Protein AF-A0A016W0G4-F1 (afdb_monomer_lite)

InterPro domains:
  IPR000731 Sterol-sensing domain [PS50156] (265-422)
  IPR003392 Patched domain-containing protein, SSD domain [PF02460] (266-421)
  IPR035901 GIY-YIG endonuclease superfamily [G3DSA:3.40.1440.10] (708-803)
  IPR051697 Patched domain-containing protein [PTHR10796] (2-549)

Secondary structure (DSSP, 8-state):
-HHHHHHHHHHHHHHHHHSHHHHHHHHHHHHHHHGGGGGG--B---HHHHHS-TT-HHHHHHHHHHHHS---TTB--TTT----TTEEEEEEEEGGG--TTSHHHHHHHHHHHHHHHHH-EEEETTEEEEHHHHBPPBGGG-S--STHHHHHHHHHHTT---BSSEEEESEEEE-TTTEES-EEEE-TTS-EEEEE--EEEEEEEB---SHHHHHHHHHHHHHHHHHHHTSPPPSSEEEEEEETTHHHHHHHHHHHHHHHHHHHHHHHHHHHHHHHH--BPTTSS-B-TTT--HHHHHHHHHHHHHHHHHHHHHHHHTTPPB-GGGGGHHHHHHHHHHHHHHHHHHHHHHS-TTS-HHHHHHHHHHHHHHHHHHHHHHHHHHHHHHTTSS-HHHHHHHHHHHHHHHHHHHHIIIIIHHHHHHHHHHHHTTB-TTT-SBPBPTTT--SHHHHHHSB-PPPPSSTT-TTSS---HHHHHIIIIIHHHHHSHHHHHHHHHHHHHHHHHHHHHHHTPPP---GGGGS-TT-THHHHHHHHHHHTGGG-PPPP---SS----HHHHHHHHHHTT-SPP-S--HHHHHHHHHHHHHS-SSHHHHHHHHHHHHHHHHHTT-----PPPP--------PPPTTPEEEEE-S--HHHHHHHHHHHHHTT-TTTEEEEE-----THHHHTT--TT-S----TT-SSGGGS-TTGGG-SSEEEEEEETTT--EEEEEESS-HHHHHHHHHHHHHTT-TTSHHHHHHHHTSTT----EEEEEEEE--SHHHHHHHHHHHHHHH--TTS-TTTS----TTTGGGGGTS--

pLDDT: mean 78.37, std 17.79, range [26.62, 97.94]

Organism: NCBI:txid53326

Structure (mmCIF, N/CA/C/O backbone):
data_AF-A0A016W0G4-F1
#
_entry.id   AF-A0A016W0G4-F1
#
loop_
_atom_site.group_PDB
_atom_site.id
_atom_site.type_symbol
_atom_site.label_atom_id
_atom_site.label_alt_id
_atom_site.label_comp_id
_atom_site.label_asym_id
_atom_site.label_entity_id
_atom_site.label_seq_id
_atom_site.pdbx_PDB_ins_code
_atom_site.Cartn_x
_atom_site.Cartn_y
_atom_site.Cartn_z
_atom_site.occupancy
_atom_site.B_iso_or_equiv
_atom_site.auth_seq_id
_atom_site.auth_comp_id
_atom_site.auth_asym_id
_atom_site.auth_atom_id
_atom_site.pdbx_PDB_model_num
ATOM 1 N N . MET A 1 1 ? 29.508 -19.670 -17.051 1.00 72.19 1 MET A N 1
ATOM 2 C CA . MET A 1 1 ? 28.104 -19.219 -17.183 1.00 72.19 1 MET A CA 1
ATOM 3 C C . MET A 1 1 ? 28.005 -17.931 -17.998 1.00 72.19 1 MET A C 1
ATOM 5 O O . MET A 1 1 ? 27.237 -17.900 -18.943 1.00 72.19 1 MET A O 1
ATOM 9 N N . GLU A 1 2 ? 28.829 -16.914 -17.728 1.00 82.44 2 GLU A N 1
ATOM 10 C CA . GLU A 1 2 ? 28.777 -15.618 -18.434 1.00 82.44 2 GLU A CA 1
ATOM 11 C C . GLU A 1 2 ? 29.105 -15.686 -19.941 1.00 82.44 2 GLU A C 1
ATOM 13 O O . GLU A 1 2 ? 28.310 -15.257 -20.769 1.00 82.44 2 GLU A O 1
ATOM 18 N N . ARG A 1 3 ? 30.233 -16.302 -20.329 1.00 87.19 3 ARG A N 1
ATOM 19 C CA . ARG A 1 3 ? 30.649 -16.424 -21.744 1.00 87.19 3 ARG A CA 1
ATOM 20 C C . ARG A 1 3 ? 29.600 -17.054 -22.685 1.00 87.19 3 ARG A C 1
ATOM 22 O O . ARG A 1 3 ? 29.374 -16.482 -23.750 1.00 87.19 3 ARG A O 1
ATOM 29 N N . PRO A 1 4 ? 28.958 -18.200 -22.364 1.00 91.44 4 PRO A N 1
ATOM 30 C CA . PRO A 1 4 ? 27.935 -18.768 -23.245 1.00 91.44 4 PRO A CA 1
ATOM 31 C C . PRO A 1 4 ? 26.684 -17.884 -23.339 1.00 91.44 4 PRO A C 1
ATOM 33 O O . PRO A 1 4 ? 26.126 -17.749 -24.424 1.00 91.44 4 PRO A O 1
ATOM 36 N N . LEU A 1 5 ? 26.287 -17.227 -22.245 1.00 90.81 5 LEU A N 1
ATOM 37 C CA . LEU A 1 5 ? 25.146 -16.311 -22.225 1.00 90.81 5 LEU A CA 1
ATOM 38 C C . LEU A 1 5 ? 25.415 -15.049 -23.066 1.00 90.81 5 LEU A C 1
ATOM 40 O O . LEU A 1 5 ? 24.578 -14.646 -23.870 1.00 90.81 5 LEU A O 1
ATOM 44 N N . ALA A 1 6 ? 26.617 -14.480 -22.959 1.00 92.56 6 ALA A N 1
ATOM 45 C CA . ALA A 1 6 ? 27.058 -13.365 -23.792 1.00 92.56 6 ALA A CA 1
ATOM 46 C C . ALA A 1 6 ? 27.084 -13.742 -25.284 1.00 92.56 6 ALA A C 1
ATOM 48 O O . ALA A 1 6 ? 26.667 -12.955 -26.131 1.00 92.56 6 ALA A O 1
ATOM 49 N N . ASN A 1 7 ? 27.519 -14.961 -25.624 1.00 93.06 7 ASN A N 1
ATOM 50 C CA . ASN A 1 7 ? 27.489 -15.454 -27.004 1.00 93.06 7 ASN A CA 1
ATOM 51 C C . ASN A 1 7 ? 26.055 -15.641 -27.527 1.00 93.06 7 ASN A C 1
ATOM 53 O O . ASN A 1 7 ? 25.784 -15.297 -28.678 1.00 93.06 7 ASN A O 1
ATOM 57 N N . PHE A 1 8 ? 25.134 -16.126 -26.688 1.00 94.94 8 PHE A N 1
ATOM 58 C CA . PHE A 1 8 ? 23.711 -16.207 -27.023 1.00 94.94 8 PHE A CA 1
ATOM 59 C C . PHE A 1 8 ? 23.129 -14.819 -27.313 1.00 94.94 8 PHE A C 1
ATOM 61 O O . PHE A 1 8 ? 22.574 -14.599 -28.390 1.00 94.94 8 PHE A O 1
ATOM 68 N N . PHE A 1 9 ? 23.326 -13.854 -26.408 1.00 95.25 9 PHE A N 1
ATOM 69 C CA . PHE A 1 9 ? 22.840 -12.486 -26.604 1.00 95.25 9 PHE A CA 1
ATOM 70 C C . PHE A 1 9 ? 23.512 -11.777 -27.783 1.00 95.25 9 PHE A C 1
ATOM 72 O O . PHE A 1 9 ? 22.859 -10.984 -28.461 1.00 95.25 9 PHE A O 1
ATOM 79 N N . ARG A 1 10 ? 24.773 -12.104 -28.095 1.00 94.88 10 ARG A N 1
ATOM 80 C CA . ARG A 1 10 ? 25.451 -11.623 -29.306 1.00 94.88 10 ARG A CA 1
ATOM 81 C C . ARG A 1 10 ? 24.738 -12.088 -30.572 1.00 94.88 10 ARG A C 1
ATOM 83 O O . ARG A 1 10 ? 24.449 -11.270 -31.443 1.00 94.88 10 ARG A O 1
ATOM 90 N N . GLY A 1 11 ? 24.443 -13.387 -30.662 1.00 95.12 11 GLY A N 1
ATOM 91 C CA . GLY A 1 11 ? 23.694 -13.960 -31.782 1.00 95.12 11 GLY A CA 1
ATOM 92 C C . GLY A 1 11 ? 22.274 -13.397 -31.874 1.00 95.12 11 GLY A C 1
ATOM 93 O O . GLY A 1 11 ? 21.832 -13.005 -32.952 1.00 95.12 11 GLY A O 1
ATOM 94 N N . TYR A 1 12 ? 21.595 -13.274 -30.734 1.00 95.50 12 TYR A N 1
ATOM 95 C CA . TYR A 1 12 ? 20.252 -12.707 -30.642 1.00 95.50 12 TYR A CA 1
ATOM 96 C C . TYR A 1 12 ? 20.200 -11.236 -31.090 1.00 95.50 12 TYR A C 1
ATOM 98 O O . TYR A 1 12 ? 19.369 -10.878 -31.919 1.00 95.50 12 TYR A O 1
ATOM 106 N N . GLY A 1 13 ? 21.126 -10.387 -30.633 1.00 94.88 13 GLY A N 1
ATOM 107 C CA . GLY A 1 13 ? 21.201 -8.983 -31.058 1.00 94.88 13 GLY A CA 1
ATOM 108 C C . GLY A 1 13 ? 21.475 -8.827 -32.559 1.00 94.88 13 GLY A C 1
ATOM 109 O O . GLY A 1 13 ? 20.872 -7.984 -33.231 1.00 94.88 13 GLY A O 1
ATOM 110 N N . ALA A 1 14 ? 22.331 -9.685 -33.123 1.00 94.00 14 ALA A N 1
ATOM 111 C CA . ALA A 1 14 ? 22.558 -9.737 -34.567 1.00 94.00 14 ALA A CA 1
ATOM 112 C C . ALA A 1 14 ? 21.297 -10.178 -35.340 1.00 94.00 14 ALA A C 1
ATOM 114 O O . ALA A 1 14 ? 21.042 -9.695 -36.439 1.00 94.00 14 ALA A O 1
ATOM 115 N N . PHE A 1 15 ? 20.476 -11.061 -34.767 1.00 95.31 15 PHE A N 1
ATOM 116 C CA . PHE A 1 15 ? 19.204 -11.469 -35.362 1.00 95.31 15 PHE A CA 1
ATOM 117 C C . PHE A 1 15 ? 18.156 -10.345 -35.332 1.00 95.31 15 PHE A C 1
ATOM 119 O O . PHE A 1 15 ? 17.570 -10.023 -36.367 1.00 95.31 15 PHE A O 1
ATOM 126 N N . VAL A 1 16 ? 17.968 -9.693 -34.179 1.00 95.44 16 VAL A N 1
ATOM 127 C CA . VAL A 1 16 ? 17.016 -8.578 -34.011 1.00 95.44 16 VAL A CA 1
ATOM 128 C C . VAL A 1 16 ? 17.361 -7.407 -34.935 1.00 95.44 16 VAL A C 1
ATOM 130 O O . VAL A 1 16 ? 16.472 -6.819 -35.546 1.00 95.44 16 VAL A O 1
ATOM 133 N N . SER A 1 17 ? 18.650 -7.101 -35.107 1.00 93.88 17 SER A N 1
ATOM 134 C CA . SER A 1 17 ? 19.097 -6.017 -35.998 1.00 93.88 17 SER A CA 1
ATOM 135 C C . SER A 1 17 ? 18.844 -6.282 -37.487 1.00 93.88 17 SER A C 1
ATOM 137 O O . SER A 1 17 ? 18.617 -5.328 -38.231 1.00 93.88 17 SER A O 1
ATOM 139 N N . ARG A 1 18 ? 18.817 -7.548 -37.929 1.00 93.25 18 ARG A N 1
ATOM 140 C CA . ARG A 1 18 ? 18.437 -7.912 -39.309 1.00 93.25 18 ARG A CA 1
ATOM 141 C C . ARG A 1 18 ? 16.938 -7.757 -39.560 1.00 93.25 18 ARG A C 1
ATOM 143 O O . ARG A 1 18 ? 16.538 -7.388 -40.663 1.00 93.25 18 ARG A O 1
ATOM 150 N N . HIS A 1 19 ? 16.115 -8.014 -38.544 1.00 93.75 19 HIS A N 1
ATOM 151 C CA . HIS A 1 19 ? 14.655 -7.990 -38.647 1.00 93.75 19 HIS A CA 1
ATOM 152 C C . HIS A 1 19 ? 14.003 -7.152 -37.532 1.00 93.75 19 HIS A C 1
ATOM 154 O O . HIS A 1 19 ? 13.277 -7.706 -36.713 1.00 93.75 19 HIS A O 1
ATOM 160 N N . PRO A 1 20 ? 14.192 -5.821 -37.486 1.00 93.75 20 PRO A N 1
ATOM 161 C CA . PRO A 1 20 ? 13.731 -5.007 -36.357 1.00 93.75 20 PRO A CA 1
ATOM 162 C C . PRO A 1 20 ? 12.205 -4.817 -36.295 1.00 93.75 20 PRO A C 1
ATOM 164 O O . PRO A 1 20 ? 11.644 -4.731 -35.208 1.00 93.75 20 PRO A O 1
ATOM 167 N N . PHE A 1 21 ? 11.503 -4.764 -37.434 1.00 94.31 21 PHE A N 1
ATOM 168 C CA . PHE A 1 21 ? 10.072 -4.419 -37.463 1.00 94.31 21 PHE A CA 1
ATOM 169 C C . PHE A 1 21 ? 9.152 -5.416 -36.728 1.00 94.31 21 PHE A C 1
ATOM 171 O O . PHE A 1 21 ? 8.317 -4.952 -35.949 1.00 94.31 21 PHE A O 1
ATOM 178 N N . PRO A 1 22 ? 9.294 -6.751 -36.885 1.00 94.75 22 PRO A N 1
ATOM 179 C CA . PRO A 1 22 ? 8.512 -7.713 -36.104 1.00 94.75 22 PRO A CA 1
ATOM 180 C C . PRO A 1 22 ? 8.674 -7.543 -34.587 1.00 94.75 22 PRO A C 1
ATOM 182 O O . PRO A 1 22 ? 7.689 -7.604 -33.855 1.00 94.75 22 PRO A O 1
ATOM 185 N N . PHE A 1 23 ? 9.894 -7.255 -34.119 1.00 95.38 23 PHE A N 1
ATOM 186 C CA . PHE A 1 23 ? 10.196 -7.041 -32.699 1.00 95.38 23 PHE A CA 1
ATOM 187 C C . PHE A 1 23 ? 9.695 -5.700 -32.150 1.00 95.38 23 PHE A C 1
ATOM 189 O O . PHE A 1 23 ? 9.698 -5.510 -30.940 1.00 95.38 23 PHE A O 1
ATOM 196 N N . ILE A 1 24 ? 9.236 -4.786 -33.009 1.00 95.50 24 ILE A N 1
ATOM 197 C CA . ILE A 1 24 ? 8.542 -3.558 -32.601 1.00 95.50 24 ILE A CA 1
ATOM 198 C C . ILE A 1 24 ? 7.030 -3.794 -32.598 1.00 95.50 24 ILE A C 1
ATOM 200 O O . ILE A 1 24 ? 6.357 -3.483 -31.619 1.00 95.50 24 ILE A O 1
ATOM 204 N N . ALA A 1 25 ? 6.496 -4.371 -33.677 1.00 95.62 25 ALA A N 1
ATOM 205 C CA . ALA A 1 25 ? 5.059 -4.564 -33.845 1.00 95.62 25 ALA A CA 1
ATOM 206 C C . ALA A 1 25 ? 4.473 -5.538 -32.813 1.00 95.62 25 ALA A C 1
ATOM 208 O O . ALA A 1 25 ? 3.433 -5.256 -32.222 1.00 95.62 25 ALA A O 1
ATOM 209 N N . PHE A 1 26 ? 5.142 -6.668 -32.564 1.00 95.56 26 PHE A N 1
ATOM 210 C CA . PHE A 1 26 ? 4.615 -7.712 -31.686 1.00 95.56 26 PHE A CA 1
ATOM 211 C C . PHE A 1 26 ? 4.476 -7.266 -30.218 1.00 95.56 26 PHE A C 1
ATOM 213 O O . PHE A 1 26 ? 3.378 -7.414 -29.680 1.00 95.56 26 PHE A O 1
ATOM 220 N N . PRO A 1 27 ? 5.490 -6.650 -29.569 1.00 96.31 27 PRO A N 1
ATOM 221 C CA . PRO A 1 27 ? 5.321 -6.093 -28.226 1.00 96.31 27 PRO A CA 1
ATOM 222 C C . PRO A 1 27 ? 4.206 -5.053 -28.131 1.00 96.31 27 PRO A C 1
ATOM 224 O O . PRO A 1 27 ? 3.415 -5.112 -27.199 1.00 96.31 27 PRO A O 1
ATOM 227 N N . VAL A 1 28 ? 4.085 -4.150 -29.113 1.00 96.56 28 VAL A N 1
ATOM 228 C CA . VAL A 1 28 ? 3.019 -3.132 -29.131 1.00 96.56 28 VAL A CA 1
ATOM 229 C C . VAL A 1 28 ? 1.632 -3.777 -29.198 1.00 96.56 28 VAL A C 1
ATOM 231 O O . VAL A 1 28 ? 0.749 -3.401 -28.430 1.00 96.56 28 VAL A O 1
ATOM 234 N N . LEU A 1 29 ? 1.438 -4.774 -30.066 1.00 96.50 29 LEU A N 1
ATOM 235 C CA . LEU A 1 29 ? 0.166 -5.495 -30.176 1.00 96.50 29 LEU A CA 1
ATOM 236 C C . LEU A 1 29 ? -0.171 -6.269 -28.895 1.00 96.50 29 LEU A C 1
ATOM 238 O O . LEU A 1 29 ? -1.316 -6.226 -28.448 1.00 96.50 29 LEU A O 1
ATOM 242 N N . ILE A 1 30 ? 0.816 -6.925 -28.277 1.00 96.25 30 ILE A N 1
ATOM 243 C CA . ILE A 1 30 ? 0.628 -7.598 -26.985 1.00 96.25 30 ILE A CA 1
ATOM 244 C C . ILE A 1 30 ? 0.231 -6.597 -25.906 1.00 96.25 30 ILE A C 1
ATOM 246 O O . ILE A 1 30 ? -0.697 -6.868 -25.148 1.00 96.25 30 ILE A O 1
ATOM 250 N N . THR A 1 31 ? 0.902 -5.448 -25.828 1.00 96.88 31 THR A N 1
ATOM 251 C CA 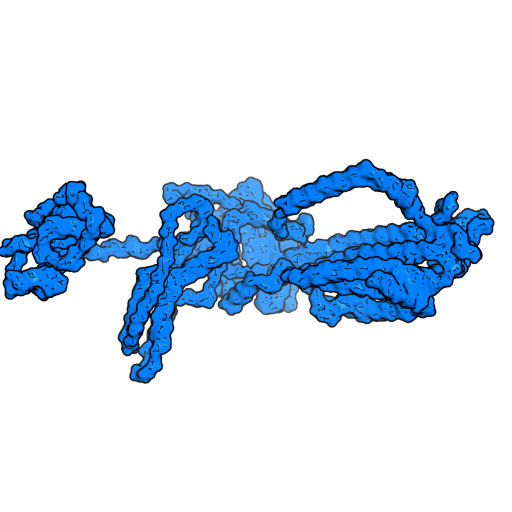. THR A 1 31 ? 0.571 -4.428 -24.832 1.00 96.88 31 THR A CA 1
ATOM 252 C C . THR A 1 31 ? -0.852 -3.919 -25.016 1.00 96.88 31 THR A C 1
ATOM 254 O O . THR A 1 31 ? -1.575 -3.799 -24.030 1.00 96.88 31 THR A O 1
ATOM 257 N N . LEU A 1 32 ? -1.283 -3.665 -26.255 1.00 95.94 32 LEU A N 1
ATOM 258 C CA . LEU A 1 32 ? -2.657 -3.247 -26.550 1.00 95.94 32 LEU A CA 1
ATOM 259 C C . LEU A 1 32 ? -3.683 -4.316 -26.156 1.00 95.94 32 LEU A C 1
ATOM 261 O O . LEU A 1 32 ? -4.700 -3.978 -25.555 1.00 95.94 32 LEU A O 1
ATOM 265 N N . TYR A 1 33 ? -3.401 -5.590 -26.447 1.00 95.88 33 TYR A N 1
ATOM 266 C CA . TYR A 1 33 ? -4.255 -6.710 -26.055 1.00 95.88 33 TYR A CA 1
ATOM 267 C C . TYR A 1 33 ? -4.351 -6.850 -24.533 1.00 95.88 33 TYR A C 1
ATOM 269 O O . TYR A 1 33 ? -5.446 -6.865 -23.990 1.00 95.88 33 TYR A O 1
ATOM 277 N N . LEU A 1 34 ? -3.228 -6.892 -23.815 1.00 96.31 34 LEU A N 1
ATOM 278 C CA . LEU A 1 34 ? -3.247 -7.048 -22.358 1.00 96.31 34 LEU A CA 1
ATOM 279 C C . LEU A 1 34 ? -3.878 -5.836 -21.659 1.00 96.31 34 LEU A C 1
ATOM 281 O O . LEU A 1 34 ? -4.572 -5.996 -20.658 1.00 96.31 34 LEU A O 1
ATOM 285 N N . SER A 1 35 ? -3.711 -4.631 -22.212 1.00 95.50 35 SER A N 1
ATOM 286 C CA . SER A 1 35 ? -4.311 -3.406 -21.670 1.00 95.50 35 SER A CA 1
ATOM 287 C C . SER A 1 35 ? -5.845 -3.398 -21.726 1.00 95.50 35 SER A C 1
ATOM 289 O O . SER A 1 35 ? -6.459 -2.590 -21.033 1.00 95.50 35 SER A O 1
ATOM 291 N N . THR A 1 36 ? -6.513 -4.293 -22.467 1.00 94.75 36 THR A N 1
ATOM 292 C CA . THR A 1 36 ? -7.984 -4.388 -22.397 1.00 94.75 36 THR A CA 1
ATOM 293 C C . THR A 1 36 ? -8.477 -4.787 -21.003 1.00 94.75 36 THR A C 1
ATOM 295 O O . THR A 1 36 ? -9.626 -4.508 -20.670 1.00 94.75 36 THR A O 1
ATOM 298 N N . GLY A 1 37 ? -7.617 -5.366 -20.155 1.00 93.19 37 GLY A N 1
ATOM 299 C CA . GLY A 1 37 ? -7.932 -5.648 -18.751 1.00 93.19 37 GLY A CA 1
ATOM 300 C C . GLY A 1 37 ? -8.322 -4.419 -17.933 1.00 93.19 37 GLY A C 1
ATOM 301 O O . GLY A 1 37 ? -9.095 -4.534 -16.989 1.00 93.19 37 GLY A O 1
ATOM 302 N N . PHE A 1 38 ? -7.886 -3.214 -18.317 1.00 92.25 38 PHE A N 1
ATOM 303 C CA . PHE A 1 38 ? -8.296 -1.995 -17.612 1.00 92.25 38 PHE A CA 1
ATOM 304 C C . PHE A 1 38 ? -9.815 -1.753 -17.656 1.00 92.25 38 PHE A C 1
ATOM 306 O O . PHE A 1 38 ? -10.347 -1.112 -16.752 1.00 92.25 38 PHE A O 1
ATOM 313 N N . PHE A 1 39 ? -10.533 -2.291 -18.651 1.00 92.00 39 PHE A N 1
ATOM 314 C CA . PHE A 1 39 ? -11.993 -2.173 -18.724 1.00 92.00 39 PHE A CA 1
ATOM 315 C C . PHE A 1 39 ? -12.730 -3.023 -17.678 1.00 92.00 39 PHE A C 1
ATOM 317 O O . PHE A 1 39 ? -13.867 -2.705 -17.341 1.00 92.00 39 PHE A O 1
ATOM 324 N N . THR A 1 40 ? -12.100 -4.074 -17.145 1.00 90.81 40 THR A N 1
ATOM 325 C CA . THR A 1 40 ? -12.675 -4.965 -16.122 1.00 90.81 40 THR A CA 1
ATOM 326 C C . THR A 1 40 ? -12.156 -4.659 -14.715 1.00 90.81 40 THR A C 1
ATOM 328 O O . THR A 1 40 ? -12.325 -5.463 -13.803 1.00 90.81 40 THR A O 1
ATOM 331 N N . LEU A 1 41 ? -11.519 -3.499 -14.516 1.00 88.00 41 LEU A N 1
ATOM 332 C CA . LEU A 1 41 ? -10.936 -3.099 -13.238 1.00 88.00 41 LEU A CA 1
ATOM 333 C C . LEU A 1 41 ? -12.011 -2.940 -12.148 1.00 88.00 41 LEU A C 1
ATOM 335 O O . LEU A 1 41 ? -12.794 -1.989 -12.159 1.00 88.00 41 LEU A O 1
ATOM 339 N N . THR A 1 42 ? -11.971 -3.810 -11.140 1.00 85.75 42 THR A N 1
ATOM 340 C CA . THR A 1 42 ? -12.725 -3.652 -9.889 1.00 85.75 42 THR A CA 1
ATOM 341 C C . THR A 1 42 ? -11.758 -3.415 -8.722 1.00 85.75 42 THR A C 1
ATOM 343 O O . THR A 1 42 ? -11.077 -4.356 -8.303 1.00 85.75 42 THR A O 1
ATOM 346 N N . PRO A 1 43 ? -11.649 -2.179 -8.193 1.00 85.06 43 PRO A N 1
ATOM 347 C CA . PRO A 1 43 ? -10.744 -1.884 -7.087 1.00 85.06 43 PRO A CA 1
ATOM 348 C C . PRO A 1 43 ? -11.268 -2.469 -5.771 1.00 85.06 43 PRO A C 1
ATOM 350 O O . PRO A 1 43 ? -12.445 -2.322 -5.440 1.00 85.06 43 PRO A O 1
ATOM 353 N N . GLN A 1 44 ? -10.379 -3.087 -4.996 1.00 86.25 44 GLN A N 1
ATOM 354 C CA . GLN A 1 44 ? -10.651 -3.516 -3.630 1.00 86.25 44 GLN A CA 1
ATOM 355 C C . GLN A 1 44 ? -10.264 -2.394 -2.664 1.00 86.25 44 GLN A C 1
ATOM 357 O O . GLN A 1 44 ? -9.103 -2.002 -2.606 1.00 86.25 44 GLN A O 1
ATOM 362 N N . THR A 1 45 ? -11.228 -1.889 -1.891 1.00 80.25 45 THR A N 1
ATOM 363 C CA . THR A 1 45 ? -11.026 -0.743 -0.980 1.00 80.25 45 THR A CA 1
ATOM 364 C C . THR A 1 45 ? -11.173 -1.103 0.498 1.00 80.25 45 THR A C 1
ATOM 366 O O . THR A 1 45 ? -11.085 -0.226 1.356 1.00 80.25 45 THR A O 1
ATOM 369 N N . ASP A 1 46 ? -11.448 -2.367 0.830 1.00 80.75 46 ASP A N 1
ATOM 370 C CA . ASP A 1 46 ? -11.607 -2.783 2.225 1.00 80.75 46 ASP A CA 1
ATOM 371 C C . ASP A 1 46 ? -10.256 -2.798 2.957 1.00 80.75 46 ASP A C 1
ATOM 373 O O . ASP A 1 46 ? -9.445 -3.716 2.810 1.00 80.75 46 ASP A O 1
ATOM 377 N N . ALA A 1 47 ? -10.034 -1.779 3.788 1.00 79.81 47 ALA A N 1
ATOM 378 C CA . ALA A 1 47 ? -8.820 -1.638 4.579 1.00 79.81 47 ALA A CA 1
ATOM 379 C C . ALA A 1 47 ? -8.611 -2.806 5.561 1.00 79.81 47 ALA A C 1
ATOM 381 O O . ALA A 1 47 ? -7.471 -3.203 5.802 1.00 79.81 47 ALA A O 1
ATOM 382 N N . ILE A 1 48 ? -9.684 -3.401 6.102 1.00 80.62 48 ILE A N 1
ATOM 383 C CA . ILE A 1 48 ? -9.547 -4.531 7.031 1.00 80.62 48 ILE A CA 1
ATOM 384 C C . ILE A 1 48 ? -8.996 -5.731 6.273 1.00 80.62 48 ILE A C 1
ATOM 386 O O . ILE A 1 48 ? -8.038 -6.349 6.729 1.00 80.62 48 ILE A O 1
ATOM 390 N N . TYR A 1 49 ? -9.551 -6.047 5.104 1.00 85.56 49 TYR A N 1
ATOM 391 C CA . TYR A 1 49 ? -9.040 -7.129 4.270 1.00 85.56 49 TYR A CA 1
ATOM 392 C C . TYR A 1 49 ? -7.585 -6.888 3.841 1.00 85.56 49 TYR A C 1
ATOM 394 O O . TYR A 1 49 ? -6.754 -7.779 3.998 1.00 85.56 49 TYR A O 1
ATOM 402 N N . LEU A 1 50 ? -7.272 -5.680 3.365 1.00 86.69 50 LEU A N 1
ATOM 403 C CA . LEU A 1 50 ? -5.982 -5.332 2.765 1.00 86.69 50 LEU A CA 1
ATOM 404 C C . LEU A 1 50 ? -4.807 -5.312 3.755 1.00 86.69 50 LEU A C 1
ATOM 406 O O . LEU A 1 50 ? -3.714 -5.757 3.400 1.00 86.69 50 LEU A O 1
ATOM 410 N N . TYR A 1 51 ? -5.017 -4.811 4.976 1.00 85.75 51 TYR A N 1
ATOM 411 C CA . TYR A 1 51 ? -3.937 -4.554 5.941 1.00 85.75 51 TYR A CA 1
ATOM 412 C C . TYR A 1 51 ? -3.862 -5.558 7.094 1.00 85.75 51 TYR A C 1
ATOM 414 O O . TYR A 1 51 ? -2.970 -5.455 7.933 1.00 85.75 51 TYR A O 1
ATOM 422 N N . THR A 1 52 ? -4.760 -6.545 7.151 1.00 87.31 52 THR A N 1
ATOM 423 C CA . THR A 1 52 ? -4.685 -7.615 8.156 1.00 87.31 52 THR A CA 1
ATOM 424 C C . THR A 1 52 ? -4.326 -8.955 7.511 1.00 87.31 52 THR A C 1
ATOM 426 O O . THR A 1 52 ? -4.807 -9.239 6.408 1.00 87.31 52 THR A O 1
ATOM 429 N N . PRO A 1 53 ? -3.529 -9.812 8.180 1.00 90.50 53 PRO A N 1
ATOM 430 C CA . PRO A 1 53 ? -3.105 -11.087 7.608 1.00 90.50 53 PRO A CA 1
ATOM 431 C C . PRO A 1 53 ? -4.289 -11.954 7.157 1.00 90.50 53 PRO A C 1
ATOM 433 O O . PRO A 1 53 ? -5.326 -11.967 7.825 1.00 90.50 53 PRO A O 1
ATOM 436 N N . THR A 1 54 ? -4.182 -12.663 6.028 1.00 86.31 54 THR A N 1
ATOM 437 C CA . THR A 1 54 ? -5.255 -13.559 5.534 1.00 86.31 54 THR A CA 1
ATOM 438 C C . THR A 1 54 ? -5.599 -14.643 6.547 1.00 86.31 54 THR A C 1
ATOM 440 O O . THR A 1 54 ? -6.769 -14.817 6.879 1.00 86.31 54 THR A O 1
ATOM 443 N N . ASP A 1 55 ? -4.570 -15.266 7.119 1.00 87.31 55 ASP A N 1
ATOM 444 C CA . ASP A 1 55 ? -4.685 -16.409 8.030 1.00 87.31 55 ASP A CA 1
ATOM 445 C C . ASP A 1 55 ? -4.698 -15.978 9.506 1.00 87.31 55 ASP A C 1
ATOM 447 O O . ASP A 1 55 ? -4.344 -16.742 10.406 1.00 87.31 55 ASP A O 1
ATOM 451 N N . ALA A 1 56 ? -5.067 -14.720 9.776 1.00 87.50 56 ALA A N 1
ATOM 452 C CA . ALA A 1 56 ? -5.102 -14.194 11.132 1.00 87.50 56 ALA A CA 1
ATOM 453 C C . ALA A 1 56 ? -6.139 -14.957 11.982 1.00 87.50 56 ALA A C 1
ATOM 455 O O . ALA A 1 56 ? -7.321 -14.969 11.621 1.00 87.50 56 ALA A O 1
ATOM 456 N N . PRO A 1 57 ? -5.764 -15.496 13.160 1.00 87.00 57 PRO A N 1
ATOM 457 C CA . PRO A 1 57 ? -6.717 -16.118 14.082 1.00 87.00 57 PRO A CA 1
ATOM 458 C C . PRO A 1 57 ? -7.892 -15.197 14.432 1.00 87.00 57 PRO A C 1
ATOM 460 O O . PRO A 1 57 ? -9.024 -15.658 14.550 1.00 87.00 57 PRO A O 1
ATOM 463 N N . SER A 1 58 ? -7.648 -13.884 14.495 1.00 85.50 58 SER A N 1
ATOM 464 C CA . SER A 1 58 ? -8.673 -12.868 14.745 1.00 85.50 58 SER A CA 1
ATOM 465 C C . SER A 1 58 ? -9.754 -12.804 13.660 1.00 85.50 58 SER A C 1
ATOM 467 O O . SER A 1 58 ? -10.904 -12.505 13.979 1.00 85.50 58 SER A O 1
ATOM 469 N N . LYS A 1 59 ? -9.440 -13.113 12.390 1.00 86.19 59 LYS A N 1
ATOM 470 C CA . LYS A 1 59 ? -10.447 -13.213 11.317 1.00 86.19 59 LYS A CA 1
ATOM 471 C C . LYS A 1 59 ? -11.349 -14.421 11.531 1.00 86.19 59 LYS A C 1
ATOM 473 O O . LYS A 1 59 ? -12.566 -14.286 11.433 1.00 86.19 59 LYS A O 1
ATOM 478 N N . THR A 1 60 ? -10.773 -15.566 11.892 1.00 85.50 60 THR A N 1
ATOM 479 C CA . THR A 1 60 ? -11.529 -16.784 12.211 1.00 85.50 60 THR A CA 1
ATOM 480 C C . THR A 1 60 ? -12.411 -16.582 13.441 1.00 85.50 60 THR A C 1
ATOM 482 O O . THR A 1 60 ? -13.591 -16.916 13.415 1.00 85.50 60 THR A O 1
ATOM 485 N N . GLU A 1 61 ? -11.880 -15.979 14.507 1.00 85.81 61 GLU A N 1
ATOM 486 C CA . GLU A 1 61 ? -12.645 -15.643 15.715 1.00 85.81 61 GLU A CA 1
ATOM 487 C C . GLU A 1 61 ? -13.790 -14.673 15.411 1.00 85.81 61 GLU A C 1
ATOM 489 O O . GLU A 1 61 ? -14.924 -14.894 15.839 1.00 85.81 61 GLU A O 1
ATOM 494 N N . ARG A 1 62 ? -13.522 -13.633 14.615 1.00 83.56 62 ARG A N 1
ATOM 495 C CA . ARG A 1 62 ? -14.540 -12.691 14.138 1.00 83.56 62 ARG A CA 1
ATOM 496 C C . ARG A 1 62 ? -15.628 -13.396 13.331 1.00 83.56 62 ARG A C 1
ATOM 498 O O . ARG A 1 62 ? -16.800 -13.095 13.535 1.00 83.56 62 ARG A O 1
ATOM 505 N N . GLN A 1 63 ? -15.263 -14.326 12.449 1.00 83.62 63 GLN A N 1
ATOM 506 C CA . GLN A 1 63 ? -16.229 -15.101 11.671 1.00 83.62 63 GLN A CA 1
ATOM 507 C C . GLN A 1 63 ? -17.104 -15.972 12.579 1.00 83.62 63 GLN A C 1
ATOM 509 O O . GLN A 1 63 ? -18.322 -15.920 12.476 1.00 83.62 63 GLN A O 1
ATOM 514 N N . ILE A 1 64 ? -16.506 -16.674 13.547 1.00 84.44 64 ILE A N 1
ATOM 515 C CA . ILE A 1 64 ? -17.243 -17.475 14.537 1.00 84.44 64 ILE A CA 1
ATOM 516 C C . ILE A 1 64 ? -18.243 -16.609 15.315 1.00 84.44 64 ILE A C 1
ATOM 518 O O . ILE A 1 64 ? -19.367 -17.035 15.570 1.00 84.44 64 ILE A O 1
ATOM 522 N N . ILE A 1 65 ? -17.857 -15.390 15.699 1.00 82.88 65 ILE A N 1
ATOM 523 C CA . ILE A 1 65 ? -18.745 -14.462 16.410 1.00 82.88 65 ILE A CA 1
ATOM 524 C C . ILE A 1 65 ? -19.921 -14.040 15.524 1.00 82.88 65 ILE A C 1
ATOM 526 O O . ILE A 1 65 ? -21.046 -13.997 16.019 1.00 82.88 65 ILE A O 1
ATOM 530 N N . HIS A 1 66 ? -19.685 -13.776 14.238 1.00 79.94 66 HIS A N 1
ATOM 531 C CA . HIS A 1 66 ? -20.751 -13.467 13.277 1.00 79.94 66 HIS A CA 1
ATOM 532 C C . HIS A 1 66 ? -21.698 -14.634 13.039 1.00 79.94 66 HIS A C 1
ATOM 534 O O . HIS A 1 66 ? -22.905 -14.422 12.948 1.00 79.94 66 HIS A O 1
ATOM 540 N N . ASP A 1 67 ? -21.167 -15.852 12.989 1.00 83.56 67 ASP A N 1
ATOM 541 C CA . ASP A 1 67 ? -21.964 -17.057 12.784 1.00 83.56 67 ASP A CA 1
ATOM 542 C C . ASP A 1 67 ? -22.810 -17.387 14.032 1.00 83.56 67 ASP A C 1
ATOM 544 O O . ASP A 1 67 ? -23.964 -17.798 13.918 1.00 83.56 67 ASP A O 1
ATOM 548 N N . LEU A 1 68 ? -22.264 -17.180 15.240 1.00 82.44 68 LEU A N 1
ATOM 549 C CA . LEU A 1 68 ? -22.953 -17.444 16.513 1.00 82.44 68 LEU A CA 1
ATOM 550 C C . LEU A 1 68 ? -23.932 -16.336 16.923 1.00 82.44 68 LEU A C 1
ATOM 552 O O . LEU A 1 68 ? -24.987 -16.620 17.497 1.00 82.44 68 LEU A O 1
ATOM 556 N N . TRP A 1 69 ? -23.576 -15.076 16.675 1.00 78.94 69 TRP A N 1
ATOM 557 C CA . TRP A 1 69 ? -24.383 -13.899 16.995 1.00 78.94 69 TRP A CA 1
ATOM 558 C C . TRP A 1 69 ? -24.529 -13.007 15.765 1.00 78.94 69 TRP A C 1
ATOM 560 O O . TRP A 1 69 ? -23.988 -11.896 15.741 1.00 78.94 69 TRP A O 1
ATOM 570 N N . PRO A 1 70 ? -25.296 -13.455 14.758 1.00 77.88 70 PRO A N 1
ATOM 571 C CA . PRO A 1 70 ? -25.548 -12.637 13.590 1.00 77.88 70 PRO A CA 1
ATOM 572 C C . PRO A 1 70 ? -26.255 -11.351 14.019 1.00 77.88 70 PRO A C 1
ATOM 574 O O . PRO A 1 70 ? -27.281 -11.362 14.712 1.00 77.88 70 PRO A O 1
ATOM 577 N N . LEU A 1 71 ? -25.689 -10.219 13.611 1.00 74.81 71 LEU A N 1
ATOM 578 C CA . LEU A 1 71 ? -26.293 -8.912 13.825 1.00 74.81 71 LEU A CA 1
ATOM 579 C C . LEU A 1 71 ? -27.476 -8.754 12.848 1.00 74.81 71 LEU A C 1
ATOM 581 O O . LEU A 1 71 ? -27.304 -8.388 11.689 1.00 74.81 71 LEU A O 1
ATOM 585 N N . GLY A 1 72 ? -28.681 -9.084 13.318 1.00 70.56 72 GLY A N 1
ATOM 586 C CA . GLY A 1 72 ? -29.949 -8.839 12.615 1.00 70.56 72 GLY A CA 1
ATOM 587 C C . GLY A 1 72 ? -30.564 -7.473 12.951 1.00 70.56 72 GLY A C 1
ATOM 588 O O . GLY A 1 72 ? -30.071 -6.769 13.832 1.00 70.56 72 GLY A O 1
ATOM 589 N N . GLU A 1 73 ? -31.668 -7.110 12.285 1.00 66.81 73 GLU A N 1
ATOM 590 C CA . GLU A 1 73 ? -32.279 -5.771 12.403 1.00 66.81 73 GLU A CA 1
ATOM 591 C C . GLU A 1 73 ? -32.712 -5.384 13.832 1.00 66.81 73 GLU A C 1
ATOM 593 O O . GLU A 1 73 ? -32.623 -4.202 14.164 1.00 66.81 73 GLU A O 1
ATOM 598 N N . ASP A 1 74 ? -33.082 -6.351 14.685 1.00 74.50 74 ASP A N 1
ATOM 599 C CA . ASP A 1 74 ? -33.635 -6.103 16.033 1.00 74.50 74 ASP A CA 1
ATOM 600 C C . ASP A 1 74 ? -32.827 -6.728 17.190 1.00 74.50 74 ASP A C 1
ATOM 602 O O . ASP A 1 74 ? -33.241 -6.688 18.354 1.00 74.50 74 ASP A O 1
ATOM 606 N N . ASN A 1 75 ? -31.666 -7.322 16.899 1.00 77.88 75 ASN A N 1
ATOM 607 C CA . ASN A 1 75 ? -30.850 -8.036 17.891 1.00 77.88 75 ASN A CA 1
ATOM 608 C C . ASN A 1 75 ? -29.558 -7.292 18.262 1.00 77.88 75 ASN A C 1
ATOM 610 O O . ASN A 1 75 ? -28.609 -7.885 18.778 1.00 77.88 75 ASN A O 1
ATOM 614 N N . TYR A 1 76 ? -29.494 -5.988 17.994 1.00 80.44 76 TYR A N 1
ATOM 615 C CA . TYR A 1 76 ? -28.315 -5.209 18.339 1.00 80.44 76 TYR A CA 1
ATOM 616 C C . TYR A 1 76 ? -28.271 -4.917 19.838 1.00 80.44 76 TYR A C 1
ATOM 618 O O . TYR A 1 76 ? -29.247 -4.465 20.438 1.00 80.44 76 TYR A O 1
ATOM 626 N N . VAL A 1 77 ? -27.112 -5.172 20.443 1.00 76.38 77 VAL A N 1
ATOM 627 C CA . VAL A 1 77 ? -26.823 -4.845 21.839 1.00 76.38 77 VAL A CA 1
ATOM 628 C C . VAL A 1 77 ? -25.595 -3.930 21.857 1.00 76.38 77 VAL A C 1
ATOM 630 O O . VAL A 1 77 ? -24.510 -4.383 21.473 1.00 76.38 77 VAL A O 1
ATOM 633 N N . PRO A 1 78 ? -25.738 -2.665 22.298 1.00 73.06 78 PRO A N 1
ATOM 634 C CA . PRO A 1 78 ? -24.612 -1.750 22.459 1.00 73.06 78 PRO A CA 1
ATOM 635 C C . PRO A 1 78 ? -23.508 -2.377 23.314 1.00 73.06 78 PRO A C 1
ATOM 637 O O . PRO A 1 78 ? -23.788 -3.014 24.329 1.00 73.06 78 PRO A O 1
ATOM 640 N N . GLY A 1 79 ? -22.253 -2.224 22.891 1.00 68.12 79 GLY A N 1
ATOM 641 C CA . GLY A 1 79 ? -21.099 -2.794 23.593 1.00 68.12 79 GLY A CA 1
ATOM 642 C C . GLY A 1 79 ? -20.897 -4.305 23.415 1.00 68.12 79 GLY A C 1
ATOM 643 O O . GLY A 1 79 ? -19.967 -4.833 24.016 1.00 68.12 79 GLY A O 1
ATOM 644 N N . ARG A 1 80 ? -21.720 -4.994 22.601 1.00 71.12 80 ARG A N 1
ATOM 645 C CA . ARG A 1 80 ? -21.522 -6.399 22.172 1.00 71.12 80 ARG A CA 1
ATOM 646 C C . ARG A 1 80 ? -21.094 -6.537 20.704 1.00 71.12 80 ARG A C 1
ATOM 648 O O . ARG A 1 80 ? -20.684 -7.606 20.272 1.00 71.12 80 ARG A O 1
ATOM 655 N N . ALA A 1 81 ? -21.197 -5.476 19.910 1.00 68.69 81 ALA A N 1
ATOM 656 C CA . ALA A 1 81 ? -20.741 -5.519 18.526 1.00 68.69 81 ALA A CA 1
ATOM 657 C C . ALA A 1 81 ? -19.211 -5.650 18.488 1.00 68.69 81 ALA A C 1
ATOM 659 O O . ALA A 1 81 ? -18.502 -4.825 19.054 1.00 68.69 81 ALA A O 1
ATOM 660 N N . VAL A 1 82 ? -18.716 -6.713 17.851 1.00 67.31 82 VAL A N 1
ATOM 661 C CA . VAL A 1 82 ? -17.272 -6.981 17.696 1.00 67.31 82 VAL A CA 1
ATOM 662 C C . VAL A 1 82 ? -16.726 -6.341 16.422 1.00 67.31 82 VAL A C 1
ATOM 664 O O . VAL A 1 82 ? -15.526 -6.125 16.282 1.00 67.31 82 VAL A O 1
ATOM 667 N N . THR A 1 83 ? -17.609 -5.995 15.487 1.00 67.81 83 THR A N 1
ATOM 668 C CA . THR A 1 83 ? -17.233 -5.384 14.217 1.00 67.81 83 THR A CA 1
ATOM 669 C C . THR A 1 83 ? -17.836 -4.010 14.044 1.00 67.81 83 THR A C 1
ATOM 671 O O . THR A 1 83 ? -19.055 -3.859 14.051 1.00 67.81 83 THR A O 1
ATOM 674 N N . GLN A 1 84 ? -16.966 -3.043 13.770 1.00 68.94 84 GLN A N 1
ATOM 675 C CA . GLN A 1 84 ? -17.300 -1.648 13.476 1.00 68.94 84 GLN A CA 1
ATOM 676 C C . GLN A 1 84 ? -17.792 -1.467 12.026 1.00 68.94 84 GLN A C 1
ATOM 678 O O . GLN A 1 84 ? -17.360 -0.581 11.292 1.00 68.94 84 GLN A O 1
ATOM 683 N N . SER A 1 85 ? -18.652 -2.371 11.549 1.00 72.88 85 SER A N 1
ATOM 684 C CA . SER A 1 85 ? -19.216 -2.288 10.200 1.00 72.88 85 SER A CA 1
ATOM 685 C C . SER A 1 85 ? -20.358 -1.276 10.177 1.00 72.88 85 SER A C 1
ATOM 687 O O . SER A 1 85 ? -21.359 -1.486 10.863 1.00 72.88 85 SER A O 1
ATOM 689 N N . ARG A 1 86 ? -20.236 -0.228 9.351 1.00 86.12 86 ARG A N 1
ATOM 690 C CA . ARG A 1 86 ? -21.227 0.857 9.232 1.00 86.12 86 ARG A CA 1
ATOM 691 C C . ARG A 1 86 ? -21.484 1.570 10.563 1.00 86.12 86 ARG A C 1
ATOM 693 O O . ARG A 1 86 ? -22.593 1.566 11.096 1.00 86.12 86 ARG A O 1
ATOM 700 N N . GLU A 1 87 ? -20.425 2.143 11.113 1.00 88.44 87 GLU A N 1
ATOM 701 C CA . GLU A 1 87 ? -20.428 2.884 12.370 1.00 88.44 87 GLU A CA 1
ATOM 702 C C . GLU A 1 87 ? -19.923 4.310 12.131 1.00 88.44 87 GLU A C 1
ATOM 704 O O . GLU A 1 87 ? -18.943 4.511 11.409 1.00 88.44 87 GLU A O 1
ATOM 709 N N . ALA A 1 88 ? -20.582 5.287 12.751 1.00 92.12 88 ALA A N 1
ATOM 710 C CA . ALA A 1 88 ? -20.118 6.664 12.833 1.00 92.12 88 ALA A CA 1
ATOM 711 C C . ALA A 1 88 ? -19.885 7.040 14.300 1.00 92.12 88 ALA A C 1
ATOM 713 O O . ALA A 1 88 ? -20.744 6.823 15.154 1.00 92.12 88 ALA A O 1
ATOM 714 N N . GLN A 1 89 ? -18.723 7.608 14.589 1.00 91.94 89 GLN A N 1
ATOM 715 C CA . GLN A 1 89 ? -18.303 8.033 15.915 1.00 91.94 89 GLN A CA 1
ATOM 716 C C . GLN A 1 89 ? -18.141 9.549 15.939 1.00 91.94 89 GLN A C 1
ATOM 718 O O . GLN A 1 89 ? -17.615 10.152 15.003 1.00 91.94 89 GLN A O 1
ATOM 723 N N . VAL A 1 90 ? -18.583 10.174 17.024 1.00 93.38 90 VAL A N 1
ATOM 724 C CA . VAL A 1 90 ? -18.373 11.597 17.292 1.00 93.38 90 VAL A CA 1
ATOM 725 C C . VAL A 1 90 ? -17.809 11.728 18.691 1.00 93.38 90 VAL A C 1
ATOM 727 O O . VAL A 1 90 ? -18.472 11.379 19.665 1.00 93.38 90 VAL A O 1
ATOM 730 N N . THR A 1 91 ? -16.603 12.266 18.787 1.00 93.06 91 THR A N 1
ATOM 731 C CA . THR A 1 91 ? -15.981 12.614 20.058 1.00 93.06 91 THR A CA 1
ATOM 732 C C . THR A 1 91 ? -16.161 14.104 20.295 1.00 93.06 91 THR A C 1
ATOM 734 O O . THR A 1 91 ? -15.685 14.942 19.525 1.00 93.06 91 THR A O 1
ATOM 737 N N . VAL A 1 92 ? -16.857 14.423 21.379 1.00 93.62 92 VAL A N 1
ATOM 738 C CA . VAL A 1 92 ? -17.099 15.785 21.843 1.00 93.62 92 VAL A CA 1
ATOM 739 C C . VAL A 1 92 ? -16.148 16.076 22.989 1.00 93.62 92 VAL A C 1
ATOM 741 O O . VAL A 1 92 ? -16.135 15.336 23.968 1.00 93.62 92 VAL A O 1
ATOM 744 N N . VAL A 1 93 ? -15.376 17.154 22.896 1.00 93.50 93 VAL A N 1
ATOM 745 C CA . VAL A 1 93 ? -14.464 17.595 23.957 1.00 93.50 93 VAL A CA 1
ATOM 746 C C . VAL A 1 93 ? -14.918 18.960 24.471 1.00 93.50 93 VAL A C 1
ATOM 748 O O . VAL A 1 93 ? -15.329 19.827 23.702 1.00 93.50 93 VAL A O 1
ATOM 751 N N . ALA A 1 94 ? -14.896 19.159 25.786 1.00 93.31 94 ALA A N 1
ATOM 752 C CA . ALA A 1 94 ? -15.238 20.440 26.393 1.00 93.31 94 ALA A CA 1
ATOM 753 C C . ALA A 1 94 ? -14.162 21.497 26.082 1.00 93.31 94 ALA A C 1
ATOM 755 O O . ALA A 1 94 ? -12.971 21.284 26.334 1.00 93.31 94 ALA A O 1
ATOM 756 N N . LYS A 1 95 ? -14.576 22.667 25.575 1.00 90.12 95 LYS A N 1
ATOM 757 C CA . LYS A 1 95 ? -13.671 23.809 25.375 1.00 90.12 95 LYS A CA 1
ATOM 758 C C . LYS A 1 95 ? -13.174 24.338 26.729 1.00 90.12 95 LYS A C 1
ATOM 760 O O . LYS A 1 95 ? -13.846 24.215 27.752 1.00 90.12 95 LYS A O 1
ATOM 765 N N . ASN A 1 96 ? -11.967 24.908 26.739 1.00 86.75 96 ASN A N 1
ATOM 766 C CA . ASN A 1 96 ? -11.317 25.506 27.918 1.00 86.75 96 ASN A CA 1
ATOM 767 C C . ASN A 1 96 ? -11.140 24.560 29.125 1.00 86.75 96 ASN A C 1
ATOM 769 O O . ASN A 1 96 ? -10.994 25.018 30.255 1.00 86.75 96 ASN A O 1
ATOM 773 N N . GLY A 1 97 ? -11.158 23.239 28.908 1.00 81.19 97 GLY A N 1
ATOM 774 C CA . GLY A 1 97 ? -11.020 22.257 29.987 1.00 81.19 97 GLY A CA 1
ATOM 775 C C . GLY A 1 97 ? -12.221 22.195 30.937 1.00 81.19 97 GLY A C 1
ATOM 776 O O . GLY A 1 97 ? -12.065 21.731 32.068 1.00 81.19 97 GLY A O 1
ATOM 777 N N . GLY A 1 98 ? -13.393 22.662 30.491 1.00 87.12 98 GLY A N 1
ATOM 778 C CA . GLY A 1 98 ? -14.637 22.621 31.254 1.00 87.12 98 GLY A CA 1
ATOM 779 C C . GLY A 1 98 ? -15.132 21.202 31.559 1.00 87.12 98 GLY A C 1
ATOM 780 O O . GLY A 1 98 ? -14.655 20.212 31.004 1.00 87.12 98 GLY A O 1
ATOM 781 N N . ASN A 1 99 ? -16.108 21.101 32.464 1.00 91.06 99 ASN A N 1
ATOM 782 C CA . ASN A 1 99 ? -16.729 19.829 32.830 1.00 91.06 99 ASN A CA 1
ATOM 783 C C . ASN A 1 99 ? -17.936 19.538 31.926 1.00 91.06 99 ASN A C 1
ATOM 785 O O . ASN A 1 99 ? -18.956 20.221 32.006 1.00 91.06 99 ASN A O 1
ATOM 789 N N . ILE A 1 100 ? -17.841 18.485 31.115 1.00 90.81 100 ILE A N 1
ATOM 790 C CA . ILE A 1 100 ? -18.864 18.093 30.138 1.00 90.81 100 ILE A CA 1
ATOM 791 C C . ILE A 1 100 ? -20.179 17.621 30.786 1.00 90.81 100 ILE A C 1
ATOM 793 O O . ILE A 1 100 ? -21.216 17.584 30.128 1.00 90.81 100 ILE A O 1
ATOM 797 N N . LEU A 1 101 ? -20.148 17.279 32.080 1.00 89.12 101 LEU A N 1
ATOM 798 C CA . LEU A 1 101 ? -21.320 16.849 32.853 1.00 89.12 101 LEU A CA 1
ATOM 799 C C . LEU A 1 101 ? -22.249 18.009 33.227 1.00 89.12 101 LEU A C 1
ATOM 801 O O . LEU A 1 101 ? -23.408 17.783 33.583 1.00 89.12 101 LEU A O 1
ATOM 805 N N . LEU A 1 102 ? -21.763 19.249 33.132 1.00 90.94 102 LEU A N 1
ATOM 806 C CA . LEU A 1 102 ? -22.554 20.442 33.410 1.00 90.94 102 LEU A CA 1
ATOM 807 C C . LEU A 1 102 ? -23.702 20.596 32.393 1.00 90.94 102 LEU A C 1
ATOM 809 O O . LEU A 1 102 ? -23.575 20.220 31.222 1.00 90.94 102 LEU A O 1
ATOM 813 N N . PRO A 1 103 ? -24.830 21.200 32.804 1.00 89.31 103 PRO A N 1
ATOM 814 C CA . PRO A 1 103 ? -26.062 21.196 32.017 1.00 89.31 103 PRO A CA 1
ATOM 815 C C . PRO A 1 103 ? -25.956 22.022 30.726 1.00 89.31 103 PRO A C 1
ATOM 817 O O . PRO A 1 103 ? -26.744 21.838 29.800 1.00 89.31 103 PRO A O 1
ATOM 820 N N . GLU A 1 104 ? -25.011 22.958 30.640 1.00 90.69 104 GLU A N 1
ATOM 821 C CA . GLU A 1 104 ? -24.729 23.747 29.430 1.00 90.69 104 GLU A CA 1
ATOM 822 C C . GLU A 1 104 ? -24.107 22.888 28.320 1.00 90.69 104 GLU A C 1
ATOM 824 O O . GLU A 1 104 ? -24.556 22.918 27.168 1.00 90.69 104 GLU A O 1
ATOM 829 N N . TYR A 1 105 ? -23.139 22.047 28.686 1.00 91.50 105 TYR A N 1
ATOM 830 C CA . TYR A 1 105 ? -22.475 21.118 27.775 1.00 91.50 105 TYR A CA 1
ATOM 831 C C . TYR A 1 105 ? -23.432 19.997 27.370 1.00 91.50 105 TYR A C 1
ATOM 833 O O . TYR A 1 105 ? -23.600 19.743 26.179 1.00 91.50 105 TYR A O 1
ATOM 841 N N . ALA A 1 106 ? -24.157 19.406 28.325 1.00 89.44 106 ALA A N 1
ATOM 842 C CA . ALA A 1 106 ? -25.140 18.361 28.041 1.00 89.44 106 ALA A CA 1
ATOM 843 C C . ALA A 1 106 ? -26.267 18.837 27.102 1.00 89.44 106 ALA A C 1
ATOM 845 O O . ALA A 1 106 ? -26.665 18.105 26.192 1.00 89.44 106 ALA A O 1
ATOM 846 N N . ARG A 1 107 ? -26.752 20.082 27.254 1.00 90.75 107 ARG A N 1
ATOM 847 C CA . ARG A 1 107 ? -27.719 20.685 26.314 1.00 90.75 107 ARG A CA 1
ATOM 848 C C . ARG A 1 107 ? -27.135 20.863 24.914 1.00 90.75 107 ARG A C 1
ATOM 850 O O . ARG A 1 107 ? -27.840 20.610 23.937 1.00 90.75 107 ARG A O 1
ATOM 857 N N . SER A 1 108 ? -25.871 21.270 24.816 1.00 91.38 108 SER A N 1
ATOM 858 C CA . SER A 1 108 ? -25.172 21.426 23.533 1.00 91.38 108 SER A CA 1
ATOM 859 C C . SER A 1 108 ? -24.985 20.071 22.838 1.00 91.38 108 SER A C 1
ATOM 861 O O . SER A 1 108 ? -25.320 19.925 21.665 1.00 91.38 108 SER A O 1
ATOM 863 N N . ILE A 1 109 ? -24.590 19.034 23.583 1.00 91.75 109 ILE A N 1
ATOM 864 C CA . ILE A 1 109 ? -24.458 17.664 23.065 1.00 91.75 109 ILE A CA 1
ATOM 865 C C . ILE A 1 109 ? -25.809 17.105 22.608 1.00 91.75 109 ILE A C 1
ATOM 867 O O . ILE A 1 109 ? -25.909 16.518 21.534 1.00 91.75 109 ILE A O 1
ATOM 871 N N . LYS A 1 110 ? -26.880 17.337 23.374 1.00 90.06 110 LYS A N 1
ATOM 872 C CA . LYS A 1 110 ? -28.239 16.934 22.984 1.00 90.06 110 LYS A CA 1
ATOM 873 C C . LYS A 1 110 ? -28.695 17.618 21.695 1.00 90.06 110 LYS A C 1
ATOM 875 O O . LYS A 1 110 ? -29.345 16.988 20.863 1.00 90.06 110 LYS A O 1
ATOM 880 N N . ARG A 1 111 ? -28.370 18.904 21.516 1.00 91.56 111 ARG A N 1
ATOM 881 C CA . ARG A 1 111 ? -28.658 19.637 20.275 1.00 91.56 111 ARG A CA 1
ATOM 882 C C . ARG A 1 111 ? -27.946 18.992 19.086 1.00 91.56 111 ARG A C 1
ATOM 884 O O . ARG A 1 111 ? -28.579 18.801 18.049 1.00 91.56 111 ARG A O 1
ATOM 891 N N . LEU A 1 112 ? -26.680 18.618 19.259 1.00 92.38 112 LEU A N 1
ATOM 892 C CA . LEU A 1 112 ? -25.899 17.918 18.244 1.00 92.38 112 LEU A CA 1
ATOM 893 C C . LEU A 1 112 ? -26.474 16.528 17.919 1.00 92.38 112 LEU A C 1
ATOM 895 O O . LEU A 1 112 ? -26.669 16.213 16.748 1.00 92.38 112 LEU A O 1
ATOM 899 N N . ASP A 1 113 ? -26.829 15.723 18.923 1.00 92.19 113 ASP A N 1
ATOM 900 C CA . ASP A 1 113 ? -27.470 14.411 18.720 1.00 92.19 113 ASP A CA 1
ATOM 901 C C . ASP A 1 113 ? -28.808 14.551 17.967 1.00 92.19 113 ASP A C 1
ATOM 903 O O . ASP A 1 113 ? -29.057 13.858 16.979 1.00 92.19 113 ASP A O 1
ATOM 907 N N . MET A 1 114 ? -29.643 15.531 18.333 1.00 90.94 114 MET A N 1
ATOM 908 C CA . MET A 1 114 ? -30.883 15.831 17.603 1.00 90.94 114 MET A CA 1
ATOM 909 C C . MET A 1 114 ? -30.635 16.298 16.165 1.00 90.94 114 MET A C 1
ATOM 911 O O . MET A 1 114 ? -31.435 15.984 15.277 1.00 90.94 114 MET A O 1
ATOM 915 N N . TYR A 1 115 ? -29.557 17.047 15.926 1.00 92.75 115 TYR A N 1
ATOM 916 C CA . TYR A 1 115 ? -29.147 17.461 14.588 1.00 92.75 115 TYR A CA 1
ATOM 917 C C . TYR A 1 115 ? -28.773 16.239 13.742 1.00 92.75 115 TYR A C 1
ATOM 919 O O . TYR A 1 115 ? -29.348 16.048 12.668 1.00 92.75 115 TYR A O 1
ATOM 927 N N . ILE A 1 116 ? -27.911 15.359 14.259 1.00 93.25 116 ILE A N 1
ATOM 928 C CA . ILE A 1 116 ? -27.469 14.140 13.567 1.00 93.25 116 ILE A CA 1
ATOM 929 C C . ILE A 1 116 ? -28.659 13.229 13.243 1.00 93.25 116 ILE A C 1
ATOM 931 O O . ILE A 1 116 ? -28.803 12.773 12.108 1.00 93.25 116 ILE A O 1
ATOM 935 N N . GLN A 1 117 ? -29.562 13.006 14.202 1.00 91.00 117 GLN A N 1
ATOM 936 C CA . GLN A 1 117 ? -30.677 12.076 14.012 1.00 91.00 117 GLN A CA 1
ATOM 937 C C . GLN A 1 117 ? -31.753 12.584 13.038 1.00 91.00 117 GLN A C 1
ATOM 939 O O . GLN A 1 117 ? -32.334 11.781 12.304 1.00 91.00 117 GLN A O 1
ATOM 944 N N . ASN A 1 118 ? -32.052 13.891 13.043 1.00 91.12 118 ASN A N 1
ATOM 945 C CA . ASN A 1 118 ? -33.225 14.437 12.347 1.00 91.12 118 ASN A CA 1
ATOM 946 C C . ASN A 1 118 ? -32.897 15.242 11.080 1.00 91.12 118 ASN A C 1
ATOM 948 O O . ASN A 1 118 ? -33.724 15.291 10.163 1.00 91.12 118 ASN A O 1
ATOM 952 N N . ARG A 1 119 ? -31.746 15.930 11.029 1.00 91.69 119 ARG A N 1
ATOM 953 C CA . ARG A 1 119 ? -31.383 16.802 9.895 1.00 91.69 119 ARG A CA 1
ATOM 954 C C . ARG A 1 119 ? -30.665 16.049 8.786 1.00 91.69 119 ARG A C 1
ATOM 956 O O . ARG A 1 119 ? -30.901 16.369 7.625 1.00 91.69 119 ARG A O 1
ATOM 963 N N . ILE A 1 120 ? -29.856 15.050 9.130 1.00 94.00 120 ILE A N 1
ATOM 964 C CA . ILE A 1 120 ? -29.114 14.254 8.150 1.00 94.00 120 ILE A CA 1
ATOM 965 C C . ILE A 1 120 ? -30.085 13.299 7.457 1.00 94.00 120 ILE A C 1
ATOM 967 O O . ILE A 1 120 ? -30.616 12.364 8.064 1.00 94.00 120 ILE A O 1
ATOM 971 N N . LYS A 1 121 ? -30.334 13.564 6.174 1.00 93.44 121 LYS A N 1
ATOM 972 C CA . LYS A 1 121 ? -31.313 12.854 5.350 1.00 93.44 121 LYS A CA 1
ATOM 973 C C . LYS A 1 121 ? -30.684 12.430 4.034 1.00 93.44 121 LYS A C 1
ATOM 975 O O . LYS A 1 121 ? -30.033 13.234 3.375 1.00 93.44 121 LYS A O 1
ATOM 980 N N . VAL A 1 122 ? -30.940 11.192 3.624 1.00 94.00 122 VAL A N 1
ATOM 981 C CA . VAL A 1 122 ? -30.472 10.649 2.343 1.00 94.00 122 VAL A CA 1
ATOM 982 C C . VAL A 1 122 ? -31.665 10.273 1.485 1.00 94.00 122 VAL A C 1
ATOM 984 O O . VAL A 1 122 ? -32.519 9.502 1.914 1.00 94.00 122 VAL A O 1
ATOM 987 N N . ARG A 1 123 ? -31.726 10.786 0.254 1.00 91.94 123 ARG A N 1
ATOM 988 C CA . ARG A 1 123 ? -32.772 10.418 -0.704 1.00 91.94 123 ARG A CA 1
ATOM 989 C C . ARG A 1 123 ? -32.276 9.288 -1.604 1.00 91.94 123 ARG A C 1
ATOM 991 O O . ARG A 1 123 ? -31.341 9.481 -2.373 1.00 91.94 123 ARG A O 1
ATOM 998 N N . PHE A 1 124 ? -32.922 8.128 -1.541 1.00 91.12 124 PHE A N 1
ATOM 999 C CA . PHE A 1 124 ? -32.629 6.979 -2.399 1.00 91.12 124 PHE A CA 1
ATOM 1000 C C . PHE A 1 124 ? -33.934 6.345 -2.890 1.00 91.12 124 PHE A C 1
ATOM 1002 O O . PHE A 1 124 ? -34.848 6.125 -2.101 1.00 91.12 124 PHE A O 1
ATOM 1009 N N . ARG A 1 125 ? -34.049 6.089 -4.204 1.00 85.88 125 ARG A N 1
ATOM 1010 C CA . ARG A 1 125 ? -35.255 5.517 -4.852 1.00 85.88 125 ARG A CA 1
ATOM 1011 C C . ARG A 1 125 ? -36.577 6.172 -4.407 1.00 85.88 125 ARG A C 1
ATOM 1013 O O . ARG A 1 125 ? -37.562 5.499 -4.138 1.00 85.88 125 ARG A O 1
ATOM 1020 N N . ASN A 1 126 ? -36.591 7.505 -4.348 1.00 88.69 126 ASN A N 1
ATOM 1021 C CA . ASN A 1 126 ? -37.753 8.318 -3.965 1.00 88.69 126 ASN A CA 1
ATOM 1022 C C . ASN A 1 126 ? -38.231 8.166 -2.501 1.00 88.69 126 ASN A C 1
ATOM 1024 O O . ASN A 1 126 ? -39.301 8.658 -2.147 1.00 88.69 126 ASN A O 1
ATOM 1028 N N . HIS A 1 127 ? -37.423 7.556 -1.632 1.00 91.75 127 HIS A N 1
ATOM 1029 C CA . HIS A 1 127 ? -37.598 7.575 -0.180 1.00 91.75 127 HIS A CA 1
ATOM 1030 C C . HIS A 1 127 ? -36.476 8.361 0.491 1.00 91.75 127 HIS A C 1
ATOM 1032 O O . HIS A 1 127 ? -35.344 8.395 0.004 1.00 91.75 127 HIS A O 1
ATOM 1038 N N . THR A 1 128 ? -36.816 9.045 1.584 1.00 92.88 128 THR A N 1
ATOM 1039 C CA . THR A 1 128 ? -35.864 9.844 2.359 1.00 92.88 128 THR A CA 1
ATOM 1040 C C . THR A 1 128 ? -35.566 9.126 3.659 1.00 92.88 128 THR A C 1
ATOM 1042 O O . THR A 1 128 ? -36.398 9.122 4.557 1.00 92.88 128 THR A O 1
ATOM 1045 N N . TYR A 1 129 ? -34.371 8.561 3.749 1.00 92.75 129 TYR A N 1
ATOM 1046 C CA . TYR A 1 129 ? -33.900 7.829 4.908 1.00 92.75 129 TYR A CA 1
ATOM 1047 C C . TYR A 1 129 ? -33.312 8.783 5.947 1.00 92.75 129 TYR A C 1
ATOM 1049 O O . TYR A 1 129 ? -32.487 9.646 5.627 1.00 92.75 129 TYR A O 1
ATOM 1057 N N . THR A 1 130 ? -33.730 8.609 7.198 1.00 92.69 130 THR A N 1
ATOM 1058 C CA . THR A 1 130 ? -33.145 9.267 8.379 1.00 92.69 130 THR A CA 1
ATOM 1059 C C . THR A 1 130 ? -32.336 8.261 9.196 1.00 92.69 130 THR A C 1
ATOM 1061 O O . THR A 1 130 ? -32.460 7.049 9.001 1.00 92.69 130 THR A O 1
ATOM 1064 N N . TYR A 1 131 ? -31.557 8.737 10.173 1.00 91.50 131 TYR A N 1
ATOM 1065 C CA . TYR A 1 131 ? -30.845 7.842 11.093 1.00 91.50 131 TYR A CA 1
ATOM 1066 C C . TYR A 1 131 ? -31.789 6.837 11.773 1.00 91.50 131 TYR A C 1
ATOM 1068 O O . TYR A 1 131 ? -31.448 5.671 11.926 1.00 91.50 131 TYR A O 1
ATOM 1076 N N . ARG A 1 132 ? -33.014 7.254 12.121 1.00 89.00 132 ARG A N 1
ATOM 1077 C CA . ARG A 1 132 ? -33.989 6.396 12.815 1.00 89.00 132 ARG A CA 1
ATOM 1078 C C . ARG A 1 132 ? -34.434 5.169 12.013 1.00 89.00 132 ARG A C 1
ATOM 1080 O O . ARG A 1 132 ? -34.879 4.180 12.593 1.00 89.00 132 ARG A O 1
ATOM 1087 N N . GLU A 1 133 ? -34.337 5.236 10.691 1.00 88.25 133 GLU A N 1
ATOM 1088 C CA . GLU A 1 133 ? -34.680 4.132 9.790 1.00 88.25 133 GLU A CA 1
ATOM 1089 C C . GLU A 1 133 ? -33.465 3.254 9.469 1.00 88.25 133 GLU A C 1
ATOM 1091 O O . GLU A 1 133 ? -33.612 2.046 9.264 1.00 88.25 133 GLU A O 1
ATOM 1096 N N . LEU A 1 134 ? -32.272 3.859 9.461 1.00 90.44 134 LEU A N 1
ATOM 1097 C CA . LEU A 1 134 ? -31.005 3.203 9.138 1.00 90.44 134 LEU A CA 1
ATOM 1098 C C . LEU A 1 134 ? -30.275 2.634 10.358 1.00 90.44 134 LEU A C 1
ATOM 1100 O O . LEU A 1 134 ? -29.347 1.857 10.173 1.00 90.44 134 LEU A O 1
ATOM 1104 N N . CYS A 1 135 ? -30.658 2.989 11.583 1.00 89.38 135 CYS A N 1
ATOM 1105 C CA . CYS A 1 135 ? -30.028 2.477 12.796 1.00 89.38 135 CYS A CA 1
ATOM 1106 C C . CYS A 1 135 ? -30.274 0.967 12.974 1.00 89.38 135 CYS A C 1
ATOM 1108 O O . CYS A 1 135 ? -31.323 0.437 12.584 1.00 89.38 135 CYS A O 1
ATOM 1110 N N . LEU A 1 136 ? -29.347 0.276 13.640 1.00 87.38 136 LEU A N 1
ATOM 1111 C CA . LEU A 1 136 ? -29.646 -1.045 14.197 1.00 87.38 136 LEU A CA 1
ATOM 1112 C C . LEU A 1 136 ? -30.537 -0.896 15.432 1.00 87.38 136 LEU A C 1
ATOM 1114 O O . LEU A 1 136 ? -30.254 -0.083 16.313 1.00 87.38 136 LEU A O 1
ATOM 1118 N N . ARG A 1 137 ? -31.622 -1.672 15.511 1.00 86.38 137 ARG A N 1
ATOM 1119 C CA . ARG A 1 137 ? -32.576 -1.570 16.617 1.00 86.38 137 ARG A CA 1
ATOM 1120 C C . ARG A 1 137 ? -32.197 -2.525 17.736 1.00 86.38 137 ARG A C 1
ATOM 1122 O O . ARG A 1 137 ? -31.786 -3.664 17.511 1.00 86.38 137 ARG A O 1
ATOM 1129 N N . TRP A 1 138 ? -32.358 -2.048 18.965 1.00 82.25 138 TRP A N 1
ATOM 1130 C CA . TRP A 1 138 ? -32.223 -2.883 20.146 1.00 82.25 138 TRP A CA 1
ATOM 1131 C C . TRP A 1 138 ? -33.602 -3.364 20.599 1.00 82.25 138 TRP A C 1
ATOM 1133 O O . TRP A 1 138 ? -34.340 -2.631 21.270 1.00 82.25 138 TRP A O 1
ATOM 1143 N N . LYS A 1 139 ? -33.937 -4.624 20.282 1.00 75.19 139 LYS A N 1
ATOM 1144 C CA . LYS A 1 139 ? -35.252 -5.216 20.583 1.00 75.19 139 LYS A CA 1
ATOM 1145 C C . LYS A 1 139 ? -36.374 -4.280 20.081 1.00 75.19 139 LYS A C 1
ATOM 1147 O O . LYS A 1 139 ? -36.196 -3.503 19.148 1.00 75.19 139 LYS A O 1
ATOM 1152 N N . ASN A 1 140 ? -37.509 -4.258 20.777 1.00 72.31 140 ASN A N 1
ATOM 1153 C CA . ASN A 1 140 ? -38.622 -3.343 20.505 1.00 72.31 140 ASN A CA 1
ATOM 1154 C C . ASN A 1 140 ? -38.428 -1.931 21.102 1.00 72.31 140 ASN A C 1
ATOM 1156 O O . ASN A 1 140 ? -39.388 -1.168 21.171 1.00 72.31 140 ASN A O 1
ATOM 1160 N N . ARG A 1 141 ? -37.225 -1.568 21.581 1.00 74.00 141 ARG A N 1
ATOM 1161 C CA . ARG A 1 141 ? -36.949 -0.233 22.155 1.00 74.00 141 ARG A CA 1
ATOM 1162 C C . ARG A 1 141 ? -36.441 0.782 21.121 1.00 74.00 141 ARG A C 1
ATOM 1164 O O . ARG A 1 141 ? -36.226 1.938 21.472 1.00 74.00 141 ARG A O 1
ATOM 1171 N N . GLY A 1 142 ? -36.302 0.376 19.856 1.00 82.12 142 GLY A N 1
ATOM 1172 C CA . GLY A 1 142 ? -35.880 1.244 18.755 1.00 82.12 142 GLY A CA 1
ATOM 1173 C C . GLY A 1 142 ? -34.362 1.428 18.679 1.00 82.12 142 GLY A C 1
ATOM 1174 O O . GLY A 1 142 ? -33.603 0.563 19.117 1.00 82.12 142 GLY A O 1
ATOM 1175 N N . CYS A 1 143 ? -33.913 2.539 18.086 1.00 84.00 143 CYS A N 1
ATOM 1176 C CA . CYS A 1 143 ? -32.488 2.850 17.969 1.00 84.00 143 CYS A CA 1
ATOM 1177 C C . CYS A 1 143 ? -31.866 3.074 19.356 1.00 84.00 143 CYS A C 1
ATOM 1179 O O . CYS A 1 143 ? -32.400 3.879 20.126 1.00 84.00 143 CYS A O 1
ATOM 1181 N N . PRO A 1 144 ? -30.717 2.458 19.669 1.00 75.44 144 PRO A N 1
ATOM 1182 C CA . PRO A 1 144 ? -29.921 2.864 20.814 1.00 75.44 144 PRO A CA 1
ATOM 1183 C C . PRO A 1 144 ? -29.418 4.285 20.559 1.00 75.44 144 PRO A C 1
ATOM 1185 O O . PRO A 1 144 ? -28.593 4.526 19.682 1.00 75.44 144 PRO A O 1
ATOM 1188 N N . GLY A 1 145 ? -30.012 5.238 21.273 1.00 70.75 145 GLY A N 1
ATOM 1189 C CA . GLY A 1 145 ? -29.648 6.648 21.214 1.00 70.75 145 GLY A CA 1
ATOM 1190 C C . GLY A 1 145 ? -28.691 7.043 22.333 1.00 70.75 145 GLY A C 1
ATOM 1191 O O . GLY A 1 145 ? -28.495 6.320 23.315 1.00 70.75 145 GLY A O 1
ATOM 1192 N N . ASN A 1 146 ? -28.172 8.263 22.240 1.00 77.38 146 ASN A N 1
ATOM 1193 C CA . ASN A 1 146 ? -27.268 8.838 23.232 1.00 77.38 146 ASN A CA 1
ATOM 1194 C C . ASN A 1 146 ? -27.998 9.437 24.455 1.00 77.38 146 ASN A C 1
ATOM 1196 O O . ASN A 1 146 ? -27.479 10.304 25.149 1.00 77.38 146 ASN A O 1
ATOM 1200 N N . ASN A 1 147 ? -29.204 8.953 24.774 1.00 72.94 147 ASN A N 1
ATOM 1201 C CA . ASN A 1 147 ? -30.042 9.497 25.857 1.00 72.94 147 ASN A CA 1
ATOM 1202 C C . ASN A 1 147 ? -29.403 9.371 27.250 1.00 72.94 147 ASN A C 1
ATOM 1204 O O . ASN A 1 147 ? -29.770 10.097 28.172 1.00 72.94 147 ASN A O 1
ATOM 1208 N N . HIS A 1 148 ? -28.435 8.466 27.400 1.00 77.88 148 HIS A N 1
ATOM 1209 C CA . HIS A 1 148 ? -27.671 8.280 28.628 1.00 77.88 148 HIS A CA 1
ATOM 1210 C C . HIS A 1 148 ? -26.928 9.562 29.050 1.00 77.88 148 HIS A C 1
ATOM 1212 O O . HIS A 1 148 ? -26.828 9.826 30.244 1.00 77.88 148 HIS A O 1
ATOM 1218 N N . ILE A 1 149 ? -26.517 10.406 28.097 1.00 77.62 149 ILE A N 1
ATOM 1219 C CA . ILE A 1 149 ? -25.831 11.686 28.342 1.00 77.62 149 ILE A CA 1
ATOM 1220 C C . ILE A 1 149 ? -26.665 12.603 29.234 1.00 77.62 149 ILE A C 1
ATOM 1222 O O . ILE A 1 149 ? -26.182 13.129 30.236 1.00 77.62 149 ILE A O 1
ATOM 1226 N N . GLN A 1 150 ? -27.938 12.777 28.878 1.00 80.38 150 GLN A N 1
ATOM 1227 C CA . GLN A 1 150 ? -28.814 13.694 29.593 1.00 80.38 150 GLN A CA 1
ATOM 1228 C C . GLN A 1 150 ? -29.132 13.179 30.997 1.00 80.38 150 GLN A C 1
ATOM 1230 O O . GLN A 1 150 ? -29.074 13.947 31.949 1.00 80.38 150 GLN A O 1
ATOM 1235 N N . ILE A 1 151 ? -29.388 11.875 31.124 1.00 83.12 151 ILE A N 1
ATOM 1236 C CA . ILE A 1 151 ? -29.661 11.236 32.416 1.00 83.12 151 ILE A CA 1
ATOM 1237 C C . ILE A 1 151 ? -28.465 11.423 33.357 1.00 83.12 151 ILE A C 1
ATOM 1239 O O . ILE A 1 151 ? -28.633 11.805 34.508 1.00 83.12 151 ILE A O 1
ATOM 1243 N N . ILE A 1 152 ? -27.247 11.198 32.863 1.00 83.81 152 ILE A N 1
ATOM 1244 C CA . ILE A 1 152 ? -26.021 11.322 33.660 1.00 83.81 152 ILE A CA 1
ATOM 1245 C C . ILE A 1 152 ? -25.781 12.774 34.087 1.00 83.81 152 ILE A C 1
ATOM 1247 O O . ILE A 1 152 ? -25.427 13.016 35.239 1.00 83.81 152 ILE A O 1
ATOM 1251 N N . SER A 1 153 ? -26.016 13.738 33.195 1.00 85.25 153 SER A N 1
ATOM 1252 C CA . SER A 1 153 ? -25.916 15.160 33.536 1.00 85.25 153 SER A CA 1
ATOM 1253 C C . SER A 1 153 ? -26.960 15.580 34.576 1.00 85.25 153 SER A C 1
ATOM 1255 O O . SER A 1 153 ? -26.627 16.283 35.527 1.00 85.25 153 SER A O 1
ATOM 1257 N N . GLU A 1 154 ? -28.211 15.132 34.451 1.00 86.38 154 GLU A N 1
ATOM 1258 C CA . GLU A 1 154 ? -29.266 15.415 35.435 1.00 86.38 154 GLU A CA 1
ATOM 1259 C C . GLU A 1 154 ? -28.910 14.839 36.812 1.00 86.38 154 GLU A C 1
ATOM 1261 O O . GLU A 1 154 ? -28.953 15.560 37.806 1.00 86.38 154 GLU A O 1
ATOM 1266 N N . LEU A 1 155 ? -28.461 13.582 36.873 1.00 85.75 155 LEU A N 1
ATOM 1267 C CA . LEU A 1 155 ? -28.026 12.939 38.118 1.00 85.75 155 LEU A CA 1
ATOM 1268 C C . LEU A 1 155 ? -26.858 13.682 38.783 1.00 85.75 155 LEU A C 1
ATOM 1270 O O . LEU A 1 155 ? -26.890 13.917 39.990 1.00 85.75 155 LEU A O 1
ATOM 1274 N N . TYR A 1 156 ? -25.858 14.084 37.995 1.00 85.75 156 TYR A N 1
ATOM 1275 C CA . TYR A 1 156 ? -24.704 14.840 38.484 1.00 85.75 156 TYR A CA 1
ATOM 1276 C C . TYR A 1 156 ? -25.127 16.193 39.075 1.00 85.75 156 TYR A C 1
ATOM 1278 O O . TYR A 1 156 ? -24.709 16.551 40.174 1.00 85.75 156 TYR A O 1
ATOM 1286 N N . ASN A 1 157 ? -26.014 16.922 38.391 1.00 86.25 157 ASN A N 1
ATOM 1287 C CA . ASN A 1 157 ? -26.505 18.222 38.862 1.00 86.25 157 ASN A CA 1
ATOM 1288 C C . ASN A 1 157 ? -27.441 18.116 40.074 1.00 86.25 157 ASN A C 1
ATOM 1290 O O . ASN A 1 157 ? -27.513 19.047 40.871 1.00 86.25 157 ASN A O 1
ATOM 1294 N N . HIS A 1 158 ? -28.127 16.984 40.245 1.00 87.12 158 HIS A N 1
ATOM 1295 C CA . HIS A 1 158 ? -28.896 16.682 41.453 1.00 87.12 158 HIS A CA 1
ATOM 1296 C C . HIS A 1 158 ? -28.023 16.247 42.645 1.00 87.12 158 HIS A C 1
ATOM 1298 O O . HIS A 1 158 ? -28.564 15.937 43.704 1.00 87.12 158 HIS A O 1
ATOM 1304 N N . GLY A 1 159 ? -26.692 16.237 42.500 1.00 81.25 159 GLY A N 1
ATOM 1305 C CA . GLY A 1 159 ? -25.760 15.877 43.570 1.00 81.25 159 GLY A CA 1
ATOM 1306 C C . GLY A 1 159 ? -25.731 14.380 43.877 1.00 81.25 159 GLY A C 1
ATOM 1307 O O . GLY A 1 159 ? -25.362 13.985 44.979 1.00 81.25 159 GLY A O 1
ATOM 1308 N N . ILE A 1 160 ? -26.150 13.533 42.931 1.00 83.56 160 ILE A N 1
ATOM 1309 C CA . ILE A 1 160 ? -26.129 12.080 43.105 1.00 83.56 160 ILE A CA 1
ATOM 1310 C C . ILE A 1 160 ? -24.726 11.568 42.774 1.00 83.56 160 ILE A C 1
ATOM 1312 O O . ILE A 1 160 ? -24.239 11.741 41.657 1.00 83.56 160 ILE A O 1
ATOM 1316 N N . ASN A 1 161 ? -24.092 10.887 43.732 1.00 84.06 161 ASN A N 1
ATOM 1317 C CA . ASN A 1 161 ? -22.766 10.295 43.557 1.00 84.06 161 ASN A CA 1
ATOM 1318 C C . ASN A 1 161 ? -22.805 9.165 42.512 1.00 84.06 161 ASN A C 1
ATOM 1320 O O . ASN A 1 161 ? -23.375 8.096 42.738 1.00 84.06 161 ASN A O 1
ATOM 1324 N N . ILE A 1 162 ? -22.174 9.395 41.357 1.00 84.44 162 ILE A N 1
ATOM 1325 C CA . ILE A 1 162 ? -22.077 8.416 40.268 1.00 84.44 162 ILE A CA 1
ATOM 1326 C C . ILE A 1 162 ? -20.780 7.628 40.429 1.00 84.44 162 ILE A C 1
ATOM 1328 O O . ILE A 1 162 ? -19.687 8.185 40.329 1.00 84.44 162 ILE A O 1
ATOM 1332 N N . THR A 1 163 ? -20.888 6.318 40.639 1.00 85.62 163 THR A N 1
ATOM 1333 C CA . THR A 1 163 ? -19.722 5.429 40.688 1.00 85.62 163 THR A CA 1
ATOM 1334 C C . THR A 1 163 ? -19.115 5.238 39.295 1.00 85.62 163 THR A C 1
ATOM 1336 O O . THR A 1 163 ? -19.834 5.083 38.305 1.00 85.62 163 THR A O 1
ATOM 1339 N N . TYR A 1 164 ? -17.784 5.204 39.214 1.00 84.19 164 TYR A N 1
ATOM 1340 C CA . TYR A 1 164 ? -17.032 5.009 37.969 1.00 84.19 164 TYR A CA 1
ATOM 1341 C C . TYR A 1 164 ? -16.055 3.828 38.122 1.00 84.19 164 TYR A C 1
ATOM 1343 O O . TYR A 1 164 ? -15.477 3.675 39.199 1.00 84.19 164 TYR A O 1
ATOM 1351 N N . PRO A 1 165 ? -15.845 2.963 37.104 1.00 78.62 165 PRO A N 1
ATOM 1352 C CA . PRO A 1 165 ? -16.282 3.045 35.699 1.00 78.62 165 PRO A CA 1
ATOM 1353 C C . PRO A 1 165 ? -17.666 2.448 35.405 1.00 78.62 165 PRO A C 1
ATOM 1355 O O . PRO A 1 165 ? -18.149 2.529 34.276 1.00 78.62 165 PRO A O 1
ATOM 1358 N N . THR A 1 166 ? -18.312 1.837 36.396 1.00 80.94 166 THR A N 1
ATOM 1359 C CA . THR A 1 166 ? -19.663 1.276 36.268 1.00 80.94 166 THR A CA 1
ATOM 1360 C C . THR A 1 166 ? -20.626 1.962 37.218 1.00 80.94 166 THR A C 1
ATOM 1362 O O . THR A 1 166 ? -20.287 2.163 38.383 1.00 80.94 166 THR A O 1
ATOM 1365 N N . PHE A 1 167 ? -21.851 2.206 36.762 1.00 78.62 167 PHE A N 1
ATOM 1366 C CA . PHE A 1 167 ? -22.945 2.703 37.596 1.00 78.62 167 PHE A CA 1
ATOM 1367 C C . PHE A 1 167 ? -24.051 1.655 37.717 1.00 78.62 167 PHE A C 1
ATOM 1369 O O . PHE A 1 167 ? -24.221 0.800 36.842 1.00 78.62 167 PHE A O 1
ATOM 1376 N N . ARG A 1 168 ? -24.815 1.714 38.809 1.00 70.50 168 ARG A N 1
ATOM 1377 C CA . ARG A 1 168 ? -25.986 0.861 39.043 1.00 70.50 168 ARG A CA 1
ATOM 1378 C C . ARG A 1 168 ? -27.201 1.736 39.323 1.00 70.50 168 ARG A C 1
ATOM 1380 O O . ARG A 1 168 ? -27.420 2.135 40.458 1.00 70.50 168 ARG A O 1
ATOM 1387 N N . ILE A 1 169 ? -27.988 2.023 38.287 1.00 62.91 169 ILE A N 1
ATOM 1388 C CA . ILE A 1 169 ? -29.258 2.752 38.413 1.00 62.91 169 ILE A CA 1
ATOM 1389 C C . ILE A 1 169 ? -30.317 1.955 37.653 1.00 62.91 169 ILE A C 1
ATOM 1391 O O . ILE A 1 169 ? -30.406 2.029 36.429 1.00 62.91 169 ILE A O 1
ATOM 1395 N N . GLY A 1 170 ? -31.060 1.110 38.375 1.00 64.88 170 GLY A N 1
ATOM 1396 C CA . GLY A 1 170 ? -31.998 0.127 37.812 1.00 64.88 170 GLY A CA 1
ATOM 1397 C C . GLY A 1 170 ? -31.302 -1.036 37.088 1.00 64.88 170 GLY A C 1
ATOM 1398 O O . GLY A 1 170 ? -31.432 -2.187 37.491 1.00 64.88 170 GLY A O 1
ATOM 1399 N N . SER A 1 171 ? -30.511 -0.731 36.058 1.00 58.66 171 SER A N 1
ATOM 1400 C CA . SER A 1 171 ? -29.610 -1.648 35.350 1.00 58.66 171 SER A CA 1
ATOM 1401 C C . SER A 1 171 ? -28.151 -1.220 35.528 1.00 58.66 171 SER A C 1
ATOM 1403 O O . SER A 1 171 ? -27.858 -0.026 35.595 1.00 58.66 171 SER A O 1
ATOM 1405 N N . SER A 1 172 ? -27.221 -2.176 35.586 1.00 68.31 172 SER A N 1
ATOM 1406 C CA . SER A 1 172 ? -25.785 -1.876 35.594 1.00 68.31 172 SER A CA 1
ATOM 1407 C C . SER A 1 172 ? -25.310 -1.439 34.207 1.00 68.31 172 SER A C 1
ATOM 1409 O O . SER A 1 172 ? -25.547 -2.163 33.238 1.00 68.31 172 SER A O 1
ATOM 1411 N N . GLY A 1 173 ? -24.618 -0.304 34.112 1.00 71.50 173 GLY A N 1
ATOM 1412 C CA . GLY A 1 173 ? -24.029 0.203 32.870 1.00 71.50 173 GLY A CA 1
ATOM 1413 C C . GLY A 1 173 ? -22.540 0.524 33.017 1.00 71.50 173 GLY A C 1
ATOM 1414 O O . GLY A 1 173 ? -22.067 0.813 34.118 1.00 71.50 173 GLY A O 1
ATOM 1415 N N . TYR A 1 174 ? -21.801 0.464 31.907 1.00 77.50 174 TYR A N 1
ATOM 1416 C CA . TYR A 1 174 ? -20.379 0.815 31.835 1.00 77.50 174 TYR A CA 1
ATOM 1417 C C . TYR A 1 174 ? -20.215 2.201 31.201 1.00 77.50 174 TYR A C 1
ATOM 1419 O O . TYR A 1 174 ? -20.635 2.414 30.067 1.00 77.50 174 TYR A O 1
ATOM 1427 N N . LEU A 1 175 ? -19.625 3.138 31.944 1.00 80.12 175 LEU A N 1
ATOM 1428 C CA . LEU A 1 175 ? -19.417 4.532 31.531 1.00 80.12 175 LEU A CA 1
ATOM 1429 C C . LEU A 1 175 ? -18.063 4.752 30.865 1.00 80.12 175 LEU A C 1
ATOM 1431 O O . LEU A 1 175 ? -17.928 5.686 30.081 1.00 80.12 175 LEU A O 1
ATOM 1435 N N . GLY A 1 176 ? -17.082 3.887 31.138 1.00 77.69 176 GLY A N 1
ATOM 1436 C CA . GLY A 1 176 ? -15.714 4.059 30.637 1.00 77.69 176 GLY A CA 1
ATOM 1437 C C . GLY A 1 176 ? -15.577 3.995 29.114 1.00 77.69 176 GLY A C 1
ATOM 1438 O O . GLY A 1 176 ? -14.588 4.471 28.578 1.00 77.69 176 GLY A O 1
ATOM 1439 N N . ALA A 1 177 ? -16.574 3.454 28.405 1.00 77.25 177 ALA A N 1
ATOM 1440 C CA . ALA A 1 177 ? -16.600 3.456 26.942 1.00 77.25 177 ALA A CA 1
ATOM 1441 C C . ALA A 1 177 ? -17.134 4.774 26.353 1.00 77.25 177 ALA A C 1
ATOM 1443 O O . ALA A 1 177 ? -16.849 5.081 25.202 1.00 77.25 177 ALA A O 1
ATOM 1444 N N . GLY A 1 178 ? -17.933 5.530 27.114 1.00 81.94 178 GLY A N 1
ATOM 1445 C CA . GLY A 1 178 ? -18.608 6.740 26.636 1.00 81.94 178 GLY A CA 1
ATOM 1446 C C . GLY A 1 178 ? -18.028 8.038 27.192 1.00 81.94 178 GLY A C 1
ATOM 1447 O O . GLY A 1 178 ? -18.129 9.067 26.535 1.00 81.94 178 GLY A O 1
ATOM 1448 N N . ILE A 1 179 ? -17.403 8.011 28.372 1.00 88.12 179 ILE A N 1
ATOM 1449 C CA . ILE A 1 179 ? -16.871 9.201 29.049 1.00 88.12 179 ILE A CA 1
ATOM 1450 C C . ILE A 1 179 ? -15.343 9.140 29.088 1.00 88.12 179 ILE A C 1
ATOM 1452 O O . ILE A 1 179 ? -14.773 8.163 29.566 1.00 88.12 179 ILE A O 1
ATOM 1456 N N . GLY A 1 180 ? -14.696 10.210 28.627 1.00 88.31 180 GLY A N 1
ATOM 1457 C CA . GLY A 1 180 ? -13.243 10.349 28.577 1.00 88.31 180 GLY A CA 1
ATOM 1458 C C . GLY A 1 180 ? -12.722 11.533 29.395 1.00 88.31 180 GLY A C 1
ATOM 1459 O O . GLY A 1 180 ? -13.447 12.485 29.705 1.00 88.31 180 GLY A O 1
ATOM 1460 N N . GLY A 1 181 ? -11.436 11.481 29.753 1.00 86.94 181 GLY A N 1
ATOM 1461 C CA . GLY A 1 181 ? -10.770 12.535 30.529 1.00 86.94 181 GLY A CA 1
ATOM 1462 C C . GLY A 1 181 ? -11.419 12.762 31.897 1.00 86.94 181 GLY A C 1
ATOM 1463 O O . GLY A 1 181 ? -11.695 13.902 32.272 1.00 86.94 181 GLY A O 1
ATOM 1464 N N . VAL A 1 182 ? -11.731 11.667 32.596 1.00 89.88 182 VAL A N 1
ATOM 1465 C CA . VAL A 1 182 ? -12.411 11.686 33.893 1.00 89.88 182 VAL A CA 1
ATOM 1466 C C . VAL A 1 182 ? -11.470 12.106 35.020 1.00 89.88 182 VAL A C 1
ATOM 1468 O O . VAL A 1 182 ? -10.328 11.656 35.093 1.00 89.88 182 VAL A O 1
ATOM 1471 N N . SER A 1 183 ? -11.967 12.938 35.930 1.00 88.00 183 SER A N 1
ATOM 1472 C CA . SER A 1 183 ? -11.368 13.145 37.244 1.00 88.00 183 SER A CA 1
ATOM 1473 C C . SER A 1 183 ? -12.215 12.429 38.290 1.00 88.00 183 SER A C 1
ATOM 1475 O O . SER A 1 183 ? -13.448 12.448 38.240 1.00 88.00 183 SER A O 1
ATOM 1477 N N . LEU A 1 184 ? -11.547 11.737 39.207 1.00 88.62 184 LEU A N 1
ATOM 1478 C CA . LEU A 1 184 ? -12.182 10.859 40.181 1.00 88.62 184 LEU A CA 1
ATOM 1479 C C . LEU A 1 184 ? -11.940 11.409 41.582 1.00 88.62 184 LEU A C 1
ATOM 1481 O O . LEU A 1 184 ? -10.805 11.739 41.928 1.00 88.62 184 LEU A O 1
ATOM 1485 N N . SER A 1 185 ? -12.994 11.474 42.389 1.00 86.19 185 SER A N 1
ATOM 1486 C CA . SER A 1 185 ? -12.891 11.708 43.828 1.00 86.19 185 SER A CA 1
ATOM 1487 C C . SER A 1 185 ? -13.245 10.428 44.583 1.00 86.19 185 SER A C 1
ATOM 1489 O O . SER A 1 185 ? -13.846 9.498 44.039 1.00 86.19 185 SER A O 1
ATOM 1491 N N . LYS A 1 186 ? -12.790 10.334 45.831 1.00 85.12 186 LYS A N 1
ATOM 1492 C CA . LYS A 1 186 ? -13.163 9.241 46.729 1.00 85.12 186 LYS A CA 1
ATOM 1493 C C . LYS A 1 186 ? -14.193 9.770 47.706 1.00 85.12 186 LYS A C 1
ATOM 1495 O O . LYS A 1 186 ? -13.977 10.822 48.296 1.00 85.12 186 LYS A O 1
ATOM 1500 N N . ASP A 1 187 ? -15.283 9.033 47.831 1.00 79.06 187 ASP A N 1
ATOM 1501 C CA . ASP A 1 187 ? -16.292 9.279 48.854 1.00 79.06 187 ASP A CA 1
ATOM 1502 C C . ASP A 1 187 ? -15.775 8.839 50.237 1.00 79.06 187 ASP A C 1
ATOM 1504 O O . ASP A 1 187 ? -14.808 8.071 50.317 1.00 79.06 187 ASP A O 1
ATOM 1508 N N . ASP A 1 188 ? -16.450 9.244 51.313 1.00 74.50 188 ASP A N 1
ATOM 1509 C CA . ASP A 1 188 ? -16.068 8.925 52.703 1.00 74.50 188 ASP A CA 1
ATOM 1510 C C . ASP A 1 188 ? -16.002 7.406 52.965 1.00 74.50 188 ASP A C 1
ATOM 1512 O O . ASP A 1 188 ? -15.211 6.921 53.773 1.00 74.50 188 ASP A O 1
ATOM 1516 N N . ASN A 1 189 ? -16.768 6.626 52.195 1.00 74.25 189 ASN A N 1
ATOM 1517 C CA . ASN A 1 189 ? -16.779 5.159 52.216 1.00 74.25 189 ASN A CA 1
ATOM 1518 C C . ASN A 1 189 ? -15.681 4.506 51.348 1.00 74.25 189 ASN A C 1
ATOM 1520 O O . ASN A 1 189 ? -15.694 3.293 51.131 1.00 74.25 189 ASN A O 1
ATOM 1524 N N . GLY A 1 190 ? -14.759 5.292 50.784 1.00 76.44 190 GLY A N 1
ATOM 1525 C CA . GLY A 1 190 ? -13.680 4.820 49.911 1.00 76.44 190 GLY A CA 1
ATOM 1526 C C . GLY A 1 190 ? -14.119 4.424 48.496 1.00 76.44 190 GLY A C 1
ATOM 1527 O O . GLY A 1 190 ? -13.305 3.907 47.727 1.00 76.44 190 GLY A O 1
ATOM 1528 N N . THR A 1 191 ? -15.384 4.661 48.128 1.00 80.06 191 THR A N 1
ATOM 1529 C CA . THR A 1 191 ? -15.887 4.388 46.773 1.00 80.06 191 THR A CA 1
ATOM 1530 C C . THR A 1 191 ? -15.422 5.458 45.789 1.00 80.06 191 THR A C 1
ATOM 1532 O O . THR A 1 191 ? -15.364 6.641 46.122 1.00 80.06 191 THR A O 1
ATOM 1535 N N . VAL A 1 192 ? -15.054 5.036 44.579 1.00 84.06 192 VAL A N 1
ATOM 1536 C CA . VAL A 1 192 ? -14.558 5.930 43.528 1.00 84.06 192 VAL A CA 1
ATOM 1537 C C . VAL A 1 192 ? -15.747 6.526 42.779 1.00 84.06 192 VAL A C 1
ATOM 1539 O O . VAL A 1 192 ? -16.497 5.806 42.112 1.00 84.06 192 VAL A O 1
ATOM 1542 N N . ILE A 1 193 ? -15.909 7.839 42.898 1.00 87.88 193 ILE A N 1
ATOM 1543 C CA . ILE A 1 193 ? -17.001 8.602 42.299 1.00 87.88 193 ILE A CA 1
ATOM 1544 C C . ILE A 1 193 ? -16.473 9.535 41.204 1.00 87.88 193 ILE A C 1
ATOM 1546 O O . ILE A 1 193 ? -15.313 9.956 41.201 1.00 87.88 193 ILE A O 1
ATOM 1550 N N . LEU A 1 194 ? -17.332 9.822 40.232 1.00 87.94 194 LEU A N 1
ATOM 1551 C CA . LEU A 1 194 ? -17.029 10.692 39.102 1.00 87.94 194 LEU A CA 1
ATOM 1552 C C . LEU A 1 194 ? -17.099 12.165 39.533 1.00 87.94 194 LEU A C 1
ATOM 1554 O O . LEU A 1 194 ? -18.187 12.677 39.789 1.00 87.94 194 LEU A O 1
ATOM 1558 N N . ALA A 1 195 ? -15.955 12.852 39.580 1.00 86.75 195 ALA A N 1
ATOM 1559 C CA . ALA A 1 195 ? -15.879 14.260 39.975 1.00 86.75 195 ALA A CA 1
ATOM 1560 C C . ALA A 1 195 ? -16.070 15.206 38.781 1.00 86.75 195 ALA A C 1
ATOM 1562 O O . ALA A 1 195 ? -16.818 16.177 38.868 1.00 86.75 195 ALA A O 1
ATOM 1563 N N . SER A 1 196 ? -15.426 14.924 37.648 1.00 89.56 196 SER A N 1
ATOM 1564 C CA . SER A 1 196 ? -15.631 15.655 36.392 1.00 89.56 196 SER A CA 1
ATOM 1565 C C . SER A 1 196 ? -15.274 14.795 35.184 1.00 89.56 196 SER A C 1
ATOM 1567 O O . SER A 1 196 ? -14.593 13.778 35.318 1.00 89.56 196 SER A O 1
ATOM 1569 N N . ALA A 1 197 ? -15.708 15.209 33.997 1.00 91.19 197 ALA A N 1
ATOM 1570 C CA . ALA A 1 197 ? -15.288 14.607 32.738 1.00 91.19 197 ALA A CA 1
ATOM 1571 C C . ALA A 1 197 ? -15.043 15.674 31.671 1.00 91.19 197 ALA A C 1
ATOM 1573 O O . ALA A 1 197 ? -15.664 16.738 31.699 1.00 91.19 197 ALA A O 1
ATOM 1574 N N . ARG A 1 198 ? -14.144 15.390 30.724 1.00 91.81 198 ARG A N 1
ATOM 1575 C CA . ARG A 1 198 ? -13.750 16.344 29.672 1.00 91.81 198 ARG A CA 1
ATOM 1576 C C . ARG A 1 198 ? -14.258 15.983 28.286 1.00 91.81 198 ARG A C 1
ATOM 1578 O O . ARG A 1 198 ? -14.454 16.885 27.478 1.00 91.81 198 ARG A O 1
ATOM 1585 N N . ALA A 1 199 ? -14.454 14.700 28.005 1.00 92.25 199 ALA A N 1
ATOM 1586 C CA . ALA A 1 199 ? -14.834 14.233 26.681 1.00 92.25 199 ALA A CA 1
ATOM 1587 C C . ALA A 1 199 ? -15.985 13.226 26.733 1.00 92.25 199 ALA A C 1
ATOM 1589 O O . ALA A 1 199 ? -16.153 12.504 27.717 1.00 92.25 199 ALA A O 1
ATOM 1590 N N . TRP A 1 200 ? -16.755 13.169 25.649 1.00 91.38 200 TRP A N 1
ATOM 1591 C CA . TRP A 1 200 ? -17.829 12.207 25.446 1.00 91.38 200 TRP A CA 1
ATOM 1592 C C . TRP A 1 200 ? -17.746 11.571 24.061 1.00 91.38 200 TRP A C 1
ATOM 1594 O O . TRP A 1 200 ? -17.652 12.284 23.063 1.00 91.38 200 TRP A O 1
ATOM 1604 N N . LEU A 1 201 ? -17.816 10.243 23.996 1.00 90.38 201 LEU A N 1
ATOM 1605 C CA . LEU A 1 201 ? -17.851 9.469 22.759 1.00 90.38 201 LEU A CA 1
ATOM 1606 C C . LEU A 1 201 ? -19.294 9.062 22.449 1.00 90.38 201 LEU A C 1
ATOM 1608 O O . LEU A 1 201 ? -19.922 8.309 23.193 1.00 90.38 201 LEU A O 1
ATOM 1612 N N . MET A 1 202 ? -19.824 9.574 21.343 1.00 90.31 202 MET A N 1
ATOM 1613 C CA . MET A 1 202 ? -21.121 9.188 20.793 1.00 90.31 202 MET A CA 1
ATOM 1614 C C . MET A 1 202 ? -20.913 8.215 19.641 1.00 90.31 202 MET A C 1
ATOM 1616 O O . MET A 1 202 ? -20.146 8.497 18.720 1.00 90.31 202 MET A O 1
ATOM 1620 N N . VAL A 1 203 ? -21.633 7.097 19.671 1.00 88.25 203 VAL A N 1
ATOM 1621 C CA . VAL A 1 203 ? -21.532 6.041 18.660 1.00 88.25 203 VAL A CA 1
ATOM 1622 C C . VAL A 1 203 ? -22.887 5.840 17.994 1.00 88.25 203 VAL A C 1
ATOM 1624 O O . VAL A 1 203 ? -23.898 5.628 18.663 1.00 88.25 203 VAL A O 1
ATOM 1627 N N . TYR A 1 204 ? -22.898 5.893 16.667 1.00 90.25 204 TYR A N 1
ATOM 1628 C CA . TYR A 1 204 ? -24.070 5.726 15.820 1.00 90.25 204 TYR A CA 1
ATOM 1629 C C . TYR A 1 204 ? -23.884 4.483 14.953 1.00 90.25 204 TYR A C 1
ATOM 1631 O O . TYR A 1 204 ? -23.076 4.472 14.023 1.00 90.25 204 TYR A O 1
ATOM 1639 N N . GLN A 1 205 ? -24.640 3.429 15.253 1.00 88.12 205 GLN A N 1
ATOM 1640 C CA . GLN A 1 205 ? -24.551 2.164 14.530 1.00 88.12 205 GLN A CA 1
ATOM 1641 C C . GLN A 1 205 ? -25.645 2.062 13.467 1.00 88.12 205 GLN A C 1
ATOM 1643 O O . GLN A 1 205 ? -26.837 2.141 13.777 1.00 88.12 205 GLN A O 1
ATOM 1648 N N . LEU A 1 206 ? -25.243 1.824 12.221 1.00 89.75 206 LEU A N 1
ATOM 1649 C CA . LEU A 1 206 ? -26.136 1.708 11.073 1.00 89.75 206 LEU A CA 1
ATOM 1650 C C . LEU A 1 206 ? -26.289 0.246 10.634 1.00 89.75 206 LEU A C 1
ATOM 1652 O O . LEU A 1 206 ? -25.450 -0.618 10.899 1.00 89.75 206 LEU A O 1
ATOM 1656 N N . LYS A 1 207 ? -27.371 -0.032 9.910 1.00 88.00 207 LYS A N 1
ATOM 1657 C CA . LYS A 1 207 ? -27.634 -1.314 9.259 1.00 88.00 207 LYS A CA 1
ATOM 1658 C C . LYS A 1 207 ? -26.591 -1.565 8.173 1.00 88.00 207 LYS A C 1
ATOM 1660 O O . LYS A 1 207 ? -26.423 -0.756 7.259 1.00 88.00 207 LYS A O 1
ATOM 1665 N N . PHE A 1 208 ? -25.926 -2.714 8.248 1.00 83.81 208 PHE A N 1
ATOM 1666 C CA . PHE A 1 208 ? -24.938 -3.167 7.263 1.00 83.81 208 PHE A CA 1
ATOM 1667 C C . PHE A 1 208 ? -25.463 -4.301 6.358 1.00 83.81 208 PHE A C 1
ATOM 1669 O O . PHE A 1 208 ? -24.781 -4.677 5.406 1.00 83.81 208 PHE A O 1
ATOM 1676 N N . PHE A 1 209 ? -26.667 -4.822 6.623 1.00 79.00 209 PHE A N 1
ATOM 1677 C CA . PHE A 1 209 ? -27.361 -5.843 5.831 1.00 79.00 209 PHE A CA 1
ATOM 1678 C C . PHE A 1 209 ? -28.863 -5.506 5.750 1.00 79.00 209 PHE A C 1
ATOM 1680 O O . PHE A 1 209 ? -29.396 -4.995 6.739 1.00 79.00 209 PHE A O 1
ATOM 1687 N N . PRO A 1 210 ? -29.567 -5.780 4.629 1.00 84.81 210 PRO A N 1
ATOM 1688 C CA . PRO A 1 210 ? -29.092 -6.311 3.337 1.00 84.81 210 PRO A CA 1
ATOM 1689 C C . PRO A 1 210 ? -28.227 -5.316 2.536 1.00 84.81 210 PRO A C 1
ATOM 1691 O O . PRO A 1 210 ? -28.169 -4.134 2.871 1.00 84.81 210 PRO A O 1
ATOM 1694 N N . ILE A 1 211 ? -27.568 -5.775 1.458 1.00 84.00 211 ILE A N 1
ATOM 1695 C CA . ILE A 1 211 ? -26.599 -4.987 0.651 1.00 84.00 211 ILE A CA 1
ATOM 1696 C C . ILE A 1 211 ? -27.172 -3.631 0.208 1.00 84.00 211 ILE A C 1
ATOM 1698 O O . ILE A 1 211 ? -26.494 -2.612 0.324 1.00 84.00 211 ILE A O 1
ATOM 1702 N N . ASN A 1 212 ? -28.438 -3.593 -0.224 1.00 88.44 212 ASN A N 1
ATOM 1703 C CA . ASN A 1 212 ? -29.107 -2.349 -0.622 1.00 88.44 212 ASN A CA 1
ATOM 1704 C C . ASN A 1 212 ? -29.165 -1.325 0.522 1.00 88.44 212 ASN A C 1
ATOM 1706 O O . ASN A 1 212 ? -28.903 -0.147 0.303 1.00 88.44 212 ASN A O 1
ATOM 1710 N N . VAL A 1 213 ? -29.475 -1.768 1.746 1.00 87.38 213 VAL A N 1
ATOM 1711 C CA . VAL A 1 213 ? -29.511 -0.890 2.926 1.00 87.38 213 VAL A CA 1
ATOM 1712 C C . VAL A 1 213 ? -28.094 -0.504 3.335 1.00 87.38 213 VAL A C 1
ATOM 1714 O O . VAL A 1 213 ? -27.858 0.657 3.634 1.00 87.38 213 VAL A O 1
ATOM 1717 N N . SER A 1 214 ? -27.131 -1.427 3.252 1.00 89.12 214 SER A N 1
ATOM 1718 C CA . SER A 1 214 ? -25.710 -1.134 3.497 1.00 89.12 214 SER A CA 1
ATOM 1719 C C . SER A 1 214 ? -25.173 -0.039 2.579 1.00 89.12 214 SER A C 1
ATOM 1721 O O . SER A 1 214 ? -24.416 0.826 3.017 1.00 89.12 214 SER A O 1
ATOM 1723 N N . TYR A 1 215 ? -25.585 -0.052 1.309 1.00 90.19 215 TYR A N 1
ATOM 1724 C CA . TYR A 1 215 ? -25.244 0.989 0.346 1.00 90.19 215 TYR A CA 1
ATOM 1725 C C . TYR A 1 215 ? -25.830 2.346 0.757 1.00 90.19 215 TYR A C 1
ATOM 1727 O O . TYR A 1 215 ? -25.104 3.338 0.795 1.00 90.19 215 TYR A O 1
ATOM 1735 N N . VAL A 1 216 ? -27.110 2.390 1.151 1.00 92.88 216 VAL A N 1
ATOM 1736 C CA . VAL A 1 216 ? -27.755 3.619 1.651 1.00 92.88 216 VAL A CA 1
ATOM 1737 C C . VAL A 1 216 ? -27.103 4.111 2.947 1.00 92.88 216 VAL A C 1
ATOM 1739 O O . VAL A 1 216 ? -26.827 5.303 3.062 1.00 92.88 216 VAL A O 1
ATOM 1742 N N . SER A 1 217 ? -26.782 3.217 3.886 1.00 92.31 217 SER A N 1
ATOM 1743 C CA . SER A 1 217 ? -26.018 3.533 5.101 1.00 92.31 217 SER A CA 1
ATOM 1744 C C . SER A 1 217 ? -24.645 4.112 4.761 1.00 92.31 217 SER A C 1
ATOM 1746 O O . SER A 1 217 ? -24.218 5.079 5.381 1.00 92.31 217 SER A O 1
ATOM 1748 N N . GLY A 1 218 ? -23.974 3.584 3.735 1.00 91.88 218 GLY A N 1
ATOM 1749 C CA . GLY A 1 218 ? -22.706 4.127 3.254 1.00 91.88 218 GLY A CA 1
ATOM 1750 C C . GLY A 1 218 ? -22.816 5.523 2.640 1.00 91.88 218 GLY A C 1
ATOM 1751 O O . GLY A 1 218 ? -21.908 6.335 2.813 1.00 91.88 218 GLY A O 1
ATOM 1752 N N . ILE A 1 219 ? -23.925 5.833 1.959 1.00 92.56 219 ILE A N 1
ATOM 1753 C CA . ILE A 1 219 ? -24.223 7.203 1.513 1.00 92.56 219 ILE A CA 1
ATOM 1754 C C . ILE A 1 219 ? -24.492 8.097 2.727 1.00 92.56 219 ILE A C 1
ATOM 1756 O O . ILE A 1 219 ? -23.983 9.214 2.777 1.00 92.56 219 ILE A O 1
ATOM 1760 N N . TRP A 1 220 ? -25.234 7.604 3.722 1.00 94.81 220 TRP A N 1
ATOM 1761 C CA . TRP A 1 220 ? -25.518 8.353 4.946 1.00 94.81 220 TRP A CA 1
ATOM 1762 C C . TRP A 1 220 ? -24.246 8.715 5.709 1.00 94.81 220 TRP A C 1
ATOM 1764 O O . TRP A 1 220 ? -24.137 9.855 6.135 1.00 94.81 220 TRP A O 1
ATOM 1774 N N . GLU A 1 221 ? -23.254 7.823 5.807 1.00 93.81 221 GLU A N 1
ATOM 1775 C CA . GLU A 1 221 ? -21.943 8.129 6.409 1.00 93.81 221 GLU A CA 1
ATOM 1776 C C . GLU A 1 221 ? -21.228 9.291 5.693 1.00 93.81 221 GLU A C 1
ATOM 1778 O O . GLU A 1 221 ? -20.696 10.194 6.341 1.00 93.81 221 GLU A O 1
ATOM 1783 N N . LYS A 1 222 ? -21.273 9.319 4.354 1.00 92.62 222 LYS A N 1
ATOM 1784 C CA . LYS A 1 222 ? -20.696 10.410 3.549 1.00 92.62 222 LYS A CA 1
ATOM 1785 C C . LYS A 1 222 ? -21.449 11.723 3.742 1.00 92.62 222 LYS A C 1
ATOM 1787 O O . LYS A 1 222 ? -20.841 12.780 3.886 1.00 92.62 222 LYS A O 1
ATOM 1792 N N . THR A 1 223 ? -22.780 11.670 3.767 1.00 93.94 223 THR A N 1
ATOM 1793 C CA . THR A 1 223 ? -23.620 12.840 4.057 1.00 93.94 223 THR A CA 1
ATOM 1794 C C . THR A 1 223 ? -23.414 13.322 5.494 1.00 93.94 223 THR A C 1
ATOM 1796 O O . THR A 1 223 ? -23.375 14.524 5.734 1.00 93.94 223 THR A O 1
ATOM 1799 N N . PHE A 1 224 ? -23.211 12.407 6.441 1.00 95.12 224 PHE A N 1
ATOM 1800 C CA . PHE A 1 224 ? -22.884 12.711 7.828 1.00 95.12 224 PHE A CA 1
ATOM 1801 C C . PHE A 1 224 ? -21.582 13.499 7.937 1.00 95.12 224 PHE A C 1
ATOM 1803 O O . PHE A 1 224 ? -21.592 14.557 8.559 1.00 95.12 224 PHE A O 1
ATOM 1810 N N . LYS A 1 225 ? -20.514 13.069 7.255 1.00 93.50 225 LYS A N 1
ATOM 1811 C CA . LYS A 1 225 ? -19.263 13.835 7.163 1.00 93.50 225 LYS A CA 1
ATOM 1812 C C . LYS A 1 225 ? -19.511 15.268 6.679 1.00 93.50 225 LYS A C 1
ATOM 1814 O O . LYS A 1 225 ? -19.155 16.210 7.377 1.00 93.50 225 LYS A O 1
ATOM 1819 N N . LEU A 1 226 ? -20.205 15.435 5.547 1.00 93.69 226 LEU A N 1
ATOM 1820 C CA . LEU A 1 226 ? -20.523 16.762 4.994 1.00 93.69 226 LEU A CA 1
ATOM 1821 C C . LEU A 1 226 ? -21.294 17.647 5.985 1.00 93.69 226 LEU A C 1
ATOM 1823 O O . LEU A 1 226 ? -21.102 18.859 6.021 1.00 93.69 226 LEU A O 1
ATOM 1827 N N . HIS A 1 227 ? -22.182 17.059 6.784 1.00 94.19 227 HIS A N 1
ATOM 1828 C CA . HIS A 1 227 ? -22.919 17.785 7.813 1.00 94.19 227 HIS A CA 1
ATOM 1829 C C . HIS A 1 227 ? -22.067 18.135 9.033 1.00 94.19 227 HIS A C 1
ATOM 1831 O O . HIS A 1 227 ? -22.314 19.178 9.630 1.00 94.19 227 HIS A O 1
ATOM 1837 N N . MET A 1 228 ? -21.102 17.295 9.410 1.00 93.75 228 MET A N 1
ATOM 1838 C CA . MET A 1 228 ? -20.176 17.586 10.507 1.00 93.75 228 MET A CA 1
ATOM 1839 C C . MET A 1 228 ? -19.162 18.665 10.120 1.00 93.75 228 MET A C 1
ATOM 1841 O O . MET A 1 228 ? -18.882 19.531 10.941 1.00 93.75 228 MET A O 1
ATOM 1845 N N . ASP A 1 229 ? -18.699 18.681 8.867 1.00 91.94 229 ASP A N 1
ATOM 1846 C CA . ASP A 1 229 ? -17.828 19.743 8.337 1.00 91.94 229 ASP A CA 1
ATOM 1847 C C . ASP A 1 229 ? -18.507 21.119 8.327 1.00 91.94 229 ASP A C 1
ATOM 1849 O O . ASP A 1 229 ? -17.870 22.138 8.571 1.00 91.94 229 ASP A O 1
ATOM 1853 N N . ASN A 1 230 ? -19.815 21.151 8.056 1.00 93.12 230 ASN A N 1
ATOM 1854 C CA . ASN A 1 230 ? -20.605 22.384 7.995 1.00 93.12 230 ASN A CA 1
ATOM 1855 C C . ASN A 1 230 ? -21.354 22.694 9.302 1.00 93.12 230 ASN A C 1
ATOM 1857 O O . ASN A 1 230 ? -22.198 23.596 9.329 1.00 93.12 230 ASN A O 1
ATOM 1861 N N . TYR A 1 231 ? -21.121 21.927 10.370 1.00 91.19 231 TYR A N 1
ATOM 1862 C CA . TYR A 1 231 ? -21.788 22.169 11.642 1.00 91.19 231 TYR A CA 1
ATOM 1863 C C . TYR A 1 231 ? -21.206 23.443 12.285 1.00 91.19 231 TYR A C 1
ATOM 1865 O O . TYR A 1 231 ? -19.985 23.574 12.370 1.00 91.19 231 TYR A O 1
ATOM 1873 N N . PRO A 1 232 ? -22.045 24.403 12.718 1.00 89.12 232 PRO A N 1
ATOM 1874 C CA . PRO A 1 232 ? -21.561 25.671 13.253 1.00 89.12 232 PRO A CA 1
ATOM 1875 C C . PRO A 1 232 ? -20.736 25.453 14.524 1.00 89.12 232 PRO A C 1
ATOM 1877 O O . PRO A 1 232 ? -21.082 24.619 15.360 1.00 89.12 232 PRO A O 1
ATOM 1880 N N . GLU A 1 233 ? -19.667 26.231 14.697 1.00 86.12 233 GLU A N 1
ATOM 1881 C CA . GLU A 1 233 ? -18.856 26.143 15.909 1.00 86.12 233 GLU A CA 1
ATOM 1882 C C . GLU A 1 233 ? -19.673 26.519 17.153 1.00 86.12 233 GLU A C 1
ATOM 1884 O O . GLU A 1 233 ? -20.132 27.652 17.307 1.00 86.12 233 GLU A O 1
ATOM 1889 N N . ASP A 1 234 ? -19.821 25.569 18.076 1.00 88.94 234 ASP A N 1
ATOM 1890 C CA . ASP A 1 234 ? -20.434 25.818 19.376 1.00 88.94 234 ASP A CA 1
ATOM 1891 C C . ASP A 1 234 ? -19.404 26.448 20.348 1.00 88.94 234 ASP A C 1
ATOM 1893 O O . ASP A 1 234 ? -18.220 26.086 20.340 1.00 88.94 234 ASP A O 1
ATOM 1897 N N . PRO A 1 235 ? -19.816 27.367 21.242 1.00 89.25 235 PRO A N 1
ATOM 1898 C CA . PRO A 1 235 ? -18.908 28.020 22.191 1.00 89.25 235 PRO A CA 1
ATOM 1899 C C . PRO A 1 235 ? -18.428 27.091 23.319 1.00 89.25 235 PRO A C 1
ATOM 1901 O O . PRO A 1 235 ? -17.372 27.329 23.899 1.00 89.25 235 PRO A O 1
ATOM 1904 N N . PHE A 1 236 ? -19.169 26.017 23.613 1.00 90.12 236 PHE A N 1
ATOM 1905 C CA . PHE A 1 236 ? -18.890 25.108 24.734 1.00 90.12 236 PHE A CA 1
ATOM 1906 C C . PHE A 1 236 ? -18.133 23.837 24.331 1.00 90.12 236 PHE A C 1
ATOM 1908 O O . PHE A 1 236 ? -17.399 23.275 25.142 1.00 90.12 236 PHE A O 1
ATOM 1915 N N . ILE A 1 237 ? -18.303 23.357 23.098 1.00 92.69 237 ILE A N 1
ATOM 1916 C CA . ILE A 1 237 ? -17.813 22.039 22.678 1.00 92.69 237 ILE A CA 1
ATOM 1917 C C . ILE A 1 237 ? -16.951 22.130 21.420 1.00 92.69 237 ILE A C 1
ATOM 1919 O O . ILE A 1 237 ? -17.223 22.925 20.523 1.00 92.69 237 ILE A O 1
ATOM 1923 N N . SER A 1 238 ? -15.901 21.316 21.357 1.00 92.12 238 SER A N 1
ATOM 1924 C CA . SER A 1 238 ? -15.159 21.012 20.136 1.00 92.12 238 SER A CA 1
ATOM 1925 C C . SER A 1 238 ? -15.522 19.609 19.656 1.00 92.12 238 SER A C 1
ATOM 1927 O O . SER A 1 238 ? -15.720 18.687 20.452 1.00 92.12 238 SER A O 1
ATOM 1929 N N . LEU A 1 239 ? -15.659 19.464 18.340 1.00 92.75 239 LEU A N 1
ATOM 1930 C CA . LEU A 1 239 ? -16.169 18.256 17.703 1.00 92.75 239 LEU A CA 1
ATOM 1931 C C . LEU A 1 239 ? -15.075 17.607 16.871 1.00 92.75 239 LEU A C 1
ATOM 1933 O O . LEU A 1 239 ? -14.407 18.266 16.081 1.00 92.75 239 LEU A O 1
ATOM 1937 N N . THR A 1 240 ? -14.928 16.300 17.029 1.00 93.62 240 THR A N 1
ATOM 1938 C CA . THR A 1 240 ? -14.139 15.455 16.132 1.00 93.62 240 THR A CA 1
ATOM 1939 C C . THR A 1 240 ? -14.974 14.235 15.787 1.00 93.62 240 THR A C 1
ATOM 1941 O O . THR A 1 240 ? -15.777 13.777 16.600 1.00 93.62 240 THR A O 1
ATOM 1944 N N . TYR A 1 241 ? -14.829 13.703 14.583 1.00 93.69 241 TYR A N 1
ATOM 1945 C CA . TYR A 1 241 ? -15.715 12.650 14.109 1.00 93.69 241 TYR A CA 1
ATOM 1946 C C . TYR A 1 241 ? -14.975 11.669 13.200 1.00 93.69 241 TYR A C 1
ATOM 1948 O O . TYR A 1 241 ? -13.923 11.972 12.641 1.00 93.69 241 TYR A O 1
ATOM 1956 N N . PHE A 1 242 ? -15.544 10.478 13.066 1.00 91.62 242 PHE A N 1
ATOM 1957 C CA . PHE A 1 242 ? -15.002 9.365 12.300 1.00 91.62 242 PHE A CA 1
ATOM 1958 C C . PHE A 1 242 ? -16.152 8.498 11.785 1.00 91.62 242 PHE A C 1
ATOM 1960 O O . PHE A 1 242 ? -17.204 8.415 12.415 1.00 91.62 242 PHE A O 1
ATOM 1967 N N . HIS A 1 243 ? -15.982 7.841 10.642 1.00 92.06 243 HIS A N 1
ATOM 1968 C CA . HIS A 1 243 ? -16.926 6.830 10.167 1.00 92.06 243 HIS A CA 1
ATOM 1969 C C . HIS A 1 243 ? -16.184 5.635 9.570 1.00 92.06 243 HIS A C 1
ATOM 1971 O O . HIS A 1 243 ? -15.007 5.712 9.227 1.00 92.06 243 HIS A O 1
ATOM 1977 N N . SER A 1 244 ? -16.885 4.516 9.396 1.00 87.81 244 SER A N 1
ATOM 1978 C CA . SER A 1 244 ? -16.262 3.248 8.991 1.00 87.81 244 SER A CA 1
ATOM 1979 C C . SER A 1 244 ? -15.515 3.295 7.644 1.00 87.81 244 SER A C 1
ATOM 1981 O O . SER A 1 244 ? -14.550 2.560 7.447 1.00 87.81 244 SER A O 1
ATOM 1983 N N . GLN A 1 245 ? -15.915 4.185 6.729 1.00 86.25 245 GLN A N 1
ATOM 1984 C CA . GLN A 1 245 ? -15.261 4.394 5.425 1.00 86.25 245 GLN A CA 1
ATOM 1985 C C . GLN A 1 245 ? -14.084 5.386 5.454 1.00 86.25 245 GLN A C 1
ATOM 1987 O O . GLN A 1 245 ? -13.383 5.496 4.452 1.00 86.25 245 GLN A O 1
ATOM 1992 N N . THR A 1 246 ? -13.843 6.098 6.563 1.00 88.75 246 THR A N 1
ATOM 1993 C CA . THR A 1 246 ? -12.835 7.171 6.628 1.00 88.75 246 THR A CA 1
ATOM 1994 C C . THR A 1 246 ? -11.448 6.683 6.224 1.00 88.75 246 THR A C 1
ATOM 1996 O O . THR A 1 246 ? -10.805 7.314 5.396 1.00 88.75 246 THR A O 1
ATOM 1999 N N . LEU A 1 247 ? -10.998 5.533 6.737 1.00 83.50 247 LEU A N 1
ATOM 2000 C CA . LEU A 1 247 ? -9.662 5.019 6.419 1.00 83.50 247 LEU A CA 1
ATOM 2001 C C . LEU A 1 247 ? -9.504 4.701 4.923 1.00 83.50 247 LEU A C 1
ATOM 2003 O O . LEU A 1 247 ? -8.504 5.077 4.320 1.00 83.50 247 LEU A O 1
ATOM 2007 N N . ALA A 1 248 ? -10.499 4.053 4.312 1.00 81.62 248 ALA A N 1
ATOM 2008 C CA . ALA A 1 248 ? -10.474 3.727 2.886 1.00 81.62 248 ALA A CA 1
ATOM 2009 C C . ALA A 1 248 ? -10.509 4.990 2.006 1.00 81.62 248 ALA A C 1
ATOM 2011 O O . ALA A 1 248 ? -9.774 5.087 1.026 1.00 81.62 248 ALA A O 1
ATOM 2012 N N . GLU A 1 249 ? -11.328 5.982 2.369 1.00 85.06 249 GLU A N 1
ATOM 2013 C CA . GLU A 1 249 ? -11.408 7.258 1.651 1.00 85.06 249 GLU A CA 1
ATOM 2014 C C . GLU A 1 249 ? -10.128 8.087 1.782 1.00 85.06 249 GLU A C 1
ATOM 2016 O O . GLU A 1 249 ? -9.681 8.681 0.804 1.00 85.06 249 GLU A O 1
ATOM 2021 N N . GLU A 1 250 ? -9.516 8.116 2.964 1.00 86.12 250 GLU A N 1
ATOM 2022 C CA . GLU A 1 250 ? -8.281 8.861 3.209 1.00 86.12 250 GLU A CA 1
ATOM 2023 C C . GLU A 1 250 ? -7.074 8.222 2.516 1.00 86.12 250 GLU A C 1
ATOM 2025 O O . GLU A 1 250 ? -6.236 8.941 1.972 1.00 86.12 250 GLU A O 1
ATOM 2030 N N . LEU A 1 251 ? -7.016 6.888 2.444 1.00 80.56 251 LEU A N 1
ATOM 2031 C CA . LEU A 1 251 ? -6.015 6.178 1.643 1.00 80.56 251 LEU A CA 1
ATOM 2032 C C . LEU A 1 251 ? -6.181 6.471 0.148 1.00 80.56 251 LEU A C 1
ATOM 2034 O O . LEU A 1 251 ? -5.197 6.779 -0.529 1.00 80.56 251 LEU A O 1
ATOM 2038 N N . LYS A 1 252 ? -7.421 6.456 -0.355 1.00 83.19 252 LYS A N 1
ATOM 2039 C CA . LYS A 1 252 ? -7.716 6.843 -1.738 1.00 83.19 252 LYS A CA 1
ATOM 2040 C C . LYS A 1 252 ? -7.315 8.295 -2.010 1.00 83.19 252 LYS A C 1
ATOM 2042 O O . LYS A 1 252 ? -6.637 8.570 -2.996 1.00 83.19 252 LYS A O 1
ATOM 2047 N N . ARG A 1 253 ? -7.663 9.219 -1.107 1.00 85.94 253 ARG A N 1
ATOM 2048 C CA . ARG A 1 253 ? -7.282 10.639 -1.188 1.00 85.94 253 ARG A CA 1
ATOM 2049 C C . ARG A 1 253 ? -5.765 10.811 -1.216 1.00 85.94 253 ARG A C 1
ATOM 2051 O O . ARG A 1 253 ? -5.268 11.643 -1.970 1.00 85.94 253 ARG A O 1
ATOM 2058 N N . ASN A 1 254 ? -5.030 10.025 -0.430 1.00 82.69 254 ASN A N 1
ATOM 2059 C CA . ASN A 1 254 ? -3.572 10.027 -0.455 1.00 82.69 254 ASN A CA 1
ATOM 2060 C C . ASN A 1 254 ? -3.044 9.618 -1.841 1.00 82.69 254 ASN A C 1
ATOM 2062 O O . ASN A 1 254 ? -2.254 10.354 -2.431 1.00 82.69 254 ASN A O 1
ATOM 2066 N N . ALA A 1 255 ? -3.542 8.513 -2.406 1.00 80.56 255 ALA A N 1
ATOM 2067 C CA . ALA A 1 255 ? -3.168 8.060 -3.747 1.00 80.56 255 ALA A CA 1
ATOM 2068 C C . ALA A 1 255 ? -3.479 9.112 -4.831 1.00 80.56 255 ALA A C 1
ATOM 2070 O O . ALA A 1 255 ? -2.600 9.462 -5.624 1.00 80.56 255 ALA A O 1
ATOM 2071 N N . ASP A 1 256 ? -4.684 9.690 -4.806 1.00 83.69 256 ASP A N 1
ATOM 2072 C CA . ASP A 1 256 ? -5.105 10.739 -5.743 1.00 83.69 256 ASP A CA 1
ATOM 2073 C C . ASP A 1 256 ? -4.242 12.011 -5.598 1.00 83.69 256 ASP A C 1
ATOM 2075 O O . ASP A 1 256 ? -3.905 12.656 -6.592 1.00 83.69 256 ASP A O 1
ATOM 2079 N N . SER A 1 257 ? -3.811 12.351 -4.375 1.00 83.69 257 SER A N 1
ATOM 2080 C CA . SER A 1 257 ? -2.915 13.490 -4.119 1.00 83.69 257 SER A CA 1
ATOM 2081 C C . SER A 1 257 ? -1.478 13.265 -4.612 1.00 83.69 257 SER A C 1
ATOM 2083 O O . SER A 1 257 ? -0.778 14.220 -4.965 1.00 83.69 257 SER A O 1
ATOM 2085 N N . LEU A 1 258 ? -1.029 12.005 -4.657 1.00 81.69 258 LEU A N 1
ATOM 2086 C CA . LEU A 1 258 ? 0.310 11.620 -5.107 1.00 81.69 258 LEU A CA 1
ATOM 2087 C C . LEU A 1 258 ? 0.403 11.529 -6.635 1.00 81.69 258 LEU A C 1
ATOM 2089 O O . LEU A 1 258 ? 1.451 11.854 -7.196 1.00 81.69 258 LEU A O 1
ATOM 2093 N N . ALA A 1 259 ? -0.686 11.166 -7.319 1.00 83.38 259 ALA A N 1
ATOM 2094 C CA . ALA A 1 259 ? -0.748 11.060 -8.779 1.00 83.38 259 ALA A CA 1
ATOM 2095 C C . ALA A 1 259 ? -0.160 12.276 -9.542 1.00 83.38 259 ALA A C 1
ATOM 2097 O O . ALA A 1 259 ? 0.728 12.072 -10.376 1.00 83.38 259 ALA A O 1
ATOM 2098 N N . PRO A 1 260 ? -0.540 13.545 -9.265 1.00 87.19 260 PRO A N 1
ATOM 2099 C CA . PRO A 1 260 ? 0.034 14.694 -9.971 1.00 87.19 260 PRO A CA 1
ATOM 2100 C C . PRO A 1 260 ? 1.527 14.897 -9.677 1.00 87.19 260 PRO A C 1
ATOM 2102 O O . PRO A 1 260 ? 2.277 15.325 -10.557 1.00 87.19 260 PRO A O 1
ATOM 2105 N N . ARG A 1 261 ? 1.992 14.550 -8.468 1.00 87.44 261 ARG A N 1
ATOM 2106 C CA . ARG A 1 261 ? 3.418 14.625 -8.107 1.00 87.44 261 ARG A CA 1
ATOM 2107 C C . ARG A 1 261 ? 4.237 13.618 -8.910 1.00 87.44 261 ARG A C 1
ATOM 2109 O O . ARG A 1 261 ? 5.327 13.954 -9.369 1.00 87.44 261 ARG A O 1
ATOM 2116 N N . PHE A 1 262 ? 3.694 12.423 -9.143 1.00 84.50 262 PHE A N 1
ATOM 2117 C CA . PHE A 1 262 ? 4.327 11.439 -10.017 1.00 84.50 262 PHE A CA 1
ATOM 2118 C C . PHE A 1 262 ? 4.404 11.922 -11.461 1.00 84.50 262 PHE A C 1
ATOM 2120 O O . PHE A 1 262 ? 5.464 11.802 -12.065 1.00 84.50 262 PHE A O 1
ATOM 2127 N N . ILE A 1 263 ? 3.344 12.536 -12.001 1.00 87.12 263 ILE A N 1
ATOM 2128 C CA . ILE A 1 263 ? 3.378 13.116 -13.356 1.00 87.12 263 ILE A CA 1
ATOM 2129 C C . ILE A 1 263 ? 4.508 14.147 -13.470 1.00 87.12 263 ILE A C 1
ATOM 2131 O O . ILE A 1 263 ? 5.303 14.087 -14.407 1.00 87.12 263 ILE A O 1
ATOM 2135 N N . PHE A 1 264 ? 4.633 15.049 -12.494 1.00 89.88 264 PHE A N 1
ATOM 2136 C CA . PHE A 1 264 ? 5.718 16.030 -12.467 1.00 89.88 264 PHE A CA 1
ATOM 2137 C C . PHE A 1 264 ? 7.106 15.369 -12.411 1.00 89.88 264 PHE A C 1
ATOM 2139 O O . PHE A 1 264 ? 7.997 15.731 -13.182 1.00 89.88 264 PHE A O 1
ATOM 2146 N N . ALA A 1 265 ? 7.283 14.353 -11.562 1.00 88.31 265 ALA A N 1
ATOM 2147 C CA . ALA A 1 265 ? 8.530 13.594 -11.476 1.00 88.31 265 ALA A CA 1
ATOM 2148 C C . ALA A 1 265 ? 8.863 12.858 -12.788 1.00 88.31 265 ALA A C 1
ATOM 2150 O O . ALA A 1 265 ? 10.016 12.869 -13.217 1.00 88.31 265 ALA A O 1
ATOM 2151 N N . PHE A 1 266 ? 7.866 12.281 -13.468 1.00 87.94 266 PHE A N 1
ATOM 2152 C CA . PHE A 1 266 ? 8.044 11.645 -14.775 1.00 87.94 266 PHE A CA 1
ATOM 2153 C C . PHE A 1 266 ? 8.479 12.642 -15.845 1.00 87.94 266 PHE A C 1
ATOM 2155 O O . PHE A 1 26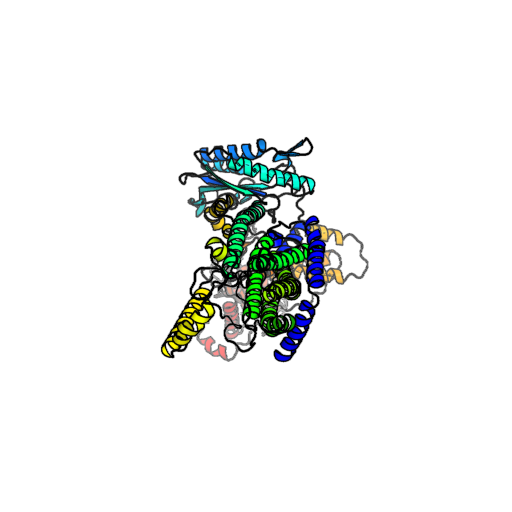6 ? 9.387 12.343 -16.616 1.00 87.94 266 PHE A O 1
ATOM 2162 N N . VAL A 1 267 ? 7.882 13.836 -15.878 1.00 90.50 267 VAL A N 1
ATOM 2163 C CA . VAL A 1 267 ? 8.286 14.894 -16.813 1.00 90.50 267 VAL A CA 1
ATOM 2164 C C . VAL A 1 267 ? 9.741 15.298 -16.573 1.00 90.50 267 VAL A C 1
ATOM 2166 O O . VAL A 1 267 ? 10.517 15.360 -17.526 1.00 90.50 267 VAL A O 1
ATOM 2169 N N . ILE A 1 268 ? 10.143 15.497 -15.312 1.00 91.56 268 ILE A N 1
ATOM 2170 C CA . ILE A 1 268 ? 11.543 15.787 -14.963 1.00 91.56 268 ILE A CA 1
ATOM 2171 C C . ILE A 1 268 ? 12.464 14.656 -15.417 1.00 91.56 268 ILE A C 1
ATOM 2173 O O . ILE A 1 268 ? 13.501 14.924 -16.022 1.00 91.56 268 ILE A O 1
ATOM 2177 N N . LEU A 1 269 ? 12.089 13.403 -15.161 1.00 89.12 269 LEU A N 1
ATOM 2178 C CA . LEU A 1 269 ? 12.883 12.239 -15.535 1.00 89.12 269 LEU A CA 1
ATOM 2179 C C . LEU A 1 269 ? 13.036 12.120 -17.059 1.00 89.12 269 LEU A C 1
ATOM 2181 O O . LEU A 1 269 ? 14.144 11.885 -17.530 1.00 89.12 269 LEU A O 1
ATOM 2185 N N . VAL A 1 270 ? 11.981 12.368 -17.843 1.00 89.62 270 VAL A N 1
ATOM 2186 C CA . VAL A 1 270 ? 12.048 12.398 -19.317 1.00 89.62 270 VAL A CA 1
ATOM 2187 C C . VAL A 1 270 ? 12.952 13.532 -19.806 1.00 89.62 270 VAL A C 1
ATOM 2189 O O . VAL A 1 270 ? 13.796 13.307 -20.672 1.00 89.62 270 VAL A O 1
ATOM 2192 N N . ILE A 1 271 ? 12.826 14.740 -19.247 1.00 91.75 271 ILE A N 1
ATOM 2193 C CA . ILE A 1 271 ? 13.671 15.888 -19.616 1.00 91.75 271 ILE A CA 1
ATOM 2194 C C . ILE A 1 271 ? 15.139 15.593 -19.300 1.00 91.75 271 ILE A C 1
ATOM 2196 O O . ILE A 1 271 ? 16.004 15.754 -20.163 1.00 91.75 271 ILE A O 1
ATOM 2200 N N . PHE A 1 272 ? 15.419 15.116 -18.087 1.00 89.81 272 PHE A N 1
ATOM 2201 C CA . PHE A 1 272 ? 16.752 14.691 -17.674 1.00 89.81 272 PHE A CA 1
ATOM 2202 C C . PHE A 1 272 ? 17.294 13.617 -18.618 1.00 89.81 272 PHE A C 1
ATOM 2204 O O . PHE A 1 272 ? 18.419 13.723 -19.110 1.00 89.81 272 PHE A O 1
ATOM 2211 N N . ALA A 1 273 ? 16.463 12.632 -18.957 1.00 87.50 273 ALA A N 1
ATOM 2212 C CA . ALA A 1 273 ? 16.859 11.541 -19.818 1.00 87.50 273 ALA A CA 1
ATOM 2213 C C . ALA A 1 273 ? 17.175 12.004 -21.252 1.00 87.50 273 ALA A C 1
ATOM 2215 O O . ALA A 1 273 ? 18.118 11.511 -21.883 1.00 87.50 273 ALA A O 1
ATOM 2216 N N . VAL A 1 274 ? 16.422 12.971 -21.780 1.00 89.25 274 VAL A N 1
ATOM 2217 C CA . VAL A 1 274 ? 16.695 13.605 -23.075 1.00 89.25 274 VAL A CA 1
ATOM 2218 C C . VAL A 1 274 ? 18.015 14.370 -23.016 1.00 89.25 274 VAL A C 1
ATOM 2220 O O . VAL A 1 274 ? 18.874 14.130 -23.863 1.00 89.25 274 VAL A O 1
ATOM 2223 N N . ILE A 1 275 ? 18.233 15.204 -21.995 1.00 87.12 275 ILE A N 1
ATOM 2224 C CA . ILE A 1 275 ? 19.466 15.991 -21.826 1.00 87.12 275 ILE A CA 1
ATOM 2225 C C . ILE A 1 275 ? 20.698 15.079 -21.735 1.00 87.12 275 ILE A C 1
ATOM 2227 O O . ILE A 1 275 ? 21.667 15.289 -22.462 1.00 87.12 275 ILE A O 1
ATOM 2231 N N . CYS A 1 276 ? 20.655 14.020 -20.922 1.00 83.75 276 CYS A N 1
ATOM 2232 C CA . CYS A 1 276 ? 21.754 13.056 -20.795 1.00 83.75 276 CYS A CA 1
ATOM 2233 C C . CYS A 1 276 ? 22.034 12.275 -22.089 1.00 83.75 276 CYS A C 1
ATOM 2235 O O . CYS A 1 276 ? 23.150 11.792 -22.305 1.00 83.75 276 CYS A O 1
ATOM 2237 N N . SER A 1 277 ? 21.039 12.142 -22.970 1.00 83.56 277 SER A N 1
ATOM 2238 C CA . SER A 1 277 ? 21.206 11.479 -24.266 1.00 83.56 277 SER A CA 1
ATOM 2239 C C . SER A 1 277 ? 21.878 12.364 -25.328 1.00 83.56 277 SER A C 1
ATOM 2241 O O . SER A 1 277 ? 22.388 11.825 -26.322 1.00 83.56 277 SER A O 1
ATOM 2243 N N . MET A 1 278 ? 21.912 13.688 -25.120 1.00 84.44 278 MET A N 1
ATOM 2244 C CA . MET A 1 278 ? 22.541 14.657 -26.020 1.00 84.44 278 MET A CA 1
ATOM 2245 C C . MET A 1 278 ? 24.067 14.595 -25.910 1.00 84.44 278 MET A C 1
ATOM 2247 O O . MET A 1 278 ? 24.639 14.517 -24.825 1.00 84.44 278 MET A O 1
ATOM 2251 N N . VAL A 1 279 ? 24.750 14.626 -27.054 1.00 80.44 279 VAL A N 1
ATOM 2252 C CA . VAL A 1 279 ? 26.215 14.573 -27.129 1.00 80.44 279 VAL A CA 1
ATOM 2253 C C . VAL A 1 279 ? 26.726 15.849 -27.779 1.00 80.44 279 VAL A C 1
ATOM 2255 O O . VAL A 1 279 ? 26.325 16.186 -28.890 1.00 80.44 279 VAL A O 1
ATOM 2258 N N . THR A 1 280 ? 27.641 16.544 -27.108 1.00 78.00 280 THR A N 1
ATOM 2259 C CA . THR A 1 280 ? 28.306 17.737 -27.643 1.00 78.00 280 THR A CA 1
ATOM 2260 C C . THR A 1 280 ? 29.572 17.377 -28.420 1.00 78.00 280 THR A C 1
ATOM 2262 O O . THR A 1 280 ? 30.230 16.355 -28.179 1.00 78.00 280 THR A O 1
ATOM 2265 N N . ILE A 1 281 ? 29.927 18.216 -29.392 1.00 73.25 281 ILE A N 1
ATOM 2266 C CA . ILE A 1 281 ? 31.157 18.062 -30.174 1.00 73.25 281 ILE A CA 1
ATOM 2267 C C . ILE A 1 281 ? 32.347 18.566 -29.343 1.00 73.25 281 ILE A C 1
ATOM 2269 O O . ILE A 1 281 ? 32.300 19.649 -28.762 1.00 73.25 281 ILE A O 1
ATOM 2273 N N . LYS A 1 282 ? 33.441 17.787 -29.292 1.00 66.38 282 LYS A N 1
ATOM 2274 C CA . LYS A 1 282 ? 34.657 18.120 -28.522 1.00 66.38 282 LYS A CA 1
ATOM 2275 C C . LYS A 1 282 ? 35.147 19.540 -28.856 1.00 66.38 282 LYS A C 1
ATOM 2277 O O . LYS A 1 282 ? 35.426 19.819 -30.017 1.00 66.38 282 LYS A O 1
ATOM 2282 N N . GLY A 1 283 ? 35.292 20.388 -27.835 1.00 62.00 283 GLY A N 1
ATOM 2283 C CA . GLY A 1 283 ? 35.812 21.756 -27.972 1.00 62.00 283 GLY A CA 1
ATOM 2284 C C . GLY A 1 283 ? 34.782 22.814 -28.384 1.00 62.00 283 GLY A C 1
ATOM 2285 O O . GLY A 1 283 ? 35.165 23.955 -28.608 1.00 62.00 283 GLY A O 1
ATOM 2286 N N . THR A 1 284 ? 33.490 22.468 -28.476 1.00 68.25 284 THR A N 1
ATOM 2287 C CA . THR A 1 284 ? 32.411 23.422 -28.789 1.00 68.25 284 THR A CA 1
ATOM 2288 C C . THR A 1 284 ? 31.144 23.137 -27.975 1.00 68.25 284 THR A C 1
ATOM 2290 O O . THR A 1 284 ? 30.932 22.009 -27.540 1.00 68.25 284 THR A O 1
ATOM 2293 N N . PHE A 1 285 ? 30.268 24.135 -27.821 1.00 72.69 285 PHE A N 1
ATOM 2294 C CA . PHE A 1 285 ? 28.947 23.977 -27.187 1.00 72.69 285 PHE A CA 1
ATOM 2295 C C . PHE A 1 285 ? 27.851 23.467 -28.145 1.00 72.69 285 PHE A C 1
ATOM 2297 O O . PHE A 1 285 ? 26.686 23.403 -27.765 1.00 72.69 285 PHE A O 1
ATOM 2304 N N . TYR A 1 286 ? 28.197 23.093 -29.382 1.00 78.94 286 TYR A N 1
ATOM 2305 C CA . TYR A 1 286 ? 27.228 22.601 -30.365 1.00 78.94 286 TYR A CA 1
ATOM 2306 C C . TYR A 1 286 ? 26.953 21.098 -30.207 1.00 78.94 286 TYR A C 1
ATOM 2308 O O . TYR A 1 286 ? 27.845 20.309 -29.865 1.00 78.94 286 TYR A O 1
ATOM 2316 N N . PHE A 1 287 ? 25.710 20.701 -30.489 1.00 81.56 287 PHE A N 1
ATOM 2317 C CA . PHE A 1 287 ? 25.251 19.316 -30.408 1.00 81.56 287 PHE A CA 1
ATOM 2318 C C . PHE A 1 287 ? 25.584 18.518 -31.673 1.00 81.56 287 PHE A C 1
ATOM 2320 O O . PHE A 1 287 ? 25.519 19.022 -32.792 1.00 81.56 287 PHE A O 1
ATOM 2327 N N . ASP A 1 288 ? 25.934 17.247 -31.482 1.00 83.69 288 ASP A N 1
ATOM 2328 C CA . ASP A 1 288 ? 26.110 16.267 -32.551 1.00 83.69 288 ASP A CA 1
ATOM 2329 C C . ASP A 1 288 ? 24.790 15.513 -32.750 1.00 83.69 288 ASP A C 1
ATOM 2331 O O . ASP A 1 288 ? 24.464 14.591 -31.992 1.00 83.69 288 ASP A O 1
ATOM 2335 N N . TRP A 1 289 ? 24.012 15.911 -33.756 1.00 83.62 289 TRP A N 1
ATOM 2336 C CA . TRP A 1 289 ? 22.668 15.379 -34.000 1.00 83.62 289 TRP A CA 1
ATOM 2337 C C . TRP A 1 289 ? 22.657 13.956 -34.572 1.00 83.62 289 TRP A C 1
ATOM 2339 O O . TRP A 1 289 ? 21.608 13.320 -34.600 1.00 83.62 289 TRP A O 1
ATOM 2349 N N . VAL A 1 290 ? 23.813 13.426 -34.986 1.00 83.25 290 VAL A N 1
ATOM 2350 C CA . VAL A 1 290 ? 23.966 12.024 -35.426 1.00 83.25 290 VAL A CA 1
ATOM 2351 C C . VAL A 1 290 ? 24.184 11.094 -34.230 1.00 83.25 290 VAL A C 1
ATOM 2353 O O . VAL A 1 290 ? 23.709 9.962 -34.212 1.00 83.25 290 VAL A O 1
ATOM 2356 N N . LEU A 1 291 ? 24.912 11.559 -33.210 1.00 82.19 291 LEU A N 1
ATOM 2357 C CA . LEU A 1 291 ? 25.237 10.757 -32.024 1.00 82.19 291 LEU A CA 1
ATOM 2358 C C . LEU A 1 291 ? 24.226 10.899 -30.887 1.00 82.19 291 LEU A C 1
ATOM 2360 O O . LEU A 1 291 ? 24.097 9.976 -30.073 1.00 82.19 291 LEU A O 1
ATOM 2364 N N . SER A 1 292 ? 23.547 12.044 -30.819 1.00 86.88 292 SER A N 1
ATOM 2365 C CA . SER A 1 292 ? 22.502 12.325 -29.834 1.00 86.88 292 SER A CA 1
ATOM 2366 C C . SER A 1 292 ? 21.282 11.439 -30.078 1.00 86.88 292 SER A C 1
ATOM 2368 O O . SER A 1 292 ? 20.878 11.237 -31.221 1.00 86.88 292 SER A O 1
ATOM 2370 N N . LYS A 1 293 ? 20.687 10.904 -29.005 1.00 87.81 293 LYS A N 1
ATOM 2371 C CA . LYS A 1 293 ? 19.568 9.943 -29.086 1.00 87.81 293 LYS A CA 1
ATOM 2372 C C . LYS A 1 293 ? 18.341 10.370 -28.248 1.00 87.81 293 LYS A C 1
ATOM 2374 O O . LYS A 1 293 ? 17.856 9.565 -27.455 1.00 87.81 293 LYS A O 1
ATOM 2379 N N . PRO A 1 294 ? 17.810 11.598 -28.429 1.00 89.25 294 PRO A N 1
ATOM 2380 C CA . PRO A 1 294 ? 16.707 12.121 -27.616 1.00 89.25 294 PRO A CA 1
ATOM 2381 C C . PRO A 1 294 ? 15.403 11.333 -27.794 1.00 89.25 294 PRO A C 1
ATOM 2383 O O . PRO A 1 294 ? 14.775 10.962 -26.809 1.00 89.25 294 PRO A O 1
ATOM 2386 N N . ILE A 1 295 ? 15.033 10.994 -29.034 1.00 89.69 295 ILE A N 1
ATOM 2387 C CA . ILE A 1 295 ? 13.819 10.214 -29.329 1.00 89.69 295 ILE A CA 1
ATOM 2388 C C . ILE A 1 295 ? 13.907 8.802 -28.741 1.00 89.69 295 ILE A C 1
ATOM 2390 O O . ILE A 1 295 ? 12.943 8.305 -28.167 1.00 89.69 295 ILE A O 1
ATOM 2394 N N . LEU A 1 296 ? 15.078 8.167 -28.833 1.00 91.19 296 LEU A N 1
ATOM 2395 C CA . LEU A 1 296 ? 15.286 6.844 -28.249 1.00 91.19 296 LEU A CA 1
ATOM 2396 C C . LEU A 1 296 ? 15.142 6.876 -26.719 1.00 91.19 296 LEU A C 1
ATOM 2398 O O . LEU A 1 296 ? 14.624 5.927 -26.145 1.00 91.19 296 LEU A O 1
ATOM 2402 N N . SER A 1 297 ? 15.555 7.976 -26.080 1.00 90.00 297 SER A N 1
ATOM 2403 C CA . SER A 1 297 ? 15.396 8.184 -24.637 1.00 90.00 297 SER A CA 1
ATOM 2404 C C . SER A 1 297 ? 13.919 8.180 -24.216 1.00 90.00 297 SER A C 1
ATOM 2406 O O . SER A 1 297 ? 13.521 7.481 -23.287 1.00 90.00 297 SER A O 1
ATOM 2408 N N . VAL A 1 298 ? 13.069 8.875 -24.980 1.00 91.94 298 VAL A N 1
ATOM 2409 C CA . VAL A 1 298 ? 11.611 8.862 -24.775 1.00 91.94 298 VAL A CA 1
ATOM 2410 C C . VAL A 1 298 ? 11.042 7.458 -24.990 1.00 91.94 298 VAL A C 1
ATOM 2412 O O . VAL A 1 298 ? 10.248 6.983 -24.181 1.00 91.94 298 VAL A O 1
ATOM 2415 N N . PHE A 1 299 ? 11.485 6.750 -26.033 1.00 92.88 299 PHE A N 1
ATOM 2416 C CA . PHE A 1 299 ? 11.040 5.378 -26.277 1.00 92.88 299 PHE A CA 1
ATOM 2417 C C . PHE A 1 299 ? 11.465 4.382 -25.194 1.00 92.88 299 PHE A C 1
ATOM 2419 O O . PHE A 1 299 ? 10.754 3.404 -24.986 1.00 92.88 299 PHE A O 1
ATOM 2426 N N . GLY A 1 300 ? 12.569 4.606 -24.479 1.00 92.44 300 GLY A N 1
ATOM 2427 C CA . GLY A 1 300 ? 12.922 3.763 -23.334 1.00 92.44 300 GLY A CA 1
ATOM 2428 C C . GLY A 1 300 ? 12.020 3.985 -22.118 1.00 92.44 300 GLY A C 1
ATOM 2429 O O . GLY A 1 300 ? 11.689 3.027 -21.424 1.00 92.44 300 GLY A O 1
ATOM 2430 N N . VAL A 1 301 ? 11.525 5.208 -21.906 1.00 92.38 301 VAL A N 1
ATOM 2431 C CA . VAL A 1 301 ? 10.470 5.462 -20.908 1.00 92.38 301 VAL A CA 1
ATOM 2432 C C . VAL A 1 301 ? 9.155 4.806 -21.339 1.00 92.38 301 VAL A C 1
ATOM 2434 O O . VAL A 1 301 ? 8.505 4.143 -20.532 1.00 92.38 301 VAL A O 1
ATOM 2437 N N . ILE A 1 302 ? 8.793 4.916 -22.624 1.00 93.56 302 ILE A N 1
ATOM 2438 C CA . ILE A 1 302 ? 7.617 4.232 -23.190 1.00 93.56 302 ILE A CA 1
ATOM 2439 C C . ILE A 1 302 ? 7.750 2.712 -23.043 1.00 93.56 302 ILE A C 1
ATOM 2441 O O . ILE A 1 302 ? 6.772 2.065 -22.693 1.00 93.56 302 ILE A O 1
ATOM 2445 N N . ASN A 1 303 ? 8.943 2.142 -23.233 1.00 95.25 303 ASN A N 1
ATOM 2446 C CA . ASN A 1 303 ? 9.204 0.715 -23.038 1.00 95.25 303 ASN A CA 1
ATOM 2447 C C . ASN A 1 303 ? 8.845 0.251 -21.615 1.00 95.25 303 ASN A C 1
ATOM 2449 O O . ASN A 1 303 ? 8.142 -0.745 -21.448 1.00 95.25 303 ASN A O 1
ATOM 2453 N N . ALA A 1 304 ? 9.266 1.003 -20.593 1.00 94.38 304 ALA A N 1
ATOM 2454 C CA . ALA A 1 304 ? 8.883 0.719 -19.210 1.00 94.38 304 ALA A CA 1
ATOM 2455 C C . ALA A 1 304 ? 7.367 0.881 -18.994 1.00 94.38 304 ALA A C 1
ATOM 2457 O O . ALA A 1 304 ? 6.731 0.024 -18.382 1.00 94.38 304 ALA A O 1
ATOM 2458 N N . GLY A 1 305 ? 6.765 1.930 -19.566 1.00 94.19 305 GLY A N 1
ATOM 2459 C CA . GLY A 1 305 ? 5.315 2.150 -19.540 1.00 94.19 305 GLY A CA 1
ATOM 2460 C C . GLY A 1 305 ? 4.512 1.011 -20.180 1.00 94.19 305 GLY A C 1
ATOM 2461 O O . GLY A 1 305 ? 3.501 0.585 -19.626 1.00 94.19 305 GLY A O 1
ATOM 2462 N N . MET A 1 306 ? 4.984 0.465 -21.303 1.00 95.88 306 MET A N 1
ATOM 2463 C CA . MET A 1 306 ? 4.383 -0.698 -21.959 1.00 95.88 306 MET A CA 1
ATOM 2464 C C . MET A 1 306 ? 4.440 -1.934 -21.059 1.00 95.88 306 MET A C 1
ATOM 2466 O O . MET A 1 306 ? 3.444 -2.651 -20.954 1.00 95.88 306 MET A O 1
ATOM 2470 N N . GLY A 1 307 ? 5.570 -2.168 -20.382 1.00 96.44 307 GLY A N 1
ATOM 2471 C CA . GLY A 1 307 ? 5.726 -3.262 -19.417 1.00 96.44 307 GLY A CA 1
ATOM 2472 C C . GLY A 1 307 ? 4.740 -3.154 -18.253 1.00 96.44 307 GLY A C 1
ATOM 2473 O O . GLY A 1 307 ? 4.065 -4.127 -17.921 1.00 96.44 307 GLY A O 1
ATOM 2474 N N . ILE A 1 308 ? 4.583 -1.946 -17.703 1.00 95.62 308 ILE A N 1
ATOM 2475 C CA . ILE A 1 308 ? 3.617 -1.631 -16.640 1.00 95.62 308 ILE A CA 1
ATOM 2476 C C . ILE A 1 308 ? 2.177 -1.874 -17.104 1.00 95.62 308 ILE A C 1
ATOM 2478 O O . ILE A 1 308 ? 1.439 -2.601 -16.442 1.00 95.62 308 ILE A O 1
ATOM 2482 N N . ALA A 1 309 ? 1.780 -1.301 -18.244 1.00 95.94 309 ALA A N 1
ATOM 2483 C CA . ALA A 1 309 ? 0.423 -1.437 -18.774 1.00 95.94 309 ALA A CA 1
ATOM 2484 C C . ALA A 1 309 ? 0.069 -2.903 -19.064 1.00 95.94 309 ALA A C 1
ATOM 2486 O O . ALA A 1 309 ? -1.026 -3.357 -18.740 1.00 95.94 309 ALA A O 1
ATOM 2487 N N . SER A 1 310 ? 1.028 -3.658 -19.604 1.00 97.00 310 SER A N 1
ATOM 2488 C CA . SER A 1 310 ? 0.864 -5.080 -19.912 1.00 97.00 310 SER A CA 1
ATOM 2489 C C . SER A 1 310 ? 0.742 -5.939 -18.654 1.00 97.00 310 SER A C 1
ATOM 2491 O O . SER A 1 310 ? -0.098 -6.833 -18.616 1.00 97.00 310 SER A O 1
ATOM 2493 N N . ALA A 1 311 ? 1.533 -5.657 -17.612 1.00 96.75 311 ALA A N 1
ATOM 2494 C CA . ALA A 1 311 ? 1.440 -6.365 -16.336 1.00 96.75 311 ALA A CA 1
ATOM 2495 C C . ALA A 1 311 ? 0.125 -6.069 -15.615 1.00 96.75 311 ALA A C 1
ATOM 2497 O O . ALA A 1 311 ? -0.563 -6.994 -15.197 1.00 96.75 311 ALA A O 1
ATOM 2498 N N . MET A 1 312 ? -0.245 -4.789 -15.502 1.00 95.19 312 MET A N 1
ATOM 2499 C CA . MET A 1 312 ? -1.490 -4.394 -14.846 1.00 95.19 312 MET A CA 1
ATOM 2500 C C . MET A 1 312 ? -2.698 -4.971 -15.579 1.00 95.19 312 MET A C 1
ATOM 2502 O O . MET A 1 312 ? -3.501 -5.670 -14.971 1.00 95.19 312 MET A O 1
ATOM 2506 N N . GLY A 1 313 ? -2.799 -4.739 -16.889 1.00 95.69 313 GLY A N 1
ATOM 2507 C CA . GLY A 1 313 ? -3.905 -5.248 -17.691 1.00 95.69 313 GLY A CA 1
ATOM 2508 C C . GLY A 1 313 ? -3.960 -6.778 -17.713 1.00 95.69 313 GLY A C 1
ATOM 2509 O O . GLY A 1 313 ? -5.023 -7.354 -17.499 1.00 95.69 313 GLY A O 1
ATOM 2510 N N . GLY A 1 314 ? -2.814 -7.449 -17.868 1.00 95.62 314 GLY A N 1
ATOM 2511 C CA . GLY A 1 314 ? -2.731 -8.909 -17.866 1.00 95.62 314 GLY A CA 1
ATOM 2512 C C . GLY A 1 314 ? -3.143 -9.546 -16.538 1.00 95.62 314 GLY A C 1
ATOM 2513 O O . GLY A 1 314 ? -3.876 -10.530 -16.543 1.00 95.62 314 GLY A O 1
ATOM 2514 N N . LEU A 1 315 ? -2.729 -8.980 -15.401 1.00 95.50 315 LEU A N 1
ATOM 2515 C CA . LEU A 1 315 ? -3.117 -9.489 -14.082 1.00 95.50 315 LEU A CA 1
ATOM 2516 C C . LEU A 1 315 ? -4.597 -9.239 -13.775 1.00 95.50 315 LEU A C 1
ATOM 2518 O O . LEU A 1 315 ? -5.247 -10.113 -13.208 1.00 95.50 315 LEU A O 1
ATOM 2522 N N . ILE A 1 316 ? -5.151 -8.102 -14.205 1.00 95.06 316 ILE A N 1
ATOM 2523 C CA . ILE A 1 316 ? -6.589 -7.832 -14.070 1.00 95.06 316 ILE A CA 1
ATOM 2524 C C . ILE A 1 316 ? -7.409 -8.806 -14.934 1.00 95.06 316 ILE A C 1
ATOM 2526 O O . ILE A 1 316 ? -8.445 -9.288 -14.485 1.00 95.06 316 ILE A O 1
ATOM 2530 N N . LEU A 1 317 ? -6.940 -9.162 -16.139 1.00 94.25 317 LEU A N 1
ATOM 2531 C CA . LEU A 1 317 ? -7.578 -10.200 -16.968 1.00 94.25 317 LEU A CA 1
ATOM 2532 C C . LEU A 1 317 ? -7.540 -11.592 -16.316 1.00 94.25 317 LEU A C 1
ATOM 2534 O O . LEU A 1 317 ? -8.417 -12.410 -16.581 1.00 94.25 317 LEU A O 1
ATOM 2538 N N . LEU A 1 318 ? -6.545 -11.857 -15.466 1.00 94.12 318 LEU A N 1
ATOM 2539 C CA . LEU A 1 318 ? -6.440 -13.075 -14.656 1.00 94.12 318 LEU A CA 1
ATOM 2540 C C . LEU A 1 318 ? -7.216 -12.983 -13.327 1.00 94.12 318 LEU A C 1
ATOM 2542 O O . LEU A 1 318 ? -7.006 -13.818 -12.450 1.00 94.12 318 LEU A O 1
ATOM 2546 N N . ASP A 1 319 ? -8.095 -11.986 -13.178 1.00 91.69 319 ASP A N 1
ATOM 2547 C CA . ASP A 1 319 ? -8.934 -11.750 -11.993 1.00 91.69 319 ASP A CA 1
ATOM 2548 C C . ASP A 1 319 ? -8.133 -11.481 -10.700 1.00 91.69 319 ASP A C 1
ATOM 2550 O O . ASP A 1 319 ? -8.581 -11.730 -9.578 1.00 91.69 319 ASP A O 1
ATOM 2554 N N . VAL A 1 320 ? -6.914 -10.943 -10.830 1.00 92.12 320 VAL A N 1
ATOM 2555 C CA . VAL A 1 320 ? -6.124 -10.505 -9.674 1.00 92.12 320 VAL A CA 1
ATOM 2556 C C . VAL A 1 320 ? -6.615 -9.133 -9.217 1.00 92.12 320 VAL A C 1
ATOM 2558 O O . VAL A 1 320 ? -6.518 -8.145 -9.946 1.00 92.12 320 VAL A O 1
ATOM 2561 N N . GLN A 1 321 ? -7.088 -9.053 -7.972 1.00 90.06 321 GLN A N 1
ATOM 2562 C CA . GLN A 1 321 ? -7.648 -7.827 -7.391 1.00 90.06 321 GLN A CA 1
ATOM 2563 C C . GLN A 1 321 ? -6.676 -6.640 -7.463 1.00 90.06 321 GLN A C 1
ATOM 2565 O O . GLN A 1 321 ? -5.490 -6.763 -7.148 1.00 90.06 321 GLN A O 1
ATOM 2570 N N . TYR A 1 322 ? -7.204 -5.473 -7.835 1.00 91.12 322 TYR A N 1
ATOM 2571 C CA . TYR A 1 322 ? -6.466 -4.213 -7.840 1.00 91.12 322 TYR A CA 1
ATOM 2572 C C . TYR A 1 322 ? -6.613 -3.484 -6.497 1.00 91.12 322 TYR A C 1
ATOM 2574 O O . TYR A 1 322 ? -7.710 -3.406 -5.946 1.00 91.12 322 TYR A O 1
ATOM 2582 N N . ASN A 1 323 ? -5.518 -2.906 -6.001 1.00 88.19 323 ASN A N 1
ATOM 2583 C CA . ASN A 1 323 ? -5.469 -2.081 -4.791 1.00 88.19 323 ASN A CA 1
ATOM 2584 C C . ASN A 1 323 ? -4.807 -0.728 -5.109 1.00 88.19 323 ASN A C 1
ATOM 2586 O O . ASN A 1 323 ? -3.877 -0.673 -5.911 1.00 88.19 323 ASN A O 1
ATOM 2590 N N . ASP A 1 324 ? -5.212 0.345 -4.429 1.00 84.25 324 ASP A N 1
ATOM 2591 C CA . ASP A 1 324 ? -4.719 1.709 -4.660 1.00 84.25 324 ASP A CA 1
ATOM 2592 C C . ASP A 1 324 ? -3.201 1.866 -4.413 1.00 84.25 324 ASP A C 1
ATOM 2594 O O . ASP A 1 324 ? -2.560 2.692 -5.056 1.00 84.25 324 ASP A O 1
ATOM 2598 N N . ILE A 1 325 ? -2.574 1.028 -3.571 1.00 84.12 325 ILE A N 1
ATOM 2599 C CA . ILE A 1 325 ? -1.103 1.021 -3.377 1.00 84.12 325 ILE A CA 1
ATOM 2600 C C . ILE A 1 325 ? -0.354 0.673 -4.677 1.00 84.12 325 ILE A C 1
ATOM 2602 O O . ILE A 1 325 ? 0.757 1.158 -4.910 1.00 84.12 325 ILE A O 1
ATOM 2606 N N . VAL A 1 326 ? -0.963 -0.128 -5.561 1.00 89.25 326 VAL A N 1
ATOM 2607 C CA . VAL A 1 326 ? -0.378 -0.496 -6.862 1.00 89.25 326 VAL A CA 1
ATOM 2608 C C . VAL A 1 326 ? -0.149 0.743 -7.735 1.00 89.25 326 VAL A C 1
ATOM 2610 O O . VAL A 1 326 ? 0.749 0.731 -8.574 1.00 89.25 326 VAL A O 1
ATOM 2613 N N . ALA A 1 327 ? -0.848 1.856 -7.486 1.00 84.88 327 ALA A N 1
ATOM 2614 C CA . ALA A 1 327 ? -0.638 3.117 -8.198 1.00 84.88 327 ALA A CA 1
ATOM 2615 C C . ALA A 1 327 ? 0.778 3.710 -8.030 1.00 84.88 327 ALA A C 1
ATOM 2617 O O . ALA A 1 327 ? 1.183 4.543 -8.838 1.00 84.88 327 ALA A O 1
ATOM 2618 N N . VAL A 1 328 ? 1.555 3.277 -7.025 1.00 84.44 328 VAL A N 1
ATOM 2619 C CA . VAL A 1 328 ? 2.956 3.703 -6.821 1.00 84.44 328 VAL A CA 1
ATOM 2620 C C . VAL A 1 328 ? 3.944 2.883 -7.668 1.00 84.44 328 VAL A C 1
ATOM 2622 O O . VAL A 1 328 ? 5.026 3.365 -8.006 1.00 84.44 328 VAL A O 1
ATOM 2625 N N . MET A 1 329 ? 3.572 1.663 -8.074 1.00 90.88 329 MET A N 1
ATOM 2626 C CA . MET A 1 329 ? 4.420 0.750 -8.855 1.00 90.88 329 MET A CA 1
ATOM 2627 C C . MET A 1 329 ? 5.007 1.376 -10.137 1.00 90.88 329 MET A C 1
ATOM 2629 O O . MET A 1 329 ? 6.202 1.172 -10.379 1.00 90.88 329 MET A O 1
ATOM 2633 N N . PRO A 1 330 ? 4.253 2.141 -10.960 1.00 91.00 330 PRO A N 1
ATOM 2634 C CA . PRO A 1 330 ? 4.779 2.698 -12.204 1.00 91.00 330 PRO A CA 1
ATOM 2635 C C . PRO A 1 330 ? 6.039 3.545 -12.011 1.00 91.00 330 PRO A C 1
ATOM 2637 O O . PRO A 1 330 ? 6.938 3.509 -12.844 1.00 91.00 330 PRO A O 1
ATOM 2640 N N . PHE A 1 331 ? 6.136 4.280 -10.901 1.00 87.12 331 PHE A N 1
ATOM 2641 C CA . PHE A 1 331 ? 7.300 5.113 -10.609 1.00 87.12 331 PHE A CA 1
ATOM 2642 C C . PHE A 1 331 ? 8.563 4.272 -10.387 1.00 87.12 331 PHE A C 1
ATOM 2644 O O . PHE A 1 331 ? 9.607 4.552 -10.978 1.00 87.12 331 PHE A O 1
ATOM 2651 N N . LEU A 1 332 ? 8.445 3.202 -9.596 1.00 89.81 332 LEU A N 1
ATOM 2652 C CA . LEU A 1 332 ? 9.540 2.273 -9.321 1.00 89.81 332 LEU A CA 1
ATOM 2653 C C . LEU A 1 332 ? 10.017 1.593 -10.610 1.00 89.81 332 LEU A C 1
ATOM 2655 O O . LEU A 1 332 ? 11.210 1.591 -10.911 1.00 89.81 332 LEU A O 1
ATOM 2659 N N . VAL A 1 333 ? 9.083 1.056 -11.399 1.00 93.12 333 VAL A N 1
ATOM 2660 C CA . VAL A 1 333 ? 9.411 0.283 -12.606 1.00 93.12 333 VAL A CA 1
ATOM 2661 C C . VAL A 1 333 ? 9.984 1.170 -13.713 1.00 93.12 333 VAL A C 1
ATOM 2663 O O . VAL A 1 333 ? 10.919 0.756 -14.395 1.00 93.12 333 VAL A O 1
ATOM 2666 N N . VAL A 1 334 ? 9.497 2.405 -13.880 1.00 92.12 334 VAL A N 1
ATOM 2667 C CA . VAL A 1 334 ? 10.096 3.354 -14.834 1.00 92.12 334 VAL A CA 1
ATOM 2668 C C . VAL A 1 334 ? 11.524 3.710 -14.436 1.00 92.12 334 VAL A C 1
ATOM 2670 O O . VAL A 1 334 ? 12.380 3.742 -15.315 1.00 92.12 334 VAL A O 1
ATOM 2673 N N . ALA A 1 335 ? 11.816 3.929 -13.149 1.00 90.25 335 ALA A N 1
ATOM 2674 C CA . ALA A 1 335 ? 13.181 4.213 -12.707 1.00 90.25 335 ALA A CA 1
ATOM 2675 C C . ALA A 1 335 ? 14.143 3.076 -13.103 1.00 90.25 335 ALA A C 1
ATOM 2677 O O . ALA A 1 335 ? 15.133 3.329 -13.794 1.00 90.25 335 ALA A O 1
ATOM 2678 N N . VAL A 1 336 ? 13.788 1.824 -12.790 1.00 91.44 336 VAL A N 1
ATOM 2679 C CA . VAL A 1 336 ? 14.568 0.632 -13.180 1.00 91.44 336 VAL A CA 1
ATOM 2680 C C . VAL A 1 336 ? 14.664 0.491 -14.708 1.00 91.44 336 VAL A C 1
ATOM 2682 O O . VAL A 1 336 ? 15.737 0.250 -15.259 1.00 91.44 336 VAL A O 1
ATOM 2685 N N . GLY A 1 337 ? 13.557 0.692 -15.428 1.00 90.75 337 GLY A N 1
ATOM 2686 C CA . GLY A 1 337 ? 13.522 0.611 -16.890 1.00 90.75 337 GLY A CA 1
ATOM 2687 C C . GLY A 1 337 ? 14.402 1.661 -17.576 1.00 90.75 337 GLY A C 1
ATOM 2688 O O . GLY A 1 337 ? 15.093 1.354 -18.550 1.00 90.75 337 GLY A O 1
ATOM 2689 N N . THR A 1 338 ? 14.434 2.889 -17.053 1.00 90.00 338 THR 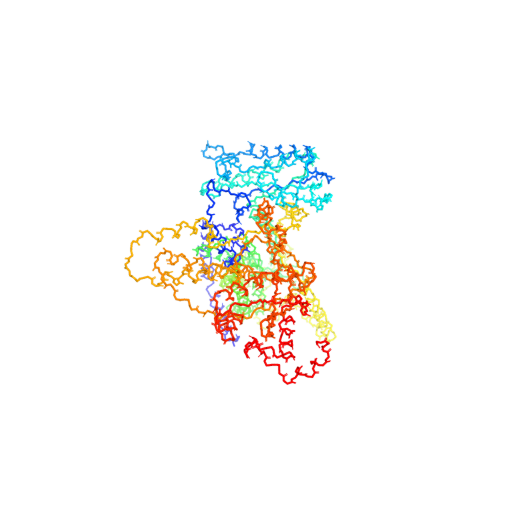A N 1
ATOM 2690 C CA . THR A 1 338 ? 15.290 3.953 -17.594 1.00 90.00 338 THR A CA 1
ATOM 2691 C C . THR A 1 338 ? 16.775 3.719 -17.351 1.00 90.00 338 THR A C 1
ATOM 2693 O O . THR A 1 338 ? 17.575 4.032 -18.233 1.00 90.00 338 THR A O 1
ATOM 2696 N N . ASP A 1 339 ? 17.155 3.114 -16.225 1.00 91.25 339 ASP A N 1
ATOM 2697 C CA . ASP A 1 339 ? 18.544 2.717 -15.979 1.00 91.25 339 ASP A CA 1
ATOM 2698 C C . ASP A 1 339 ? 19.017 1.684 -17.018 1.00 91.25 339 ASP A C 1
ATOM 2700 O O . ASP A 1 339 ? 20.019 1.890 -17.713 1.00 91.25 339 ASP A O 1
ATOM 2704 N N . ASN A 1 340 ? 18.208 0.645 -17.254 1.00 92.50 340 ASN A N 1
ATOM 2705 C CA . ASN A 1 340 ? 18.478 -0.383 -18.266 1.00 92.50 340 ASN A CA 1
ATOM 2706 C C . ASN A 1 340 ? 18.605 0.201 -19.686 1.00 92.50 340 ASN A C 1
ATOM 2708 O O . ASN A 1 340 ? 19.471 -0.201 -20.472 1.00 92.50 340 ASN A O 1
ATOM 2712 N N . MET A 1 341 ? 17.771 1.189 -20.019 1.00 91.56 341 MET A N 1
ATOM 2713 C CA . MET A 1 341 ? 17.865 1.938 -21.271 1.00 91.56 341 MET A CA 1
ATOM 2714 C C . MET A 1 341 ? 19.210 2.666 -21.402 1.00 91.56 341 MET A C 1
ATOM 2716 O O . MET A 1 341 ? 19.880 2.543 -22.435 1.00 91.56 341 MET A O 1
ATOM 2720 N N . PHE A 1 342 ? 19.627 3.411 -20.373 1.00 89.75 342 PHE A N 1
ATOM 2721 C CA . PHE A 1 342 ? 20.904 4.126 -20.388 1.00 89.75 342 PHE A CA 1
ATOM 2722 C C . PHE A 1 342 ? 22.094 3.186 -20.489 1.00 89.75 342 PHE A C 1
ATOM 2724 O O . PHE A 1 342 ? 23.033 3.485 -21.232 1.00 89.75 342 PHE A O 1
ATOM 2731 N N . LEU A 1 343 ? 22.032 2.038 -19.816 1.00 91.00 343 LEU A N 1
ATOM 2732 C CA . LEU A 1 343 ? 23.064 1.016 -19.884 1.00 91.00 343 LEU A CA 1
ATOM 2733 C C . LEU A 1 343 ? 23.242 0.490 -21.318 1.00 91.00 343 LEU A C 1
ATOM 2735 O O . LEU A 1 343 ? 24.365 0.468 -21.826 1.00 91.00 343 LEU A O 1
ATOM 2739 N N . MET A 1 344 ? 22.148 0.175 -22.024 1.00 91.62 344 MET A N 1
ATOM 2740 C CA . MET A 1 344 ? 22.206 -0.251 -23.433 1.00 91.62 344 MET A CA 1
ATOM 2741 C C . MET A 1 344 ? 22.725 0.851 -24.364 1.00 91.62 344 MET A C 1
ATOM 2743 O O . MET A 1 344 ? 23.577 0.603 -25.221 1.00 91.62 344 MET A O 1
ATOM 2747 N N . VAL A 1 345 ? 22.257 2.091 -24.198 1.00 89.69 345 VAL A N 1
ATOM 2748 C CA . VAL A 1 345 ? 22.728 3.222 -25.016 1.00 89.69 345 VAL A CA 1
ATOM 2749 C C . VAL A 1 345 ? 24.218 3.489 -24.781 1.00 89.69 345 VAL A C 1
ATOM 2751 O O . VAL A 1 345 ? 24.953 3.785 -25.729 1.00 89.69 345 VAL A O 1
ATOM 2754 N N . ALA A 1 346 ? 24.687 3.377 -23.538 1.00 87.62 346 ALA A N 1
ATOM 2755 C CA . ALA A 1 346 ? 26.094 3.521 -23.192 1.00 87.62 346 ALA A CA 1
ATOM 2756 C C . ALA A 1 346 ? 26.949 2.390 -23.785 1.00 87.62 346 ALA A C 1
ATOM 2758 O O . ALA A 1 346 ? 28.029 2.672 -24.309 1.00 87.62 346 ALA A O 1
ATOM 2759 N N . ALA A 1 347 ? 26.460 1.147 -23.765 1.00 89.81 347 ALA A N 1
ATOM 2760 C CA . ALA A 1 347 ? 27.144 -0.000 -24.355 1.00 89.81 347 ALA A CA 1
ATOM 2761 C C . ALA A 1 347 ? 27.305 0.145 -25.880 1.00 89.81 347 ALA A C 1
ATOM 2763 O O . ALA A 1 347 ? 28.425 0.040 -26.381 1.00 89.81 347 ALA A O 1
ATOM 2764 N N . VAL A 1 348 ? 26.255 0.535 -26.623 1.00 89.38 348 VAL A N 1
ATOM 2765 C CA . VAL A 1 348 ? 26.381 0.812 -28.074 1.00 89.38 348 VAL A CA 1
ATOM 2766 C C . VAL A 1 348 ? 27.385 1.927 -28.357 1.00 89.38 348 VAL A C 1
ATOM 2768 O O . VAL A 1 348 ? 28.143 1.838 -29.324 1.00 89.38 348 VAL A O 1
ATOM 2771 N N . LYS A 1 349 ? 27.445 2.973 -27.522 1.00 84.94 349 LYS A N 1
ATOM 2772 C CA . LYS A 1 349 ? 28.407 4.079 -27.695 1.00 84.94 349 LYS A CA 1
ATOM 2773 C C . LYS A 1 349 ? 29.873 3.645 -27.532 1.00 84.94 349 LYS A C 1
ATOM 2775 O O . LYS A 1 349 ? 30.749 4.340 -28.045 1.00 84.94 349 LYS A O 1
ATOM 2780 N N . ARG A 1 350 ? 30.153 2.532 -26.839 1.00 83.62 350 ARG A N 1
ATOM 2781 C CA . ARG A 1 350 ? 31.512 1.972 -26.690 1.00 83.62 350 ARG A CA 1
ATOM 2782 C C . ARG A 1 350 ? 31.955 1.138 -27.897 1.00 83.62 350 ARG A C 1
ATOM 2784 O O . ARG A 1 350 ? 33.154 0.957 -28.080 1.00 83.62 350 ARG A O 1
ATOM 2791 N N . THR A 1 351 ? 31.017 0.663 -28.718 1.00 87.56 351 THR A N 1
ATOM 2792 C CA . THR A 1 351 ? 31.327 -0.117 -29.929 1.00 87.56 351 THR A CA 1
ATOM 2793 C C . THR A 1 351 ? 31.950 0.749 -31.027 1.00 87.56 351 THR A C 1
ATOM 2795 O O . THR A 1 351 ? 31.704 1.957 -31.107 1.00 87.56 351 THR A O 1
ATOM 2798 N N . CYS A 1 352 ? 32.756 0.138 -31.902 1.00 85.56 352 CYS A N 1
ATOM 2799 C CA . CYS A 1 352 ? 33.381 0.857 -33.010 1.00 85.56 352 CYS A CA 1
ATOM 2800 C C . CYS A 1 352 ? 32.335 1.307 -34.041 1.00 85.56 352 CYS A C 1
ATOM 2802 O O . CYS A 1 352 ? 31.595 0.496 -34.592 1.00 85.56 352 CYS A O 1
ATOM 2804 N N . ARG A 1 353 ? 32.313 2.608 -34.360 1.00 82.50 353 ARG A N 1
ATOM 2805 C CA . ARG A 1 353 ? 31.358 3.197 -35.318 1.00 82.50 353 ARG A CA 1
ATOM 2806 C C . ARG A 1 353 ? 31.540 2.756 -36.774 1.00 82.50 353 ARG A C 1
ATOM 2808 O O . ARG A 1 353 ? 30.625 2.964 -37.561 1.00 82.50 353 ARG A O 1
ATOM 2815 N N . ALA A 1 354 ? 32.699 2.203 -37.131 1.00 82.38 354 ALA A N 1
ATOM 2816 C CA . ALA A 1 354 ? 32.980 1.709 -38.480 1.00 82.38 354 ALA A CA 1
ATOM 2817 C C . ALA A 1 354 ? 32.519 0.254 -38.702 1.00 82.38 354 ALA A C 1
ATOM 2819 O O . ALA A 1 354 ? 32.497 -0.207 -39.839 1.00 82.38 354 ALA A O 1
ATOM 2820 N N . ALA A 1 355 ? 32.166 -0.472 -37.633 1.00 85.44 355 ALA A N 1
ATOM 2821 C CA . ALA A 1 355 ? 31.646 -1.833 -37.731 1.00 85.44 355 ALA A CA 1
ATOM 2822 C C . ALA A 1 355 ? 30.188 -1.847 -38.224 1.00 85.44 355 ALA A C 1
ATOM 2824 O O . ALA A 1 355 ? 29.460 -0.859 -38.077 1.00 85.44 355 ALA A O 1
ATOM 2825 N N . THR A 1 356 ? 29.752 -2.980 -38.783 1.00 89.75 356 THR A N 1
ATOM 2826 C CA . THR A 1 356 ? 28.371 -3.141 -39.259 1.00 89.75 356 THR A CA 1
ATOM 2827 C C . THR A 1 356 ? 27.371 -3.069 -38.104 1.00 89.75 356 THR A C 1
ATOM 2829 O O . THR A 1 356 ? 27.703 -3.328 -36.943 1.00 89.75 356 THR A O 1
ATOM 2832 N N . VAL A 1 357 ? 26.124 -2.700 -38.408 1.00 90.44 357 VAL A N 1
ATOM 2833 C CA . VAL A 1 357 ? 25.073 -2.513 -37.393 1.00 90.44 357 VAL A CA 1
ATOM 2834 C C . VAL A 1 357 ? 24.832 -3.807 -36.610 1.00 90.44 357 VAL A C 1
ATOM 2836 O O . VAL A 1 357 ? 24.684 -3.762 -35.390 1.00 90.44 357 VAL A O 1
ATOM 2839 N N . GLU A 1 358 ? 24.867 -4.957 -37.284 1.00 93.06 358 GLU A N 1
ATOM 2840 C CA . GLU A 1 358 ? 24.639 -6.269 -36.675 1.00 93.06 358 GLU A CA 1
ATOM 2841 C C . GLU A 1 358 ? 25.726 -6.608 -35.658 1.00 93.06 358 GLU A C 1
ATOM 2843 O O . GLU A 1 358 ? 25.429 -7.082 -34.561 1.00 93.06 358 GLU A O 1
ATOM 2848 N N . GLN A 1 359 ? 26.986 -6.325 -35.999 1.00 91.69 359 GLN A N 1
ATOM 2849 C CA . GLN A 1 359 ? 28.106 -6.580 -35.105 1.00 91.69 359 GLN A CA 1
ATOM 2850 C C . GLN A 1 359 ? 28.068 -5.641 -33.894 1.00 91.69 359 GLN A C 1
ATOM 2852 O O . GLN A 1 359 ? 28.249 -6.096 -32.767 1.00 91.69 359 GLN A O 1
ATOM 2857 N N . ARG A 1 360 ? 27.754 -4.355 -34.099 1.00 92.62 360 ARG A N 1
ATOM 2858 C CA . ARG A 1 360 ? 27.642 -3.373 -33.007 1.00 92.62 360 ARG A CA 1
ATOM 2859 C C . ARG A 1 360 ? 26.529 -3.725 -32.023 1.00 92.62 360 ARG A C 1
ATOM 2861 O O . ARG A 1 360 ? 26.745 -3.690 -30.814 1.00 92.62 360 ARG A O 1
ATOM 2868 N N . ILE A 1 361 ? 25.342 -4.073 -32.520 1.00 94.75 361 ILE A N 1
ATOM 2869 C CA . ILE A 1 361 ? 24.217 -4.463 -31.660 1.00 94.75 361 ILE A CA 1
ATOM 2870 C C . ILE A 1 361 ? 24.489 -5.813 -30.990 1.00 94.75 361 ILE A C 1
ATOM 2872 O O . ILE A 1 361 ? 24.204 -5.959 -29.804 1.00 94.75 361 ILE A O 1
ATOM 2876 N N . GLY A 1 362 ? 25.106 -6.768 -31.690 1.00 93.62 362 GLY A N 1
ATOM 2877 C CA . GLY A 1 362 ? 25.533 -8.036 -31.097 1.00 93.62 362 GLY A CA 1
ATOM 2878 C C . GLY A 1 362 ? 26.542 -7.846 -29.958 1.00 93.62 362 GLY A C 1
ATOM 2879 O O . GLY A 1 362 ? 26.373 -8.416 -28.883 1.00 93.62 362 GLY A O 1
ATOM 2880 N N . GLU A 1 363 ? 27.573 -7.021 -30.149 1.00 92.06 363 GLU A N 1
ATOM 2881 C CA . GLU A 1 363 ? 28.551 -6.696 -29.101 1.00 92.06 363 GLU A CA 1
ATOM 2882 C C . GLU A 1 363 ? 27.911 -5.948 -27.926 1.00 92.06 363 GLU A C 1
ATOM 2884 O O . GLU A 1 363 ? 28.184 -6.282 -26.776 1.00 92.06 363 GLU A O 1
ATOM 2889 N N . CYS A 1 364 ? 27.004 -5.005 -28.197 1.00 93.44 364 CYS A N 1
ATOM 2890 C CA . CYS A 1 364 ? 26.243 -4.323 -27.153 1.00 93.44 364 CYS A CA 1
ATOM 2891 C C . CYS A 1 364 ? 25.395 -5.292 -26.324 1.00 93.44 364 CYS A C 1
ATOM 2893 O O . CYS A 1 364 ? 25.395 -5.207 -25.100 1.00 93.44 364 CYS A O 1
ATOM 2895 N N . MET A 1 365 ? 24.649 -6.192 -26.968 1.00 94.19 365 MET A N 1
ATOM 2896 C CA . MET A 1 365 ? 23.781 -7.143 -26.270 1.00 94.19 365 MET A CA 1
ATOM 2897 C C . MET A 1 365 ? 24.593 -8.162 -25.467 1.00 94.19 365 MET A C 1
ATOM 2899 O O . MET A 1 365 ? 24.173 -8.542 -24.380 1.00 94.19 365 MET A O 1
ATOM 2903 N N . ALA A 1 366 ? 25.772 -8.559 -25.950 1.00 93.50 366 ALA A N 1
ATOM 2904 C CA . ALA A 1 366 ? 26.667 -9.458 -25.223 1.00 93.50 366 ALA A CA 1
ATOM 2905 C C . ALA A 1 366 ? 27.141 -8.887 -23.872 1.00 93.50 366 ALA A C 1
ATOM 2907 O O . ALA A 1 366 ? 27.360 -9.661 -22.945 1.00 93.50 366 ALA A O 1
ATOM 2908 N N . ASP A 1 367 ? 27.301 -7.562 -23.779 1.00 90.19 367 ASP A N 1
ATOM 2909 C CA . ASP A 1 367 ? 27.750 -6.847 -22.575 1.00 90.19 367 ASP A CA 1
ATOM 2910 C C . ASP A 1 367 ? 26.552 -6.391 -21.717 1.00 90.19 367 ASP A C 1
ATOM 2912 O O . ASP A 1 367 ? 26.369 -6.819 -20.578 1.00 90.19 367 ASP A O 1
ATOM 2916 N N . ALA A 1 368 ? 25.653 -5.583 -22.290 1.00 93.31 368 ALA A N 1
ATOM 2917 C CA . ALA A 1 368 ? 24.561 -4.960 -21.545 1.00 93.31 368 ALA A CA 1
ATOM 2918 C C . ALA A 1 368 ? 23.437 -5.935 -21.166 1.00 93.31 368 ALA A C 1
ATOM 2920 O O . ALA A 1 368 ? 22.929 -5.862 -20.049 1.00 93.31 368 ALA A O 1
ATOM 2921 N N . ALA A 1 369 ? 23.030 -6.855 -22.052 1.00 92.44 369 ALA A N 1
ATOM 2922 C CA . ALA A 1 369 ? 21.860 -7.701 -21.785 1.00 92.44 369 ALA A CA 1
ATOM 2923 C C . ALA A 1 369 ? 22.112 -8.713 -20.659 1.00 92.44 369 ALA A C 1
ATOM 2925 O O . ALA A 1 369 ? 21.182 -9.057 -19.936 1.00 92.44 369 ALA A O 1
ATOM 2926 N N . VAL A 1 370 ? 23.364 -9.147 -20.469 1.00 91.56 370 VAL A N 1
ATOM 2927 C CA . VAL A 1 370 ? 23.752 -10.010 -19.342 1.00 91.56 370 VAL A CA 1
ATOM 2928 C C . VAL A 1 370 ? 23.603 -9.258 -18.021 1.00 91.56 370 VAL A C 1
ATOM 2930 O O . VAL A 1 370 ? 22.979 -9.777 -17.098 1.00 91.56 370 VAL A O 1
ATOM 2933 N N . SER A 1 371 ? 24.108 -8.022 -17.946 1.00 91.94 371 SER A N 1
ATOM 2934 C CA . SER A 1 371 ? 23.960 -7.176 -16.756 1.00 91.94 371 SER A CA 1
ATOM 2935 C C . SER A 1 371 ? 22.488 -6.894 -16.444 1.00 91.94 371 SER A C 1
ATOM 2937 O O . SER A 1 371 ? 22.077 -7.019 -15.295 1.00 91.94 371 SER A O 1
ATOM 2939 N N . ILE A 1 372 ? 21.691 -6.564 -17.465 1.00 93.94 372 ILE A N 1
ATOM 2940 C CA . ILE A 1 372 ? 20.259 -6.262 -17.318 1.00 93.94 372 ILE A CA 1
ATOM 2941 C C . ILE A 1 372 ? 19.463 -7.508 -16.907 1.00 93.94 372 ILE A C 1
ATOM 2943 O O . ILE A 1 372 ? 18.536 -7.415 -16.111 1.00 93.94 372 ILE A O 1
ATOM 2947 N N . LEU A 1 373 ? 19.805 -8.688 -17.433 1.00 93.12 373 LEU A N 1
ATOM 2948 C CA . LEU A 1 373 ? 19.161 -9.935 -17.020 1.00 93.12 373 LEU A CA 1
ATOM 2949 C C . LEU A 1 373 ? 19.418 -10.212 -15.536 1.00 93.12 373 LEU A C 1
ATOM 2951 O O . LEU A 1 373 ? 18.504 -10.632 -14.833 1.00 93.12 373 LEU A O 1
ATOM 2955 N N . ILE A 1 374 ? 20.648 -9.985 -15.063 1.00 91.69 374 ILE A N 1
ATOM 2956 C CA . ILE A 1 374 ? 20.994 -10.186 -13.654 1.00 91.69 374 ILE A CA 1
ATOM 2957 C C . ILE A 1 374 ? 20.173 -9.242 -12.776 1.00 91.69 374 ILE A C 1
ATOM 2959 O O . ILE A 1 374 ? 19.531 -9.727 -11.850 1.00 91.69 374 ILE A O 1
ATOM 2963 N N . THR A 1 375 ? 20.135 -7.942 -13.089 1.00 92.88 375 THR A N 1
ATOM 2964 C CA . THR A 1 375 ? 19.363 -6.964 -12.303 1.00 92.88 375 THR A CA 1
ATOM 2965 C C . THR A 1 375 ? 17.863 -7.264 -12.331 1.00 92.88 375 THR A C 1
ATOM 2967 O O . THR A 1 375 ? 17.227 -7.330 -11.282 1.00 92.88 375 THR A O 1
ATOM 2970 N N . ALA A 1 376 ? 17.298 -7.555 -13.506 1.00 93.00 376 ALA A N 1
ATOM 2971 C CA . ALA A 1 376 ? 15.885 -7.899 -13.639 1.00 93.00 376 ALA A CA 1
ATOM 2972 C C . ALA A 1 376 ? 15.515 -9.176 -12.868 1.00 93.00 376 ALA A C 1
ATOM 2974 O O . ALA A 1 376 ? 14.462 -9.223 -12.235 1.00 93.00 376 ALA A O 1
ATOM 2975 N N . LEU A 1 377 ? 16.373 -10.204 -12.888 1.00 91.94 377 LEU A N 1
ATOM 2976 C CA . LEU A 1 377 ? 16.156 -11.425 -12.112 1.00 91.94 377 LEU A CA 1
ATOM 2977 C C . LEU A 1 377 ? 16.271 -11.167 -10.610 1.00 91.94 377 LEU A C 1
ATOM 2979 O O . LEU A 1 377 ? 15.424 -11.648 -9.864 1.00 91.94 377 LEU A O 1
ATOM 2983 N N . THR A 1 378 ? 17.277 -10.420 -10.148 1.00 94.81 378 THR A N 1
ATOM 2984 C CA . THR A 1 378 ? 17.420 -10.115 -8.715 1.00 94.81 378 THR A CA 1
ATOM 2985 C C . THR A 1 378 ? 16.246 -9.300 -8.191 1.00 94.81 378 THR A C 1
ATOM 2987 O O . THR A 1 378 ? 15.749 -9.594 -7.103 1.00 94.81 378 THR A O 1
ATOM 2990 N N . ASP A 1 379 ? 15.745 -8.342 -8.973 1.00 93.81 379 ASP A N 1
ATOM 2991 C CA . ASP A 1 379 ? 14.581 -7.543 -8.591 1.00 93.81 379 ASP A CA 1
ATOM 2992 C C . ASP A 1 379 ? 13.307 -8.398 -8.612 1.00 93.81 379 ASP A C 1
ATOM 2994 O O . ASP A 1 379 ? 12.552 -8.406 -7.638 1.00 93.81 379 ASP A O 1
ATOM 2998 N N . ALA A 1 380 ? 13.095 -9.197 -9.665 1.00 92.38 380 ALA A N 1
ATOM 2999 C CA . ALA A 1 380 ? 11.957 -10.111 -9.757 1.00 92.38 380 ALA A CA 1
ATOM 3000 C C . ALA A 1 380 ? 11.950 -11.148 -8.622 1.00 92.38 380 ALA A C 1
ATOM 3002 O O . ALA A 1 380 ? 10.895 -11.414 -8.052 1.00 92.38 380 ALA A O 1
ATOM 3003 N N . PHE A 1 381 ? 13.108 -11.695 -8.234 1.00 94.06 381 PHE A N 1
ATOM 3004 C CA . PHE A 1 381 ? 13.208 -12.585 -7.076 1.00 94.06 381 PHE A CA 1
ATOM 3005 C C . PHE A 1 381 ? 12.944 -11.847 -5.764 1.00 94.06 381 PHE A C 1
ATOM 3007 O O . PHE A 1 381 ? 12.239 -12.383 -4.913 1.00 94.06 381 PHE A O 1
ATOM 3014 N N . SER A 1 382 ? 13.444 -10.620 -5.603 1.00 94.38 382 SER A N 1
ATOM 3015 C CA . SER A 1 382 ? 13.208 -9.818 -4.396 1.00 94.38 382 SER A CA 1
ATOM 3016 C C . SER A 1 382 ? 11.717 -9.523 -4.199 1.00 94.38 382 SER A C 1
ATOM 3018 O O . SER A 1 382 ? 11.175 -9.761 -3.119 1.00 94.38 382 SER A O 1
ATOM 3020 N N . PHE A 1 383 ? 11.016 -9.096 -5.256 1.00 94.69 383 PHE A N 1
ATOM 3021 C CA . PHE A 1 383 ? 9.560 -8.923 -5.216 1.00 94.69 383 PHE A CA 1
ATOM 3022 C C . PHE A 1 383 ? 8.813 -10.257 -5.139 1.00 94.69 383 PHE A C 1
ATOM 3024 O O . PHE A 1 383 ? 7.792 -10.335 -4.462 1.00 94.69 383 PHE A O 1
ATOM 3031 N N . GLY A 1 384 ? 9.337 -11.316 -5.757 1.00 93.94 384 GLY A N 1
ATOM 3032 C CA . GLY A 1 384 ? 8.811 -12.677 -5.654 1.00 93.94 384 GLY A CA 1
ATOM 3033 C C . GLY A 1 384 ? 8.815 -13.203 -4.217 1.00 93.94 384 GLY A C 1
ATOM 3034 O O . GLY A 1 384 ? 7.824 -13.761 -3.768 1.00 93.94 384 GLY A O 1
ATOM 3035 N N . VAL A 1 385 ? 9.872 -12.955 -3.440 1.00 94.81 385 VAL A N 1
ATOM 3036 C CA . VAL A 1 385 ? 9.891 -13.278 -2.001 1.00 94.81 385 VAL A CA 1
ATOM 3037 C C . VAL A 1 385 ? 8.833 -12.463 -1.244 1.00 94.81 385 VAL A C 1
ATOM 3039 O O . VAL A 1 385 ? 8.181 -12.981 -0.338 1.00 94.81 385 VAL A O 1
ATOM 3042 N N . GLY A 1 386 ? 8.590 -11.217 -1.656 1.00 93.12 386 GLY A N 1
ATOM 3043 C CA . GLY A 1 386 ? 7.535 -10.366 -1.100 1.00 93.12 386 GLY A CA 1
ATOM 3044 C C . GLY A 1 386 ? 6.110 -10.913 -1.273 1.00 93.12 386 GLY A C 1
ATOM 3045 O O . GLY A 1 386 ? 5.230 -10.585 -0.473 1.00 93.12 386 GLY A O 1
ATOM 3046 N N . THR A 1 387 ? 5.860 -11.811 -2.235 1.00 92.06 387 THR A N 1
ATOM 3047 C CA . THR A 1 387 ? 4.535 -12.438 -2.400 1.00 92.06 387 THR A CA 1
ATOM 3048 C C . THR A 1 387 ? 4.219 -13.465 -1.308 1.00 92.06 387 THR A C 1
ATOM 3050 O O . THR A 1 387 ? 3.068 -13.860 -1.168 1.00 92.06 387 THR A O 1
ATOM 3053 N N . ILE A 1 388 ? 5.216 -13.892 -0.522 1.00 93.06 388 ILE A N 1
ATOM 3054 C CA . ILE A 1 388 ? 5.053 -14.836 0.601 1.00 93.06 388 ILE A CA 1
ATOM 3055 C C . ILE A 1 388 ? 4.549 -14.119 1.870 1.00 93.06 388 ILE A C 1
ATOM 3057 O O . ILE A 1 388 ? 4.134 -14.761 2.833 1.00 93.06 388 ILE A O 1
ATOM 3061 N N . THR A 1 389 ? 4.556 -12.780 1.892 1.00 91.88 389 THR A N 1
ATOM 3062 C CA . THR A 1 389 ? 4.026 -11.991 3.020 1.00 91.88 389 THR A CA 1
ATOM 3063 C C . THR A 1 389 ? 2.565 -12.342 3.290 1.00 91.88 389 THR A C 1
ATOM 3065 O O . THR A 1 389 ? 1.859 -12.690 2.368 1.00 91.88 389 THR A O 1
ATOM 3068 N N . THR A 1 390 ? 2.066 -12.262 4.523 1.00 90.56 390 THR A N 1
ATOM 3069 C CA . THR A 1 390 ? 0.665 -12.628 4.835 1.00 90.56 390 THR A CA 1
ATOM 3070 C C . THR A 1 390 ? -0.329 -11.475 4.657 1.00 90.56 390 THR A C 1
ATOM 3072 O O . THR A 1 390 ? -1.533 -11.674 4.814 1.00 90.56 390 THR A O 1
ATOM 3075 N N . ILE A 1 391 ? 0.161 -10.266 4.354 1.00 91.25 391 ILE A N 1
ATOM 3076 C CA . ILE A 1 391 ? -0.627 -9.033 4.218 1.00 91.25 391 ILE A CA 1
ATOM 3077 C C . ILE A 1 391 ? -1.039 -8.854 2.745 1.00 91.25 391 ILE A C 1
ATOM 3079 O O . ILE A 1 391 ? -0.166 -8.569 1.917 1.00 91.25 391 ILE A O 1
ATOM 3083 N N . PRO A 1 392 ? -2.341 -8.941 2.399 1.00 91.88 392 PRO A N 1
ATOM 3084 C CA . PRO A 1 392 ? -2.804 -8.914 1.007 1.00 91.88 392 PRO A CA 1
ATOM 3085 C C . PRO A 1 392 ? -2.361 -7.689 0.214 1.00 91.88 392 PRO A C 1
ATOM 3087 O O . PRO A 1 392 ? -1.983 -7.808 -0.948 1.00 91.88 392 PRO A O 1
ATOM 3090 N N . ALA A 1 393 ? -2.362 -6.505 0.831 1.00 89.88 393 ALA A N 1
ATOM 3091 C CA . ALA A 1 393 ? -1.954 -5.277 0.157 1.00 89.88 393 ALA A CA 1
ATOM 3092 C C . ALA A 1 393 ? -0.517 -5.347 -0.390 1.00 89.88 393 ALA A C 1
ATOM 3094 O O . ALA A 1 393 ? -0.265 -4.910 -1.514 1.00 89.88 393 ALA A O 1
ATOM 3095 N N . VAL A 1 394 ? 0.405 -5.920 0.393 1.00 92.19 394 VAL A N 1
ATOM 3096 C CA . VAL A 1 394 ? 1.820 -6.075 0.027 1.00 92.19 394 VAL A CA 1
ATOM 3097 C C . VAL A 1 394 ? 1.989 -7.217 -0.971 1.00 92.19 394 VAL A C 1
ATOM 3099 O O . VAL A 1 394 ? 2.670 -7.034 -1.975 1.00 92.19 394 VAL A O 1
ATOM 3102 N N . GLN A 1 395 ? 1.313 -8.352 -0.756 1.00 93.94 395 GLN A N 1
ATOM 3103 C CA . GLN A 1 395 ? 1.310 -9.473 -1.703 1.00 93.94 395 GLN A CA 1
ATOM 3104 C C . GLN A 1 395 ? 0.899 -9.024 -3.110 1.00 93.94 395 GLN A C 1
ATOM 3106 O O . GLN A 1 395 ? 1.624 -9.275 -4.071 1.00 93.94 395 GLN A O 1
ATOM 3111 N N . ILE A 1 396 ? -0.238 -8.325 -3.226 1.00 93.88 396 ILE A N 1
ATOM 3112 C CA . ILE A 1 396 ? -0.763 -7.815 -4.497 1.00 93.88 396 ILE A CA 1
ATOM 3113 C C . ILE A 1 396 ? 0.267 -6.875 -5.132 1.00 93.88 396 ILE A C 1
ATOM 3115 O O . ILE A 1 396 ? 0.668 -7.088 -6.273 1.00 93.88 396 ILE A O 1
ATOM 3119 N N . PHE A 1 397 ? 0.776 -5.888 -4.390 1.00 93.69 397 PHE A N 1
ATOM 3120 C CA . PHE A 1 397 ? 1.805 -4.974 -4.894 1.00 93.69 397 PHE A CA 1
ATOM 3121 C C . PHE A 1 397 ? 3.051 -5.708 -5.428 1.00 93.69 397 PHE A C 1
ATOM 3123 O O . PHE A 1 397 ? 3.543 -5.392 -6.515 1.00 93.69 397 PHE A O 1
ATOM 3130 N N . CYS A 1 398 ? 3.534 -6.720 -4.706 1.00 95.62 398 CYS A N 1
ATOM 3131 C CA . CYS A 1 398 ? 4.687 -7.528 -5.093 1.00 95.62 398 CYS A CA 1
ATOM 3132 C C . CYS A 1 398 ? 4.432 -8.375 -6.350 1.00 95.62 398 CYS A C 1
ATOM 3134 O O . CYS A 1 398 ? 5.303 -8.432 -7.216 1.00 95.62 398 CYS A O 1
ATOM 3136 N N . ILE A 1 399 ? 3.246 -8.981 -6.494 1.00 95.56 399 ILE A N 1
ATOM 3137 C CA . ILE A 1 399 ? 2.858 -9.746 -7.694 1.00 95.56 399 ILE A CA 1
ATOM 3138 C C . ILE A 1 399 ? 2.847 -8.833 -8.925 1.00 95.56 399 ILE A C 1
ATOM 3140 O O . ILE A 1 399 ? 3.471 -9.154 -9.941 1.00 95.56 399 ILE A O 1
ATOM 3144 N N . TYR A 1 400 ? 2.189 -7.673 -8.817 1.00 95.88 400 TYR A N 1
ATOM 3145 C CA . TYR A 1 400 ? 2.120 -6.688 -9.897 1.00 95.88 400 TYR A CA 1
ATOM 3146 C C . TYR A 1 400 ? 3.515 -6.188 -10.291 1.00 95.88 400 TYR A C 1
ATOM 3148 O O . TYR A 1 400 ? 3.861 -6.202 -11.474 1.00 95.88 400 TYR A O 1
ATOM 3156 N N . THR A 1 401 ? 4.350 -5.828 -9.312 1.00 95.56 401 THR A N 1
ATOM 3157 C CA . THR A 1 401 ? 5.705 -5.309 -9.565 1.00 95.56 401 THR A CA 1
ATOM 3158 C C . THR A 1 401 ? 6.624 -6.372 -10.167 1.00 95.56 401 THR A C 1
ATOM 3160 O O . THR A 1 401 ? 7.346 -6.088 -11.121 1.00 95.56 401 THR A O 1
ATOM 3163 N N . CYS A 1 402 ? 6.568 -7.613 -9.672 1.00 95.94 402 CYS A N 1
ATOM 3164 C CA . CYS A 1 402 ? 7.340 -8.732 -10.215 1.00 95.94 402 CYS A CA 1
ATOM 3165 C C . CYS A 1 402 ? 6.996 -8.983 -11.693 1.00 95.94 402 CYS A C 1
ATOM 3167 O O . CYS A 1 402 ? 7.888 -9.015 -12.543 1.00 95.94 402 CYS A O 1
ATOM 3169 N N . CYS A 1 403 ? 5.702 -9.066 -12.026 1.00 95.88 403 CYS A N 1
ATOM 3170 C CA . CYS A 1 403 ? 5.254 -9.232 -13.409 1.00 95.88 403 CYS A CA 1
ATOM 3171 C C . CYS A 1 403 ? 5.676 -8.044 -14.296 1.00 95.88 403 CYS A C 1
ATOM 3173 O O . CYS A 1 403 ? 6.187 -8.246 -15.400 1.00 95.88 403 CYS A O 1
ATOM 3175 N N . ALA A 1 404 ? 5.539 -6.811 -13.795 1.00 96.69 404 ALA A N 1
ATOM 3176 C CA . ALA A 1 404 ? 5.933 -5.596 -14.506 1.00 96.69 404 ALA A CA 1
ATOM 3177 C C . ALA A 1 404 ? 7.431 -5.551 -14.821 1.00 96.69 404 ALA A C 1
ATOM 3179 O O . ALA A 1 404 ? 7.801 -5.192 -15.939 1.00 96.69 404 ALA A O 1
ATOM 3180 N N . LEU A 1 405 ? 8.298 -5.952 -13.890 1.00 95.56 405 LEU A N 1
ATOM 3181 C CA . LEU A 1 405 ? 9.744 -5.997 -14.115 1.00 95.56 405 LEU A CA 1
ATOM 3182 C C . LEU A 1 405 ? 10.133 -7.066 -15.141 1.00 95.56 405 LEU A C 1
ATOM 3184 O O . LEU A 1 405 ? 10.924 -6.783 -16.042 1.00 95.56 405 LEU A O 1
ATOM 3188 N N . VAL A 1 406 ? 9.529 -8.258 -15.071 1.00 95.31 406 VAL A N 1
ATOM 3189 C CA . VAL A 1 406 ? 9.767 -9.332 -16.051 1.00 95.31 406 VAL A CA 1
ATOM 3190 C C . VAL A 1 406 ? 9.325 -8.902 -17.453 1.00 95.31 406 VAL A C 1
ATOM 3192 O O . VAL A 1 406 ? 10.090 -9.045 -18.408 1.00 95.31 406 VAL A O 1
ATOM 3195 N N . LEU A 1 407 ? 8.129 -8.323 -17.598 1.00 96.12 407 LEU A N 1
ATOM 3196 C CA . LEU A 1 407 ? 7.647 -7.826 -18.893 1.00 96.12 407 LEU A CA 1
ATOM 3197 C C . LEU A 1 407 ? 8.475 -6.639 -19.400 1.00 96.12 407 LEU A C 1
ATOM 3199 O O . LEU A 1 407 ? 8.793 -6.583 -20.586 1.00 96.12 407 LEU A O 1
ATOM 3203 N N . THR A 1 408 ? 8.898 -5.733 -18.515 1.00 95.44 408 THR A N 1
ATOM 3204 C CA . THR A 1 408 ? 9.785 -4.615 -18.875 1.00 95.44 408 THR A CA 1
ATOM 3205 C C . THR A 1 408 ? 11.131 -5.120 -19.390 1.00 95.44 408 THR A C 1
ATOM 3207 O O . THR A 1 408 ? 11.631 -4.599 -20.386 1.00 95.44 408 THR A O 1
ATOM 3210 N N . PHE A 1 409 ? 11.698 -6.165 -18.779 1.00 95.56 409 PHE A N 1
ATOM 3211 C CA . PHE A 1 409 ? 12.904 -6.828 -19.278 1.00 95.56 409 PHE A CA 1
ATOM 3212 C C . PHE A 1 409 ? 12.691 -7.444 -20.667 1.00 95.56 409 PHE A C 1
ATOM 3214 O O . PHE A 1 409 ? 13.496 -7.218 -21.573 1.00 95.56 409 PHE A O 1
ATOM 3221 N N . LEU A 1 410 ? 11.591 -8.179 -20.866 1.00 95.69 410 LEU A N 1
ATOM 3222 C CA . LEU A 1 410 ? 11.268 -8.784 -22.161 1.00 95.69 410 LEU A CA 1
ATOM 3223 C C . LEU A 1 410 ? 11.094 -7.725 -23.258 1.00 95.69 410 LEU A C 1
ATOM 3225 O O . LEU A 1 410 ? 11.600 -7.899 -24.368 1.00 95.69 410 LEU A O 1
ATOM 3229 N N . TYR A 1 411 ? 10.440 -6.603 -22.956 1.00 96.62 411 TYR A N 1
ATOM 3230 C CA . TYR A 1 411 ? 10.313 -5.480 -23.886 1.00 96.62 411 TYR A CA 1
ATOM 3231 C C . TYR A 1 411 ? 11.637 -4.740 -24.101 1.00 96.62 411 TYR A C 1
ATOM 3233 O O . TYR A 1 411 ? 11.948 -4.357 -25.228 1.00 96.62 411 TYR A O 1
ATOM 3241 N N . GLN A 1 412 ? 12.496 -4.654 -23.084 1.00 95.38 412 GLN A N 1
ATOM 3242 C CA . GLN A 1 412 ? 13.832 -4.075 -23.219 1.00 95.38 412 GLN A CA 1
ATOM 3243 C C . GLN A 1 412 ? 14.686 -4.842 -24.248 1.00 95.38 412 GLN A C 1
ATOM 3245 O O . GLN A 1 412 ? 15.305 -4.234 -25.125 1.00 95.38 412 GLN A O 1
ATOM 3250 N N . ILE A 1 413 ? 14.698 -6.179 -24.190 1.00 94.88 413 ILE A N 1
ATOM 3251 C CA . ILE A 1 413 ? 15.479 -7.004 -25.130 1.00 94.88 413 ILE A CA 1
ATOM 3252 C C . ILE A 1 413 ? 14.826 -7.138 -26.514 1.00 94.88 413 ILE A C 1
ATOM 3254 O O . ILE A 1 413 ? 15.527 -7.453 -27.471 1.00 94.88 413 ILE A O 1
ATOM 3258 N N . THR A 1 414 ? 13.519 -6.881 -26.642 1.00 95.12 414 THR A N 1
ATOM 3259 C CA . THR A 1 414 ? 12.784 -6.950 -27.917 1.00 95.12 414 THR A CA 1
ATOM 3260 C C . THR A 1 414 ? 12.560 -5.558 -28.513 1.00 95.12 414 THR A C 1
ATOM 3262 O O . THR A 1 414 ? 13.314 -5.135 -29.391 1.00 95.12 414 THR A O 1
ATOM 3265 N N . PHE A 1 415 ? 11.561 -4.831 -28.013 1.00 96.19 415 PHE A N 1
ATOM 3266 C CA . PHE A 1 415 ? 11.132 -3.516 -28.484 1.00 96.19 415 PHE A CA 1
ATOM 3267 C C . PHE A 1 415 ? 12.266 -2.487 -28.444 1.00 96.19 415 PHE A C 1
ATOM 3269 O O . PHE A 1 415 ? 12.606 -1.897 -29.474 1.00 96.19 415 PHE A O 1
ATOM 3276 N N . PHE A 1 416 ? 12.906 -2.295 -27.287 1.00 95.62 416 PHE A N 1
ATOM 3277 C CA . PHE A 1 416 ? 13.952 -1.277 -27.166 1.00 95.62 416 PHE A CA 1
ATOM 3278 C C . PHE A 1 416 ? 15.222 -1.645 -27.948 1.00 95.62 416 PHE A C 1
ATOM 3280 O O . PHE A 1 416 ? 15.803 -0.790 -28.620 1.00 95.62 416 PHE A O 1
ATOM 3287 N N . CYS A 1 417 ? 15.632 -2.918 -27.935 1.00 95.50 417 CYS A N 1
ATOM 3288 C CA . CYS A 1 417 ? 16.747 -3.406 -28.753 1.00 95.50 417 CYS A CA 1
ATOM 3289 C C . CYS A 1 417 ? 16.509 -3.166 -30.256 1.00 95.50 417 CYS A C 1
ATOM 3291 O O . CYS A 1 417 ? 17.400 -2.680 -30.961 1.00 95.50 417 CYS A O 1
ATOM 3293 N N . ALA A 1 418 ? 15.294 -3.429 -30.747 1.00 95.75 418 ALA A N 1
ATOM 3294 C CA . ALA A 1 418 ? 14.931 -3.190 -32.139 1.00 95.75 418 ALA A CA 1
ATOM 3295 C C . ALA A 1 418 ? 14.990 -1.695 -32.499 1.00 95.75 418 ALA A C 1
ATOM 3297 O O . ALA A 1 418 ? 15.598 -1.333 -33.511 1.00 95.75 418 ALA A O 1
ATOM 3298 N N . LEU A 1 419 ? 14.467 -0.809 -31.645 1.00 94.81 419 LEU A N 1
ATOM 3299 C CA . LEU A 1 419 ? 14.573 0.644 -31.835 1.00 94.81 419 LEU A CA 1
ATOM 3300 C C . LEU A 1 419 ? 16.024 1.138 -31.800 1.00 94.81 419 LEU A C 1
ATOM 3302 O O . LEU A 1 419 ? 16.418 1.980 -32.608 1.00 94.81 419 LEU A O 1
ATOM 3306 N N . LEU A 1 420 ? 16.845 0.585 -30.908 1.00 94.19 420 LEU A N 1
ATOM 3307 C CA . LEU A 1 420 ? 18.270 0.892 -30.829 1.00 94.19 420 LEU A CA 1
ATOM 3308 C C . LEU A 1 420 ? 19.019 0.443 -32.092 1.00 94.19 420 LEU A C 1
ATOM 3310 O O . LEU A 1 420 ? 19.915 1.155 -32.553 1.00 94.19 420 LEU A O 1
ATOM 3314 N N . SER A 1 421 ? 18.639 -0.688 -32.694 1.00 94.00 421 SER A N 1
ATOM 3315 C CA . SER A 1 421 ? 19.223 -1.143 -33.960 1.00 94.00 421 SER A CA 1
ATOM 3316 C C . SER A 1 421 ? 18.878 -0.208 -35.128 1.00 94.00 421 SER A C 1
ATOM 3318 O O . SER A 1 421 ? 19.775 0.179 -35.879 1.00 94.00 421 SER A O 1
ATOM 3320 N N . LEU A 1 422 ? 17.628 0.270 -35.217 1.00 92.69 422 LEU A N 1
ATOM 3321 C CA . LEU A 1 422 ? 17.213 1.284 -36.196 1.00 92.69 422 LEU A CA 1
ATOM 3322 C C . LEU A 1 422 ? 17.946 2.613 -35.991 1.00 92.69 422 LEU A C 1
ATOM 3324 O O . LEU A 1 422 ? 18.484 3.175 -36.944 1.00 92.69 422 LEU A O 1
ATOM 3328 N N . ALA A 1 423 ? 18.048 3.081 -34.745 1.00 91.44 423 ALA A N 1
ATOM 3329 C CA . ALA A 1 423 ? 18.792 4.294 -34.420 1.00 91.44 423 ALA A CA 1
ATOM 3330 C C . ALA A 1 423 ? 20.280 4.172 -34.792 1.00 91.44 423 ALA A C 1
ATOM 3332 O O . ALA A 1 423 ? 20.888 5.133 -35.263 1.00 91.44 423 ALA A O 1
ATOM 3333 N N . THR A 1 424 ? 20.869 2.986 -34.625 1.00 90.44 424 THR A N 1
ATOM 3334 C CA . THR A 1 424 ? 22.264 2.711 -35.002 1.00 90.44 424 THR A CA 1
ATOM 3335 C C . THR A 1 424 ? 22.443 2.659 -36.520 1.00 90.44 424 THR A C 1
ATOM 3337 O O . THR A 1 424 ? 23.457 3.132 -37.035 1.00 90.44 424 THR A O 1
ATOM 3340 N N . LYS A 1 425 ? 21.444 2.158 -37.256 1.00 90.19 425 LYS A N 1
ATOM 3341 C CA . LYS A 1 425 ? 21.413 2.218 -38.723 1.00 90.19 425 LYS A CA 1
ATOM 3342 C C . LYS A 1 425 ? 21.356 3.663 -39.226 1.00 90.19 425 LYS A C 1
ATOM 3344 O O . LYS A 1 425 ? 22.147 4.042 -40.085 1.00 90.19 425 LYS A O 1
ATOM 3349 N N . TRP A 1 426 ? 20.497 4.498 -38.642 1.00 88.75 426 TRP A N 1
ATOM 3350 C CA . TRP A 1 426 ? 20.436 5.928 -38.972 1.00 88.75 426 TRP A CA 1
ATOM 3351 C C . TRP A 1 426 ? 21.729 6.673 -38.620 1.00 88.75 426 TRP A C 1
ATOM 3353 O O . TRP A 1 426 ? 22.153 7.551 -39.372 1.00 88.75 426 TRP A O 1
ATOM 3363 N N . GLU A 1 427 ? 22.389 6.289 -37.522 1.00 87.31 427 GLU A N 1
ATOM 3364 C CA . GLU A 1 427 ? 23.707 6.812 -37.147 1.00 87.31 427 GLU A CA 1
ATOM 3365 C C . GLU A 1 427 ? 24.776 6.466 -38.197 1.00 87.31 427 GLU A C 1
ATOM 3367 O O . GLU A 1 427 ? 25.590 7.324 -38.543 1.00 87.31 427 GLU A O 1
ATOM 3372 N N . ALA A 1 428 ? 24.774 5.233 -38.718 1.00 85.44 428 ALA A N 1
ATOM 3373 C CA . ALA A 1 428 ? 25.709 4.793 -39.756 1.00 85.44 428 ALA A CA 1
ATOM 3374 C C . ALA A 1 428 ? 25.507 5.555 -41.079 1.00 85.44 428 ALA A C 1
ATOM 3376 O O . ALA A 1 428 ? 26.478 5.907 -41.746 1.00 85.44 428 ALA A O 1
ATOM 3377 N N . GLU A 1 429 ? 24.257 5.882 -41.415 1.00 84.94 429 GLU A N 1
ATOM 3378 C CA . GLU A 1 429 ? 23.892 6.674 -42.596 1.00 84.94 429 GLU A CA 1
ATOM 3379 C C . GLU A 1 429 ? 24.113 8.193 -42.410 1.00 84.94 429 GLU A C 1
ATOM 3381 O O . GLU A 1 429 ? 23.975 8.967 -43.356 1.00 84.94 429 GLU A O 1
ATOM 3386 N N . GLY A 1 430 ? 24.478 8.649 -41.203 1.00 81.81 430 GLY A N 1
ATOM 3387 C CA . GLY A 1 430 ? 24.732 10.064 -40.907 1.00 81.81 430 GLY A CA 1
ATOM 3388 C C . GLY A 1 430 ? 23.473 10.940 -40.900 1.00 81.81 430 GLY A C 1
ATOM 3389 O O . GLY A 1 430 ? 23.553 12.149 -41.157 1.00 81.81 430 GLY A O 1
ATOM 3390 N N . ARG A 1 431 ? 22.308 10.339 -40.631 1.00 84.56 431 ARG A N 1
ATOM 3391 C CA . ARG A 1 431 ? 21.022 11.041 -40.559 1.00 84.56 431 ARG A CA 1
ATOM 3392 C C . ARG A 1 431 ? 20.858 11.788 -39.239 1.00 84.56 431 ARG A C 1
ATOM 3394 O O . ARG A 1 431 ? 21.408 11.410 -38.208 1.00 84.56 431 ARG A O 1
ATOM 3401 N N . HIS A 1 432 ? 20.064 12.846 -39.283 1.00 84.25 432 HIS A N 1
ATOM 3402 C CA . HIS A 1 432 ? 19.675 13.637 -38.131 1.00 84.25 432 HIS A CA 1
ATOM 3403 C C . HIS A 1 432 ? 18.735 12.822 -37.233 1.00 84.25 432 HIS A C 1
ATOM 3405 O O . HIS A 1 432 ? 17.775 12.236 -37.730 1.00 84.25 432 HIS A O 1
ATOM 3411 N N . CYS A 1 433 ? 18.959 12.810 -35.916 1.00 79.38 433 CYS A N 1
ATOM 3412 C CA . CYS A 1 433 ? 18.183 11.968 -35.000 1.00 79.38 433 CYS A CA 1
ATOM 3413 C C . CYS A 1 433 ? 16.689 12.331 -34.907 1.00 79.38 433 CYS A C 1
ATOM 3415 O O . CYS A 1 433 ? 15.886 11.437 -34.676 1.00 79.38 433 CYS A O 1
ATOM 3417 N N . LEU A 1 434 ? 16.323 13.608 -35.093 1.00 80.31 434 LEU A N 1
ATOM 3418 C CA . LEU A 1 434 ? 14.924 14.080 -35.121 1.00 80.31 434 LEU A CA 1
ATOM 3419 C C . LEU A 1 434 ? 14.259 13.988 -36.506 1.00 80.31 434 LEU A C 1
ATOM 3421 O O . LEU A 1 434 ? 13.218 13.358 -36.646 1.00 80.31 434 LEU A O 1
ATOM 3425 N N . TRP A 1 435 ? 14.846 14.623 -37.526 1.00 79.75 435 TRP A N 1
ATOM 3426 C CA . TRP A 1 435 ? 14.222 14.764 -38.850 1.00 79.75 435 TRP A CA 1
ATOM 3427 C C . TRP A 1 435 ? 14.587 13.669 -39.858 1.00 79.75 435 TRP A C 1
ATOM 3429 O O . TRP A 1 435 ? 14.058 13.669 -40.963 1.00 79.75 435 TRP A O 1
ATOM 3439 N N . LEU A 1 436 ? 15.489 12.739 -39.513 1.00 79.50 436 LEU A N 1
ATOM 3440 C CA . LEU A 1 436 ? 15.937 11.630 -40.375 1.00 79.50 436 LEU A CA 1
ATOM 3441 C C . LEU A 1 436 ? 16.519 12.054 -41.742 1.00 79.50 436 LEU A C 1
ATOM 3443 O O . LEU A 1 436 ? 16.725 11.224 -42.629 1.00 79.50 436 LEU A O 1
ATOM 3447 N N . THR A 1 437 ? 16.839 13.334 -41.892 1.00 82.06 437 THR A N 1
ATOM 3448 C CA . THR A 1 437 ? 17.497 13.964 -43.042 1.00 82.06 437 THR A CA 1
ATOM 3449 C C . THR A 1 437 ? 19.023 13.905 -42.910 1.00 82.06 437 THR A C 1
ATOM 3451 O O . THR A 1 437 ? 19.530 13.850 -41.789 1.00 82.06 437 THR A O 1
ATOM 3454 N N . PRO A 1 438 ? 19.801 13.933 -44.007 1.00 80.88 438 PRO A N 1
ATOM 3455 C CA . PRO A 1 438 ? 21.264 13.894 -43.929 1.00 80.88 438 PRO A CA 1
ATOM 3456 C C . PRO A 1 438 ? 21.838 15.135 -43.221 1.00 80.88 438 PRO A C 1
ATOM 3458 O O . PRO A 1 438 ? 21.420 16.260 -43.486 1.00 80.88 438 PRO A O 1
ATOM 3461 N N . THR A 1 439 ? 22.810 14.929 -42.326 1.00 80.62 439 THR A N 1
ATOM 3462 C CA . THR A 1 439 ? 23.487 16.016 -41.592 1.00 80.62 439 THR A CA 1
ATOM 3463 C C . THR A 1 439 ? 24.703 16.574 -42.332 1.00 80.62 439 THR A C 1
ATOM 3465 O O . THR A 1 439 ? 25.324 15.912 -43.175 1.00 80.62 439 THR A O 1
ATOM 3468 N N . ILE A 1 440 ? 25.068 17.809 -41.984 1.00 77.56 440 ILE A N 1
ATOM 3469 C CA . ILE A 1 440 ? 26.216 18.528 -42.533 1.00 77.56 440 ILE A CA 1
ATOM 3470 C C . ILE A 1 440 ? 27.452 18.215 -41.682 1.00 77.56 440 ILE A C 1
ATOM 3472 O O . ILE A 1 440 ? 27.426 18.262 -40.448 1.00 77.56 440 ILE A O 1
ATOM 3476 N N . ALA A 1 441 ? 28.566 17.903 -42.348 1.00 72.88 441 ALA A N 1
ATOM 3477 C CA . ALA A 1 441 ? 29.827 17.641 -41.666 1.00 72.88 441 ALA A CA 1
ATOM 3478 C C . ALA A 1 441 ? 30.358 18.916 -40.969 1.00 72.88 441 ALA A C 1
ATOM 3480 O O . ALA A 1 441 ? 30.266 20.002 -41.548 1.00 72.88 441 ALA A O 1
ATOM 3481 N N . PRO A 1 442 ? 31.015 18.814 -39.793 1.00 65.81 442 PRO A N 1
ATOM 3482 C CA . PRO A 1 442 ? 31.461 19.980 -39.023 1.00 65.81 442 PRO A CA 1
ATOM 3483 C C . PRO A 1 442 ? 32.417 20.917 -39.762 1.00 65.81 442 PRO A C 1
ATOM 3485 O O . PRO A 1 442 ? 32.473 22.104 -39.463 1.00 65.81 442 PRO A O 1
ATOM 3488 N N . LYS A 1 443 ? 33.144 20.391 -40.752 1.00 64.81 443 LYS A N 1
ATOM 3489 C CA . LYS A 1 443 ? 34.088 21.150 -41.579 1.00 64.81 443 LYS A CA 1
ATOM 3490 C C . LYS A 1 443 ? 33.412 22.011 -42.660 1.00 64.81 443 LYS A C 1
ATOM 3492 O O . LYS A 1 443 ? 34.069 22.890 -43.197 1.00 64.81 443 LYS A O 1
ATOM 3497 N N . LEU A 1 444 ? 32.137 21.765 -42.987 1.00 62.84 444 LEU A N 1
ATOM 3498 C CA . LEU A 1 444 ? 31.424 22.395 -44.112 1.00 62.84 444 LEU A CA 1
ATOM 3499 C C . LEU A 1 444 ? 30.360 23.431 -43.693 1.00 62.84 444 LEU A C 1
ATOM 3501 O O . LEU A 1 444 ? 29.761 24.069 -44.553 1.00 62.84 444 LEU A O 1
ATOM 3505 N N . ALA A 1 445 ? 30.086 23.608 -42.396 1.00 63.59 445 ALA A N 1
ATOM 3506 C CA . ALA A 1 445 ? 29.007 24.484 -41.934 1.00 63.59 445 ALA A CA 1
ATOM 3507 C C . ALA A 1 445 ? 29.458 25.958 -41.821 1.00 63.59 445 ALA A C 1
ATOM 3509 O O . ALA A 1 445 ? 30.256 26.305 -40.943 1.00 63.59 445 ALA A O 1
ATOM 3510 N N . SER A 1 446 ? 28.918 26.838 -42.674 1.00 59.75 446 SER A N 1
ATOM 3511 C CA . SER A 1 446 ? 29.250 28.276 -42.720 1.00 59.75 446 SER A CA 1
ATOM 3512 C C . SER A 1 446 ? 28.344 29.175 -41.856 1.00 59.75 446 SER A C 1
ATOM 3514 O O . SER A 1 446 ? 28.847 30.115 -41.252 1.00 59.75 446 SER A O 1
ATOM 3516 N N . SER A 1 447 ? 27.041 28.878 -41.731 1.00 74.88 447 SER A N 1
ATOM 3517 C CA . SER A 1 447 ? 26.054 29.710 -41.001 1.00 74.88 447 SER A CA 1
ATOM 3518 C C . SER A 1 447 ? 25.814 29.257 -39.542 1.00 74.88 447 SER A C 1
ATOM 3520 O O . SER A 1 447 ? 25.788 28.046 -39.293 1.00 74.88 447 SER A O 1
ATOM 3522 N N . PRO A 1 448 ? 25.594 30.172 -38.567 1.00 71.94 448 PRO A N 1
ATOM 3523 C CA . PRO A 1 448 ? 25.353 29.832 -37.156 1.00 71.94 448 PRO A CA 1
ATOM 3524 C C . PRO A 1 448 ? 24.076 29.007 -36.914 1.00 71.94 448 PRO A C 1
ATOM 3526 O O . PRO A 1 448 ? 24.092 28.113 -36.070 1.00 71.94 448 PRO A O 1
ATOM 3529 N N . SER A 1 449 ? 23.001 29.220 -37.683 1.00 71.44 449 SER A N 1
ATOM 3530 C CA . SER A 1 449 ? 21.778 28.399 -37.597 1.00 71.44 449 SER A CA 1
ATOM 3531 C C . SER A 1 449 ? 22.017 26.967 -38.089 1.00 71.44 449 SER A C 1
ATOM 3533 O O . SER A 1 449 ? 21.593 26.001 -37.453 1.00 71.44 449 SER A O 1
ATOM 3535 N N . ASN A 1 450 ? 22.792 26.821 -39.168 1.00 73.00 450 ASN A N 1
ATOM 3536 C CA . ASN A 1 450 ? 23.195 25.520 -39.704 1.00 73.00 450 ASN A CA 1
ATOM 3537 C C . ASN A 1 450 ? 24.161 24.787 -38.764 1.00 73.00 450 ASN A C 1
ATOM 3539 O O . ASN A 1 450 ? 24.108 23.563 -38.657 1.00 73.00 450 ASN A O 1
ATOM 3543 N N . ARG A 1 451 ? 25.006 25.526 -38.035 1.00 69.44 451 ARG A N 1
ATOM 3544 C CA . ARG A 1 451 ? 25.856 24.966 -36.977 1.00 69.44 451 ARG A CA 1
ATOM 3545 C C . ARG A 1 451 ? 25.039 24.492 -35.776 1.00 69.44 451 ARG A C 1
ATOM 3547 O O . ARG A 1 451 ? 25.331 23.441 -35.228 1.00 69.44 451 ARG A O 1
ATOM 3554 N N . LEU A 1 452 ? 23.996 25.213 -35.378 1.00 74.06 452 LEU A N 1
ATOM 3555 C CA . LEU A 1 452 ? 23.197 24.810 -34.222 1.00 74.06 452 LEU A CA 1
ATOM 3556 C C . LEU A 1 452 ? 22.331 23.569 -34.497 1.00 74.06 452 LEU A C 1
ATOM 3558 O O . LEU A 1 452 ? 22.244 22.688 -33.644 1.00 74.06 452 LEU A O 1
ATOM 3562 N N . LEU A 1 453 ? 21.712 23.485 -35.680 1.00 76.94 453 LEU A N 1
ATOM 3563 C CA . LEU A 1 453 ? 20.645 22.514 -35.958 1.00 76.94 453 LEU A CA 1
ATOM 3564 C C . LEU A 1 453 ? 21.047 21.338 -36.861 1.00 76.94 453 LEU A C 1
ATOM 3566 O O . LEU A 1 453 ? 20.339 20.343 -36.875 1.00 76.94 453 LEU A O 1
ATOM 3570 N N . TRP A 1 454 ? 22.150 21.415 -37.618 1.00 77.69 454 TRP A N 1
ATOM 3571 C CA . TRP A 1 454 ? 22.417 20.448 -38.702 1.00 77.69 454 TRP A CA 1
ATOM 3572 C C . TRP A 1 454 ? 23.791 19.761 -38.642 1.00 77.69 454 TRP A C 1
ATOM 3574 O O . TRP A 1 454 ? 24.146 19.026 -39.566 1.00 77.69 454 TRP A O 1
ATOM 3584 N N . LEU A 1 455 ? 24.567 19.960 -37.571 1.00 78.88 455 LEU A N 1
ATOM 3585 C CA . LEU A 1 455 ? 25.887 19.341 -37.393 1.00 78.88 455 LEU A CA 1
ATOM 3586 C C . LEU A 1 455 ? 25.811 17.842 -37.067 1.00 78.88 455 LEU A C 1
ATOM 3588 O O . LEU A 1 455 ? 25.078 17.420 -36.172 1.00 78.88 455 LEU A O 1
ATOM 3592 N N . GLY A 1 456 ? 26.657 17.047 -37.730 1.00 77.69 456 GLY A N 1
ATOM 3593 C CA . GLY A 1 456 ? 26.791 15.614 -37.459 1.00 77.69 456 GLY A CA 1
ATOM 3594 C C . GLY A 1 456 ? 28.186 15.055 -37.738 1.00 77.69 456 GLY A C 1
ATOM 3595 O O . GLY A 1 456 ? 28.746 15.254 -38.818 1.00 77.69 456 GLY A O 1
ATOM 3596 N N . SER A 1 457 ? 28.774 14.321 -36.785 1.00 77.94 457 SER A N 1
ATOM 3597 C CA . SER A 1 457 ? 30.088 13.687 -36.999 1.00 77.94 457 SER A CA 1
ATOM 3598 C C . SER A 1 457 ? 29.968 12.381 -37.788 1.00 77.94 457 SER A C 1
ATOM 3600 O O . SER A 1 457 ? 29.288 11.455 -37.346 1.00 77.94 457 SER A O 1
ATOM 3602 N N . ARG A 1 458 ? 30.734 12.222 -38.874 1.00 78.31 458 ARG A N 1
ATOM 3603 C CA . ARG A 1 458 ? 30.817 10.956 -39.632 1.00 78.31 458 ARG A CA 1
ATOM 3604 C C . ARG A 1 458 ? 31.865 9.987 -39.054 1.00 78.31 458 ARG A C 1
ATOM 3606 O O . ARG A 1 458 ? 32.800 10.452 -38.394 1.00 78.31 458 ARG A O 1
ATOM 3613 N N . PRO A 1 459 ? 31.695 8.661 -39.223 1.00 73.31 459 PRO A N 1
ATOM 3614 C CA . PRO A 1 459 ? 32.733 7.690 -38.883 1.00 73.31 459 PRO A CA 1
ATOM 3615 C C . PRO A 1 459 ? 33.949 7.856 -39.806 1.00 73.31 459 PRO A C 1
ATOM 3617 O O . PRO A 1 459 ? 33.817 8.233 -40.969 1.00 73.31 459 PRO A O 1
ATOM 3620 N N . HIS A 1 460 ? 35.139 7.604 -39.267 1.00 73.44 460 HIS A N 1
ATOM 3621 C CA . HIS A 1 460 ? 36.382 7.569 -40.030 1.00 73.44 460 HIS A CA 1
ATOM 3622 C C . HIS A 1 460 ? 36.501 6.211 -40.745 1.00 73.44 460 HIS A C 1
ATOM 3624 O O . HIS A 1 460 ? 36.189 5.198 -40.114 1.00 73.44 460 HIS A O 1
ATOM 3630 N N . PRO A 1 461 ? 36.955 6.162 -42.013 1.00 70.06 461 PRO A N 1
ATOM 3631 C CA . PRO A 1 461 ? 37.025 4.924 -42.799 1.00 70.06 461 PRO A CA 1
ATOM 3632 C C . PRO A 1 461 ? 37.935 3.852 -42.183 1.00 70.06 461 PRO A C 1
ATOM 3634 O O . PRO A 1 461 ? 37.662 2.667 -42.327 1.00 70.06 461 PRO A O 1
ATOM 3637 N N . ASP A 1 462 ? 38.983 4.255 -41.460 1.00 72.81 462 ASP A N 1
ATOM 3638 C CA . ASP A 1 462 ? 39.845 3.325 -40.719 1.00 72.81 462 ASP A CA 1
ATOM 3639 C C . ASP A 1 462 ? 39.200 2.884 -39.381 1.00 72.81 462 ASP A C 1
ATOM 3641 O O . ASP A 1 462 ? 39.036 3.723 -38.484 1.00 72.81 462 ASP A O 1
ATOM 3645 N N . PRO A 1 463 ? 38.855 1.593 -39.195 1.00 70.81 463 PRO A N 1
ATOM 3646 C CA . PRO A 1 463 ? 38.166 1.095 -38.005 1.00 70.81 463 PRO A CA 1
ATOM 3647 C C . PRO A 1 463 ? 38.975 1.217 -36.707 1.00 70.81 463 PRO A C 1
ATOM 3649 O O . PRO A 1 463 ?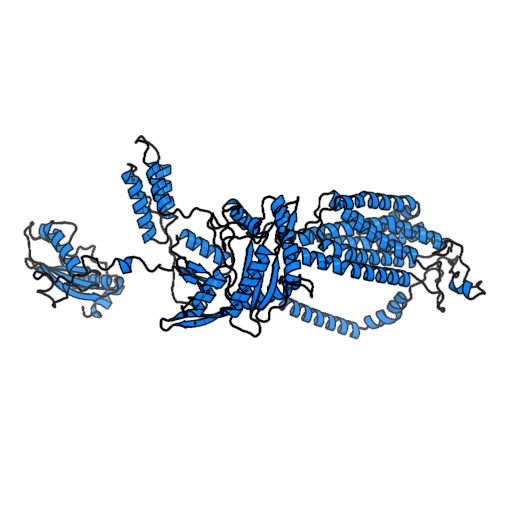 38.371 1.258 -35.635 1.00 70.81 463 PRO A O 1
ATOM 3652 N N . LYS A 1 464 ? 40.312 1.318 -36.768 1.00 72.12 464 LYS A N 1
ATOM 3653 C CA . LYS A 1 464 ? 41.163 1.474 -35.571 1.00 72.12 464 LYS A CA 1
ATOM 3654 C C . LYS A 1 464 ? 41.344 2.931 -35.131 1.00 72.12 464 LYS A C 1
ATOM 3656 O O . LYS A 1 464 ? 41.927 3.184 -34.077 1.00 72.12 464 LYS A O 1
ATOM 3661 N N . HIS A 1 465 ? 40.843 3.903 -35.896 1.00 72.81 465 HIS A N 1
ATOM 3662 C CA . HIS A 1 465 ? 41.033 5.314 -35.572 1.00 72.81 465 HIS A CA 1
ATOM 3663 C C . HIS A 1 465 ? 40.279 5.711 -34.288 1.00 72.81 465 HIS A C 1
ATOM 3665 O O . HIS A 1 465 ? 39.069 5.518 -34.161 1.00 72.81 465 HIS A O 1
ATOM 3671 N N . ALA A 1 466 ? 40.961 6.404 -33.367 1.00 65.00 466 ALA A N 1
ATOM 3672 C CA . ALA A 1 466 ? 40.419 6.872 -32.081 1.00 65.00 466 ALA A CA 1
ATOM 3673 C C . ALA A 1 466 ? 39.192 7.818 -32.167 1.00 65.00 466 ALA A C 1
ATOM 3675 O O . ALA A 1 466 ? 38.586 8.150 -31.151 1.00 65.00 466 ALA A O 1
ATOM 3676 N N . SER A 1 467 ? 38.804 8.285 -33.360 1.00 65.50 467 SER A N 1
ATOM 3677 C CA . SER A 1 467 ? 37.590 9.085 -33.583 1.00 65.50 467 SER A CA 1
ATOM 3678 C C . SER A 1 467 ? 36.331 8.221 -33.664 1.00 65.50 467 SER A C 1
ATOM 3680 O O . SER A 1 467 ? 35.225 8.740 -33.490 1.00 65.50 467 SER A O 1
ATOM 3682 N N . ASN A 1 468 ? 36.501 6.920 -33.923 1.00 66.56 468 ASN A N 1
ATOM 3683 C CA . ASN A 1 468 ? 35.425 5.941 -34.044 1.00 66.56 468 ASN A CA 1
ATOM 3684 C C . ASN A 1 468 ? 34.952 5.406 -32.692 1.00 66.56 468 ASN A C 1
ATOM 3686 O O . ASN A 1 468 ? 33.871 4.831 -32.632 1.00 66.56 468 ASN A O 1
ATOM 3690 N N . ILE A 1 469 ? 35.704 5.667 -31.618 1.00 67.69 469 ILE A N 1
ATOM 3691 C CA . ILE A 1 469 ? 35.312 5.395 -30.233 1.00 67.69 469 ILE A CA 1
ATOM 3692 C C . ILE A 1 469 ? 35.266 6.739 -29.497 1.00 67.69 469 ILE A C 1
ATOM 3694 O O . ILE A 1 469 ? 36.292 7.331 -29.156 1.00 67.69 469 ILE A O 1
ATOM 3698 N N . LYS A 1 470 ? 34.062 7.277 -29.275 1.00 67.00 470 LYS A N 1
ATOM 3699 C CA . LYS A 1 470 ? 33.881 8.519 -28.506 1.00 67.00 470 LYS A CA 1
ATOM 3700 C C . LYS A 1 470 ? 33.439 8.185 -27.080 1.00 67.00 470 LYS A C 1
ATOM 3702 O O . LYS A 1 470 ? 32.268 7.916 -26.838 1.00 67.00 470 LYS A O 1
ATOM 3707 N N . HIS A 1 471 ? 34.366 8.276 -26.126 1.00 65.62 471 HIS A N 1
ATOM 3708 C CA . HIS A 1 471 ? 34.033 8.210 -24.700 1.00 65.62 471 HIS A CA 1
ATOM 3709 C C . HIS A 1 471 ? 33.219 9.433 -24.253 1.00 65.62 471 HIS A C 1
ATOM 3711 O O . HIS A 1 471 ? 33.494 10.561 -24.678 1.00 65.62 471 HIS A O 1
ATOM 3717 N N . CYS A 1 472 ? 32.245 9.201 -23.370 1.00 67.00 472 CYS A N 1
ATOM 3718 C CA . CYS A 1 472 ? 31.439 10.254 -22.758 1.00 67.00 472 CYS A CA 1
ATOM 3719 C C . CYS A 1 472 ? 32.301 11.142 -21.842 1.00 67.00 472 CYS A C 1
ATOM 3721 O O . CYS A 1 472 ? 33.301 10.681 -21.284 1.00 67.00 472 CYS A O 1
ATOM 3723 N N . SER A 1 473 ? 31.912 12.409 -21.662 1.00 69.19 473 SER A N 1
ATOM 3724 C CA . SER A 1 473 ? 32.639 13.349 -20.791 1.00 69.19 473 SER A CA 1
ATOM 3725 C C . SER A 1 473 ? 32.736 12.830 -19.348 1.00 69.19 473 SER A C 1
ATOM 3727 O O . SER A 1 473 ? 33.813 12.840 -18.756 1.00 69.19 473 SER A O 1
ATOM 3729 N N . ALA A 1 474 ? 31.646 12.249 -18.832 1.00 75.62 474 ALA A N 1
ATOM 3730 C CA . ALA A 1 474 ? 31.608 11.638 -17.504 1.00 75.62 474 ALA A CA 1
ATOM 3731 C C . ALA A 1 474 ? 32.628 10.496 -17.346 1.00 75.62 474 ALA A C 1
ATOM 3733 O O . ALA A 1 474 ? 33.322 10.419 -16.339 1.00 75.62 474 ALA A O 1
ATOM 3734 N N . THR A 1 475 ? 32.797 9.643 -18.363 1.00 77.38 475 THR A N 1
ATOM 3735 C CA . THR A 1 475 ? 33.783 8.549 -18.321 1.00 77.38 475 THR A CA 1
ATOM 3736 C C . THR A 1 475 ? 35.207 9.082 -18.173 1.00 77.38 475 THR A C 1
ATOM 3738 O O . THR A 1 475 ? 35.990 8.516 -17.419 1.00 77.38 475 THR A O 1
ATOM 3741 N N . LYS A 1 476 ? 35.534 10.203 -18.830 1.00 79.31 476 LYS A N 1
ATOM 3742 C CA . LYS A 1 476 ? 36.846 10.848 -18.679 1.00 79.31 476 LYS A CA 1
ATOM 3743 C C . LYS A 1 476 ? 37.051 11.429 -17.284 1.00 79.31 476 LYS A C 1
ATOM 3745 O O . LYS A 1 476 ? 38.149 11.318 -16.758 1.00 79.31 476 LYS A O 1
ATOM 3750 N N . PHE A 1 477 ? 36.017 12.022 -16.687 1.00 87.25 477 PHE A N 1
ATOM 3751 C CA . PHE A 1 477 ? 36.074 12.490 -15.301 1.00 87.25 477 PHE A CA 1
ATOM 3752 C C . PHE A 1 477 ? 36.363 11.330 -14.339 1.00 87.25 477 PHE A C 1
ATOM 3754 O O . PHE A 1 477 ? 37.291 11.414 -13.532 1.00 87.25 477 PHE A O 1
ATOM 3761 N N . PHE A 1 478 ? 35.633 10.218 -14.478 1.00 88.88 478 PHE A N 1
ATOM 3762 C CA . PHE A 1 478 ? 35.842 9.049 -13.628 1.00 88.88 478 PHE A CA 1
ATOM 3763 C C . PHE A 1 478 ? 37.225 8.421 -13.820 1.00 88.88 478 PHE A C 1
ATOM 3765 O O . PHE A 1 478 ? 37.881 8.087 -12.841 1.00 88.88 478 PHE A O 1
ATOM 3772 N N . GLN A 1 479 ? 37.690 8.301 -15.064 1.00 86.75 479 GLN A N 1
ATOM 3773 C CA . GLN A 1 479 ? 38.985 7.700 -15.380 1.00 86.75 479 GLN A CA 1
ATOM 3774 C C . GLN A 1 479 ? 40.173 8.579 -14.964 1.00 86.75 479 GLN A C 1
ATOM 3776 O O . GLN A 1 479 ? 41.149 8.059 -14.433 1.00 86.75 479 GLN A O 1
ATOM 3781 N N . ASN A 1 480 ? 40.108 9.891 -15.208 1.00 89.31 480 ASN A N 1
ATOM 3782 C CA . ASN A 1 480 ? 41.265 10.777 -15.052 1.00 89.31 480 ASN A CA 1
ATOM 3783 C C . ASN A 1 480 ? 41.337 11.453 -13.681 1.00 89.31 480 ASN A C 1
ATOM 3785 O O . ASN A 1 480 ? 42.428 11.812 -13.254 1.00 89.31 480 ASN A O 1
ATOM 3789 N N . TRP A 1 481 ? 40.200 11.670 -13.014 1.00 90.06 481 TRP A N 1
ATOM 3790 C CA . TRP A 1 481 ? 40.154 12.424 -11.759 1.00 90.06 481 TRP A CA 1
ATOM 3791 C C . TRP A 1 481 ? 39.689 11.555 -10.591 1.00 90.06 481 TRP A C 1
ATOM 3793 O O . TRP A 1 481 ? 40.430 11.376 -9.631 1.00 90.06 481 TRP A O 1
ATOM 3803 N N . TYR A 1 482 ? 38.513 10.933 -10.695 1.00 93.19 482 TYR A N 1
ATOM 3804 C CA . TYR A 1 482 ? 37.939 10.168 -9.582 1.00 93.19 482 TYR A CA 1
ATOM 3805 C C . TYR A 1 482 ? 38.725 8.890 -9.248 1.00 93.19 482 TYR A C 1
ATOM 3807 O O . TYR A 1 482 ? 39.084 8.670 -8.093 1.00 93.19 482 TYR A O 1
ATOM 3815 N N . ALA A 1 483 ? 39.012 8.042 -10.244 1.00 93.19 483 ALA A N 1
ATOM 3816 C CA . ALA A 1 483 ? 39.668 6.756 -10.019 1.00 93.19 483 ALA A CA 1
ATOM 3817 C C . ALA A 1 483 ? 41.095 6.903 -9.456 1.00 93.19 483 ALA A C 1
ATOM 3819 O O . ALA A 1 483 ? 41.398 6.201 -8.493 1.00 93.19 483 ALA A O 1
ATOM 3820 N N . PRO A 1 484 ? 41.959 7.816 -9.948 1.00 94.56 484 PRO A N 1
ATOM 3821 C CA . PRO A 1 484 ? 43.280 8.022 -9.355 1.00 9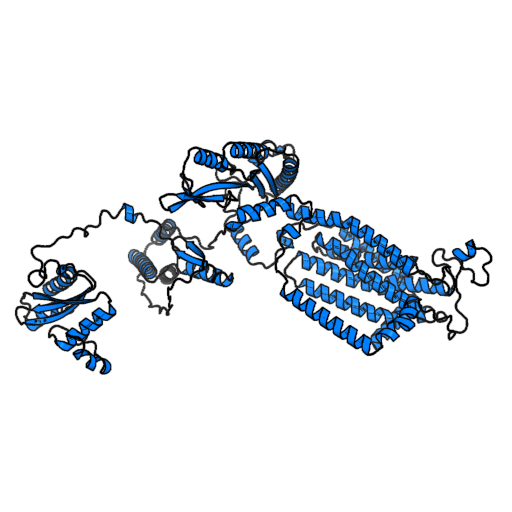4.56 484 PRO A CA 1
ATOM 3822 C C . PRO A 1 484 ? 43.221 8.491 -7.899 1.00 94.56 484 PRO A C 1
ATOM 3824 O O . PRO A 1 484 ? 44.002 8.004 -7.087 1.00 94.56 484 PRO A O 1
ATOM 3827 N N . ILE A 1 485 ? 42.277 9.376 -7.555 1.00 94.81 485 ILE A N 1
ATOM 3828 C CA . ILE A 1 485 ? 42.054 9.831 -6.174 1.00 94.81 485 ILE A CA 1
ATOM 3829 C C . ILE A 1 485 ? 41.626 8.644 -5.299 1.00 94.81 485 ILE A C 1
ATOM 3831 O O . ILE A 1 485 ? 42.265 8.355 -4.292 1.00 94.81 485 ILE A O 1
ATOM 3835 N N . LEU A 1 486 ? 40.607 7.888 -5.715 1.00 93.50 486 LEU A N 1
ATOM 3836 C CA . LEU A 1 486 ? 40.115 6.733 -4.957 1.00 93.50 486 LEU A CA 1
ATOM 3837 C C . LEU A 1 486 ? 41.157 5.609 -4.837 1.00 93.50 486 LEU A C 1
ATOM 3839 O O . LEU A 1 486 ? 41.135 4.840 -3.878 1.00 93.50 486 LEU A O 1
ATOM 3843 N N . MET A 1 487 ? 42.074 5.483 -5.801 1.00 93.62 487 MET A N 1
ATOM 3844 C CA . MET A 1 487 ? 43.093 4.435 -5.786 1.00 93.62 487 MET A CA 1
ATOM 3845 C C . MET A 1 487 ? 44.226 4.684 -4.783 1.00 93.62 487 MET A C 1
ATOM 3847 O O . MET A 1 487 ? 44.937 3.729 -4.454 1.00 93.62 487 MET A O 1
ATOM 3851 N N . GLN A 1 488 ? 44.361 5.902 -4.248 1.00 96.19 488 GLN A N 1
ATOM 3852 C CA . GLN A 1 488 ? 45.347 6.217 -3.213 1.00 96.19 488 GLN A CA 1
ATOM 3853 C C . GLN A 1 488 ? 45.074 5.415 -1.926 1.00 96.19 488 GLN A C 1
ATOM 3855 O O . GLN A 1 488 ? 43.936 5.382 -1.449 1.00 96.19 488 GLN A O 1
ATOM 3860 N N . PRO A 1 489 ? 46.097 4.791 -1.310 1.00 95.69 489 PRO A N 1
ATOM 3861 C CA . PRO A 1 489 ? 45.904 3.896 -0.166 1.00 95.69 489 PRO A CA 1
ATOM 3862 C C . PRO A 1 489 ? 45.297 4.606 1.053 1.00 95.69 489 PRO A C 1
ATOM 3864 O O . PRO A 1 489 ? 44.432 4.039 1.717 1.00 95.69 489 PRO A O 1
ATOM 3867 N N . ALA A 1 490 ? 45.679 5.864 1.304 1.00 96.06 490 ALA A N 1
ATOM 3868 C CA . ALA A 1 490 ? 45.123 6.675 2.388 1.00 96.06 490 ALA A CA 1
ATOM 3869 C C . ALA A 1 490 ? 43.616 6.932 2.211 1.00 96.06 490 ALA A C 1
ATOM 3871 O O . ALA A 1 490 ? 42.850 6.827 3.166 1.00 96.06 490 ALA A O 1
ATOM 3872 N N . ILE A 1 491 ? 43.176 7.207 0.979 1.00 95.88 491 ILE A N 1
ATOM 3873 C CA . ILE A 1 491 ? 41.766 7.474 0.668 1.00 95.88 491 ILE A CA 1
ATOM 3874 C C . ILE A 1 491 ? 40.940 6.189 0.754 1.00 95.88 491 ILE A C 1
ATOM 3876 O O . ILE A 1 491 ? 39.835 6.222 1.287 1.00 95.88 491 ILE A O 1
ATOM 3880 N N . LYS A 1 492 ? 41.478 5.037 0.328 1.00 95.56 492 LYS A N 1
ATOM 3881 C CA . LYS A 1 492 ? 40.819 3.735 0.543 1.00 95.56 492 LYS A CA 1
ATOM 3882 C C . LYS A 1 492 ? 40.636 3.420 2.023 1.00 95.56 492 LYS A C 1
ATOM 3884 O O . LYS A 1 492 ? 39.559 2.978 2.413 1.00 95.56 492 LYS A O 1
ATOM 3889 N N . ALA A 1 493 ? 41.666 3.659 2.837 1.00 96.06 493 ALA A N 1
ATOM 3890 C CA . ALA A 1 493 ? 41.589 3.457 4.280 1.00 96.06 493 ALA A CA 1
ATOM 3891 C C . ALA A 1 493 ? 40.540 4.383 4.916 1.00 96.06 493 ALA A C 1
ATOM 3893 O O . ALA A 1 493 ? 39.716 3.920 5.700 1.00 96.06 493 ALA A O 1
ATOM 3894 N N . LEU A 1 494 ? 40.511 5.660 4.517 1.00 96.31 494 LEU A N 1
ATOM 3895 C CA . LEU A 1 494 ? 39.514 6.623 4.984 1.00 96.31 494 LEU A CA 1
ATOM 3896 C C . LEU A 1 494 ? 38.088 6.237 4.560 1.00 96.31 494 LEU A C 1
ATOM 3898 O O . LEU A 1 494 ? 37.179 6.286 5.381 1.00 96.31 494 LEU A O 1
ATOM 3902 N N . ALA A 1 495 ? 37.888 5.819 3.308 1.00 95.81 495 ALA A N 1
ATOM 3903 C CA . ALA A 1 495 ? 36.589 5.370 2.809 1.00 95.81 495 ALA A CA 1
ATOM 3904 C C . ALA A 1 495 ? 36.110 4.097 3.527 1.00 95.81 495 ALA A C 1
ATOM 3906 O O . ALA A 1 495 ? 34.940 4.001 3.888 1.00 95.81 495 ALA A O 1
ATOM 3907 N N . GLY A 1 496 ? 37.018 3.149 3.786 1.00 96.19 496 GLY A N 1
ATOM 3908 C CA . GLY A 1 496 ? 36.732 1.959 4.586 1.00 96.19 496 GLY A CA 1
ATOM 3909 C C . GLY A 1 496 ? 36.348 2.309 6.024 1.00 96.19 496 GLY A C 1
ATOM 3910 O O . GLY A 1 496 ? 35.329 1.830 6.514 1.00 96.19 496 GLY A O 1
ATOM 3911 N N . LEU A 1 497 ? 37.101 3.203 6.675 1.00 96.81 497 LEU A N 1
ATOM 3912 C CA . LEU A 1 497 ? 36.784 3.702 8.016 1.00 96.81 497 LEU A CA 1
ATOM 3913 C C . LEU A 1 497 ? 35.411 4.386 8.048 1.00 96.81 497 LEU A C 1
ATOM 3915 O O . LEU A 1 497 ? 34.605 4.105 8.931 1.00 96.81 497 LEU A O 1
ATOM 3919 N N . TRP A 1 498 ? 35.125 5.244 7.067 1.00 97.19 498 TRP A N 1
ATOM 3920 C CA . TRP A 1 498 ? 33.839 5.926 6.951 1.00 97.19 498 TRP A CA 1
ATOM 3921 C C . TRP A 1 498 ? 32.681 4.944 6.757 1.00 97.19 498 TRP A C 1
ATOM 3923 O O . TRP A 1 498 ? 31.638 5.088 7.390 1.00 97.19 498 TRP A O 1
ATOM 3933 N N . TYR A 1 499 ? 32.871 3.906 5.939 1.00 97.38 499 TYR A N 1
ATOM 3934 C CA . TYR A 1 499 ? 31.877 2.850 5.767 1.00 97.38 499 TYR A CA 1
ATOM 3935 C C . TYR A 1 499 ? 31.650 2.063 7.065 1.00 97.38 499 TYR A C 1
ATOM 3937 O O . TYR A 1 499 ? 30.505 1.805 7.424 1.00 97.38 499 TYR A O 1
ATOM 3945 N N . CYS A 1 500 ? 32.706 1.753 7.826 1.00 97.62 500 CYS A N 1
ATOM 3946 C CA . CYS A 1 500 ? 32.573 1.125 9.145 1.00 97.62 500 CYS A CA 1
ATOM 3947 C C . CYS A 1 500 ? 31.793 2.007 10.133 1.00 97.62 500 CYS A C 1
ATOM 3949 O O . CYS A 1 500 ? 30.936 1.499 10.854 1.00 97.62 500 CYS A O 1
ATOM 3951 N N . ILE A 1 501 ? 32.043 3.323 10.143 1.00 97.75 501 ILE A N 1
ATOM 3952 C CA . ILE A 1 501 ? 31.279 4.287 10.952 1.00 97.75 501 ILE A CA 1
ATOM 3953 C C . ILE A 1 501 ? 29.804 4.286 10.529 1.00 97.75 501 ILE A C 1
ATOM 3955 O O . ILE A 1 501 ? 28.923 4.183 11.380 1.00 97.75 501 ILE A O 1
ATOM 3959 N N . TYR A 1 502 ? 29.531 4.345 9.222 1.00 97.56 502 TYR A N 1
ATOM 3960 C CA . TYR A 1 502 ? 28.174 4.283 8.677 1.00 97.56 502 TYR A CA 1
ATOM 3961 C C . TYR A 1 502 ? 27.444 2.998 9.092 1.00 97.56 502 TYR A C 1
ATOM 3963 O O . TYR A 1 502 ? 26.314 3.069 9.570 1.00 97.56 502 TYR A O 1
ATOM 3971 N N . VAL A 1 503 ? 28.096 1.835 8.984 1.00 97.94 503 VAL A N 1
ATOM 3972 C CA . VAL A 1 503 ? 27.534 0.548 9.425 1.00 97.94 503 VAL A CA 1
ATOM 3973 C C . VAL A 1 503 ? 27.272 0.551 10.934 1.00 97.94 503 VAL A C 1
ATOM 3975 O O . VAL A 1 503 ? 26.212 0.100 11.360 1.00 97.94 503 VAL A O 1
ATOM 3978 N N . GLY A 1 504 ? 28.180 1.108 11.742 1.00 97.88 504 GLY A N 1
ATOM 3979 C CA . GLY A 1 504 ? 27.977 1.264 13.184 1.00 97.88 504 GLY A CA 1
ATOM 3980 C C . GLY A 1 504 ? 26.728 2.088 13.518 1.00 97.88 504 GLY A C 1
ATOM 3981 O O . GLY A 1 504 ? 25.903 1.656 14.324 1.00 97.88 504 GLY A O 1
ATOM 3982 N N . PHE A 1 505 ? 26.537 3.229 12.848 1.00 97.38 505 PHE A N 1
ATOM 3983 C CA . PHE A 1 505 ? 25.329 4.048 12.999 1.00 97.38 505 PHE A CA 1
ATOM 3984 C C . PHE A 1 505 ? 24.065 3.350 12.490 1.00 97.38 505 PHE A C 1
ATOM 3986 O O . PHE A 1 505 ? 23.018 3.464 13.123 1.00 97.38 505 PHE A O 1
ATOM 3993 N N . ALA A 1 506 ? 24.146 2.611 11.382 1.00 97.69 506 ALA A N 1
ATOM 3994 C CA . ALA A 1 506 ? 23.016 1.857 10.850 1.00 97.69 506 ALA A CA 1
ATOM 3995 C C . ALA A 1 506 ? 22.557 0.770 11.834 1.00 97.69 506 ALA A C 1
ATOM 3997 O O . ALA A 1 506 ? 21.368 0.682 12.129 1.00 97.69 506 ALA A O 1
ATOM 3998 N N . ILE A 1 507 ? 23.493 0.008 12.416 1.00 97.44 507 ILE A N 1
ATOM 3999 C CA . ILE A 1 507 ? 23.196 -0.994 13.453 1.00 97.44 507 ILE A CA 1
ATOM 4000 C C . ILE A 1 507 ? 22.569 -0.321 14.678 1.00 97.44 507 ILE A C 1
ATOM 4002 O O . ILE A 1 507 ? 21.537 -0.781 15.165 1.00 97.44 507 ILE A O 1
ATOM 4006 N N . TYR A 1 508 ? 23.140 0.794 15.144 1.00 97.12 508 TYR A N 1
ATOM 4007 C CA . TYR A 1 508 ? 22.577 1.563 16.256 1.00 97.12 508 TYR A CA 1
ATOM 4008 C C . TYR A 1 508 ? 21.141 2.037 15.972 1.00 97.12 508 TYR A C 1
ATOM 4010 O O . TYR A 1 508 ? 20.276 1.946 16.845 1.00 97.12 508 TYR A O 1
ATOM 4018 N N . GLY A 1 509 ? 20.870 2.495 14.746 1.00 96.62 509 GLY A N 1
ATOM 4019 C CA . GLY A 1 509 ? 19.535 2.879 14.290 1.00 96.62 509 GLY A CA 1
ATOM 4020 C C . GLY A 1 509 ? 18.559 1.701 14.268 1.00 96.62 509 GLY A C 1
ATOM 4021 O O . GLY A 1 509 ? 17.446 1.826 14.772 1.00 96.62 509 GLY A O 1
ATOM 4022 N N . CYS A 1 510 ? 18.991 0.536 13.775 1.00 96.12 510 CYS A N 1
ATOM 4023 C CA . CYS A 1 510 ? 18.190 -0.689 13.802 1.00 96.12 510 CYS A CA 1
ATOM 4024 C C . CYS A 1 510 ? 17.838 -1.127 15.232 1.00 96.12 510 CYS A C 1
ATOM 4026 O O . CYS A 1 510 ? 16.727 -1.595 15.457 1.00 96.12 510 CYS A O 1
ATOM 4028 N N . MET A 1 511 ? 18.735 -0.931 16.207 1.00 95.06 511 MET A N 1
ATOM 4029 C CA . MET A 1 511 ? 18.460 -1.237 17.620 1.00 95.06 511 MET A CA 1
ATOM 4030 C C . MET A 1 511 ? 17.400 -0.319 18.256 1.00 95.06 511 MET A C 1
ATOM 4032 O O . MET A 1 511 ? 16.819 -0.689 19.272 1.00 95.06 511 MET A O 1
ATOM 4036 N N . HIS A 1 512 ? 17.142 0.859 17.680 1.00 94.62 512 HIS A N 1
ATOM 4037 C CA . HIS A 1 512 ? 16.170 1.840 18.185 1.00 94.62 512 HIS A CA 1
ATOM 4038 C C . HIS A 1 512 ? 14.872 1.888 17.365 1.00 94.62 512 HIS A C 1
ATOM 4040 O O . HIS A 1 512 ? 14.060 2.802 17.543 1.00 94.62 512 HIS A O 1
ATOM 4046 N N . LEU A 1 513 ? 14.660 0.927 16.464 1.00 92.19 513 LEU A N 1
ATOM 4047 C CA . LEU A 1 513 ? 13.451 0.865 15.655 1.00 92.19 513 LEU A CA 1
ATOM 4048 C C . LEU A 1 513 ? 12.247 0.514 16.543 1.00 92.19 513 LEU A C 1
ATOM 4050 O O . LEU A 1 513 ? 12.200 -0.554 17.148 1.00 92.19 513 LEU A O 1
ATOM 4054 N N . ARG A 1 514 ? 11.266 1.417 16.629 1.00 87.62 514 ARG A N 1
ATOM 4055 C CA . ARG A 1 514 ? 9.987 1.136 17.295 1.00 87.62 514 ARG A CA 1
ATOM 4056 C C . ARG A 1 514 ? 9.079 0.377 16.334 1.00 87.62 514 ARG A C 1
ATOM 4058 O O . ARG A 1 514 ? 8.818 0.848 15.230 1.00 87.62 514 ARG A O 1
ATOM 4065 N N . GLU A 1 515 ? 8.605 -0.786 16.761 1.00 84.38 515 GLU A N 1
ATOM 4066 C CA . GLU A 1 515 ? 7.639 -1.583 16.008 1.00 84.38 515 GLU A CA 1
ATOM 4067 C C . GLU A 1 515 ? 6.226 -1.018 16.192 1.00 84.38 515 GLU A C 1
ATOM 4069 O O . GLU A 1 515 ? 5.800 -0.744 17.313 1.00 84.38 515 GLU A O 1
ATOM 4074 N N . GLY A 1 516 ? 5.488 -0.866 15.092 1.00 77.31 516 GLY A N 1
ATOM 4075 C CA . GLY A 1 516 ? 4.091 -0.439 15.114 1.00 77.31 516 GLY A CA 1
ATOM 4076 C C . GLY A 1 516 ? 3.792 0.633 14.075 1.00 77.31 516 GLY A C 1
ATOM 4077 O O . GLY A 1 516 ? 4.495 1.635 13.965 1.00 77.31 516 GLY A O 1
ATOM 4078 N N . LEU A 1 517 ? 2.726 0.419 13.308 1.00 76.44 517 LEU A N 1
ATOM 4079 C CA . LEU A 1 517 ? 2.179 1.430 12.415 1.00 76.44 517 LEU A CA 1
ATOM 4080 C C . LEU A 1 517 ? 0.932 2.018 13.069 1.00 76.44 517 LEU A C 1
ATOM 4082 O O . LEU A 1 517 ? -0.135 1.403 13.058 1.00 76.44 517 LEU A O 1
ATOM 4086 N N . GLU A 1 518 ? 1.073 3.198 13.662 1.00 79.44 518 GLU A N 1
ATOM 4087 C CA . GLU A 1 518 ? -0.075 3.931 14.188 1.00 79.44 518 GLU A CA 1
ATOM 4088 C C . GLU A 1 518 ? -1.006 4.336 13.032 1.00 79.44 518 GLU A C 1
ATOM 4090 O O . GLU A 1 518 ? -0.527 4.873 12.026 1.00 79.44 518 GLU A O 1
ATOM 4095 N N . PRO A 1 519 ? -2.335 4.137 13.150 1.00 73.19 519 PRO A N 1
ATOM 4096 C CA . PRO A 1 519 ? -3.288 4.502 12.099 1.00 73.19 519 PRO A CA 1
ATOM 4097 C C . PRO A 1 519 ? -3.196 5.969 11.659 1.00 73.19 519 PRO A C 1
ATOM 4099 O O . PRO A 1 519 ? -3.455 6.282 10.502 1.00 73.19 519 PRO A O 1
ATOM 4102 N N . VAL A 1 520 ? -2.774 6.864 12.558 1.00 81.25 520 VAL A N 1
ATOM 4103 C CA . VAL A 1 520 ? -2.577 8.298 12.292 1.00 81.25 520 VAL A CA 1
ATOM 4104 C C . VAL A 1 520 ? -1.518 8.545 11.211 1.00 81.25 520 VAL A C 1
ATOM 4106 O O . VAL A 1 520 ? -1.664 9.478 10.422 1.00 81.25 520 VAL A O 1
ATOM 4109 N N . ASN A 1 521 ? -0.500 7.685 11.114 1.00 82.06 521 ASN A N 1
ATOM 4110 C CA . ASN A 1 521 ? 0.589 7.815 10.139 1.00 82.06 521 ASN A CA 1
ATOM 4111 C C . ASN A 1 521 ? 0.181 7.397 8.717 1.00 82.06 521 ASN A C 1
ATOM 4113 O O . ASN A 1 521 ? 0.875 7.727 7.760 1.00 82.06 521 ASN A O 1
ATOM 4117 N N . LEU A 1 522 ? -0.942 6.686 8.561 1.00 78.88 522 LEU A N 1
ATOM 4118 C CA . LEU A 1 522 ? -1.500 6.316 7.254 1.00 78.88 522 LEU A CA 1
ATOM 4119 C C . LEU A 1 522 ? -2.354 7.428 6.631 1.00 78.88 522 LEU A C 1
ATOM 4121 O O . LEU A 1 522 ? -2.647 7.389 5.435 1.00 78.88 522 LEU A O 1
ATOM 4125 N N . LEU A 1 523 ? -2.781 8.396 7.441 1.00 83.44 523 LEU A N 1
ATOM 4126 C CA . LEU A 1 523 ? -3.668 9.472 7.025 1.00 83.44 523 LEU A CA 1
ATOM 4127 C C . LEU A 1 523 ? -2.871 10.650 6.457 1.00 83.44 523 LEU A C 1
ATOM 4129 O O . LEU A 1 523 ? -1.796 10.994 6.953 1.00 83.44 523 LEU A O 1
ATOM 4133 N N . VAL A 1 524 ? -3.455 11.330 5.470 1.00 84.31 524 VAL A N 1
ATOM 4134 C CA . VAL A 1 524 ? -2.943 12.608 4.948 1.00 84.31 524 VAL A CA 1
ATOM 4135 C C . VAL A 1 524 ? -2.890 13.649 6.076 1.00 84.31 524 VAL A C 1
ATOM 4137 O O . VAL A 1 524 ? -3.734 13.626 6.969 1.00 84.31 524 VAL A O 1
ATOM 4140 N N . ASP A 1 525 ? -1.917 14.563 6.054 1.00 83.19 525 ASP A N 1
ATOM 4141 C CA . ASP A 1 525 ? -1.699 15.544 7.132 1.00 83.19 525 ASP A CA 1
ATOM 4142 C C . ASP A 1 525 ? -2.926 16.388 7.480 1.00 83.19 525 ASP A C 1
ATOM 4144 O O . ASP A 1 525 ? -3.274 16.485 8.655 1.00 83.19 525 ASP A O 1
ATOM 4148 N N . ASP A 1 526 ? -3.671 16.844 6.476 1.00 87.75 526 ASP A N 1
ATOM 4149 C CA . ASP A 1 526 ? -4.920 17.595 6.657 1.00 87.75 526 ASP A CA 1
ATOM 4150 C C . ASP A 1 526 ? -6.152 16.670 6.752 1.00 87.75 526 ASP A C 1
ATOM 4152 O O . ASP A 1 526 ? -7.198 16.904 6.137 1.00 87.75 526 ASP A O 1
ATOM 4156 N N . SER A 1 527 ? -6.029 15.521 7.417 1.00 89.38 527 SER A N 1
ATOM 4157 C CA . SER A 1 527 ? -7.139 14.578 7.597 1.00 89.38 527 SER A CA 1
ATOM 4158 C C . SER A 1 527 ? -7.942 14.879 8.857 1.00 89.38 527 SER A C 1
ATOM 4160 O O . SER A 1 527 ? -7.394 14.941 9.956 1.00 89.38 527 SER A O 1
ATOM 4162 N N . TYR A 1 528 ? -9.267 14.969 8.712 1.00 89.44 528 TYR A N 1
ATOM 4163 C CA . TYR A 1 528 ? -10.215 15.146 9.822 1.00 89.44 528 TYR A CA 1
ATOM 4164 C C . TYR A 1 528 ? -10.202 13.976 10.818 1.00 89.44 528 TYR A C 1
ATOM 4166 O O . TYR A 1 528 ? -10.601 14.137 11.970 1.00 89.44 528 TYR A O 1
ATOM 4174 N N . ALA A 1 529 ? -9.708 12.803 10.405 1.00 89.81 529 ALA A N 1
ATOM 4175 C CA . ALA A 1 529 ? -9.598 11.644 11.281 1.00 89.81 529 ALA A CA 1
ATOM 4176 C C . ALA A 1 529 ? -8.408 11.742 12.254 1.00 89.81 529 ALA A C 1
ATOM 4178 O O . ALA A 1 529 ? -8.489 11.187 13.349 1.00 89.81 529 ALA A O 1
ATOM 4179 N N . LYS A 1 530 ? -7.327 12.468 11.914 1.00 91.38 530 LYS A N 1
ATOM 4180 C CA . LYS A 1 530 ? -6.169 12.656 12.814 1.00 91.38 530 LYS A CA 1
ATOM 4181 C C . LYS A 1 530 ? -6.568 13.246 14.177 1.00 91.38 530 LYS A C 1
ATOM 4183 O O . LYS A 1 530 ? -6.268 12.606 15.186 1.00 91.38 530 LYS A O 1
ATOM 4188 N N . PRO A 1 531 ? -7.278 14.394 14.264 1.00 91.44 531 PRO A N 1
ATOM 4189 C CA . PRO A 1 531 ? -7.685 14.945 15.557 1.00 91.44 531 PRO A CA 1
ATOM 4190 C C . PRO A 1 531 ? -8.649 14.024 16.314 1.00 91.44 531 PRO A C 1
ATOM 4192 O O . PRO A 1 531 ? -8.624 14.005 17.541 1.00 91.44 531 PRO A O 1
ATOM 4195 N N . HIS A 1 532 ? -9.456 13.221 15.613 1.00 91.31 532 HIS A N 1
ATOM 4196 C CA . HIS A 1 532 ? -10.319 12.232 16.255 1.00 91.31 532 HIS A CA 1
ATOM 4197 C C . HIS A 1 532 ? -9.517 11.106 16.929 1.00 91.31 532 HIS A C 1
ATOM 4199 O O . HIS A 1 532 ? -9.765 10.797 18.094 1.00 91.31 532 HIS A O 1
ATOM 4205 N N . TYR A 1 533 ? -8.522 10.532 16.243 1.00 89.56 533 TYR A N 1
ATOM 4206 C CA . TYR A 1 533 ? -7.633 9.524 16.834 1.00 89.56 533 TYR A CA 1
ATOM 4207 C C . TYR A 1 533 ? -6.858 10.074 18.035 1.00 89.56 533 TYR A C 1
ATOM 4209 O O . TYR A 1 533 ? -6.807 9.417 19.073 1.00 89.56 533 TYR A O 1
ATOM 4217 N N . LEU A 1 534 ? -6.339 11.302 17.935 1.00 89.81 534 LEU A N 1
ATOM 4218 C CA . LEU A 1 534 ? -5.660 11.967 19.051 1.00 89.81 534 LEU A CA 1
ATOM 4219 C C . LEU A 1 534 ? -6.602 12.191 20.245 1.00 89.81 534 LEU A C 1
ATOM 4221 O O . LEU A 1 534 ? -6.202 11.990 21.389 1.00 89.81 534 LEU A O 1
ATOM 4225 N N . ALA A 1 535 ? -7.864 12.560 20.005 1.00 90.00 535 ALA A N 1
ATOM 4226 C CA . ALA A 1 535 ? -8.854 12.712 21.071 1.00 90.00 535 ALA A CA 1
ATOM 4227 C C . ALA A 1 535 ? -9.186 11.371 21.755 1.00 90.00 535 ALA A C 1
ATOM 4229 O O . ALA A 1 535 ? -9.353 11.328 22.976 1.00 90.00 535 ALA A O 1
ATOM 4230 N N . LEU A 1 536 ? -9.256 10.273 20.992 1.00 88.75 536 LEU A N 1
ATOM 4231 C CA . LEU A 1 536 ? -9.434 8.922 21.537 1.00 88.75 536 LEU A CA 1
ATOM 4232 C C . LEU A 1 536 ? -8.242 8.497 22.405 1.00 88.75 536 LEU A C 1
ATOM 4234 O O . LEU A 1 536 ? -8.440 8.032 23.531 1.00 88.75 536 LEU A O 1
ATOM 4238 N N . GLU A 1 537 ? -7.022 8.722 21.920 1.00 87.75 537 GLU A N 1
ATOM 4239 C CA . GLU A 1 537 ? -5.783 8.418 22.637 1.00 87.75 537 GLU A CA 1
ATOM 4240 C C . GLU A 1 537 ? -5.665 9.200 23.949 1.00 87.75 537 GLU A C 1
ATOM 4242 O O . GLU A 1 537 ? -5.447 8.615 25.011 1.00 87.75 537 GLU A O 1
ATOM 4247 N N . GLN A 1 538 ? -5.882 10.515 23.901 1.00 88.31 538 GLN A N 1
ATOM 4248 C CA . GLN A 1 538 ? -5.717 11.392 25.060 1.00 88.31 538 GLN A CA 1
ATOM 4249 C C . GLN A 1 538 ? -6.783 11.187 26.142 1.00 88.31 538 GLN A C 1
ATOM 4251 O O . GLN A 1 538 ? -6.508 11.414 27.323 1.00 88.31 538 GLN A O 1
ATOM 4256 N N . HIS A 1 539 ? -8.015 10.826 25.767 1.00 88.12 539 HIS A N 1
ATOM 4257 C CA . HIS A 1 539 ? -9.148 10.856 26.699 1.00 88.12 539 HIS A CA 1
ATOM 4258 C C . HIS A 1 539 ? -9.761 9.493 27.017 1.00 88.12 539 HIS A C 1
ATOM 4260 O O . HIS A 1 539 ? -10.298 9.346 28.117 1.00 88.12 539 HIS A O 1
ATOM 4266 N N . PHE A 1 540 ? -9.691 8.512 26.114 1.00 85.94 540 PHE A N 1
ATOM 4267 C CA . PHE A 1 540 ? -10.423 7.246 26.249 1.00 85.94 540 PHE A CA 1
ATOM 4268 C C . PHE A 1 540 ? -9.504 6.035 26.440 1.00 85.94 540 PHE A C 1
ATOM 4270 O O . PHE A 1 540 ? -9.864 5.107 27.163 1.00 85.94 540 PHE A O 1
ATOM 4277 N N . TRP A 1 541 ? -8.296 6.033 25.869 1.00 81.19 541 TRP A N 1
ATOM 4278 C CA . TRP A 1 541 ? -7.410 4.859 25.906 1.00 81.19 541 TRP A CA 1
ATOM 4279 C C . TRP A 1 541 ? -6.739 4.584 27.260 1.00 81.19 541 TRP A C 1
ATOM 4281 O O . TRP A 1 541 ? -6.109 3.540 27.413 1.00 81.19 541 TRP A O 1
ATOM 4291 N N . HIS A 1 542 ? -6.935 5.429 28.279 1.00 75.12 542 HIS A N 1
ATOM 4292 C CA . HIS A 1 542 ? -6.388 5.197 29.624 1.00 75.12 542 HIS A CA 1
ATOM 4293 C C . HIS A 1 542 ? -6.855 3.868 30.252 1.00 75.12 542 HIS A C 1
ATOM 4295 O O . HIS A 1 542 ? -6.081 3.205 30.936 1.00 75.12 542 HIS A O 1
ATOM 4301 N N . TYR A 1 543 ? -8.104 3.457 29.994 1.00 66.06 543 TYR A N 1
ATOM 4302 C CA . TYR A 1 543 ? -8.658 2.176 30.464 1.00 66.06 543 TYR A CA 1
ATOM 4303 C C . TYR A 1 543 ? -8.551 1.042 29.427 1.00 66.06 543 TYR A C 1
ATOM 4305 O O . TYR A 1 543 ? -8.962 -0.084 29.710 1.00 66.06 543 TYR A O 1
ATOM 4313 N N . GLY A 1 544 ? -7.981 1.321 28.250 1.00 69.50 544 GLY A N 1
ATOM 4314 C CA . GLY A 1 544 ? -7.907 0.392 27.125 1.00 69.50 544 GLY A CA 1
ATOM 4315 C C . GLY A 1 544 ? -9.246 0.162 26.413 1.00 69.50 544 GLY A C 1
ATOM 4316 O O . GLY A 1 544 ? -10.288 0.707 26.776 1.00 69.50 544 GLY A O 1
ATOM 4317 N N . ALA A 1 545 ? -9.213 -0.654 25.359 1.00 69.00 545 ALA A N 1
ATOM 4318 C CA . ALA A 1 545 ? -10.410 -1.059 24.628 1.00 69.00 545 ALA A CA 1
ATOM 4319 C C . ALA A 1 545 ? -11.211 -2.111 25.414 1.00 69.00 545 ALA A C 1
ATOM 4321 O O . ALA A 1 545 ? -10.652 -2.955 26.117 1.00 69.00 545 ALA A O 1
ATOM 4322 N N . THR A 1 546 ? -12.534 -2.107 25.259 1.00 71.62 546 THR A N 1
ATOM 4323 C CA . THR A 1 546 ? -13.400 -3.123 25.864 1.00 71.62 546 THR A CA 1
ATOM 4324 C C . THR A 1 546 ? -13.115 -4.504 25.270 1.00 71.62 546 THR A C 1
ATOM 4326 O O . THR A 1 546 ? -13.287 -4.709 24.069 1.00 71.62 546 THR A O 1
ATOM 4329 N N . LEU A 1 547 ? -12.736 -5.467 26.113 1.00 76.06 547 LEU A N 1
ATOM 4330 C CA . LEU A 1 547 ? -12.501 -6.852 25.709 1.00 76.06 547 LEU A CA 1
ATOM 4331 C C . LEU A 1 547 ? -13.773 -7.682 25.919 1.00 76.06 547 LEU A C 1
ATOM 4333 O O . LEU A 1 547 ? -14.280 -7.784 27.036 1.00 76.06 547 LEU A O 1
ATOM 4337 N N . GLN A 1 548 ? -14.263 -8.322 24.859 1.00 75.00 548 GLN A N 1
ATOM 4338 C CA . GLN A 1 548 ? -15.364 -9.277 24.955 1.00 75.00 548 GLN A CA 1
ATOM 4339 C C . GLN A 1 548 ? -14.826 -10.700 24.903 1.00 75.00 548 GLN A C 1
ATOM 4341 O O . GLN A 1 548 ? -14.221 -11.119 23.919 1.00 75.00 548 GLN A O 1
ATOM 4346 N N . TRP A 1 549 ? -15.080 -11.467 25.958 1.00 75.38 549 TRP A N 1
ATOM 4347 C CA . TRP A 1 549 ? -14.711 -12.872 25.995 1.00 75.38 549 TRP A CA 1
ATOM 4348 C C . TRP A 1 549 ? -15.891 -13.743 25.549 1.00 75.38 549 TRP A C 1
ATOM 4350 O O . TRP A 1 549 ? -16.932 -13.791 26.205 1.00 75.38 549 TRP A O 1
ATOM 4360 N N . CYS A 1 550 ? -15.724 -14.432 24.419 1.00 69.94 550 CYS A N 1
ATOM 4361 C CA . CYS A 1 550 ? -16.726 -15.334 23.859 1.00 69.94 550 CYS A CA 1
ATOM 4362 C C . CYS A 1 550 ? -16.347 -16.791 24.149 1.00 69.94 550 CYS A C 1
ATOM 4364 O O . CYS A 1 550 ? -15.251 -17.236 23.813 1.00 69.94 550 CYS A O 1
ATOM 4366 N N . SER A 1 551 ? -17.262 -17.556 24.750 1.00 69.44 551 SER A N 1
ATOM 4367 C CA . SER A 1 551 ? -17.091 -19.002 24.914 1.00 69.44 551 SER A CA 1
ATOM 4368 C C . SER A 1 551 ? -17.920 -19.748 23.860 1.00 69.44 551 SER A C 1
ATOM 4370 O O . SER A 1 551 ? -19.130 -19.534 23.801 1.00 69.44 551 SER A O 1
ATOM 4372 N N . PRO A 1 552 ? -17.319 -20.641 23.048 1.00 54.22 552 PRO A N 1
ATOM 4373 C CA . PRO A 1 552 ? -18.023 -21.367 21.984 1.00 54.22 552 PRO A CA 1
ATOM 4374 C C . PRO A 1 552 ? -18.973 -22.455 22.510 1.00 54.22 552 PRO A C 1
ATOM 4376 O O . PRO A 1 552 ? -19.725 -23.054 21.748 1.00 54.22 552 PRO A O 1
ATOM 4379 N N . ARG A 1 553 ? -18.950 -22.746 23.815 1.00 50.19 553 ARG A N 1
ATOM 4380 C CA . ARG A 1 553 ? -19.941 -23.613 24.458 1.00 50.19 553 ARG A CA 1
ATOM 4381 C C . ARG A 1 553 ? -20.954 -22.720 25.149 1.00 50.19 553 ARG A C 1
ATOM 4383 O O . ARG A 1 553 ? -20.542 -21.833 25.895 1.00 50.19 553 ARG A O 1
ATOM 4390 N N . LYS A 1 554 ? -22.255 -22.992 24.959 1.00 40.03 554 LYS A N 1
ATOM 4391 C CA . LYS A 1 554 ? -23.297 -22.451 25.844 1.00 40.03 554 LYS A CA 1
ATOM 4392 C C . LYS A 1 554 ? -22.790 -22.630 27.275 1.00 40.03 554 LYS A C 1
ATOM 4394 O O . LYS A 1 554 ? -22.555 -23.762 27.705 1.00 40.03 554 LYS A O 1
ATOM 4399 N N . MET A 1 555 ? -22.577 -21.524 27.991 1.00 38.47 555 MET A N 1
ATOM 4400 C CA . MET A 1 555 ? -22.582 -21.583 29.444 1.00 38.47 555 MET A CA 1
ATOM 4401 C C . MET A 1 555 ? -23.958 -22.123 29.770 1.00 38.47 555 MET A C 1
ATOM 4403 O O . MET A 1 555 ? -24.948 -21.425 29.561 1.00 38.47 555 MET A O 1
ATOM 4407 N N . VAL A 1 556 ? -24.025 -23.402 30.128 1.00 33.62 556 VAL A N 1
ATOM 4408 C CA . VAL A 1 556 ? -25.300 -24.011 30.452 1.00 33.62 556 VAL A CA 1
ATOM 4409 C C . VAL A 1 556 ? -25.827 -23.204 31.624 1.00 33.62 556 VAL A C 1
ATOM 4411 O O . VAL A 1 556 ? -25.212 -23.183 32.693 1.00 33.62 556 VAL A O 1
ATOM 4414 N N . SER A 1 557 ? -26.901 -22.448 31.394 1.00 38.84 557 SER A N 1
ATOM 4415 C CA . SER A 1 557 ? -27.557 -21.786 32.506 1.00 38.84 557 SER A CA 1
ATOM 4416 C C . SER A 1 557 ? -27.999 -22.895 33.455 1.00 38.84 557 SER A C 1
ATOM 4418 O O . SER A 1 557 ? -28.399 -23.976 33.015 1.00 38.84 557 SER A O 1
ATOM 4420 N N . LYS A 1 558 ? -27.904 -22.657 34.761 1.00 37.75 558 LYS A N 1
ATOM 4421 C CA . LYS A 1 558 ? -28.286 -23.657 35.766 1.00 37.75 558 LYS A CA 1
ATOM 4422 C C . LYS A 1 558 ? -29.695 -24.231 35.495 1.00 37.75 558 LYS A C 1
ATOM 4424 O O . LYS A 1 558 ? -29.916 -25.413 35.717 1.00 37.75 558 LYS A O 1
ATOM 4429 N N . ALA A 1 559 ? -30.580 -23.414 34.910 1.00 33.91 559 ALA A N 1
ATOM 4430 C CA . ALA A 1 559 ? -31.931 -23.773 34.487 1.00 33.91 559 ALA A CA 1
ATOM 4431 C C . ALA A 1 559 ? -31.990 -24.693 33.245 1.00 33.91 559 ALA A C 1
ATOM 4433 O O . ALA A 1 559 ? -32.691 -25.698 33.279 1.00 33.91 559 ALA A O 1
ATOM 4434 N N . GLU A 1 560 ? -31.223 -24.423 32.177 1.00 32.50 560 GLU A N 1
ATOM 4435 C CA . GLU A 1 560 ? -31.183 -25.305 30.988 1.00 32.50 560 GLU A CA 1
ATOM 4436 C C . GLU A 1 560 ? -30.523 -26.664 31.303 1.00 32.50 560 GLU A C 1
ATOM 4438 O O . GLU A 1 560 ? -30.883 -27.679 30.707 1.00 32.50 560 GLU A O 1
ATOM 4443 N N . PHE A 1 561 ? -29.586 -26.715 32.262 1.00 39.84 561 PHE A N 1
ATOM 4444 C CA . PHE A 1 561 ? -28.994 -27.976 32.735 1.00 39.84 561 PHE A CA 1
ATOM 4445 C C . PHE A 1 561 ? -30.022 -28.837 33.481 1.00 39.84 561 PHE A C 1
ATOM 4447 O O . PHE A 1 561 ? -30.064 -30.051 33.292 1.00 39.84 561 PHE A O 1
ATOM 4454 N N . GLU A 1 562 ? -30.866 -28.215 34.308 1.00 40.12 562 GLU A N 1
ATOM 4455 C CA . GLU A 1 562 ? -31.933 -28.906 35.040 1.00 40.12 562 GLU A CA 1
ATOM 4456 C C . GLU A 1 562 ? -33.043 -29.418 34.105 1.00 40.12 562 GLU A C 1
ATOM 4458 O O . GLU A 1 562 ? -33.561 -30.516 34.314 1.00 40.12 562 GLU A O 1
ATOM 4463 N N . GLU A 1 563 ? -33.376 -28.677 33.046 1.00 36.84 563 GLU A N 1
ATOM 4464 C CA . GLU A 1 563 ? -34.450 -29.029 32.108 1.00 36.84 563 GLU A CA 1
ATOM 4465 C C . GLU A 1 563 ? -34.041 -30.129 31.112 1.00 36.84 563 GLU A C 1
ATOM 4467 O O . GLU A 1 563 ? -34.773 -31.105 30.927 1.00 36.84 563 GLU A O 1
ATOM 4472 N N . HIS A 1 564 ? -32.828 -30.058 30.546 1.00 33.81 564 HIS A N 1
ATOM 4473 C CA . HIS A 1 564 ? -32.318 -31.091 29.634 1.00 33.81 564 HIS A CA 1
ATOM 4474 C C . HIS A 1 564 ? -32.097 -32.435 30.349 1.00 33.81 564 HIS A C 1
ATOM 4476 O O . HIS A 1 564 ? -32.290 -33.500 29.762 1.00 33.81 564 HIS A O 1
ATOM 4482 N N . HIS A 1 565 ? -31.767 -32.402 31.646 1.00 40.84 565 HIS A N 1
ATOM 4483 C CA . HIS A 1 565 ? -31.656 -33.618 32.443 1.00 40.84 565 HIS A CA 1
ATOM 4484 C C . HIS A 1 565 ? -32.995 -34.193 32.882 1.00 40.84 565 HIS A C 1
ATOM 4486 O O . HIS A 1 565 ? -33.067 -35.406 33.006 1.00 40.84 565 HIS A O 1
ATOM 4492 N N . ARG A 1 566 ? -34.065 -33.404 33.043 1.00 38.62 566 ARG A N 1
ATOM 4493 C CA . ARG A 1 566 ? -35.407 -33.973 33.272 1.00 38.62 566 ARG A CA 1
ATOM 4494 C C . ARG A 1 566 ? -35.940 -34.726 32.048 1.00 38.62 566 ARG A C 1
ATOM 4496 O O . ARG A 1 566 ? -36.603 -35.744 32.222 1.00 38.62 566 ARG A O 1
ATOM 4503 N N . ALA A 1 567 ? -35.620 -34.278 30.832 1.00 36.31 567 ALA A N 1
ATOM 4504 C CA . ALA A 1 567 ? -36.123 -34.884 29.593 1.00 36.31 567 ALA A CA 1
ATOM 4505 C C . ALA A 1 567 ? -35.532 -36.276 29.284 1.00 36.31 567 ALA A C 1
ATOM 4507 O O . ALA A 1 567 ? -36.243 -37.135 28.767 1.00 36.31 567 ALA A O 1
ATOM 4508 N N . CYS A 1 568 ? -34.278 -36.554 29.664 1.00 35.88 568 CYS A N 1
ATOM 4509 C CA . CYS A 1 568 ? -33.664 -37.882 29.485 1.00 35.88 568 CYS A CA 1
ATOM 4510 C C . CYS A 1 568 ? -34.265 -38.989 30.374 1.00 35.88 568 CYS A C 1
ATOM 4512 O O . CYS A 1 568 ? -33.847 -40.140 30.271 1.00 35.88 568 CYS A O 1
ATOM 4514 N N . PHE A 1 569 ? -35.221 -38.671 31.250 1.00 41.12 569 PHE A N 1
ATOM 4515 C CA . PHE A 1 569 ? -35.754 -39.611 32.238 1.00 41.12 569 PHE A CA 1
ATOM 4516 C C . PHE A 1 569 ? -37.213 -40.013 32.033 1.00 41.12 569 PHE A C 1
ATOM 4518 O O . PHE A 1 569 ? -37.793 -40.660 32.900 1.00 41.12 569 PHE A O 1
ATOM 4525 N N . VAL A 1 570 ? -37.801 -39.680 30.878 1.00 35.78 570 VAL A N 1
ATOM 4526 C CA . VAL A 1 570 ? -39.220 -39.966 30.598 1.00 35.78 570 VAL A CA 1
ATOM 4527 C C . VAL A 1 570 ? -39.444 -41.210 29.716 1.00 35.78 570 VAL A C 1
ATOM 4529 O O . VAL A 1 570 ? -40.576 -41.665 29.591 1.00 35.78 570 VAL A O 1
ATOM 4532 N N . SER A 1 571 ? -38.413 -41.864 29.171 1.00 30.80 571 SER A N 1
ATOM 4533 C CA . SER A 1 571 ? -38.594 -43.145 28.461 1.00 30.80 571 SER A CA 1
ATOM 4534 C C . SER A 1 571 ? -38.273 -44.352 29.351 1.00 30.80 571 SER A C 1
ATOM 4536 O O . SER A 1 571 ? -37.177 -44.464 29.895 1.00 30.80 571 SER A O 1
ATOM 4538 N N . SER A 1 572 ? -39.263 -45.238 29.485 1.00 33.47 572 SER A N 1
ATOM 4539 C CA . SER A 1 572 ? -39.328 -46.414 30.366 1.00 33.47 572 SER A CA 1
ATOM 4540 C C . SER A 1 572 ? -38.141 -47.403 30.292 1.00 33.47 572 SER A C 1
ATOM 4542 O O . SER A 1 572 ? -37.414 -47.445 29.300 1.00 33.47 572 SER A O 1
ATOM 4544 N N . PRO A 1 573 ? -37.952 -48.229 31.344 1.00 39.66 573 PRO A N 1
ATOM 4545 C CA . PRO A 1 573 ? -36.690 -48.877 31.684 1.00 39.66 573 PRO A CA 1
ATOM 4546 C C . PRO A 1 573 ? -36.507 -50.205 30.943 1.00 39.66 573 PRO A C 1
ATOM 4548 O O . PRO A 1 573 ? -37.298 -51.131 31.096 1.00 39.66 573 PRO A O 1
ATOM 4551 N N . GLY A 1 574 ? -35.430 -50.332 30.166 1.00 34.09 574 GLY A N 1
ATOM 4552 C CA . GLY A 1 574 ? -35.231 -51.544 29.376 1.00 34.09 574 GLY A CA 1
ATOM 4553 C C . GLY A 1 574 ? -33.873 -51.668 28.704 1.00 34.09 574 GLY A C 1
ATOM 4554 O O . GLY A 1 574 ? -33.798 -51.795 27.494 1.00 34.09 574 GLY A O 1
ATOM 4555 N N . SER A 1 575 ? -32.813 -51.741 29.510 1.00 35.25 575 SER A N 1
ATOM 4556 C CA . SER A 1 575 ? -31.507 -52.332 29.170 1.00 35.25 575 SER A CA 1
ATOM 4557 C C . SER A 1 575 ? -30.601 -51.633 28.128 1.00 35.25 575 SER A C 1
ATOM 4559 O O . SER A 1 575 ? -30.920 -51.491 26.957 1.00 35.25 575 SER A O 1
ATOM 4561 N N . ARG A 1 576 ? -29.363 -51.374 28.591 1.00 43.94 576 ARG A N 1
ATOM 4562 C CA . ARG A 1 576 ? -28.115 -51.043 27.861 1.00 43.94 576 ARG A CA 1
ATOM 4563 C C . ARG A 1 576 ? -27.919 -49.604 27.360 1.00 43.94 576 ARG A C 1
ATOM 4565 O O . ARG A 1 576 ? -27.798 -49.371 26.168 1.00 43.94 576 ARG A O 1
ATOM 4572 N N . GLU A 1 577 ? -27.626 -48.688 28.289 1.00 45.56 577 GLU A N 1
ATOM 4573 C CA . GLU A 1 577 ? -26.968 -47.405 27.969 1.00 45.56 577 GLU A CA 1
ATOM 4574 C C . GLU A 1 577 ? -25.825 -47.051 28.947 1.00 45.56 577 GLU A C 1
ATOM 4576 O O . GLU A 1 577 ? -25.846 -46.073 29.696 1.00 45.56 577 GLU A O 1
ATOM 4581 N N . THR A 1 578 ? -24.753 -47.846 28.938 1.00 50.78 578 THR A N 1
ATOM 4582 C CA . THR A 1 578 ? -23.475 -47.502 29.594 1.00 50.78 578 THR A CA 1
ATOM 4583 C C . THR A 1 578 ? -22.729 -46.279 29.014 1.00 50.78 578 THR A C 1
ATOM 4585 O O . THR A 1 578 ? -22.007 -45.638 29.789 1.00 50.78 578 THR A O 1
ATOM 4588 N N . PRO A 1 579 ? -22.876 -45.874 27.729 1.00 44.72 579 PRO A N 1
ATOM 4589 C CA . PRO A 1 579 ? -22.167 -44.703 27.200 1.00 44.72 579 PRO A CA 1
ATOM 4590 C C . PRO A 1 579 ? -22.646 -43.382 27.817 1.00 44.72 579 PRO A C 1
ATOM 4592 O O . PRO A 1 579 ? -21.825 -42.540 28.182 1.00 44.72 579 PRO A O 1
ATOM 4595 N N . CYS A 1 580 ? -23.962 -43.228 28.006 1.00 44.12 580 CYS A N 1
ATOM 4596 C CA . CYS A 1 580 ? -24.584 -41.998 28.505 1.00 44.12 580 CYS A CA 1
ATOM 4597 C C . CYS A 1 580 ? -24.175 -41.700 29.963 1.00 44.12 580 CYS A C 1
ATOM 4599 O O . CYS A 1 580 ? -23.737 -40.593 30.292 1.00 44.12 580 CYS A O 1
ATOM 4601 N N . CYS A 1 581 ? -24.161 -42.734 30.816 1.00 52.06 581 CYS A N 1
ATOM 4602 C CA . CYS A 1 581 ? -23.715 -42.644 32.211 1.00 52.06 581 CYS A CA 1
ATOM 4603 C C . CYS A 1 581 ? -22.245 -42.217 32.339 1.00 52.06 581 CYS A C 1
ATOM 4605 O O . CYS A 1 581 ? -21.886 -41.390 33.182 1.00 52.06 581 CYS A O 1
ATOM 4607 N N . SER A 1 582 ? -21.377 -42.778 31.489 1.00 49.91 582 SER A N 1
ATOM 4608 C CA . SER A 1 582 ? -19.956 -42.437 31.505 1.00 49.91 582 SER A CA 1
ATOM 4609 C C . SER A 1 582 ? -19.712 -41.019 30.994 1.00 49.91 582 SER A C 1
ATOM 4611 O O . SER A 1 582 ? -18.799 -40.361 31.494 1.00 49.91 582 SER A O 1
ATOM 4613 N N . GLN A 1 583 ? -20.509 -40.543 30.034 1.00 47.28 583 GLN A N 1
ATOM 4614 C CA . GLN A 1 583 ? -20.412 -39.192 29.484 1.00 47.28 583 GLN A CA 1
ATOM 4615 C C . GLN A 1 583 ? -20.807 -38.131 30.525 1.00 47.28 583 GLN A C 1
ATOM 4617 O O . GLN A 1 583 ? -20.107 -37.126 30.661 1.00 47.28 583 GLN A O 1
ATOM 4622 N N . LEU A 1 584 ? -21.857 -38.379 31.320 1.00 50.66 584 LEU A N 1
ATOM 4623 C CA . LEU A 1 584 ? -22.310 -37.495 32.404 1.00 50.66 584 LEU A CA 1
ATOM 4624 C C . LEU A 1 584 ? -21.219 -37.269 33.467 1.00 50.66 584 LEU A C 1
ATOM 4626 O O . LEU A 1 584 ? -20.882 -36.135 33.804 1.00 50.66 584 LEU A O 1
ATOM 4630 N N . ILE A 1 585 ? -20.603 -38.358 33.936 1.00 57.97 585 ILE A N 1
ATOM 4631 C CA . ILE A 1 585 ? -19.530 -38.334 34.943 1.00 57.97 585 ILE A CA 1
ATOM 4632 C C . ILE A 1 585 ? -18.273 -37.646 34.392 1.00 57.97 585 ILE A C 1
ATOM 4634 O O . ILE A 1 585 ? -17.673 -36.811 35.071 1.00 57.97 585 ILE A O 1
ATOM 4638 N N . LYS A 1 586 ? -17.886 -37.937 33.139 1.00 49.25 586 LYS A N 1
ATOM 4639 C CA . LYS A 1 586 ? -16.748 -37.275 32.471 1.00 49.25 586 LYS A CA 1
ATOM 4640 C C . LYS A 1 586 ? -16.980 -35.775 32.307 1.00 49.25 586 LYS A C 1
ATOM 4642 O O . LYS A 1 586 ? -16.035 -34.995 32.375 1.00 49.25 586 LYS A O 1
ATOM 4647 N N . THR A 1 587 ? -18.227 -35.375 32.079 1.00 45.88 587 THR A N 1
ATOM 4648 C CA . THR A 1 587 ? -18.597 -33.973 31.902 1.00 45.88 587 THR A CA 1
ATOM 4649 C C . THR A 1 587 ? -18.542 -33.253 33.244 1.00 45.88 587 THR A C 1
ATOM 4651 O O . THR A 1 587 ? -17.777 -32.303 33.338 1.00 45.88 587 THR A O 1
ATOM 4654 N N . ALA A 1 588 ? -19.173 -33.774 34.306 1.00 53.56 588 ALA A N 1
ATOM 4655 C CA . ALA A 1 588 ? -19.085 -33.241 35.676 1.00 53.56 588 ALA A CA 1
ATOM 4656 C C . ALA A 1 588 ? -17.630 -33.017 36.141 1.00 53.56 588 ALA A C 1
ATOM 4658 O O . ALA A 1 588 ? -17.291 -31.981 36.708 1.00 53.56 588 ALA A O 1
ATOM 4659 N N . ILE A 1 589 ? -16.730 -33.943 35.803 1.00 51.59 589 ILE A N 1
ATOM 4660 C CA . ILE A 1 589 ? -15.287 -33.838 36.066 1.00 51.59 589 ILE A CA 1
ATOM 4661 C C . ILE A 1 589 ? -14.622 -32.693 35.291 1.00 51.59 589 ILE A C 1
ATOM 4663 O O . ILE A 1 589 ? -13.664 -32.108 35.788 1.00 51.59 589 ILE A O 1
ATOM 4667 N N . ASN A 1 590 ? -15.075 -32.398 34.076 1.00 42.22 590 ASN A N 1
ATOM 4668 C CA . ASN A 1 590 ? -14.450 -31.438 33.167 1.00 42.22 590 ASN A CA 1
ATOM 4669 C C . ASN A 1 590 ? -14.981 -30.002 33.306 1.00 42.22 590 ASN A C 1
ATOM 4671 O O . ASN A 1 590 ? -14.381 -29.104 32.721 1.00 42.22 590 ASN A O 1
ATOM 4675 N N . VAL A 1 591 ? -16.094 -29.777 34.014 1.00 41.19 591 VAL A N 1
ATOM 4676 C CA . VAL A 1 591 ? -16.709 -28.443 34.186 1.00 41.19 591 VAL A CA 1
ATOM 4677 C C . VAL A 1 591 ? -16.525 -27.867 35.599 1.00 41.19 591 VAL A C 1
ATOM 4679 O O . VAL A 1 591 ? -17.112 -26.843 35.909 1.00 41.19 591 VAL A O 1
ATOM 4682 N N . SER A 1 592 ? -15.719 -28.485 36.464 1.00 48.56 592 SER A N 1
ATOM 4683 C CA . SER A 1 592 ? -15.606 -28.105 37.887 1.00 48.56 592 SER A CA 1
ATOM 4684 C C . SER A 1 592 ? -14.280 -27.419 38.213 1.00 48.56 592 SER A C 1
ATOM 4686 O O . SER A 1 592 ? -13.257 -27.911 37.737 1.00 48.56 592 SER A O 1
ATOM 4688 N N . SER A 1 593 ? -14.307 -26.330 39.008 1.00 34.06 593 SER A N 1
ATOM 4689 C CA . SER A 1 593 ? -13.149 -25.461 39.323 1.00 34.06 593 SER A CA 1
ATOM 4690 C C . SER A 1 593 ? -12.288 -25.778 40.546 1.00 34.06 593 SER A C 1
ATOM 4692 O O . SER A 1 593 ? -11.500 -24.955 41.004 1.00 34.06 593 SER A O 1
ATOM 4694 N N . GLY A 1 594 ? -12.467 -26.947 41.122 1.00 47.91 594 GLY A N 1
ATOM 4695 C CA . GLY A 1 594 ? -11.743 -27.307 42.323 1.00 47.91 594 GLY A CA 1
ATOM 4696 C C . GLY A 1 594 ? -12.182 -28.671 42.797 1.00 47.91 594 GLY A C 1
ATOM 4697 O O . GLY A 1 594 ? -13.181 -29.224 42.327 1.00 47.91 594 GLY A O 1
ATOM 4698 N N . ASP A 1 595 ? -11.410 -29.264 43.704 1.00 44.56 595 ASP A N 1
ATOM 4699 C CA . ASP A 1 595 ? -11.661 -30.635 44.154 1.00 44.56 595 ASP A CA 1
ATOM 4700 C C . ASP A 1 595 ? -12.988 -30.763 44.921 1.00 44.56 595 ASP A C 1
ATOM 4702 O O . ASP A 1 595 ? -13.638 -31.810 44.850 1.00 44.56 595 ASP A O 1
ATOM 4706 N N . ALA A 1 596 ? -13.440 -29.686 45.577 1.00 45.53 596 ALA A N 1
ATOM 4707 C CA . ALA A 1 596 ? -14.738 -29.623 46.245 1.00 45.53 596 ALA A CA 1
ATOM 4708 C C . ALA A 1 596 ? -15.895 -29.539 45.233 1.00 45.53 596 ALA A C 1
ATOM 4710 O O . ALA A 1 596 ? -16.805 -30.369 45.275 1.00 45.53 596 ALA A O 1
ATOM 4711 N N . GLU A 1 597 ? -15.828 -28.625 44.260 1.00 46.19 597 GLU A N 1
ATOM 4712 C CA . GLU A 1 597 ? -16.851 -28.477 43.216 1.00 46.19 597 GLU A CA 1
ATOM 4713 C C . GLU A 1 597 ? -16.917 -29.704 42.300 1.00 46.19 597 GLU A C 1
ATOM 4715 O O . GLU A 1 597 ? -17.986 -30.077 41.808 1.00 46.19 597 GLU A O 1
ATOM 4720 N N . ARG A 1 598 ? -15.776 -30.375 42.097 1.00 48.06 598 ARG A N 1
ATOM 4721 C CA . ARG A 1 598 ? -15.670 -31.607 41.312 1.00 48.06 598 ARG A CA 1
ATOM 4722 C C . ARG A 1 598 ? -16.294 -32.785 42.035 1.00 48.06 598 ARG A C 1
ATOM 4724 O O . ARG A 1 598 ? -16.989 -33.572 41.394 1.00 48.06 598 ARG A O 1
ATOM 4731 N N . GLN A 1 599 ? -16.095 -32.903 43.349 1.00 52.22 599 GLN A N 1
ATOM 4732 C CA . GLN A 1 599 ? -16.785 -33.916 44.148 1.00 52.22 599 GLN A CA 1
ATOM 4733 C C . GLN A 1 599 ? -18.287 -33.659 44.215 1.00 52.22 599 GLN A C 1
ATOM 4735 O O . GLN A 1 599 ? -19.061 -34.610 44.129 1.00 52.22 599 GLN A O 1
ATOM 4740 N N . GLU A 1 600 ? -18.712 -32.402 44.310 1.00 50.53 600 GLU A N 1
ATOM 4741 C CA . GLU A 1 600 ? -20.129 -32.051 44.359 1.00 50.53 600 GLU A CA 1
ATOM 4742 C C . GLU A 1 600 ? -20.833 -32.299 43.019 1.00 50.53 600 GLU A C 1
ATOM 4744 O O . GLU A 1 600 ? -21.865 -32.971 42.986 1.00 50.53 600 GLU A O 1
ATOM 4749 N N . SER A 1 601 ? -20.218 -31.901 41.904 1.00 49.50 601 SER A N 1
ATOM 4750 C CA . SER A 1 601 ? -20.724 -32.180 40.552 1.00 49.50 601 SER A CA 1
ATOM 4751 C C . SER A 1 601 ? -20.759 -33.683 40.254 1.00 49.50 601 SER A C 1
ATOM 4753 O O . SER A 1 601 ? -21.707 -34.184 39.650 1.00 49.50 601 SER A O 1
ATOM 4755 N N . LEU A 1 602 ? -19.760 -34.439 40.728 1.00 54.84 602 LEU A N 1
ATOM 4756 C CA . LEU A 1 602 ? -19.748 -35.903 40.652 1.00 54.84 602 LEU A CA 1
ATOM 4757 C C . LEU A 1 602 ? -20.844 -36.544 41.506 1.00 54.84 602 LEU A C 1
ATOM 4759 O O . LEU A 1 602 ? -21.442 -37.538 41.090 1.00 54.84 602 LEU A O 1
ATOM 4763 N N . LYS A 1 603 ? -21.123 -35.989 42.688 1.00 56.44 603 LYS A N 1
ATOM 4764 C CA . LYS A 1 603 ? -22.170 -36.479 43.590 1.00 56.44 603 LYS A CA 1
ATOM 4765 C C . LYS A 1 603 ? -23.558 -36.185 43.025 1.00 56.44 603 LYS A C 1
ATOM 4767 O O . LYS A 1 603 ? -24.413 -37.062 43.072 1.00 56.44 603 LYS A O 1
ATOM 4772 N N . GLN A 1 604 ? -23.760 -35.018 42.416 1.00 55.47 604 GLN A N 1
ATOM 4773 C CA . GLN A 1 604 ? -24.996 -34.673 41.708 1.00 55.47 604 GLN A CA 1
ATOM 4774 C C . GLN A 1 604 ? -25.205 -35.546 40.468 1.00 55.47 604 GLN A C 1
ATOM 4776 O O . GLN A 1 604 ? -26.265 -36.149 40.335 1.00 55.47 604 GLN A O 1
ATOM 4781 N N . ALA A 1 605 ? -24.185 -35.718 39.621 1.00 53.56 605 ALA A N 1
ATOM 4782 C CA . ALA A 1 605 ? -24.255 -36.620 38.470 1.00 53.56 605 ALA A CA 1
ATOM 4783 C C . ALA A 1 605 ? -24.551 -38.072 38.894 1.00 53.56 605 ALA A C 1
ATOM 4785 O O . ALA A 1 605 ? -25.380 -38.742 38.287 1.00 53.56 605 ALA A O 1
ATOM 4786 N N . SER A 1 606 ? -23.930 -38.550 39.978 1.00 59.84 606 SER A N 1
ATOM 4787 C CA . SER A 1 606 ? -24.180 -39.886 40.540 1.00 59.84 606 SER A CA 1
ATOM 4788 C C . SER A 1 606 ? -25.593 -40.030 41.121 1.00 59.84 606 SER A C 1
ATOM 4790 O O . SER A 1 606 ? -26.234 -41.065 40.941 1.00 59.84 606 SER A O 1
ATOM 4792 N N . ASN A 1 607 ? -26.116 -38.984 41.767 1.00 55.62 607 ASN A N 1
ATOM 4793 C CA . ASN A 1 607 ? -27.479 -38.969 42.295 1.00 55.62 607 ASN A CA 1
ATOM 4794 C C . ASN A 1 607 ? -28.528 -38.935 41.178 1.00 55.62 607 ASN A C 1
ATOM 4796 O O . ASN A 1 607 ? -29.513 -39.655 41.282 1.00 55.62 607 ASN A O 1
ATOM 4800 N N . ILE A 1 608 ? -28.285 -38.183 40.100 1.00 53.84 608 ILE A N 1
ATOM 4801 C CA . ILE A 1 608 ? -29.143 -38.128 38.907 1.00 53.84 608 ILE A CA 1
ATOM 4802 C C . ILE A 1 608 ? -29.158 -39.478 38.171 1.00 53.84 608 ILE A C 1
ATOM 4804 O O . ILE A 1 608 ? -30.195 -39.918 37.684 1.00 53.84 608 ILE A O 1
ATOM 4808 N N . LEU A 1 609 ? -28.025 -40.182 38.114 1.00 53.69 609 LEU A N 1
ATOM 4809 C CA . LEU A 1 609 ? -27.970 -41.534 37.548 1.00 53.69 609 LEU A CA 1
ATOM 4810 C C . LEU A 1 609 ? -28.729 -42.542 38.423 1.00 53.69 609 LEU A C 1
ATOM 4812 O O . LEU A 1 609 ? -29.492 -43.355 37.903 1.00 53.69 609 LEU A O 1
ATOM 4816 N N . ARG A 1 610 ? -28.590 -42.439 39.753 1.00 60.88 610 ARG A N 1
ATOM 4817 C CA . ARG A 1 610 ? -29.294 -43.302 40.716 1.00 60.88 610 ARG A CA 1
ATOM 4818 C C . ARG A 1 610 ? -30.796 -43.068 40.760 1.00 60.88 610 ARG A C 1
ATOM 4820 O O . ARG A 1 610 ? -31.533 -44.045 40.830 1.00 60.88 610 ARG A O 1
ATOM 4827 N N . SER A 1 611 ? -31.251 -41.815 40.712 1.00 52.94 611 SER A N 1
ATOM 4828 C CA . SER A 1 611 ? -32.683 -41.483 40.736 1.00 52.94 611 SER A CA 1
ATOM 4829 C C . SER A 1 611 ? -33.434 -42.033 39.527 1.00 52.94 611 SER A C 1
ATOM 4831 O O . SER A 1 611 ? -34.651 -42.141 39.568 1.00 52.94 611 SER A O 1
ATOM 4833 N N . ASN A 1 612 ? -32.706 -42.417 38.479 1.00 47.31 612 ASN A N 1
ATOM 4834 C CA . ASN A 1 612 ? -33.259 -42.911 37.229 1.00 47.31 612 ASN A CA 1
ATOM 4835 C C . ASN A 1 612 ? -32.844 -44.351 36.904 1.00 47.31 612 ASN A C 1
ATOM 4837 O O . ASN A 1 612 ? -32.890 -44.779 35.756 1.00 47.31 612 ASN A O 1
ATOM 4841 N N . GLY A 1 613 ? -32.429 -45.104 37.927 1.00 48.66 613 GLY A N 1
ATOM 4842 C CA . GLY A 1 613 ? -32.220 -46.550 37.836 1.00 48.66 613 GLY A CA 1
ATOM 4843 C C . GLY A 1 613 ? -30.868 -46.999 37.273 1.00 48.66 613 GLY A C 1
ATOM 4844 O O . GLY A 1 613 ? -30.623 -48.202 37.193 1.00 48.66 613 GLY A O 1
ATOM 4845 N N . TYR A 1 614 ? -29.954 -46.085 36.936 1.00 49.91 614 TYR A N 1
ATOM 4846 C CA . TYR A 1 614 ? -28.632 -46.429 36.406 1.00 49.91 614 TYR A CA 1
ATOM 4847 C C . TYR A 1 614 ? -27.571 -46.525 37.521 1.00 49.91 614 TYR A C 1
ATOM 4849 O O . TYR A 1 614 ? -27.302 -45.569 38.250 1.00 49.91 614 TYR A O 1
ATOM 4857 N N . GLN A 1 615 ? -26.899 -47.679 37.642 1.00 52.56 615 GLN A N 1
ATOM 4858 C CA . GLN A 1 615 ? -25.780 -47.878 38.575 1.00 52.56 615 GLN A CA 1
ATOM 4859 C C . GLN A 1 615 ? -24.428 -47.589 37.898 1.00 52.56 615 GLN A C 1
ATOM 4861 O O . GLN A 1 615 ? -23.879 -48.433 37.191 1.00 52.56 615 GLN A O 1
ATOM 4866 N N . ALA A 1 616 ? -23.843 -46.411 38.129 1.00 42.12 616 ALA A N 1
ATOM 4867 C CA . ALA A 1 616 ? -22.494 -46.107 37.647 1.00 42.12 616 ALA A CA 1
ATOM 4868 C C . ALA A 1 616 ? -21.406 -46.567 38.642 1.00 42.12 616 ALA A C 1
ATOM 4870 O O . ALA A 1 616 ? -21.364 -46.133 39.794 1.00 42.12 616 ALA A O 1
ATOM 4871 N N . ARG A 1 617 ? -20.484 -47.426 38.184 1.00 45.81 617 ARG A N 1
ATOM 4872 C CA . ARG A 1 617 ? -19.295 -47.878 38.934 1.00 45.81 617 ARG A CA 1
ATOM 4873 C C . ARG A 1 617 ? -18.170 -46.844 38.759 1.00 45.81 617 ARG A C 1
ATOM 4875 O O . ARG A 1 617 ? -17.628 -46.701 37.665 1.00 45.81 617 ARG A O 1
ATOM 4882 N N . ALA A 1 618 ? -17.823 -46.097 39.807 1.00 41.34 618 ALA A N 1
ATOM 4883 C CA . ALA A 1 618 ? -16.812 -45.036 39.729 1.00 41.34 618 ALA A CA 1
ATOM 4884 C C . ALA A 1 618 ? -15.375 -45.599 39.618 1.00 41.34 618 ALA A C 1
ATOM 4886 O O . ALA A 1 618 ? -14.869 -46.219 40.553 1.00 41.34 618 ALA A O 1
ATOM 4887 N N . LYS A 1 619 ? -14.694 -45.352 38.488 1.00 36.97 619 LYS A N 1
ATOM 4888 C CA . LYS A 1 619 ? -13.231 -45.506 38.343 1.00 36.97 619 LYS A CA 1
ATOM 4889 C C . LYS A 1 619 ? -12.522 -44.316 39.013 1.00 36.97 619 LYS A C 1
ATOM 4891 O O . LYS A 1 619 ? -12.815 -43.170 38.685 1.00 36.97 619 LYS A O 1
ATOM 4896 N N . ARG A 1 620 ? -11.561 -44.587 39.908 1.00 33.97 620 ARG A N 1
ATOM 4897 C CA . ARG A 1 620 ? -10.628 -43.589 40.476 1.00 33.97 620 ARG A CA 1
ATOM 4898 C C . ARG A 1 620 ? -9.727 -43.024 39.370 1.00 33.97 620 ARG A C 1
ATOM 4900 O O . ARG A 1 620 ? -9.022 -43.789 38.717 1.00 33.97 620 ARG A O 1
ATOM 4907 N N . ILE A 1 621 ? -9.712 -41.702 39.199 1.00 32.50 621 ILE A N 1
ATOM 4908 C CA . ILE A 1 621 ? -8.694 -40.980 38.420 1.00 32.50 621 ILE A CA 1
ATOM 4909 C C . ILE A 1 621 ? -7.661 -40.419 39.408 1.00 32.50 621 ILE A C 1
ATOM 4911 O O . ILE A 1 621 ? -8.036 -39.814 40.409 1.00 32.50 621 ILE A O 1
ATOM 4915 N N . LYS A 1 622 ? -6.372 -40.654 39.128 1.00 38.84 622 LYS A N 1
ATOM 4916 C CA . LYS A 1 622 ? -5.230 -39.995 39.783 1.00 38.84 622 LYS A CA 1
ATOM 4917 C C . LYS A 1 622 ? -5.178 -38.530 39.332 1.00 38.84 622 LYS A C 1
ATOM 4919 O O . LYS A 1 622 ? -5.178 -38.291 38.127 1.00 38.84 622 LYS A O 1
ATOM 4924 N N . THR A 1 623 ? -5.074 -37.578 40.256 1.00 29.17 623 THR A N 1
ATOM 4925 C CA . THR A 1 623 ? -4.740 -36.180 39.941 1.00 29.17 623 THR A CA 1
ATOM 4926 C C . THR A 1 623 ? -3.378 -35.805 40.515 1.00 29.17 623 THR A C 1
ATOM 4928 O O . THR A 1 623 ? -3.037 -36.120 41.652 1.00 29.17 623 THR A O 1
ATOM 4931 N N . SER A 1 624 ? -2.591 -35.200 39.631 1.00 27.64 624 SER A N 1
ATOM 4932 C CA . SER A 1 624 ? -1.221 -34.725 39.766 1.00 27.64 624 SER A CA 1
ATOM 4933 C C . SER A 1 624 ? -1.116 -33.467 40.625 1.00 27.64 624 SER A C 1
ATOM 4935 O O . SER A 1 624 ? -2.005 -32.618 40.600 1.00 27.64 624 SER A O 1
ATOM 4937 N N . HIS A 1 625 ? 0.022 -33.326 41.306 1.00 31.70 625 HIS A N 1
ATOM 4938 C CA . HIS A 1 625 ? 0.449 -32.119 42.008 1.00 31.70 625 HIS A CA 1
ATOM 4939 C C . HIS A 1 625 ? 0.360 -30.857 41.137 1.00 31.70 625 HIS A C 1
ATOM 4941 O O . HIS A 1 625 ? 0.917 -30.815 40.042 1.00 31.70 625 HIS A O 1
ATOM 4947 N N . ALA A 1 626 ? -0.250 -29.805 41.682 1.00 26.62 626 ALA A N 1
ATOM 4948 C CA . ALA A 1 626 ? -0.011 -28.425 41.282 1.00 26.62 626 ALA A CA 1
ATOM 4949 C C . ALA A 1 626 ? 0.223 -27.599 42.553 1.00 26.62 626 ALA A C 1
ATOM 4951 O O . ALA A 1 626 ? -0.683 -27.335 43.339 1.00 26.62 626 ALA A O 1
ATOM 4952 N N . THR A 1 627 ? 1.482 -27.247 42.777 1.00 32.19 627 THR A N 1
ATOM 4953 C CA . THR A 1 627 ? 1.935 -26.268 43.762 1.00 32.19 627 THR A CA 1
ATOM 4954 C C . THR A 1 627 ? 1.431 -24.877 43.378 1.00 32.19 627 THR A C 1
ATOM 4956 O O . THR A 1 627 ? 1.793 -24.377 42.315 1.00 32.19 627 THR A O 1
ATOM 4959 N N . SER A 1 628 ? 0.667 -24.213 44.247 1.00 28.52 628 SER A N 1
ATOM 4960 C CA . SER A 1 628 ? 0.469 -22.761 44.174 1.00 28.52 628 SER A CA 1
ATOM 4961 C C . SER A 1 628 ? 1.023 -22.112 45.436 1.00 28.52 628 SER A C 1
ATOM 4963 O O . SER A 1 628 ? 0.394 -22.131 46.493 1.00 28.52 628 SER A O 1
ATOM 4965 N N . SER A 1 629 ? 2.222 -21.544 45.318 1.00 29.19 629 SER A N 1
ATOM 4966 C CA . SER A 1 629 ? 2.714 -20.563 46.273 1.00 29.19 629 SER A CA 1
ATOM 4967 C C . SER A 1 629 ? 1.984 -19.243 46.026 1.00 29.19 629 SER A C 1
ATOM 4969 O O . SER A 1 629 ? 1.969 -18.709 44.920 1.00 29.19 629 SER A O 1
ATOM 4971 N N . THR A 1 630 ? 1.356 -18.705 47.062 1.00 31.56 630 THR A N 1
ATOM 4972 C CA . THR A 1 630 ? 0.797 -17.352 47.059 1.00 31.56 630 THR A CA 1
ATOM 4973 C C . THR A 1 630 ? 1.608 -16.500 48.022 1.00 31.56 630 THR A C 1
ATOM 4975 O O . THR A 1 630 ? 1.266 -16.362 49.192 1.00 31.56 630 THR A O 1
ATOM 4978 N N . LYS A 1 631 ? 2.704 -15.926 47.516 1.00 31.44 631 LYS A N 1
ATOM 4979 C CA . LYS A 1 631 ? 3.170 -14.607 47.965 1.00 31.44 631 LYS A CA 1
ATOM 4980 C C . LYS A 1 631 ? 2.686 -13.584 46.926 1.00 31.44 631 LYS A C 1
ATOM 4982 O O . LYS A 1 631 ? 2.859 -13.846 45.734 1.00 31.44 631 LYS A O 1
ATOM 4987 N N . PRO A 1 632 ? 2.091 -12.450 47.325 1.00 35.19 632 PRO A N 1
ATOM 4988 C CA . PRO A 1 632 ? 1.675 -11.424 46.379 1.00 35.19 632 PRO A CA 1
ATOM 4989 C C . PRO A 1 632 ? 2.920 -10.750 45.788 1.00 35.19 632 PRO A C 1
ATOM 4991 O O . PRO A 1 632 ? 3.724 -10.173 46.517 1.00 35.19 632 PRO A O 1
ATOM 4994 N N . ARG A 1 633 ? 3.106 -10.860 44.467 1.00 41.75 633 ARG A N 1
ATOM 4995 C CA . ARG A 1 633 ? 4.111 -10.091 43.720 1.00 41.75 633 ARG A CA 1
ATOM 4996 C C . ARG A 1 633 ? 3.477 -8.763 43.307 1.00 41.75 633 ARG A C 1
ATOM 4998 O O . ARG A 1 633 ? 2.480 -8.759 42.589 1.00 41.75 633 ARG A O 1
ATOM 5005 N N . ALA A 1 634 ? 4.033 -7.659 43.796 1.00 41.00 634 ALA A N 1
ATOM 5006 C CA . ALA A 1 634 ? 3.645 -6.308 43.406 1.00 41.00 634 ALA A CA 1
ATOM 5007 C C . ALA A 1 634 ? 3.847 -6.107 41.890 1.00 41.00 634 ALA A C 1
ATOM 5009 O O . ALA A 1 634 ? 4.872 -6.527 41.358 1.00 41.00 634 ALA A O 1
ATOM 5010 N N . GLY A 1 635 ? 2.869 -5.493 41.210 1.00 50.69 635 GLY A N 1
ATOM 5011 C CA . GLY A 1 635 ? 2.969 -5.089 39.797 1.00 50.69 635 GLY A CA 1
ATOM 5012 C C . GLY A 1 635 ? 1.982 -5.732 38.811 1.00 50.69 635 GLY A C 1
ATOM 5013 O O . GLY A 1 635 ? 1.937 -5.301 37.664 1.00 50.69 635 GLY A O 1
ATOM 5014 N N . LYS A 1 636 ? 1.166 -6.717 39.218 1.00 52.47 636 LYS A N 1
ATOM 5015 C CA . LYS A 1 636 ? 0.184 -7.367 38.322 1.00 52.47 636 LYS A CA 1
ATOM 5016 C C . LYS A 1 636 ? -1.229 -6.781 38.474 1.00 52.47 636 LYS A C 1
ATOM 5018 O O . LYS A 1 636 ? -1.700 -6.586 39.593 1.00 52.47 636 LYS A O 1
ATOM 5023 N N . HIS A 1 637 ? -1.922 -6.551 37.359 1.00 59.84 637 HIS A N 1
ATOM 5024 C CA . HIS A 1 637 ? -3.285 -6.019 37.304 1.00 59.84 637 HIS A CA 1
ATOM 5025 C C . HIS A 1 637 ? -4.310 -7.142 37.556 1.00 59.84 637 HIS A C 1
ATOM 5027 O O . HIS A 1 637 ? -4.279 -8.164 36.864 1.00 59.84 637 HIS A O 1
ATOM 5033 N N . PRO A 1 638 ? -5.220 -7.008 38.535 1.00 52.97 638 PRO A N 1
ATOM 5034 C CA . PRO A 1 638 ? -6.210 -8.040 38.816 1.00 52.97 638 PRO A CA 1
ATOM 5035 C C . PRO A 1 638 ? -7.330 -8.026 37.763 1.00 52.97 638 PRO A C 1
ATOM 5037 O O . PRO A 1 638 ? -8.063 -7.046 37.640 1.00 52.97 638 PRO A O 1
ATOM 5040 N N . LEU A 1 639 ? -7.498 -9.128 37.027 1.00 56.41 639 LEU A N 1
ATOM 5041 C CA . LEU A 1 639 ? -8.686 -9.368 36.214 1.00 56.41 639 LEU A CA 1
ATOM 5042 C C . LEU A 1 639 ? -9.719 -10.117 37.049 1.00 56.41 639 LEU A C 1
ATOM 5044 O O . LEU A 1 639 ? -9.604 -11.316 37.317 1.00 56.41 639 LEU A O 1
ATOM 5048 N N . CYS A 1 640 ? -10.732 -9.365 37.440 1.00 51.25 640 CYS A N 1
ATOM 5049 C CA . CYS A 1 640 ? -11.802 -9.790 38.313 1.00 51.25 640 CYS A CA 1
ATOM 5050 C C . CYS A 1 640 ? -12.903 -10.505 37.505 1.00 51.25 640 CYS A C 1
ATOM 5052 O O . CYS A 1 640 ? -13.638 -9.858 36.761 1.00 51.25 640 CYS A O 1
ATOM 5054 N N . LEU A 1 641 ? -13.018 -11.832 37.627 1.00 48.22 641 LEU A N 1
ATOM 5055 C CA . LEU A 1 641 ? -14.029 -12.627 36.913 1.00 48.22 641 LEU A CA 1
ATOM 5056 C C . LEU A 1 641 ? -15.131 -13.128 37.864 1.00 48.22 641 LEU A C 1
ATOM 5058 O O . LEU A 1 641 ? -14.832 -13.471 39.012 1.00 48.22 641 LEU A O 1
ATOM 5062 N N . PRO A 1 642 ? -16.400 -13.205 37.412 1.00 43.94 642 PRO A N 1
ATOM 5063 C CA . PRO A 1 642 ? -17.445 -13.915 38.146 1.00 43.94 642 PRO A CA 1
ATOM 5064 C C . PRO A 1 642 ? -17.096 -15.407 38.249 1.00 43.94 642 PRO A C 1
ATOM 5066 O O . PRO A 1 642 ? -16.241 -15.898 37.516 1.00 43.94 642 PRO A O 1
ATOM 5069 N N . PHE A 1 643 ? -17.760 -16.143 39.143 1.00 45.41 643 PHE A N 1
ATOM 5070 C CA . PHE A 1 643 ? -17.493 -17.569 39.359 1.00 45.41 643 PHE A CA 1
ATOM 5071 C C . PHE A 1 643 ? -17.539 -18.371 38.040 1.00 45.41 643 PHE A C 1
ATOM 5073 O O . PHE A 1 643 ? -18.599 -18.541 37.435 1.00 45.41 643 PHE A O 1
ATOM 5080 N N . ILE A 1 644 ? -16.374 -18.853 37.599 1.00 47.94 644 ILE A N 1
ATOM 5081 C CA . ILE A 1 644 ? -16.167 -19.625 36.366 1.00 47.94 644 ILE A CA 1
ATOM 5082 C C . ILE A 1 644 ? -15.494 -20.969 36.666 1.00 47.94 644 ILE A C 1
ATOM 5084 O O . ILE A 1 644 ? -14.819 -21.145 37.677 1.00 47.94 644 ILE A O 1
ATOM 5088 N N . THR A 1 645 ? -15.689 -21.922 35.755 1.00 44.03 645 THR A N 1
ATOM 5089 C CA . THR A 1 645 ? -15.224 -23.323 35.844 1.00 44.03 645 THR A CA 1
ATOM 5090 C C . THR A 1 645 ? -13.686 -23.425 35.738 1.00 44.03 645 THR A C 1
ATOM 5092 O O . THR A 1 645 ? -13.104 -22.607 35.026 1.00 44.03 645 THR A O 1
ATOM 5095 N N . ASP A 1 646 ? -12.988 -24.411 36.335 1.00 45.03 646 ASP A N 1
ATOM 5096 C CA . ASP A 1 646 ? -11.495 -24.465 36.251 1.00 45.03 646 ASP A CA 1
ATOM 5097 C C . ASP A 1 646 ? -11.030 -24.646 34.838 1.00 45.03 646 ASP A C 1
ATOM 5099 O O . ASP A 1 646 ? -9.981 -24.149 34.456 1.00 45.03 646 ASP A O 1
ATOM 5103 N N . ARG A 1 647 ? -11.791 -25.389 34.045 1.00 44.53 647 ARG A N 1
ATOM 5104 C CA . ARG A 1 647 ? -11.437 -25.602 32.655 1.00 44.53 647 ARG A CA 1
ATOM 5105 C C . ARG A 1 647 ? -11.457 -24.287 31.886 1.00 44.53 647 ARG A C 1
ATOM 5107 O O . ARG A 1 647 ? -10.595 -24.068 31.044 1.00 44.53 647 ARG A O 1
ATOM 5114 N N . ILE A 1 648 ? -12.413 -23.416 32.200 1.00 47.28 648 ILE A N 1
ATOM 5115 C CA . ILE A 1 648 ? -12.494 -22.067 31.649 1.00 47.28 648 ILE A CA 1
ATOM 5116 C C . ILE A 1 648 ? -11.385 -21.184 32.231 1.00 47.28 648 ILE A C 1
ATOM 5118 O O . ILE A 1 648 ? -10.690 -20.533 31.466 1.00 47.28 648 ILE A O 1
ATOM 5122 N N . SER A 1 649 ? -11.160 -21.205 33.545 1.00 56.75 649 SER A N 1
ATOM 5123 C CA . SER A 1 649 ? -10.065 -20.477 34.207 1.00 56.75 649 SER A CA 1
ATOM 5124 C C . SER A 1 649 ? -8.696 -20.873 33.639 1.00 56.75 649 SER A C 1
ATOM 5126 O O . SER A 1 649 ? -7.867 -20.023 33.331 1.00 56.75 649 SER A O 1
ATOM 5128 N N . SER A 1 650 ? -8.481 -22.167 33.406 1.00 57.22 650 SER A N 1
ATOM 5129 C CA . SER A 1 650 ? -7.287 -22.743 32.792 1.00 57.22 650 SER A CA 1
ATOM 5130 C C . SER A 1 650 ? -7.171 -22.362 31.318 1.00 57.22 650 SER A C 1
ATOM 5132 O O . SER A 1 650 ? -6.090 -21.970 30.893 1.00 57.22 650 SER A O 1
ATOM 5134 N N . ALA A 1 651 ? -8.269 -22.383 30.556 1.00 59.03 651 ALA A N 1
ATOM 5135 C CA . ALA A 1 651 ? -8.280 -21.897 29.178 1.00 59.03 651 ALA A CA 1
ATOM 5136 C C . ALA A 1 651 ? -7.962 -20.395 29.101 1.00 59.03 651 ALA A C 1
ATOM 5138 O O . ALA A 1 651 ? -7.166 -19.990 28.265 1.00 59.03 651 ALA A O 1
ATOM 5139 N N . ILE A 1 652 ? -8.506 -19.578 30.008 1.00 61.66 652 ILE A N 1
ATOM 5140 C CA . ILE A 1 652 ? -8.220 -18.140 30.096 1.00 61.66 652 ILE A CA 1
ATOM 5141 C C . ILE A 1 652 ? -6.751 -17.906 30.467 1.00 61.66 652 ILE A C 1
ATOM 5143 O O . ILE A 1 652 ? -6.080 -17.104 29.824 1.00 61.66 652 ILE A O 1
ATOM 5147 N N . ARG A 1 653 ? -6.208 -18.658 31.434 1.00 67.12 653 ARG A N 1
ATOM 5148 C CA . ARG A 1 653 ? -4.773 -18.626 31.768 1.00 67.12 653 ARG A CA 1
ATOM 5149 C C . ARG A 1 653 ? -3.902 -19.033 30.577 1.00 67.12 653 ARG A C 1
ATOM 5151 O O . ARG A 1 653 ? -2.900 -18.380 30.317 1.00 67.12 653 ARG A O 1
ATOM 5158 N N . GLN A 1 654 ? -4.291 -20.063 29.825 1.00 63.22 654 GLN A N 1
ATOM 5159 C CA . GLN A 1 654 ? -3.600 -20.456 28.593 1.00 63.22 654 GLN A CA 1
ATOM 5160 C C . GLN A 1 654 ? -3.688 -19.376 27.510 1.00 63.22 654 GLN A C 1
ATOM 5162 O O . GLN A 1 654 ? -2.712 -19.172 26.794 1.00 63.22 654 GLN A O 1
ATOM 5167 N N . CYS A 1 655 ? -4.809 -18.660 27.403 1.00 65.19 655 CYS A N 1
ATOM 5168 C CA . CYS A 1 655 ? -4.928 -17.512 26.509 1.00 65.19 655 CYS A CA 1
ATOM 5169 C C . CYS A 1 655 ? -3.999 -16.367 26.927 1.00 65.19 655 CYS A C 1
ATOM 5171 O O . CYS A 1 655 ? -3.351 -15.800 26.056 1.00 65.19 655 CYS A O 1
ATOM 5173 N N . PHE A 1 656 ? -3.855 -16.067 28.224 1.00 72.31 656 PHE A N 1
ATOM 5174 C CA . PHE A 1 656 ? -2.881 -15.064 28.677 1.00 72.31 656 PHE A CA 1
ATOM 5175 C C . PHE A 1 656 ? -1.446 -15.457 28.373 1.00 72.31 656 PHE A C 1
ATOM 5177 O O . PHE A 1 656 ? -0.694 -14.617 27.899 1.00 72.31 656 PHE A O 1
ATOM 5184 N N . ILE A 1 657 ? -1.090 -16.727 28.563 1.00 67.06 657 ILE A N 1
ATOM 5185 C CA . ILE A 1 657 ? 0.242 -17.227 28.203 1.00 67.06 657 ILE A CA 1
ATOM 5186 C C . ILE A 1 657 ? 0.468 -17.104 26.687 1.00 67.06 657 ILE A C 1
ATOM 5188 O O . ILE A 1 657 ? 1.515 -16.637 26.254 1.00 67.06 657 ILE A O 1
ATOM 5192 N N . ARG A 1 658 ? -0.526 -17.461 25.859 1.00 64.19 658 ARG A N 1
ATOM 5193 C CA . ARG A 1 658 ? -0.441 -17.307 24.393 1.00 64.19 658 ARG A CA 1
ATOM 5194 C C . ARG A 1 658 ? -0.345 -15.848 23.947 1.00 64.19 658 ARG A C 1
ATOM 5196 O O . ARG A 1 658 ? 0.307 -15.575 22.949 1.00 64.19 658 ARG A O 1
ATOM 5203 N N . ALA A 1 659 ? -0.991 -14.942 24.673 1.00 64.62 659 ALA A N 1
ATOM 5204 C CA . ALA A 1 659 ? -0.978 -13.508 24.413 1.00 64.62 659 ALA A CA 1
ATOM 5205 C C . ALA A 1 659 ? 0.183 -12.763 25.106 1.00 64.62 659 ALA A C 1
ATOM 5207 O O . ALA A 1 659 ? 0.224 -11.543 25.016 1.00 64.62 659 ALA A O 1
ATOM 5208 N N . GLN A 1 660 ? 1.099 -13.465 25.795 1.00 67.56 660 GLN A N 1
ATOM 5209 C CA . GLN A 1 660 ? 2.218 -12.885 26.566 1.00 67.56 660 GLN A CA 1
ATOM 5210 C C . GLN A 1 660 ? 1.785 -11.884 27.664 1.00 67.56 660 GLN A C 1
ATOM 5212 O O . GLN A 1 660 ? 2.465 -10.904 27.955 1.00 67.56 660 GLN A O 1
ATOM 5217 N N . LEU A 1 661 ? 0.621 -12.115 28.279 1.00 63.59 661 LEU A N 1
ATOM 5218 C CA . LEU A 1 661 ? 0.016 -11.253 29.309 1.00 63.59 661 LEU A CA 1
ATOM 5219 C C . LEU A 1 661 ? 0.066 -11.854 30.725 1.00 63.59 661 LEU A C 1
ATOM 5221 O O . LEU A 1 661 ? -0.451 -11.255 31.671 1.00 63.59 661 LEU A O 1
ATOM 5225 N N . ASP A 1 662 ? 0.673 -13.026 30.901 1.00 61.00 662 ASP A N 1
ATOM 5226 C CA . ASP A 1 662 ? 0.745 -13.761 32.171 1.00 61.00 662 ASP A CA 1
ATOM 5227 C C . ASP A 1 662 ? 1.586 -13.054 33.250 1.00 61.00 662 ASP A C 1
ATOM 5229 O O . ASP A 1 662 ? 1.360 -13.231 34.458 1.00 61.00 662 ASP A O 1
ATOM 5233 N N . ASP A 1 663 ? 2.501 -12.180 32.830 1.00 57.62 663 ASP A N 1
ATOM 5234 C CA . ASP A 1 663 ? 3.255 -11.319 33.736 1.00 57.62 663 ASP A CA 1
ATOM 5235 C C . ASP A 1 663 ? 2.550 -10.026 34.134 1.00 57.62 663 ASP A C 1
ATOM 5237 O O . ASP A 1 663 ? 2.837 -9.494 35.206 1.00 57.62 663 ASP A O 1
ATOM 5241 N N . ASN A 1 664 ? 1.538 -9.604 33.377 1.00 56.38 664 ASN A N 1
ATOM 5242 C CA . ASN A 1 664 ? 0.839 -8.343 33.609 1.00 56.38 664 ASN A CA 1
ATOM 5243 C C . ASN A 1 664 ? -0.520 -8.513 34.298 1.00 56.38 664 ASN A C 1
ATOM 5245 O O . ASN A 1 664 ? -0.970 -7.578 34.959 1.00 56.38 664 ASN A O 1
ATOM 5249 N N . VAL A 1 665 ? -1.169 -9.681 34.183 1.00 58.59 665 VAL A N 1
ATOM 5250 C CA . VAL A 1 665 ? -2.557 -9.896 34.631 1.00 58.59 665 VAL A CA 1
ATOM 5251 C C . VAL A 1 665 ? -2.680 -11.096 35.578 1.00 58.59 665 VAL A C 1
ATOM 5253 O O . VAL A 1 665 ? -2.189 -12.186 35.296 1.00 58.59 665 VAL A O 1
ATOM 5256 N N . VAL A 1 666 ? -3.381 -10.923 36.705 1.00 63.69 666 VAL A N 1
ATOM 5257 C CA . VAL A 1 666 ? -3.712 -12.004 37.655 1.00 63.69 666 VAL A CA 1
ATOM 5258 C C . VAL A 1 666 ? -5.216 -12.226 37.681 1.00 63.69 666 VAL A C 1
ATOM 5260 O O . VAL A 1 666 ? -5.978 -11.296 37.917 1.00 63.69 666 VAL A O 1
ATOM 5263 N N . LEU A 1 667 ? -5.649 -13.472 37.489 1.00 57.75 667 LEU A N 1
ATOM 5264 C CA . LEU A 1 667 ? -7.055 -13.844 37.625 1.00 57.75 667 LEU A CA 1
ATOM 5265 C C . LEU A 1 667 ? -7.471 -13.781 39.101 1.00 57.75 667 LEU A C 1
ATOM 5267 O O . LEU A 1 667 ? -6.954 -14.546 39.919 1.00 57.75 667 LEU A O 1
ATOM 5271 N N . VAL A 1 668 ? -8.417 -12.907 39.432 1.00 53.97 668 VAL A N 1
ATOM 5272 C CA . VAL A 1 668 ? -9.025 -12.817 40.763 1.00 53.97 668 VAL A CA 1
ATOM 5273 C C . VAL A 1 668 ? -10.496 -13.187 40.619 1.00 53.97 668 VAL A C 1
ATOM 5275 O O . VAL A 1 668 ? -11.246 -12.531 39.904 1.00 53.97 668 VAL A O 1
ATOM 5278 N N . ASN A 1 669 ? -10.935 -14.261 41.267 1.00 49.69 669 ASN A N 1
ATOM 5279 C CA . ASN A 1 669 ? -12.358 -14.593 41.283 1.00 49.69 669 ASN A CA 1
ATOM 5280 C C . ASN A 1 669 ? -13.063 -13.607 42.219 1.00 49.69 669 ASN A C 1
ATOM 5282 O O . ASN A 1 669 ? -12.714 -13.544 43.396 1.00 49.69 669 ASN A O 1
ATOM 5286 N N . ILE A 1 670 ? -14.033 -12.841 41.714 1.00 43.47 670 ILE A N 1
ATOM 5287 C CA . ILE A 1 670 ? -14.880 -11.992 42.557 1.00 43.47 670 ILE A CA 1
ATOM 5288 C C . ILE A 1 670 ? -15.895 -12.913 43.242 1.00 43.47 670 ILE A C 1
ATOM 5290 O O . ILE A 1 670 ? -16.746 -13.487 42.551 1.00 43.47 670 ILE A O 1
ATOM 5294 N N . PRO A 1 671 ? -15.871 -13.072 44.573 1.00 37.94 671 PRO A N 1
ATOM 5295 C CA . PRO A 1 671 ? -17.044 -13.575 45.260 1.00 37.94 671 PRO A CA 1
ATOM 5296 C C . PRO A 1 671 ? -18.105 -12.476 45.146 1.00 37.94 671 PRO A C 1
ATOM 5298 O O . PRO A 1 671 ? -17.897 -11.370 45.640 1.00 37.94 671 PRO A O 1
ATOM 5301 N N . ASN A 1 672 ? -19.223 -12.730 44.461 1.00 36.16 672 ASN A N 1
ATOM 5302 C CA . ASN A 1 672 ? -20.373 -11.837 44.603 1.00 36.16 672 ASN A CA 1
ATOM 5303 C C . ASN A 1 672 ? -20.695 -11.708 46.100 1.00 36.16 672 ASN A C 1
ATOM 5305 O O . ASN A 1 672 ? -20.580 -12.687 46.842 1.00 36.16 672 ASN A O 1
ATOM 5309 N N . ASP A 1 673 ? -21.105 -10.518 46.541 1.00 34.31 673 ASP A N 1
ATOM 5310 C CA . ASP A 1 673 ? -21.734 -10.371 47.850 1.00 34.31 673 ASP A CA 1
ATOM 5311 C C . ASP A 1 673 ? -22.965 -11.272 47.869 1.00 34.31 673 ASP A C 1
ATOM 5313 O O . ASP A 1 673 ? -23.969 -11.052 47.187 1.00 34.31 673 ASP A O 1
ATOM 5317 N N . ASN A 1 674 ? -22.820 -12.383 48.575 1.00 36.00 674 ASN A N 1
ATOM 5318 C CA . ASN A 1 674 ? -23.771 -13.463 48.520 1.00 36.00 674 ASN A CA 1
ATOM 5319 C C . ASN A 1 674 ? -25.012 -13.090 49.339 1.00 36.00 674 ASN A C 1
ATOM 5321 O O . ASN A 1 674 ? -24.917 -12.619 50.475 1.00 36.00 674 ASN A O 1
ATOM 5325 N N . ILE A 1 675 ? -26.174 -13.451 48.792 1.00 40.72 675 ILE A N 1
ATOM 5326 C CA . ILE A 1 675 ? -27.486 -13.557 49.453 1.00 40.72 675 ILE A CA 1
ATOM 5327 C C . ILE A 1 675 ? -27.393 -14.244 50.836 1.00 40.72 675 ILE A C 1
ATOM 5329 O O . ILE A 1 675 ? -28.237 -14.023 51.701 1.00 40.72 675 ILE A O 1
ATOM 5333 N N . THR A 1 676 ? -26.331 -15.013 51.107 1.00 37.03 676 THR A N 1
ATOM 5334 C CA . THR A 1 676 ? -26.018 -15.520 52.446 1.00 37.03 676 THR A CA 1
ATOM 5335 C C . THR A 1 676 ? -25.910 -14.418 53.499 1.00 37.03 676 THR A C 1
ATOM 5337 O O . THR A 1 676 ? -26.432 -14.629 54.578 1.00 37.03 676 THR A O 1
ATOM 5340 N N . ARG A 1 677 ? -25.362 -13.220 53.251 1.00 35.06 677 ARG A N 1
ATOM 5341 C CA . ARG A 1 677 ? -25.365 -12.162 54.291 1.00 35.06 677 ARG A CA 1
ATOM 5342 C C . ARG A 1 677 ? -26.762 -11.604 54.601 1.00 35.06 677 ARG A C 1
ATOM 5344 O O . ARG A 1 677 ? -26.983 -11.176 55.725 1.00 35.06 677 ARG A O 1
ATOM 5351 N N . GLN A 1 678 ? -27.705 -11.675 53.659 1.00 36.38 678 GLN A N 1
ATOM 5352 C CA . GLN A 1 678 ? -29.115 -11.320 53.887 1.00 36.38 678 GLN A CA 1
ATOM 5353 C C . GLN A 1 678 ? -29.943 -12.472 54.491 1.00 36.38 678 GLN A C 1
ATOM 5355 O O . GLN A 1 678 ? -30.996 -12.217 55.065 1.00 36.38 678 GLN A O 1
ATOM 5360 N N . LEU A 1 679 ? -29.472 -13.725 54.410 1.00 38.28 679 LEU A N 1
ATOM 5361 C CA . LEU A 1 679 ? -30.185 -14.916 54.907 1.00 38.28 679 LEU A CA 1
ATOM 5362 C C . LEU A 1 679 ? -29.527 -15.610 56.120 1.00 38.28 679 LEU A C 1
ATOM 5364 O O . LEU A 1 679 ? -30.105 -16.538 56.682 1.00 38.28 679 LEU A O 1
ATOM 5368 N N . VAL A 1 680 ? -28.334 -15.190 56.557 1.00 36.28 680 VAL A N 1
ATOM 5369 C CA . VAL A 1 680 ? -27.566 -15.828 57.655 1.00 36.28 680 VAL A CA 1
ATOM 5370 C C . VAL A 1 680 ? -28.017 -15.389 59.057 1.00 36.28 680 VAL A C 1
ATOM 5372 O O . VAL A 1 680 ? -27.392 -15.750 60.043 1.00 36.28 680 VAL A O 1
ATOM 5375 N N . GLN A 1 681 ? -29.175 -14.745 59.210 1.00 31.62 681 GLN A N 1
ATOM 5376 C CA . GLN A 1 681 ? -29.786 -14.602 60.541 1.00 31.62 681 GLN A CA 1
ATOM 5377 C C . GLN A 1 681 ? -30.539 -15.855 61.038 1.00 31.62 681 GLN A C 1
ATOM 5379 O O . GLN A 1 681 ? -31.192 -15.787 62.070 1.00 31.62 681 GLN A O 1
ATOM 5384 N N . ASN A 1 682 ? -30.439 -17.007 60.356 1.00 32.00 682 ASN A N 1
ATOM 5385 C CA . ASN A 1 682 ? -31.176 -18.226 60.729 1.00 32.00 682 ASN A CA 1
ATOM 5386 C C . ASN A 1 682 ? -30.354 -19.533 60.639 1.00 32.00 682 ASN A C 1
ATOM 5388 O O . ASN A 1 682 ? -30.812 -20.530 60.078 1.00 32.00 682 ASN A O 1
ATOM 5392 N N . ARG A 1 683 ? -29.141 -19.585 61.210 1.00 41.12 683 ARG A N 1
ATOM 5393 C CA . ARG A 1 683 ? -28.518 -20.883 61.545 1.00 41.12 683 ARG A CA 1
ATOM 5394 C C . ARG A 1 683 ? -28.904 -21.295 62.967 1.00 41.12 683 ARG A C 1
ATOM 5396 O O . ARG A 1 683 ? -28.529 -20.656 63.939 1.00 41.12 683 ARG A O 1
ATOM 5403 N N . LEU A 1 684 ? -29.611 -22.419 63.073 1.00 39.00 684 LEU A N 1
ATOM 5404 C CA . LEU A 1 684 ? -30.138 -23.027 64.306 1.00 39.00 684 LEU A CA 1
ATOM 5405 C C . LEU A 1 684 ? -29.090 -23.450 65.365 1.00 39.00 684 LEU A C 1
ATOM 5407 O O . LEU A 1 684 ? -29.481 -23.987 66.396 1.00 39.00 684 LEU A O 1
ATOM 5411 N N . TYR A 1 685 ? -27.790 -23.204 65.161 1.00 45.19 685 TYR A N 1
ATOM 5412 C CA . TYR A 1 685 ? -26.722 -23.632 66.081 1.00 45.19 685 TYR A CA 1
ATOM 5413 C C . TYR A 1 685 ? -25.818 -22.503 66.594 1.00 45.19 685 TYR A C 1
ATOM 5415 O O . TYR A 1 685 ? -24.893 -22.781 67.349 1.00 45.19 685 TYR A O 1
ATOM 5423 N N . ASP A 1 686 ? -26.118 -21.240 66.277 1.00 36.66 686 ASP A N 1
ATOM 5424 C CA . ASP A 1 686 ? -25.436 -20.091 66.898 1.00 36.66 686 ASP A CA 1
ATOM 5425 C C . ASP A 1 686 ? -26.043 -19.711 68.268 1.00 36.66 686 ASP A C 1
ATOM 5427 O O . ASP A 1 686 ? -25.648 -18.725 68.888 1.00 36.66 686 ASP A O 1
ATOM 5431 N N . ARG A 1 687 ? -26.973 -20.519 68.804 1.00 41.16 687 ARG A N 1
ATOM 5432 C CA . ARG A 1 687 ? -27.333 -20.461 70.227 1.00 41.16 687 ARG A CA 1
ATOM 5433 C C . ARG A 1 687 ? -26.313 -21.262 71.025 1.00 41.16 687 ARG A C 1
ATOM 5435 O O . ARG A 1 687 ? -26.332 -22.490 71.005 1.00 41.16 687 ARG A O 1
ATOM 5442 N N . ALA A 1 688 ? -25.452 -20.555 71.753 1.00 48.53 688 ALA A N 1
ATOM 5443 C CA . ALA A 1 688 ? -24.638 -21.126 72.817 1.00 48.53 688 ALA A CA 1
ATOM 5444 C C . ALA A 1 688 ? -25.557 -21.777 73.865 1.00 48.53 688 ALA A C 1
ATOM 5446 O O . ALA A 1 688 ? -26.079 -21.110 74.753 1.00 48.53 688 ALA A O 1
ATOM 5447 N N . PHE A 1 689 ? -25.798 -23.079 73.724 1.00 42.38 689 PHE A N 1
ATOM 5448 C CA . PHE A 1 689 ? -26.519 -23.874 74.707 1.00 42.38 689 PHE A CA 1
ATOM 5449 C C . PHE A 1 689 ? -25.481 -24.602 75.561 1.00 42.38 689 PHE A C 1
ATOM 5451 O O . PHE A 1 689 ? -24.928 -25.627 75.161 1.00 42.38 689 PHE A O 1
ATOM 5458 N N . VAL A 1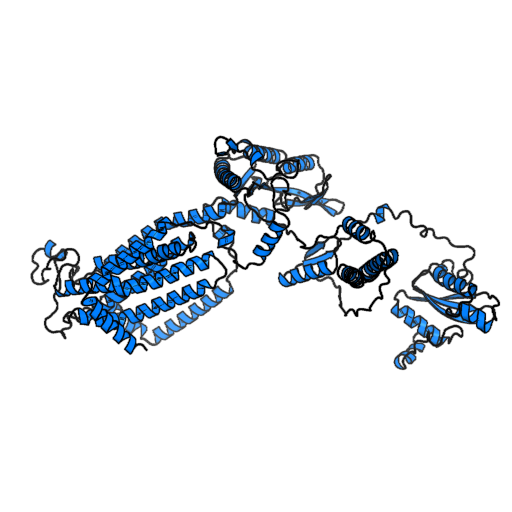 690 ? -25.169 -24.037 76.726 1.00 52.53 690 VAL A N 1
ATOM 5459 C CA . VAL A 1 690 ? -24.455 -24.763 77.778 1.00 52.53 690 VAL A CA 1
ATOM 5460 C C . VAL A 1 690 ? -25.485 -25.702 78.400 1.00 52.53 690 VAL A C 1
ATOM 5462 O O . VAL A 1 690 ? -26.297 -25.288 79.215 1.00 52.53 690 VAL A O 1
ATOM 5465 N N . SER A 1 691 ? -25.519 -26.949 77.933 1.00 50.81 691 SER A N 1
ATOM 5466 C CA . SER A 1 691 ? -26.295 -28.012 78.580 1.00 50.81 691 SER A CA 1
ATOM 5467 C C . SER A 1 691 ? -25.809 -28.171 80.023 1.00 50.81 691 SER A C 1
ATOM 5469 O O . SER A 1 691 ? -24.606 -28.350 80.221 1.00 50.81 691 SER A O 1
ATOM 5471 N N . GLU A 1 692 ? -26.719 -28.134 81.003 1.00 53.75 692 GLU A N 1
ATOM 5472 C CA . GLU A 1 692 ? -26.399 -28.335 82.429 1.00 53.75 692 GLU A CA 1
ATOM 5473 C C . GLU A 1 692 ? -25.751 -29.714 82.677 1.00 53.75 692 GLU A C 1
ATOM 5475 O O . GLU A 1 692 ? -24.825 -29.824 83.475 1.00 53.75 692 GLU A O 1
ATOM 5480 N N . ASP A 1 693 ? -26.094 -30.723 81.864 1.00 58.84 693 ASP A N 1
ATOM 5481 C CA . ASP A 1 693 ? -25.513 -32.076 81.908 1.00 58.84 693 ASP A CA 1
ATOM 5482 C C . ASP A 1 693 ? -24.336 -32.278 80.929 1.00 58.84 693 ASP A C 1
ATOM 5484 O O . ASP A 1 693 ? -24.298 -33.221 80.130 1.00 58.84 693 ASP A O 1
ATOM 5488 N N . CYS A 1 694 ? -23.364 -31.364 80.904 1.00 67.94 694 CYS A N 1
ATOM 5489 C CA . CYS A 1 694 ? -22.183 -31.546 80.056 1.00 67.94 694 CYS A CA 1
ATOM 5490 C C . CYS A 1 694 ? -21.200 -32.537 80.696 1.00 67.94 694 CYS A C 1
ATOM 5492 O O . CYS A 1 694 ? -20.645 -32.247 81.740 1.00 67.94 694 CYS A O 1
ATOM 5494 N N . VAL A 1 695 ? -20.881 -33.657 80.039 1.00 69.81 695 VAL A N 1
ATOM 5495 C CA . VAL A 1 695 ? -19.925 -34.670 80.556 1.00 69.81 695 VAL A CA 1
ATOM 5496 C C . VAL A 1 695 ? -18.473 -34.148 80.656 1.00 69.81 695 VAL A C 1
ATOM 5498 O O . VAL A 1 695 ? -17.640 -34.729 81.346 1.00 69.81 695 VAL A O 1
ATOM 5501 N N . VAL A 1 696 ? -18.153 -33.037 79.981 1.00 72.19 696 VAL A N 1
ATOM 5502 C CA . VAL A 1 696 ? -16.798 -32.450 79.936 1.00 72.19 696 VAL A CA 1
ATOM 5503 C C . VAL A 1 696 ? -16.574 -31.412 81.045 1.00 72.19 696 VAL A C 1
ATOM 5505 O O . VAL A 1 696 ? -15.498 -31.361 81.634 1.00 72.19 696 VAL A O 1
ATOM 5508 N N . CYS A 1 697 ? -17.576 -30.585 81.354 1.00 72.75 697 CYS A N 1
ATOM 5509 C CA . CYS A 1 697 ? -17.430 -29.455 82.282 1.00 72.75 697 CYS A CA 1
ATOM 5510 C C . CYS A 1 697 ? -17.171 -29.827 83.764 1.00 72.75 697 CYS A C 1
ATOM 5512 O O . CYS A 1 697 ? -16.405 -29.104 84.390 1.00 72.75 697 CYS A O 1
ATOM 5514 N N . PRO A 1 698 ? -17.720 -30.917 84.343 1.00 70.25 698 PRO A N 1
ATOM 5515 C CA . PRO A 1 698 ? -17.492 -31.303 85.741 1.00 70.25 698 PRO A CA 1
ATOM 5516 C C . PRO A 1 698 ? -16.036 -31.639 86.075 1.00 70.25 698 PRO A C 1
ATOM 5518 O O . PRO A 1 698 ? -15.648 -31.631 87.240 1.00 70.25 698 PRO A O 1
ATOM 5521 N N . HIS A 1 699 ? -15.233 -31.963 85.060 1.00 67.25 699 HIS A N 1
ATOM 5522 C CA . HIS A 1 699 ? -13.841 -32.385 85.213 1.00 67.25 699 HIS A CA 1
ATOM 5523 C C . HIS A 1 699 ? -12.833 -31.405 84.583 1.00 67.25 699 HIS A C 1
ATOM 5525 O O . HIS A 1 699 ? -11.629 -31.650 84.658 1.00 67.25 699 HIS A O 1
ATOM 5531 N N . GLY A 1 700 ? -13.310 -30.305 83.987 1.00 63.97 700 GLY A N 1
ATOM 5532 C CA . GLY A 1 700 ? -12.511 -29.238 83.373 1.00 63.97 700 GLY A CA 1
ATOM 5533 C C . GLY A 1 700 ? -12.936 -27.847 83.862 1.00 63.97 700 GLY A C 1
ATOM 5534 O O . GLY A 1 700 ? -13.665 -27.716 84.841 1.00 63.97 700 GLY A O 1
ATOM 5535 N N . LYS A 1 701 ? -12.490 -26.782 83.188 1.00 68.81 701 LYS A N 1
ATOM 5536 C CA . LYS A 1 701 ? -12.985 -25.416 83.433 1.00 68.81 701 LYS A CA 1
ATOM 5537 C C . LYS A 1 701 ? -14.311 -25.205 82.697 1.00 68.81 701 LYS A C 1
ATOM 5539 O O . LYS A 1 701 ? -14.532 -25.740 81.608 1.00 68.81 701 LYS A O 1
ATOM 5544 N N . THR A 1 702 ? -15.194 -24.382 83.258 1.00 67.38 702 THR A N 1
ATOM 5545 C CA . THR A 1 702 ? -16.436 -23.968 82.592 1.00 67.38 702 THR A CA 1
ATOM 5546 C C . THR A 1 702 ? -16.129 -23.370 81.212 1.00 67.38 702 THR A C 1
ATOM 5548 O O . THR A 1 702 ? -15.360 -22.420 81.086 1.00 67.38 702 THR A O 1
ATOM 5551 N N . GLY A 1 703 ? -16.699 -23.965 80.156 1.00 70.19 703 GLY A N 1
ATOM 5552 C CA . GLY A 1 703 ? -16.472 -23.566 78.758 1.00 70.19 703 GLY A CA 1
ATOM 5553 C C . GLY A 1 703 ? -15.448 -24.406 77.980 1.00 70.19 703 GLY A C 1
ATOM 5554 O O . GLY A 1 703 ? -15.332 -24.243 76.765 1.00 70.19 703 GLY A O 1
ATOM 5555 N N . ASP A 1 704 ? -14.758 -25.358 78.618 1.00 75.38 704 ASP A N 1
ATOM 5556 C CA . ASP A 1 704 ? -13.810 -26.253 77.933 1.00 75.38 704 ASP A CA 1
ATOM 5557 C C . ASP A 1 704 ? -14.476 -27.136 76.864 1.00 75.38 704 ASP A C 1
ATOM 5559 O O . ASP A 1 704 ? -13.860 -27.485 75.857 1.00 75.38 704 ASP A O 1
ATOM 5563 N N . CYS A 1 705 ? -15.767 -27.424 77.021 1.00 74.81 705 CYS A N 1
ATOM 5564 C CA . CYS A 1 705 ? -16.552 -28.205 76.072 1.00 74.81 705 CYS A CA 1
ATOM 5565 C C . CYS A 1 705 ? -16.681 -27.540 74.684 1.00 74.81 705 CYS A C 1
ATOM 5567 O O . CYS A 1 705 ? -16.835 -28.246 73.686 1.00 74.81 705 CYS A O 1
ATOM 5569 N N . ALA A 1 706 ? -16.573 -26.209 74.596 1.00 79.88 706 ALA A N 1
ATOM 5570 C CA . ALA A 1 706 ? -16.700 -25.451 73.349 1.00 79.88 706 ALA A CA 1
ATOM 5571 C C . ALA A 1 706 ? -15.364 -25.249 72.609 1.00 79.88 706 ALA A C 1
ATOM 5573 O O . ALA A 1 706 ? -15.361 -24.779 71.470 1.00 79.88 706 ALA A O 1
ATOM 5574 N N . LYS A 1 707 ? -14.228 -25.612 73.221 1.00 81.44 707 LYS A N 1
ATOM 5575 C CA . LYS A 1 707 ? -12.902 -25.412 72.623 1.00 81.44 707 LYS A CA 1
ATOM 5576 C C . LYS A 1 707 ? -12.674 -26.335 71.422 1.00 81.44 707 LYS A C 1
ATOM 5578 O O . LYS A 1 707 ? -13.072 -27.500 71.423 1.00 81.44 707 LYS A O 1
ATOM 5583 N N . THR A 1 708 ? -12.016 -25.796 70.398 1.00 84.56 708 THR A N 1
ATOM 5584 C CA . THR A 1 708 ? -11.617 -26.476 69.154 1.00 84.56 708 THR A CA 1
ATOM 5585 C C . THR A 1 708 ? -10.102 -26.636 69.095 1.00 84.56 708 THR A C 1
ATOM 5587 O O . THR A 1 708 ? -9.385 -25.773 69.594 1.00 84.56 708 THR A O 1
ATOM 5590 N N . GLY A 1 709 ? -9.605 -27.678 68.426 1.00 86.00 709 GLY A N 1
ATOM 5591 C CA . GLY A 1 709 ? -8.162 -27.910 68.299 1.00 86.00 709 GLY A CA 1
ATOM 5592 C C . GLY A 1 709 ? -7.556 -28.450 69.591 1.00 86.00 709 GLY A C 1
ATOM 5593 O O . GLY A 1 709 ? -6.504 -27.995 70.020 1.00 86.00 709 GLY A O 1
ATOM 5594 N N . VAL A 1 710 ? -8.242 -29.391 70.235 1.00 89.75 710 VAL A N 1
ATOM 5595 C CA . VAL A 1 710 ? -7.830 -29.970 71.519 1.00 89.75 710 VAL A CA 1
ATOM 5596 C C . VAL A 1 710 ? -7.354 -31.406 71.340 1.00 89.75 710 VAL A C 1
ATOM 5598 O O . VAL A 1 710 ? -7.936 -32.166 70.561 1.00 89.75 710 VAL A O 1
ATOM 5601 N N . ILE A 1 711 ? -6.317 -31.776 72.087 1.00 90.50 711 ILE A N 1
ATOM 5602 C CA . ILE A 1 711 ? -5.995 -33.166 72.412 1.00 90.50 711 ILE A CA 1
ATOM 5603 C C . ILE A 1 711 ? -6.613 -33.448 73.778 1.00 90.50 711 ILE A C 1
ATOM 5605 O O . ILE A 1 711 ? -6.404 -32.686 74.725 1.00 90.50 711 ILE A O 1
ATOM 5609 N N . TYR A 1 712 ? -7.405 -34.508 73.872 1.00 91.56 712 TYR A N 1
ATOM 5610 C CA . TYR A 1 712 ? -8.179 -34.846 75.057 1.00 91.56 712 TYR A CA 1
ATOM 5611 C C . TYR A 1 712 ? -7.994 -36.317 75.437 1.00 91.56 712 TYR A C 1
ATOM 5613 O O . TYR A 1 712 ? -7.690 -37.168 74.602 1.00 91.56 712 TYR A O 1
ATOM 5621 N N . GLU A 1 713 ? -8.200 -36.607 76.712 1.00 90.69 713 GLU A N 1
ATOM 5622 C CA . GLU A 1 713 ? -8.168 -37.940 77.298 1.00 90.69 713 GLU A CA 1
ATOM 5623 C C . GLU A 1 713 ? -9.555 -38.291 77.837 1.00 90.69 713 GLU A C 1
ATOM 5625 O O . GLU A 1 713 ? -10.234 -37.455 78.430 1.00 90.69 713 GLU A O 1
ATOM 5630 N N . ILE A 1 714 ? -9.983 -39.531 77.607 1.00 91.44 714 ILE A N 1
ATOM 5631 C CA . ILE A 1 714 ? -11.187 -40.131 78.168 1.00 91.44 714 ILE A CA 1
ATOM 5632 C C . ILE A 1 714 ? -10.770 -41.296 79.063 1.00 91.44 714 ILE A C 1
ATOM 5634 O O . ILE A 1 714 ? -10.159 -42.256 78.600 1.00 91.44 714 ILE A O 1
ATOM 5638 N N . GLU A 1 715 ? -11.161 -41.240 80.328 1.00 89.69 715 GLU A N 1
ATOM 5639 C CA . GLU A 1 715 ? -10.937 -42.281 81.326 1.00 89.69 715 GLU A CA 1
ATOM 5640 C C . GLU A 1 715 ? -12.255 -43.008 81.636 1.00 89.69 715 GLU A C 1
ATOM 5642 O O . GLU A 1 715 ? -13.291 -42.375 81.860 1.00 89.69 715 GLU A O 1
ATOM 5647 N N . CYS A 1 716 ? -12.226 -44.342 81.650 1.00 90.69 716 CYS A N 1
ATOM 5648 C CA . CYS A 1 716 ? -13.328 -45.171 82.129 1.00 90.69 716 CYS A CA 1
ATOM 5649 C C . CYS A 1 716 ? -13.327 -45.201 83.661 1.00 90.69 716 CYS A C 1
ATOM 5651 O O . CYS A 1 716 ? -12.384 -45.698 84.266 1.00 90.69 716 CYS A O 1
ATOM 5653 N N . LEU A 1 717 ? -14.400 -44.745 84.307 1.00 87.88 717 LEU A N 1
ATOM 5654 C CA . LEU A 1 717 ? -14.473 -44.702 85.774 1.00 87.88 717 LEU A CA 1
ATOM 5655 C C . LEU A 1 717 ? -14.712 -46.075 86.428 1.00 87.88 717 LEU A C 1
ATOM 5657 O O . LEU A 1 717 ? -14.666 -46.174 87.648 1.00 87.88 717 LEU A O 1
ATOM 5661 N N . ALA A 1 718 ? -14.980 -47.126 85.644 1.00 86.31 718 ALA A N 1
ATOM 5662 C CA . ALA A 1 718 ? -15.206 -48.477 86.163 1.00 86.31 718 ALA A CA 1
ATOM 5663 C C . ALA A 1 718 ? -13.924 -49.325 86.232 1.00 86.31 718 ALA A C 1
ATOM 5665 O O . ALA A 1 718 ? -13.785 -50.148 87.131 1.00 86.31 718 ALA A O 1
ATOM 5666 N N . CYS A 1 719 ? -12.992 -49.152 85.289 1.00 85.94 719 CYS A N 1
ATOM 5667 C CA . CYS A 1 719 ? -11.746 -49.933 85.229 1.00 85.94 719 CYS A CA 1
ATOM 5668 C C . CYS A 1 719 ? -10.483 -49.085 85.007 1.00 85.94 719 CYS A C 1
ATOM 5670 O O . CYS A 1 719 ? -9.403 -49.641 84.809 1.00 85.94 719 CYS A O 1
ATOM 5672 N N . HIS A 1 720 ? -10.612 -47.754 85.007 1.00 88.31 720 HIS A N 1
ATOM 5673 C CA . HIS A 1 720 ? -9.532 -46.780 84.810 1.00 88.31 720 HIS A CA 1
ATOM 5674 C C . HIS A 1 720 ? -8.751 -46.924 83.496 1.00 88.31 720 HIS A C 1
ATOM 5676 O O . HIS A 1 720 ? -7.651 -46.391 83.351 1.00 88.31 720 HIS A O 1
ATOM 5682 N N . ALA A 1 721 ? -9.313 -47.612 82.498 1.00 87.94 721 ALA A N 1
ATOM 5683 C CA . ALA A 1 721 ? -8.731 -47.626 81.165 1.00 87.94 721 ALA A CA 1
ATOM 5684 C C . ALA A 1 721 ? -8.796 -46.216 80.554 1.00 87.94 721 ALA A C 1
ATOM 5686 O O . ALA A 1 721 ? -9.800 -45.515 80.696 1.00 87.94 721 ALA A O 1
ATOM 5687 N N . GLN A 1 722 ? -7.732 -45.814 79.857 1.00 90.50 722 GLN A N 1
ATOM 5688 C CA . GLN A 1 722 ? -7.599 -44.494 79.231 1.00 90.50 722 GLN A CA 1
ATOM 5689 C C . GLN A 1 722 ? -7.665 -44.597 77.704 1.00 90.50 722 GLN A C 1
ATOM 5691 O O . GLN A 1 722 ? -7.230 -45.598 77.131 1.00 90.50 722 GLN A O 1
ATOM 5696 N N . TYR A 1 723 ? -8.221 -43.563 77.070 1.00 91.00 723 TYR A N 1
ATOM 5697 C CA . TYR A 1 723 ? -8.249 -43.320 75.629 1.00 91.00 723 TYR A CA 1
ATOM 5698 C C . TYR A 1 723 ? -7.795 -41.887 75.358 1.00 91.00 723 TYR A C 1
ATOM 5700 O O . TYR A 1 723 ? -8.306 -40.962 75.979 1.00 91.00 723 TYR A O 1
ATOM 5708 N N . ILE A 1 724 ? -6.893 -41.682 74.407 1.00 90.69 724 ILE A N 1
ATOM 5709 C CA . ILE A 1 724 ? -6.420 -40.356 73.999 1.00 90.69 724 ILE A CA 1
ATOM 5710 C C . ILE A 1 724 ? -6.832 -40.109 72.549 1.00 90.69 724 ILE A C 1
ATOM 5712 O O . ILE A 1 724 ? -6.686 -40.998 71.708 1.00 90.69 724 ILE A O 1
ATOM 5716 N N . GLY A 1 725 ? -7.358 -38.915 72.263 1.00 88.50 725 GLY A N 1
ATOM 5717 C CA . GLY A 1 725 ? -7.777 -38.521 70.919 1.00 88.50 725 GLY A CA 1
ATOM 5718 C C . GLY A 1 725 ? -7.665 -37.017 70.649 1.00 88.50 725 GLY A C 1
ATOM 5719 O O . GLY A 1 725 ? -7.578 -36.211 71.575 1.00 88.50 725 GLY A O 1
ATOM 5720 N N . GLU A 1 726 ? -7.711 -36.619 69.376 1.00 90.12 726 GLU A N 1
ATOM 5721 C CA . GLU A 1 726 ? -7.769 -35.206 68.960 1.00 90.12 726 GLU A CA 1
ATOM 5722 C C . GLU A 1 726 ? -9.105 -34.779 68.332 1.00 90.12 726 GLU A C 1
ATOM 5724 O O . GLU A 1 726 ? -9.872 -35.582 67.785 1.00 90.12 726 GLU A O 1
ATOM 5729 N N . THR A 1 727 ? -9.402 -33.476 68.397 1.00 86.38 727 THR A N 1
ATOM 5730 C CA . THR A 1 727 ? -10.470 -32.869 67.595 1.00 86.38 727 THR A CA 1
ATOM 5731 C C . THR A 1 727 ? -10.186 -31.422 67.198 1.00 86.38 727 THR A C 1
ATOM 5733 O O . THR A 1 727 ? -9.914 -30.555 68.027 1.00 86.38 727 THR A O 1
ATOM 5736 N N . GLY A 1 728 ? -10.362 -31.122 65.907 1.00 78.50 728 GLY A N 1
ATOM 5737 C CA . GLY A 1 728 ? -10.468 -29.752 65.388 1.00 78.50 728 GLY A CA 1
ATOM 5738 C C . GLY A 1 728 ? -11.863 -29.121 65.538 1.00 78.50 728 GLY A C 1
ATOM 5739 O O . GLY A 1 728 ? -12.012 -27.922 65.334 1.00 78.50 728 GLY A O 1
ATOM 5740 N N . ARG A 1 729 ? -12.891 -29.910 65.883 1.00 81.50 729 ARG A N 1
ATOM 5741 C CA . ARG A 1 729 ? -14.271 -29.457 66.166 1.00 81.50 729 ARG A CA 1
ATOM 5742 C C . ARG A 1 729 ? -14.467 -29.213 67.671 1.00 81.50 729 ARG A C 1
ATOM 5744 O O . ARG A 1 729 ? -13.657 -29.736 68.438 1.00 81.50 729 ARG A O 1
ATOM 5751 N N . PRO A 1 730 ? -15.520 -28.481 68.100 1.00 84.81 730 PRO A N 1
ATOM 5752 C CA . PRO A 1 730 ? -15.797 -28.281 69.519 1.00 84.81 730 PRO A CA 1
ATOM 5753 C C . PRO A 1 730 ? -15.837 -29.616 70.264 1.00 84.81 730 PRO A C 1
ATOM 5755 O O . PRO A 1 730 ? -16.485 -30.563 69.804 1.00 84.81 730 PRO A O 1
ATOM 5758 N N . LEU A 1 731 ? -15.129 -29.696 71.390 1.00 85.38 731 LEU A N 1
ATOM 5759 C CA . LEU A 1 731 ? -14.900 -30.939 72.127 1.00 85.38 731 LEU A CA 1
ATOM 5760 C C . LEU A 1 731 ? -16.198 -31.692 72.460 1.00 85.38 731 LEU A C 1
ATOM 5762 O O . LEU A 1 731 ? -16.259 -32.910 72.296 1.00 85.38 731 LEU A O 1
ATOM 5766 N N . TYR A 1 732 ? -17.266 -30.980 72.832 1.00 82.69 732 TYR A N 1
ATOM 5767 C CA . TYR A 1 732 ? -18.556 -31.592 73.170 1.00 82.69 732 TYR A CA 1
ATOM 5768 C C . TYR A 1 732 ? -19.152 -32.417 72.020 1.00 82.69 732 TYR A C 1
ATOM 5770 O O . TYR A 1 732 ? -19.753 -33.464 72.257 1.00 82.69 732 TYR A O 1
ATOM 5778 N N . VAL A 1 733 ? -18.955 -31.989 70.766 1.00 80.94 733 VAL A N 1
ATOM 5779 C CA . VAL A 1 733 ? -19.453 -32.712 69.586 1.00 80.94 733 VAL A CA 1
ATOM 5780 C C . VAL A 1 733 ? -18.738 -34.051 69.473 1.00 80.94 733 VAL A C 1
ATOM 5782 O O . VAL A 1 733 ? -19.372 -35.086 69.277 1.00 80.94 733 VAL A O 1
ATOM 5785 N N . ARG A 1 734 ? -17.414 -34.043 69.654 1.00 86.56 734 ARG A N 1
ATOM 5786 C CA . ARG A 1 734 ? -16.592 -35.249 69.559 1.00 86.56 734 ARG A CA 1
ATOM 5787 C C . ARG A 1 734 ? -16.877 -36.229 70.697 1.00 86.56 734 ARG A C 1
ATOM 5789 O O . ARG A 1 734 ? -16.979 -37.429 70.459 1.00 86.56 734 ARG A O 1
ATOM 5796 N N . VAL A 1 735 ? -17.056 -35.731 71.918 1.00 86.00 735 VAL A N 1
ATOM 5797 C CA . VAL A 1 735 ? -17.409 -36.566 73.077 1.00 86.00 735 VAL A CA 1
ATOM 5798 C C . VAL A 1 735 ? -18.808 -37.169 72.913 1.00 86.00 735 VAL A C 1
ATOM 5800 O O . VAL A 1 735 ? -18.995 -38.352 73.192 1.00 86.00 735 VAL A O 1
ATOM 5803 N N . ASN A 1 736 ? -19.773 -36.425 72.362 1.00 84.75 736 ASN A N 1
ATOM 5804 C CA . ASN A 1 736 ? -21.105 -36.957 72.063 1.00 84.75 736 ASN A CA 1
ATOM 5805 C C . ASN A 1 736 ? -21.081 -38.060 70.992 1.00 84.75 736 ASN A C 1
ATOM 5807 O O . ASN A 1 736 ? -21.820 -39.037 71.113 1.00 84.75 736 ASN A O 1
ATOM 5811 N N . GLU A 1 737 ? -20.210 -37.962 69.979 1.00 84.50 737 GLU A N 1
ATOM 5812 C CA . GLU A 1 737 ? -19.989 -39.046 69.007 1.00 84.50 737 GLU A CA 1
ATOM 5813 C C . GLU A 1 737 ? -19.473 -40.326 69.700 1.00 84.50 737 GLU A C 1
ATOM 5815 O O . GLU A 1 737 ? -19.949 -41.432 69.410 1.00 84.50 737 GLU A O 1
ATOM 5820 N N . HIS A 1 738 ? -18.548 -40.185 70.656 1.00 86.00 738 HIS A N 1
ATOM 5821 C CA . HIS A 1 738 ? -18.020 -41.296 71.456 1.00 86.00 738 HIS A CA 1
ATOM 5822 C C . HIS A 1 738 ? -19.082 -41.903 72.383 1.00 86.00 738 HIS A C 1
ATOM 5824 O O . HIS A 1 738 ? -19.245 -43.124 72.404 1.00 86.00 738 HIS A O 1
ATOM 5830 N N . LEU A 1 739 ? -19.884 -41.081 73.066 1.00 86.38 739 LEU A N 1
ATOM 5831 C CA . LEU A 1 739 ? -20.999 -41.533 73.912 1.00 86.38 739 LEU A CA 1
ATOM 5832 C C . LEU A 1 739 ? -22.097 -42.240 73.106 1.00 86.38 739 LEU A C 1
ATOM 5834 O O . LEU A 1 739 ? -22.586 -43.295 73.511 1.00 86.38 739 LEU A O 1
ATOM 5838 N N . ALA A 1 740 ? -22.460 -41.706 71.938 1.00 84.38 740 ALA A N 1
ATOM 5839 C CA . ALA A 1 740 ? -23.418 -42.342 71.035 1.00 84.38 740 ALA A CA 1
ATOM 5840 C C . ALA A 1 740 ? -22.896 -43.684 70.496 1.00 84.38 740 ALA A C 1
ATOM 5842 O O . ALA A 1 740 ? -23.680 -44.582 70.188 1.00 84.38 740 ALA A O 1
ATOM 5843 N N . SER A 1 741 ? -21.578 -43.836 70.370 1.00 84.19 741 SER A N 1
ATOM 5844 C CA . SER A 1 741 ? -20.950 -45.089 69.942 1.00 84.19 741 SER A CA 1
ATOM 5845 C C . SER A 1 741 ? -20.824 -46.101 71.088 1.00 84.19 741 SER A C 1
ATOM 5847 O O . SER A 1 741 ? -21.071 -47.284 70.858 1.00 84.19 741 SER A O 1
ATOM 5849 N N . LYS A 1 742 ? -20.573 -45.641 72.327 1.00 86.38 742 LYS A N 1
ATOM 5850 C CA . LYS A 1 742 ? -20.664 -46.442 73.564 1.00 86.38 742 LYS A CA 1
ATOM 5851 C C . LYS A 1 742 ? -22.071 -47.018 73.756 1.00 86.38 742 LYS A C 1
ATOM 5853 O O . LYS A 1 742 ? -22.218 -48.207 74.028 1.00 86.38 742 LYS A O 1
ATOM 5858 N N . LYS A 1 743 ? -23.113 -46.197 73.557 1.00 83.94 743 LYS A N 1
ATOM 5859 C CA . LYS A 1 743 ? -24.521 -46.634 73.642 1.00 83.94 743 LYS A CA 1
ATOM 5860 C C . LYS A 1 743 ? -24.863 -47.722 72.621 1.00 83.94 743 LYS A C 1
ATOM 5862 O O . LYS A 1 743 ? -25.640 -48.611 72.936 1.00 83.94 743 LYS A O 1
ATOM 5867 N N . ARG A 1 744 ? -24.272 -47.654 71.424 1.00 82.62 744 ARG A N 1
ATOM 5868 C CA . ARG A 1 744 ? -24.494 -48.604 70.318 1.00 82.62 744 ARG A CA 1
ATOM 5869 C C . ARG A 1 744 ? -23.551 -49.814 70.324 1.00 82.62 744 ARG A C 1
ATOM 5871 O O . ARG A 1 744 ? -23.613 -50.600 69.387 1.00 82.62 744 ARG A O 1
ATOM 5878 N N . GLU A 1 745 ? -22.662 -49.932 71.314 1.00 81.75 745 GLU A N 1
ATOM 5879 C CA . GLU A 1 745 ? -21.693 -51.039 71.448 1.00 81.75 745 GLU A CA 1
ATOM 5880 C C . GLU A 1 745 ? -20.862 -51.289 70.174 1.00 81.75 745 GLU A C 1
ATOM 5882 O O . GLU A 1 745 ? -20.566 -52.421 69.785 1.00 81.75 745 GLU A O 1
ATOM 5887 N N . SER A 1 746 ? -20.495 -50.204 69.485 1.00 79.88 746 SER A N 1
ATOM 5888 C CA . SER A 1 746 ? -19.761 -50.289 68.223 1.00 79.88 746 SER A CA 1
ATOM 5889 C C . SER A 1 746 ? -18.330 -50.786 68.446 1.00 79.88 746 SER A C 1
ATOM 5891 O O . SER A 1 746 ? -17.499 -50.066 69.000 1.00 79.88 746 SER A O 1
ATOM 5893 N N . LEU A 1 747 ? -18.022 -51.976 67.920 1.00 77.94 747 LEU A N 1
ATOM 5894 C CA . LEU A 1 747 ? -16.688 -52.599 67.952 1.00 77.94 747 LEU A CA 1
ATOM 5895 C C . LEU A 1 747 ? -15.610 -51.813 67.182 1.00 77.94 747 LEU A C 1
ATOM 5897 O O . LEU A 1 747 ? -14.422 -52.088 67.327 1.00 77.94 747 LEU A O 1
ATOM 5901 N N . ILE A 1 748 ? -16.015 -50.848 66.350 1.00 76.19 748 ILE A N 1
ATOM 5902 C CA . ILE A 1 748 ? -15.107 -50.018 65.541 1.00 76.19 748 ILE A CA 1
ATOM 5903 C C . ILE A 1 748 ? -14.585 -48.827 66.354 1.00 76.19 748 ILE A C 1
ATOM 5905 O O . ILE A 1 748 ? -13.500 -48.317 66.092 1.00 76.19 748 ILE A O 1
ATOM 5909 N N . THR A 1 749 ? -15.359 -48.361 67.334 1.00 82.12 749 THR A N 1
ATOM 5910 C CA . THR A 1 749 ? -14.990 -47.209 68.166 1.00 82.12 749 THR A CA 1
ATOM 5911 C C . THR A 1 749 ? -14.388 -47.674 69.488 1.00 82.12 749 THR A C 1
ATOM 5913 O O . THR A 1 749 ? -14.912 -48.627 70.064 1.00 82.12 749 THR A O 1
ATOM 5916 N N . PRO A 1 750 ? -13.370 -46.982 70.021 1.00 83.88 750 PRO A N 1
ATOM 5917 C CA . PRO A 1 750 ? -12.627 -47.425 71.202 1.00 83.88 750 PRO A CA 1
ATOM 5918 C C . PRO A 1 750 ? -13.533 -47.626 72.424 1.00 83.88 750 PRO A C 1
ATOM 5920 O O . PRO A 1 750 ? -13.497 -48.686 73.039 1.00 83.88 750 PRO A O 1
ATOM 5923 N N . LEU A 1 751 ? -14.443 -46.685 72.714 1.00 86.81 751 LEU A N 1
ATOM 5924 C CA . LEU A 1 751 ? -15.371 -46.811 73.848 1.00 86.81 751 LEU A CA 1
ATOM 5925 C C . LEU A 1 751 ? -16.423 -47.914 73.657 1.00 86.81 751 LEU A C 1
ATOM 5927 O O . LEU A 1 751 ? -16.809 -48.568 74.623 1.00 86.81 751 LEU A O 1
ATOM 5931 N N . GLY A 1 752 ? -16.915 -48.115 72.430 1.00 85.00 752 GLY A N 1
ATOM 5932 C CA . GLY A 1 752 ? -17.885 -49.175 72.138 1.00 85.00 752 GLY A CA 1
ATOM 5933 C C . GLY A 1 752 ? -17.258 -50.568 72.232 1.00 85.00 752 GLY A C 1
ATOM 5934 O O . GLY A 1 752 ? -17.866 -51.475 72.798 1.00 85.00 752 GLY A O 1
ATOM 5935 N N . LYS A 1 753 ? -16.014 -50.708 71.760 1.00 85.38 753 LYS A N 1
ATOM 5936 C CA . LYS A 1 753 ? -15.202 -51.919 71.889 1.00 85.38 753 LYS A CA 1
ATOM 5937 C C . LYS A 1 753 ? -14.875 -52.223 73.354 1.00 85.38 753 LYS A C 1
ATOM 5939 O O . LYS A 1 753 ? -15.156 -53.324 73.811 1.00 85.38 753 LYS A O 1
ATOM 5944 N N . HIS A 1 754 ? -14.403 -51.225 74.102 1.00 88.25 754 HIS A N 1
ATOM 5945 C CA . HIS A 1 754 ? -14.102 -51.339 75.531 1.00 88.25 754 HIS A CA 1
ATOM 5946 C C . HIS A 1 754 ? -15.320 -51.792 76.353 1.00 88.25 754 HIS A C 1
ATOM 5948 O O . HIS A 1 754 ? -15.220 -52.702 77.172 1.00 88.25 754 HIS A O 1
ATOM 5954 N N . ARG A 1 755 ? -16.511 -51.241 76.073 1.00 87.62 755 ARG A N 1
ATOM 5955 C CA . ARG A 1 755 ? -17.758 -51.668 76.731 1.00 87.62 755 ARG A CA 1
ATOM 5956 C C . ARG A 1 755 ? -18.057 -53.152 76.531 1.00 87.62 755 ARG A C 1
ATOM 5958 O O . ARG A 1 755 ? -18.477 -53.839 77.459 1.00 87.62 755 ARG A O 1
ATOM 5965 N N . LYS A 1 756 ? -17.887 -53.635 75.302 1.00 85.75 756 LYS A N 1
ATOM 5966 C CA . LYS A 1 756 ? -18.262 -54.997 74.924 1.00 85.75 756 LYS A CA 1
ATOM 5967 C C . LYS A 1 756 ? -17.229 -56.029 75.372 1.00 85.75 756 LYS A C 1
ATOM 5969 O O . LYS A 1 756 ? -17.617 -57.106 75.808 1.00 85.75 756 LYS A O 1
ATOM 5974 N N . GLU A 1 757 ? -15.945 -55.696 75.276 1.00 85.81 757 GLU A N 1
ATOM 5975 C CA . GLU A 1 757 ? -14.840 -56.619 75.560 1.00 85.81 757 GLU A CA 1
ATOM 5976 C C . GLU A 1 757 ? -14.431 -56.625 77.038 1.00 85.81 757 GLU A C 1
ATOM 5978 O O . GLU A 1 757 ? -14.258 -57.702 77.600 1.00 85.81 757 GLU A O 1
ATOM 5983 N N . ASP A 1 758 ? -14.325 -55.462 77.691 1.00 84.44 758 ASP A N 1
ATOM 5984 C CA . ASP A 1 758 ? -13.831 -55.372 79.075 1.00 84.44 758 ASP A CA 1
ATOM 5985 C C . ASP A 1 758 ? -14.965 -55.330 80.121 1.00 84.44 758 ASP A C 1
ATOM 5987 O O . ASP A 1 758 ? -14.743 -55.668 81.283 1.00 84.44 758 ASP A O 1
ATOM 5991 N N . HIS A 1 759 ? -16.188 -54.952 79.724 1.00 85.81 759 HIS A N 1
ATOM 5992 C CA . HIS A 1 759 ? -17.353 -54.857 80.620 1.00 85.81 759 HIS A CA 1
ATOM 5993 C C . HIS A 1 759 ? -18.518 -55.789 80.245 1.00 85.81 759 HIS A C 1
ATOM 5995 O O . HIS A 1 759 ? -19.594 -55.694 80.836 1.00 85.81 759 HIS A O 1
ATOM 6001 N N . GLY A 1 760 ? -18.346 -56.681 79.261 1.00 79.75 760 GLY A N 1
ATOM 6002 C CA . GLY A 1 760 ? -19.378 -57.647 78.855 1.00 79.75 760 GLY A CA 1
ATOM 6003 C C . GLY A 1 760 ? -20.704 -57.014 78.403 1.00 79.75 760 GLY A C 1
ATOM 6004 O O . GLY A 1 760 ? -21.746 -57.657 78.489 1.00 79.75 760 GLY A O 1
ATOM 6005 N N . GLY A 1 761 ? -20.684 -55.748 77.964 1.00 77.75 761 GLY A N 1
ATOM 6006 C CA . GLY A 1 761 ? -21.871 -54.971 77.579 1.00 77.75 761 GLY A CA 1
ATOM 6007 C C . GLY A 1 761 ? -22.462 -54.086 78.689 1.00 77.75 761 GLY A C 1
ATOM 6008 O O . GLY A 1 761 ? -23.319 -53.242 78.404 1.00 77.75 761 GLY A O 1
ATOM 6009 N N . ALA A 1 762 ? -21.989 -54.185 79.937 1.00 82.88 762 ALA A N 1
ATOM 6010 C CA . ALA A 1 762 ? -22.425 -53.298 81.019 1.00 82.88 762 ALA A CA 1
ATOM 6011 C C . ALA A 1 762 ? -22.023 -51.835 80.742 1.00 82.88 762 ALA A C 1
ATOM 6013 O O . ALA A 1 762 ? -20.960 -51.569 80.181 1.00 82.88 762 ALA A O 1
ATOM 6014 N N . ASP A 1 763 ? -22.894 -50.874 81.069 1.00 83.06 763 ASP A N 1
ATOM 6015 C CA . ASP A 1 763 ? -22.608 -49.450 80.843 1.00 83.06 763 ASP A CA 1
ATOM 6016 C C . ASP A 1 763 ? -21.688 -48.868 81.934 1.00 83.06 763 ASP A C 1
ATOM 6018 O O . ASP A 1 763 ? -21.734 -49.296 83.084 1.00 83.06 763 ASP A O 1
ATOM 6022 N N . PHE A 1 764 ? -20.856 -47.884 81.577 1.00 86.12 764 PHE A N 1
ATOM 6023 C CA . PHE A 1 764 ? -19.877 -47.257 82.480 1.00 86.12 764 PHE A CA 1
ATOM 6024 C C . PHE A 1 764 ? -19.804 -45.735 82.305 1.00 86.12 764 PHE A C 1
ATOM 6026 O O . PHE A 1 764 ? -20.031 -45.209 81.212 1.00 86.12 764 PHE A O 1
ATOM 6033 N N . ASN A 1 765 ? -19.439 -45.008 83.362 1.00 87.00 765 ASN A N 1
ATOM 6034 C CA . ASN A 1 765 ? -19.242 -43.557 83.297 1.00 87.00 765 ASN A CA 1
ATOM 6035 C C . ASN A 1 765 ? -17.843 -43.197 82.785 1.00 87.00 765 ASN A C 1
ATOM 6037 O O . ASN A 1 765 ? -16.881 -43.931 83.013 1.00 87.00 765 ASN A O 1
ATOM 6041 N N . ILE A 1 766 ? -17.739 -42.058 82.097 1.00 88.25 766 ILE A N 1
ATOM 6042 C CA . ILE A 1 766 ? -16.475 -41.556 81.550 1.00 88.25 766 ILE A CA 1
ATOM 6043 C C . ILE A 1 766 ? -16.118 -40.195 82.130 1.00 88.25 766 ILE A C 1
ATOM 6045 O O . ILE A 1 766 ? -16.999 -39.377 82.389 1.00 88.25 766 ILE A O 1
ATOM 6049 N N . LYS A 1 767 ? -14.820 -39.940 82.250 1.00 87.12 767 LYS A N 1
ATOM 6050 C CA . LYS A 1 767 ? -14.246 -38.636 82.580 1.00 87.12 767 LYS A CA 1
ATOM 6051 C C . LYS A 1 767 ? -13.432 -38.133 81.392 1.00 87.12 767 LYS A C 1
ATOM 6053 O O . LYS A 1 767 ? -12.629 -38.889 80.861 1.00 87.12 767 LYS A O 1
ATOM 6058 N N . CYS A 1 768 ? -13.643 -36.885 80.966 1.00 87.94 768 CYS A N 1
ATOM 6059 C CA . CYS A 1 768 ? -12.917 -36.273 79.847 1.00 87.94 768 CYS A CA 1
ATOM 6060 C C . CYS A 1 768 ? -12.043 -35.109 80.334 1.00 87.94 768 CYS A C 1
ATOM 6062 O O . CYS A 1 768 ? -12.555 -34.190 80.970 1.00 87.94 768 CYS A O 1
ATOM 6064 N N . THR A 1 769 ? -10.755 -35.115 79.997 1.00 87.19 769 THR A N 1
ATOM 6065 C CA . THR A 1 769 ? -9.770 -34.079 80.357 1.00 87.19 769 THR A CA 1
ATOM 6066 C C . THR A 1 769 ? -9.077 -33.541 79.103 1.00 87.19 769 THR A C 1
ATOM 6068 O O . THR A 1 769 ? -8.860 -34.274 78.142 1.00 87.19 769 THR A O 1
ATOM 6071 N N . ILE A 1 770 ? -8.744 -32.247 79.069 1.00 88.62 770 ILE A N 1
ATOM 6072 C CA . ILE A 1 770 ? -7.951 -31.662 77.973 1.00 88.62 770 ILE A CA 1
ATOM 6073 C C . ILE A 1 770 ? -6.472 -31.796 78.333 1.00 88.62 770 ILE A C 1
ATOM 6075 O O . ILE A 1 770 ? -6.054 -31.313 79.382 1.00 88.62 770 ILE A O 1
ATOM 6079 N N . LEU A 1 771 ? -5.691 -32.427 77.456 1.00 86.88 771 LEU A N 1
ATOM 6080 C CA . LEU A 1 771 ? -4.248 -32.602 77.623 1.00 86.88 771 LEU A CA 1
ATOM 6081 C C . LEU A 1 771 ? -3.458 -31.433 77.023 1.00 86.88 771 LEU A C 1
ATOM 6083 O O . LEU A 1 771 ? -2.503 -30.962 77.629 1.00 86.88 771 LEU A O 1
ATOM 6087 N N . ALA A 1 772 ? -3.852 -30.959 75.836 1.00 85.88 772 ALA A N 1
ATOM 6088 C CA . ALA A 1 772 ? -3.186 -29.854 75.146 1.00 85.88 772 ALA A CA 1
ATOM 6089 C C . ALA A 1 772 ? -4.107 -29.168 74.121 1.00 85.88 772 ALA A C 1
ATOM 6091 O O . ALA A 1 772 ? -5.113 -29.731 73.681 1.00 85.88 772 ALA A O 1
ATOM 6092 N N . LEU A 1 773 ? -3.745 -27.946 73.727 1.00 85.62 773 LEU A N 1
ATOM 6093 C CA . LEU A 1 773 ? -4.420 -27.138 72.708 1.00 85.62 773 LEU A CA 1
ATOM 6094 C C . LEU A 1 773 ? -3.444 -26.868 71.564 1.00 85.62 773 LEU A C 1
ATOM 6096 O O . LEU A 1 773 ? -2.402 -26.265 71.786 1.00 85.62 773 LEU A O 1
ATOM 6100 N N . GLU A 1 774 ? -3.794 -27.290 70.352 1.00 83.62 774 GLU A N 1
ATOM 6101 C CA . GLU A 1 774 ? -2.976 -27.093 69.158 1.00 83.62 774 GLU A CA 1
ATOM 6102 C C . GLU A 1 774 ? -3.875 -26.855 67.938 1.00 83.62 774 GLU A C 1
ATOM 6104 O O . GLU A 1 774 ? -4.673 -27.712 67.546 1.00 83.62 774 GLU A O 1
ATOM 6109 N N . ALA A 1 775 ? -3.768 -25.678 67.320 1.00 74.69 775 ALA A N 1
ATOM 6110 C CA . ALA A 1 775 ? -4.630 -25.286 66.206 1.00 74.69 775 ALA A CA 1
ATOM 6111 C C . ALA A 1 775 ? -4.219 -25.979 64.897 1.00 74.69 775 ALA A C 1
ATOM 6113 O O . ALA A 1 775 ? -5.079 -26.346 64.085 1.00 74.69 775 ALA A O 1
ATOM 6114 N N . GLN A 1 776 ? -2.920 -26.222 64.700 1.00 69.19 776 GLN A N 1
ATOM 6115 C CA . GLN A 1 776 ? -2.401 -26.792 63.463 1.00 69.19 776 GLN A CA 1
ATOM 6116 C C . GLN A 1 776 ? -2.630 -28.312 63.405 1.00 69.19 776 GLN A C 1
ATOM 6118 O O . GLN A 1 776 ? -2.156 -29.068 64.247 1.00 69.19 776 GLN A O 1
ATOM 6123 N N . THR A 1 777 ? -3.335 -28.793 62.372 1.00 71.31 777 THR A N 1
ATOM 6124 C CA . THR A 1 777 ? -3.747 -30.210 62.261 1.00 71.31 777 THR A CA 1
ATOM 6125 C C . THR A 1 777 ? -2.579 -31.199 62.256 1.00 71.31 777 THR A C 1
ATOM 6127 O O . THR A 1 777 ? -2.710 -32.281 62.819 1.00 71.31 777 THR A O 1
ATOM 6130 N N . SER A 1 778 ? -1.445 -30.855 61.639 1.00 73.69 778 SER A N 1
ATOM 6131 C CA . SER A 1 778 ? -0.255 -31.715 61.643 1.00 73.69 778 SER A CA 1
ATOM 6132 C C . SER A 1 778 ? 0.371 -31.808 63.035 1.00 73.69 778 SER A C 1
ATOM 6134 O O . SER A 1 778 ? 0.586 -32.912 63.515 1.00 73.69 778 SER A O 1
ATOM 6136 N N . ALA A 1 779 ? 0.588 -30.673 63.707 1.00 72.88 779 ALA A N 1
ATOM 6137 C CA . ALA A 1 779 ? 1.162 -30.629 65.052 1.00 72.88 779 ALA A CA 1
ATOM 6138 C C . ALA A 1 779 ? 0.257 -31.318 66.086 1.00 72.88 779 ALA A C 1
ATOM 6140 O O . ALA A 1 779 ? 0.739 -32.091 66.910 1.00 72.88 779 ALA A O 1
ATOM 6141 N N . ARG A 1 780 ? -1.065 -31.134 65.980 1.00 82.56 780 ARG A N 1
ATOM 6142 C CA . ARG A 1 780 ? -2.052 -31.760 66.870 1.00 82.56 780 ARG A CA 1
ATOM 6143 C C . ARG A 1 780 ? -2.046 -33.290 66.783 1.00 82.56 780 ARG A C 1
ATOM 6145 O O . ARG A 1 780 ? -2.083 -33.948 67.816 1.00 82.56 780 ARG A O 1
ATOM 6152 N N . LYS A 1 781 ? -1.938 -33.854 65.574 1.00 78.25 781 LYS A N 1
ATOM 6153 C CA . LYS A 1 781 ? -1.816 -35.310 65.367 1.00 78.25 781 LYS A CA 1
ATOM 6154 C C . LYS A 1 781 ? -0.478 -35.865 65.850 1.00 78.25 781 LYS A C 1
ATOM 6156 O O . LYS A 1 781 ? -0.423 -36.972 66.373 1.00 78.25 781 LYS A O 1
ATOM 6161 N N . THR A 1 782 ? 0.598 -35.096 65.699 1.00 77.06 782 THR A N 1
ATOM 6162 C CA . THR A 1 782 ? 1.909 -35.473 66.237 1.00 77.06 782 THR A CA 1
ATOM 6163 C C . THR A 1 782 ? 1.895 -35.484 67.771 1.00 77.06 782 THR A C 1
ATOM 6165 O O . THR A 1 782 ? 2.385 -36.431 68.376 1.00 77.06 782 THR A O 1
ATOM 6168 N N . LEU A 1 783 ? 1.274 -34.485 68.409 1.00 80.06 783 LEU A N 1
ATOM 6169 C CA . LEU A 1 783 ? 1.110 -34.428 69.867 1.00 80.06 783 LEU A CA 1
ATOM 6170 C C . LEU A 1 783 ? 0.197 -35.537 70.406 1.00 80.06 783 LEU A C 1
ATOM 6172 O O . LEU A 1 783 ? 0.507 -36.121 71.439 1.00 80.06 783 LEU A O 1
ATOM 6176 N N . GLU A 1 784 ? -0.893 -35.864 69.706 1.00 85.88 784 GLU A N 1
ATOM 6177 C CA . GLU A 1 784 ? -1.738 -37.028 70.012 1.00 85.88 784 GLU A CA 1
ATOM 6178 C C . GLU A 1 784 ? -0.906 -38.321 70.018 1.00 85.88 784 GLU A C 1
ATOM 6180 O O . GLU A 1 784 ? -0.947 -39.076 70.990 1.00 85.88 784 GLU A O 1
ATOM 6185 N N . ALA A 1 785 ? -0.079 -38.537 68.989 1.00 78.44 785 ALA A N 1
ATOM 6186 C CA . ALA A 1 785 ? 0.800 -39.701 68.909 1.00 78.44 785 ALA A CA 1
ATOM 6187 C C . ALA A 1 785 ? 1.849 -39.736 70.040 1.00 78.44 785 ALA A C 1
ATOM 6189 O O . ALA A 1 785 ? 2.094 -40.804 70.606 1.00 78.44 785 ALA A O 1
ATOM 6190 N N . PHE A 1 786 ? 2.434 -38.592 70.419 1.00 78.25 786 PHE A N 1
ATOM 6191 C CA . PHE A 1 786 ? 3.360 -38.516 71.557 1.00 78.25 786 PHE A CA 1
ATOM 6192 C C . PHE A 1 786 ? 2.678 -38.852 72.887 1.00 78.25 786 PHE A C 1
ATOM 6194 O O . PHE A 1 786 ? 3.228 -39.625 73.672 1.00 78.25 786 PHE A O 1
ATOM 6201 N N . TRP A 1 787 ? 1.468 -38.339 73.126 1.00 82.25 787 TRP A N 1
ATOM 6202 C CA . TRP A 1 787 ? 0.689 -38.651 74.327 1.00 82.25 787 TRP A CA 1
ATOM 6203 C C . TRP A 1 787 ? 0.306 -40.135 74.408 1.00 82.25 787 TRP A C 1
ATOM 6205 O O . TRP A 1 787 ? 0.439 -40.740 75.475 1.00 82.25 787 TRP A O 1
ATOM 6215 N N . ILE A 1 788 ? -0.103 -40.739 73.286 1.00 81.69 788 ILE A N 1
ATOM 6216 C CA . ILE A 1 788 ? -0.390 -42.179 73.193 1.00 81.69 788 ILE A CA 1
ATOM 6217 C C . ILE A 1 788 ? 0.880 -42.996 73.471 1.00 81.69 788 ILE A C 1
ATOM 6219 O O . ILE A 1 788 ? 0.843 -43.935 74.261 1.00 81.69 788 ILE A O 1
ATOM 6223 N N . CYS A 1 789 ? 2.025 -42.620 72.894 1.00 77.06 789 CYS A N 1
ATOM 6224 C CA . CYS A 1 789 ? 3.286 -43.324 73.130 1.00 77.06 789 CYS A CA 1
ATOM 6225 C C . CYS A 1 789 ? 3.755 -43.214 74.588 1.00 77.06 789 CYS A C 1
ATOM 6227 O O . CYS A 1 789 ? 4.215 -44.203 75.154 1.00 77.06 789 CYS A O 1
ATOM 6229 N N . LYS A 1 790 ? 3.629 -42.030 75.201 1.00 79.31 790 LYS A N 1
ATOM 6230 C CA . LYS A 1 790 ? 4.076 -41.788 76.576 1.00 79.31 790 LYS A CA 1
ATOM 6231 C C . LYS A 1 790 ? 3.214 -42.526 77.605 1.00 79.31 790 LYS A C 1
ATOM 6233 O O . LYS A 1 790 ? 3.755 -43.125 78.530 1.00 79.31 790 LYS A O 1
ATOM 6238 N N . ARG A 1 791 ? 1.883 -42.457 77.476 1.00 79.25 791 ARG A N 1
ATOM 6239 C CA . ARG A 1 791 ? 0.951 -43.044 78.459 1.00 79.25 791 ARG A CA 1
ATOM 6240 C C . ARG A 1 791 ? 0.571 -44.494 78.166 1.00 79.25 791 ARG A C 1
ATOM 6242 O O . ARG A 1 791 ? 0.057 -45.161 79.056 1.00 79.25 791 ARG A O 1
ATOM 6249 N N . ASN A 1 792 ? 0.826 -44.975 76.948 1.00 79.50 792 ASN A N 1
ATOM 6250 C CA . ASN A 1 792 ? 0.469 -46.311 76.467 1.00 79.50 792 ASN A CA 1
ATOM 6251 C C . ASN A 1 792 ? -0.974 -46.738 76.852 1.00 79.50 792 ASN A C 1
ATOM 6253 O O . ASN A 1 792 ? -1.166 -47.756 77.526 1.00 79.50 792 ASN A O 1
ATOM 6257 N N . PRO A 1 793 ? -1.994 -45.933 76.488 1.00 82.44 793 PRO A N 1
ATOM 6258 C CA . PRO A 1 793 ? -3.370 -46.113 76.943 1.00 82.44 793 PRO A CA 1
ATOM 6259 C C . PRO A 1 793 ? -4.002 -47.405 76.406 1.00 82.44 793 PRO A C 1
ATOM 6261 O O . PRO A 1 793 ? -3.974 -47.687 75.209 1.00 82.44 793 PRO A O 1
ATOM 6264 N N . ARG A 1 794 ? -4.647 -48.171 77.296 1.00 80.12 794 ARG A N 1
ATOM 6265 C CA . ARG A 1 794 ? -5.219 -49.497 76.988 1.00 80.12 794 ARG A CA 1
ATOM 6266 C C . ARG A 1 794 ? -6.350 -49.472 75.947 1.00 80.12 794 ARG A C 1
ATOM 6268 O O . ARG A 1 794 ? -6.520 -50.465 75.245 1.00 80.12 794 ARG A O 1
ATOM 6275 N N . MET A 1 795 ? -7.131 -48.388 75.844 1.00 82.94 795 MET A N 1
ATOM 6276 C CA . MET A 1 795 ? -8.263 -48.316 74.901 1.00 82.94 795 MET A CA 1
ATOM 6277 C C . MET A 1 795 ? -7.866 -47.895 73.479 1.00 82.94 795 MET A C 1
ATOM 6279 O O . MET A 1 795 ? -8.653 -48.100 72.552 1.00 82.94 795 MET A O 1
ATOM 6283 N N . ASN A 1 796 ? -6.685 -47.301 73.278 1.00 84.38 796 ASN A N 1
ATOM 6284 C CA . ASN A 1 796 ? -6.210 -46.962 71.937 1.00 84.38 796 ASN A CA 1
ATOM 6285 C C . ASN A 1 796 ? -5.760 -48.228 71.200 1.00 84.38 796 ASN A C 1
ATOM 6287 O O . ASN A 1 796 ? -5.160 -49.140 71.768 1.00 84.38 796 ASN A O 1
ATOM 6291 N N . SER A 1 797 ? -6.048 -48.303 69.902 1.00 67.69 797 SER A N 1
ATOM 6292 C CA . SER A 1 797 ? -5.628 -49.461 69.105 1.00 67.69 797 SER A CA 1
ATOM 6293 C C . SER A 1 797 ? -4.155 -49.345 68.686 1.00 67.69 797 SER A C 1
ATOM 6295 O O . SER A 1 797 ? -3.653 -48.245 68.464 1.00 67.69 797 SER A O 1
ATOM 6297 N N . ARG A 1 798 ? -3.460 -50.475 68.470 1.00 56.44 798 ARG A N 1
ATOM 6298 C CA . ARG A 1 798 ? -2.073 -50.503 67.941 1.00 56.44 798 ARG A CA 1
ATOM 6299 C C . ARG A 1 798 ? -1.891 -49.770 66.598 1.00 56.44 798 ARG A C 1
ATOM 6301 O O . ARG A 1 798 ? -0.762 -49.468 66.244 1.00 56.44 798 ARG A O 1
ATOM 6308 N N . ASN A 1 799 ? -2.974 -49.470 65.875 1.00 54.62 799 ASN A N 1
ATOM 6309 C CA . ASN A 1 799 ? -2.950 -48.694 64.629 1.00 54.62 799 ASN A CA 1
ATOM 6310 C C . ASN A 1 799 ? -3.002 -47.169 64.860 1.00 54.62 799 ASN A C 1
ATOM 6312 O O . ASN A 1 799 ? -2.671 -46.411 63.953 1.00 54.62 799 ASN A O 1
ATOM 6316 N N . GLU A 1 800 ? -3.431 -46.719 66.045 1.00 54.25 800 GLU A N 1
ATOM 6317 C CA . GLU A 1 800 ? -3.376 -45.312 66.480 1.00 54.25 800 GLU A CA 1
ATOM 6318 C C . GLU A 1 800 ? -2.005 -44.963 67.087 1.00 54.25 800 GLU A C 1
ATOM 6320 O O . GLU A 1 800 ? -1.628 -43.794 67.133 1.00 54.25 800 GLU A O 1
ATOM 6325 N N . HIS A 1 801 ? -1.212 -45.978 67.461 1.00 54.44 801 HIS A N 1
ATOM 6326 C CA . HIS A 1 801 ? 0.233 -45.846 67.630 1.00 54.44 801 HIS A CA 1
ATOM 6327 C C . HIS A 1 801 ? 0.880 -45.679 66.250 1.00 54.44 801 HIS A C 1
ATOM 6329 O O . HIS A 1 801 ? 1.277 -46.647 65.600 1.00 54.44 801 HIS A O 1
ATOM 6335 N N . LEU A 1 802 ? 1.006 -44.439 65.782 1.00 56.53 802 LEU A N 1
ATOM 6336 C CA . LEU A 1 802 ? 1.989 -44.135 64.746 1.00 56.53 802 LEU A CA 1
ATOM 6337 C C . LEU A 1 802 ? 3.359 -44.547 65.294 1.00 56.53 802 LEU A C 1
ATOM 6339 O O . LEU A 1 802 ? 3.776 -44.042 66.334 1.00 56.53 802 LEU A O 1
ATOM 6343 N N . ALA A 1 803 ? 4.030 -45.493 64.632 1.00 49.78 803 ALA A N 1
ATOM 6344 C CA . ALA A 1 803 ? 5.397 -45.867 64.964 1.00 49.78 803 ALA A CA 1
ATOM 6345 C C . ALA A 1 803 ? 6.269 -44.611 64.860 1.00 49.78 803 ALA A C 1
ATOM 6347 O O . ALA A 1 803 ? 6.619 -44.173 63.764 1.00 49.78 803 ALA A O 1
ATOM 6348 N N . ILE A 1 804 ? 6.555 -43.998 66.006 1.00 55.28 804 ILE A N 1
ATOM 6349 C CA . ILE A 1 804 ? 7.539 -42.933 66.127 1.00 55.28 804 ILE A CA 1
ATOM 6350 C C . ILE A 1 804 ? 8.844 -43.556 65.631 1.00 55.28 804 ILE A C 1
ATOM 6352 O O . ILE A 1 804 ? 9.319 -44.541 66.198 1.00 55.28 804 ILE A O 1
ATOM 6356 N N . THR A 1 805 ? 9.371 -43.060 64.512 1.00 52.00 805 THR A N 1
ATOM 6357 C CA . THR A 1 805 ? 10.661 -43.519 63.992 1.00 52.00 805 THR A CA 1
ATOM 6358 C C . THR A 1 805 ? 11.732 -43.296 65.062 1.00 52.00 805 THR A C 1
ATOM 6360 O O . THR A 1 805 ? 11.616 -42.377 65.877 1.00 52.00 805 THR A O 1
ATOM 6363 N N . SER A 1 806 ? 12.780 -44.128 65.076 1.00 51.56 806 SER A N 1
ATOM 6364 C CA . SER A 1 806 ? 13.916 -44.029 66.015 1.00 51.56 806 SER A CA 1
ATOM 6365 C C . SER A 1 806 ? 14.474 -42.608 66.162 1.00 51.56 806 SER A C 1
ATOM 6367 O O . SER A 1 806 ? 15.002 -42.259 67.212 1.00 51.56 806 SER A O 1
ATOM 6369 N N . ASP A 1 807 ? 14.295 -41.786 65.130 1.00 49.81 807 ASP A N 1
ATOM 6370 C CA . ASP A 1 807 ? 14.784 -40.415 65.019 1.00 49.81 807 ASP A CA 1
ATOM 6371 C C . ASP A 1 807 ? 14.012 -39.407 65.890 1.00 49.81 807 ASP A C 1
ATOM 6373 O O . ASP A 1 807 ? 14.550 -38.358 66.229 1.00 49.81 807 ASP A O 1
ATOM 6377 N N . LEU A 1 808 ? 12.762 -39.703 66.274 1.00 57.97 808 LEU A N 1
ATOM 6378 C CA . LEU A 1 808 ? 11.909 -38.803 67.068 1.00 57.97 808 LEU A CA 1
ATOM 6379 C C . LEU A 1 808 ? 11.829 -39.184 68.560 1.00 57.97 808 LEU A C 1
ATOM 6381 O O . LEU A 1 808 ? 11.427 -38.360 69.380 1.00 57.97 808 LEU A O 1
ATOM 6385 N N . MET A 1 809 ? 12.261 -40.397 68.927 1.00 58.91 809 MET A N 1
ATOM 6386 C CA . MET A 1 809 ? 12.340 -40.883 70.318 1.00 58.91 809 MET A CA 1
ATOM 6387 C C . MET A 1 809 ? 13.175 -39.993 71.265 1.00 58.91 809 MET A C 1
ATOM 6389 O O . MET A 1 809 ? 12.735 -39.782 72.395 1.00 58.91 809 MET A O 1
ATOM 6393 N N . PRO A 1 810 ? 14.329 -39.418 70.859 1.00 57.00 810 PRO A N 1
ATOM 6394 C CA . PRO A 1 810 ? 15.138 -38.574 71.745 1.00 57.00 810 PRO A CA 1
ATOM 6395 C C . PRO A 1 810 ? 14.463 -37.253 72.136 1.00 57.00 810 PRO A C 1
ATOM 6397 O O . PRO A 1 810 ? 14.805 -36.676 73.161 1.00 57.00 810 PRO A O 1
ATOM 6400 N N . PHE A 1 811 ? 13.504 -36.769 71.337 1.00 56.41 811 PHE A N 1
ATOM 6401 C CA . PHE A 1 811 ? 12.810 -35.498 71.577 1.00 56.41 811 PHE A CA 1
ATOM 6402 C C . PHE A 1 811 ? 11.630 -35.629 72.547 1.00 56.41 811 PHE A C 1
ATOM 6404 O O . PHE A 1 811 ? 11.079 -34.625 72.989 1.00 56.41 811 PHE A O 1
ATOM 6411 N N . LEU A 1 812 ? 11.270 -36.858 72.927 1.00 58.81 812 LEU A N 1
ATOM 6412 C CA . LEU A 1 812 ? 10.169 -37.140 73.848 1.00 58.81 812 LEU A CA 1
ATOM 6413 C C . LEU A 1 812 ? 10.459 -36.631 75.273 1.00 58.81 812 LEU A C 1
ATOM 6415 O O . LEU A 1 812 ? 9.526 -36.316 75.999 1.00 58.81 812 LEU A O 1
ATOM 6419 N N . SER A 1 813 ? 11.737 -36.495 75.654 1.00 55.97 813 SER A N 1
ATOM 6420 C CA . SER A 1 813 ? 12.168 -35.888 76.925 1.00 55.97 813 SER A CA 1
ATOM 6421 C C . SER A 1 813 ? 12.203 -34.354 76.907 1.00 55.97 813 SER A C 1
ATOM 6423 O O . SER A 1 813 ? 12.258 -33.744 77.971 1.00 55.97 813 SER A O 1
ATOM 6425 N N . LEU A 1 814 ? 12.189 -33.732 75.718 1.00 54.88 814 LEU A N 1
ATOM 6426 C CA . LEU A 1 814 ? 12.210 -32.272 75.528 1.00 54.88 814 LEU A CA 1
ATOM 6427 C C . LEU A 1 814 ? 10.807 -31.663 75.502 1.00 54.88 814 LEU A C 1
ATOM 6429 O O . LEU A 1 814 ? 10.636 -30.479 75.779 1.00 54.88 814 LEU A O 1
ATOM 6433 N N . CYS A 1 815 ? 9.799 -32.455 75.148 1.00 55.62 815 CYS A N 1
ATOM 6434 C CA . CYS A 1 815 ? 8.416 -32.075 75.358 1.00 55.62 815 CYS A CA 1
ATOM 6435 C C . CYS A 1 815 ? 8.101 -32.337 76.836 1.00 55.62 815 CYS A C 1
ATOM 6437 O O . CYS A 1 815 ? 8.134 -33.492 77.246 1.00 55.62 815 CYS A O 1
ATOM 6439 N N . GLU A 1 816 ? 7.793 -31.307 77.629 1.00 52.31 816 GLU A N 1
ATOM 6440 C CA . GLU A 1 816 ? 7.314 -31.407 79.028 1.00 52.31 816 GLU A CA 1
ATOM 6441 C C . GLU A 1 816 ? 5.919 -32.088 79.137 1.00 52.31 816 GLU A C 1
ATOM 6443 O O . GLU A 1 816 ? 5.026 -31.633 79.849 1.00 52.31 816 GLU A O 1
ATOM 6448 N N . LEU A 1 817 ? 5.696 -33.150 78.356 1.00 52.88 817 LEU A N 1
ATOM 6449 C CA . LEU A 1 817 ? 4.551 -34.060 78.388 1.00 52.88 817 LEU A CA 1
ATOM 6450 C C . LEU A 1 817 ? 4.635 -34.932 79.625 1.00 52.88 817 LEU A C 1
ATOM 6452 O O . LEU A 1 817 ? 5.761 -35.087 80.148 1.00 52.88 817 LEU A O 1
#

Foldseek 3Di:
DQVVVLLVLLVLLLVCLVPLPCLAVVLVVLLVVLLVLVVLADADLPPCQQFDFPPDVVVVVLVLLCVVQPQDQAADDPPSDPDQQLKKKKKKFWPPQDFCLAPVNLVVVVVVQCCQQPVQWDADPNDIDGLQNFARHHHVPGHPGPVVSVVSSVCVVVVHFAAPQWGDDPHIDGNLQFFWPWDWDADPVRTTTTPGTGMTMGMRHGDCPDVVSVVRSVVSSVSSVVCVVVPDDDPTIDMFMDTPCQLSVQLLVVLVVCVVVLVVVVVVQLVVQQVVQWDDDPPDPATAQLRRASVLSVVLLVLLVSLLSSLVSNVSVVVQHHYSVLSCLSSVSSVLSSVLSVLLSQLLLQDFLLDDLSSSSSSSSSPSLSVLVVVLVVLLVVLVVQLPDSRNNSNSSSSSNSSSSVSSSVSCSRNSSSVVSVSSVLSQVCAGNPPSHHADDPVPDDDPVSRRRGYHHHHDNDRPDPVRRDDDPVVCCCVPPVVVQCVDPVNVVVVVVVVVVVVVVVVVVVVPDDDDDDSLNSGDPPRSVNVVVVSCVNINPPVHDDDDDDDPDPPCDPVNVVVVLVVVQPDDDDDDDPPVLVVQLVVLCLFAQDPVSSVVSNVVSCVSCVVRPHHDDDDDDDDDDDDDDDDDDPAADEDEDEDGGNNVVVVVCVVCVVVVNNVHYDYDYDDPPDCCVVVVVDDPPPPPDPDPPQLAPVQEPPPLQQDAQFWKKKAWPVPRFIDIDTGRGRNSVVVVVLVVCLVVLDCVHLNSVCCCPVVVNDDTRMHMDTPDGDNDPVVSLVVSLLVCVVVVGPSDDPVSNPPPPPVCVVCSVVPPD

Radius of gyration: 45.64 Å; chains: 1; bounding box: 85×88×130 Å

Sequence (817 aa):
MERPLANFFRGYGAFVSRHPFPFIAFPVLITLYLSTGFFTLTPQTDAIYLYTPTDAPSKTERQIIHDLWPLGEDNYVPGRAVTQSREAQVTVVAKNGGNILLPEYARSIKRLDMYIQNRIKVRFRNHTYTYRELCLRWKNRGCPGNNHIQIISELYNHGINITYPTFRIGSSGYLGAGIGGVSLSKDDNGTVILASARAWLMVYQLKFFPINVSYVSGIWEKTFKLHMDNYPEDPFISLTYFHSQTLAEELKRNADSLAPRFIFAFVILVIFAVICSMVTIKGTFYFDWVLSKPILSVFGVINAGMGIASAMGGLILLDVQYNDIVAVMPFLVVAVGTDNMFLMVAAVKRTCRAATVEQRIGECMADAAVSILITALTDAFSFGVGTITTIPAVQIFCIYTCCALVLTFLYQITFFCALLSLATKWEAEGRHCLWLTPTIAPKLASSPSNRLLWLGSRPHPDPKHASNIKHCSATKFFQNWYAPILMQPAIKALAGLWYCIYVGFAIYGCMHLREGLEPVNLLVDDSYAKPHYLALEQHFWHYGATLQWCSPRKMVSKAEFEEHHRACFVSSPGSRETPCCSQLIKTAINVSSGDAERQESLKQASNILRSNGYQARAKRIKTSHATSSTKPRAGKHPLCLPFITDRISSAIRQCFIRAQLDDNVVLVNIPNDNITRQLVQNRLYDRAFVSEDCVVCPHGKTGDCAKTGVIYEIECLACHAQYIGETGRPLYVRVNEHLASKKRESLITPLGKHRKEDHGGADFNIKCTILALEAQTSARKTLEAFWICKRNPRMNSRNEHLAITSDLMPFLSLCEL